Protein AF-0000000072282231 (afdb_homodimer)

Sequence (988 aa):
MSDWSPCLLKGWELRLWFGDVTESGYSNIQLDNTKEPFEIEVLSEKGCVNNERNHIQVRANEKTDFNLEIKLLTTKEKVLIGSVVFITEEFVNYGHLFRPIVFEGKKVGKLEVGYILFNAFKNEIDKPIHIDLKNKIIGHRGFGATNRNIIKNSVVIENTLNAFFTSSRHHTDFVEFDVQLTLDKIPIIHHDFWLQLKTTDFLGHPQVIRVPVNKLTYEQIRKLQPIVLDHNYYENFLKSHKISLHTSTTHPISVDDSTFVDRLKKQDELELAVAQLLQVDPNSSIYEFKEFDEEGMIKSEKSSRKVSEFQSNFPTLAELLQMIPEEIGFDIEIKYWNCPEEGRILGYMERNEYLNRILQDIFTYGKNRKIFFSSFDPDTVVLLNKKQMKYPILFLTEGMFDNRIVDTRRHSLINAINFALRHQIMGIVCNAKAVLKEPQLVEFAHEKGLIVITYGDENDDLEIAKKEYSIGVDSLCTNRVVDVGLQITKTKLNMSDWSPCLLKGWELRLWFGDVTESGYSNIQLDNTKEPFEIEVLSEKGCVNNERNHIQVRANEKTDFNLEIKLLTTKEKVLIGSVVFITEEFVNYGHLFRPIVFEGKKVGKLEVGYILFNAFKNEIDKPIHIDLKNKIIGHRGFGATNRNIIKNSVVIENTLNAFFTSSRHHTDFVEFDVQLTLDKIPIIHHDFWLQLKTTDFLGHPQVIRVPVNKLTYEQIRKLQPIVLDHNYYENFLKSHKISLHTSTTHPISVDDSTFVDRLKKQDELELAVAQLLQVDPNSSIYEFKEFDEEGMIKSEKSSRKVSEFQSNFPTLAELLQMIPEEIGFDIEIKYWNCPEEGRILGYMERNEYLNRILQDIFTYGKNRKIFFSSFDPDTVVLLNKKQMKYPILFLTEGMFDNRIVDTRRHSLINAINFALRHQIMGIVCNAKAVLKEPQLVEFAHEKGLIVITYGDENDDLEIAKKEYSIGVDSLCTNRVVDVGLQITKTKLN

Nearest PDB structures (foldseek):
  5okn-assembly5_E  TM=6.043E-01  e=7.521E-04  Homo sapiens
  5okm-assembly5_E  TM=5.752E-01  e=9.520E-04  Homo sapiens
  5okp-assembly1_A  TM=5.611E-01  e=3.917E-03  Homo sapiens
  5okn-assembly6_F  TM=5.910E-01  e=6.277E-03  Homo sapiens
  1wxj-assembly1_A  TM=5.850E-01  e=4.373E-01  Thermus thermophilus HB8

Structure (mmCIF, N/CA/C/O backbone):
data_AF-0000000072282231-model_v1
#
loop_
_entity.id
_entity.type
_entity.pdbx_description
1 polymer 'Glycerophosphoryl diester phosphodiesterase, putative'
#
loop_
_atom_site.group_PDB
_atom_site.id
_atom_site.type_symbol
_atom_site.label_atom_id
_atom_site.label_alt_id
_atom_site.label_comp_id
_atom_site.label_asym_id
_atom_site.label_entity_id
_atom_site.label_seq_id
_atom_site.pdbx_PDB_ins_code
_atom_site.Cartn_x
_atom_site.Cartn_y
_atom_site.Cartn_z
_atom_site.occupancy
_atom_site.B_iso_or_equiv
_atom_site.auth_seq_id
_atom_site.auth_comp_id
_atom_site.auth_asym_id
_atom_site.auth_atom_id
_atom_site.pdbx_PDB_model_num
ATOM 1 N N . MET A 1 1 ? -18.078 -33.281 -14.57 1 31.2 1 MET A N 1
ATOM 2 C CA . MET A 1 1 ? -17.188 -32.125 -14.484 1 31.2 1 MET A CA 1
ATOM 3 C C . MET A 1 1 ? -17.75 -30.938 -15.242 1 31.2 1 MET A C 1
ATOM 5 O O . MET A 1 1 ? -18.281 -31.094 -16.344 1 31.2 1 MET A O 1
ATOM 9 N N . SER A 1 2 ? -18.203 -29.938 -14.547 1 43.72 2 SER A N 1
ATOM 10 C CA . SER A 1 2 ? -18.922 -28.812 -15.109 1 43.72 2 SER A CA 1
ATOM 11 C C . SER A 1 2 ? -18.266 -28.312 -16.391 1 43.72 2 SER A C 1
ATOM 13 O O . SER A 1 2 ? -17.047 -28.438 -16.562 1 43.72 2 SER A O 1
ATOM 15 N N . ASP A 1 3 ? -18.984 -28.25 -17.453 1 54.19 3 ASP A N 1
ATOM 16 C CA . ASP A 1 3 ? -18.656 -27.719 -18.781 1 54.19 3 ASP A CA 1
ATOM 17 C C . ASP A 1 3 ? -18.031 -26.328 -18.672 1 54.19 3 ASP A C 1
ATOM 19 O O . ASP A 1 3 ? -17.922 -25.609 -19.672 1 54.19 3 ASP A O 1
ATOM 23 N N . TRP A 1 4 ? -17.812 -25.906 -17.469 1 70 4 TRP A N 1
ATOM 24 C CA . TRP A 1 4 ? -17.281 -24.562 -17.312 1 70 4 TRP A CA 1
ATOM 25 C C . TRP A 1 4 ? -15.773 -24.547 -17.578 1 70 4 TRP A C 1
ATOM 27 O O . TRP A 1 4 ? -15.008 -25.25 -16.906 1 70 4 TRP A O 1
ATOM 37 N N . SER A 1 5 ? -15.398 -24.219 -18.766 1 72 5 SER A N 1
ATOM 38 C CA . SER A 1 5 ? -13.992 -24.094 -19.141 1 72 5 SER A CA 1
ATOM 39 C C . SER A 1 5 ? -13.188 -23.391 -18.062 1 72 5 SER A C 1
ATOM 41 O O . SER A 1 5 ? -13.648 -22.406 -17.469 1 72 5 SER A O 1
ATOM 43 N N . PRO A 1 6 ? -12.094 -23.938 -17.734 1 75.75 6 PRO A N 1
ATOM 44 C CA . PRO A 1 6 ? -11.242 -23.266 -16.75 1 75.75 6 PRO A CA 1
ATOM 45 C C . PRO A 1 6 ? -10.781 -21.891 -17.203 1 75.75 6 PRO A C 1
ATOM 47 O O . PRO A 1 6 ? -10.531 -21.016 -16.375 1 75.75 6 PRO A O 1
ATOM 50 N N . CYS A 1 7 ? -10.68 -21.75 -18.469 1 79.88 7 CYS A N 1
ATOM 51 C CA . CYS A 1 7 ? -10.211 -20.469 -19 1 79.88 7 CYS A CA 1
ATOM 52 C C . CYS A 1 7 ? -11.375 -19.531 -19.25 1 79.88 7 CYS A C 1
ATOM 54 O O . CYS A 1 7 ? -12.422 -19.938 -19.75 1 79.88 7 CYS A O 1
ATOM 56 N N . LEU A 1 8 ? -11.195 -18.281 -18.906 1 82.94 8 LEU A N 1
ATOM 57 C CA . LEU A 1 8 ? -12.164 -17.219 -19.188 1 82.94 8 LEU A CA 1
ATOM 58 C C . LEU A 1 8 ? -11.891 -16.578 -20.531 1 82.94 8 LEU A C 1
ATOM 60 O O . LEU A 1 8 ? -10.93 -15.82 -20.688 1 82.94 8 LEU A O 1
ATOM 64 N N . LEU A 1 9 ? -12.609 -16.906 -21.469 1 77.5 9 LEU A N 1
ATOM 65 C CA . LEU A 1 9 ? -12.359 -16.484 -22.844 1 77.5 9 LEU A CA 1
ATOM 66 C C . LEU A 1 9 ? -12.742 -15.016 -23.031 1 77.5 9 LEU A C 1
ATOM 68 O O . LEU A 1 9 ? -12.133 -14.312 -23.844 1 77.5 9 LEU A O 1
ATOM 72 N N . LYS A 1 10 ? -13.773 -14.625 -22.266 1 81.31 10 LYS A N 1
ATOM 73 C CA . LYS A 1 10 ? -14.227 -13.242 -22.359 1 81.31 10 LYS A CA 1
ATOM 74 C C . LYS A 1 10 ? -14.906 -12.789 -21.078 1 81.31 10 LYS A C 1
ATOM 76 O O . LYS A 1 10 ? -15.312 -13.617 -20.25 1 81.31 10 LYS A O 1
ATOM 81 N N . GLY A 1 11 ? -14.906 -11.539 -20.922 1 84.88 11 GLY A N 1
ATOM 82 C CA . GLY A 1 11 ? -15.672 -10.938 -19.828 1 84.88 11 GLY A CA 1
ATOM 83 C C . GLY A 1 11 ? -15.008 -11.094 -18.484 1 84.88 11 GLY A C 1
ATOM 84 O O . GLY A 1 11 ? -13.805 -10.867 -18.344 1 84.88 11 GLY A O 1
ATOM 85 N N . TRP A 1 12 ? -15.945 -11.336 -17.5 1 88 12 TRP A N 1
ATOM 86 C CA . TRP A 1 12 ? -15.516 -11.336 -16.109 1 88 12 TRP A CA 1
ATOM 87 C C . TRP A 1 12 ? -16.047 -12.562 -15.375 1 88 12 TRP A C 1
ATOM 89 O O . TRP A 1 12 ? -17.062 -13.133 -15.766 1 88 12 TRP A O 1
ATOM 99 N N . GLU A 1 13 ? -15.336 -13 -14.477 1 87.88 13 GLU A N 1
ATOM 100 C CA . GLU A 1 13 ? -15.781 -14.07 -13.586 1 87.88 13 GLU A CA 1
ATOM 101 C C . GLU A 1 13 ? -15.625 -13.664 -12.125 1 87.88 13 GLU A C 1
ATOM 103 O O . GLU A 1 13 ? -14.578 -13.156 -11.719 1 87.88 13 GLU A O 1
ATOM 108 N N . LEU A 1 14 ? -16.719 -13.758 -11.414 1 88 14 LEU A N 1
ATOM 109 C CA . LEU A 1 14 ? -16.719 -13.562 -9.969 1 88 14 LEU A CA 1
ATOM 110 C C . LEU A 1 14 ? -16.703 -14.906 -9.25 1 88 14 LEU A C 1
ATOM 112 O O . LEU A 1 14 ? -17.516 -15.789 -9.539 1 88 14 LEU A O 1
ATOM 116 N N . ARG A 1 15 ? -15.805 -15.062 -8.422 1 84.62 15 ARG A N 1
ATOM 117 C CA . ARG A 1 15 ? -15.734 -16.266 -7.598 1 84.62 15 ARG A CA 1
ATOM 118 C C . ARG A 1 15 ? -16 -15.945 -6.133 1 84.62 15 ARG A C 1
ATOM 120 O O . ARG A 1 15 ? -15.43 -14.992 -5.586 1 84.62 15 ARG A O 1
ATOM 127 N N . LEU A 1 16 ? -16.891 -16.719 -5.609 1 83.38 16 LEU A N 1
ATOM 128 C CA . LEU A 1 16 ? -17.203 -16.609 -4.188 1 83.38 16 LEU A CA 1
ATOM 129 C C . LEU A 1 16 ? -16.828 -17.891 -3.457 1 83.38 16 LEU A C 1
ATOM 131 O O . LEU A 1 16 ? -17.016 -19 -3.984 1 83.38 16 LEU A O 1
ATOM 135 N N . TRP A 1 17 ? -16.266 -17.812 -2.373 1 76.94 17 TRP A N 1
ATOM 136 C CA . TRP A 1 17 ? -15.914 -18.969 -1.561 1 76.94 17 TRP A CA 1
ATOM 137 C C . TRP A 1 17 ? -16.672 -18.953 -0.237 1 76.94 17 TRP A C 1
ATOM 139 O O . TRP A 1 17 ? -16.734 -17.922 0.437 1 76.94 17 TRP A O 1
ATOM 149 N N . PHE A 1 18 ? -17.281 -20.156 -0.08 1 72.25 18 PHE A N 1
ATOM 150 C CA . PHE A 1 18 ? -17.969 -20.359 1.188 1 72.25 18 PHE A CA 1
ATOM 151 C C . PHE A 1 18 ? -17.25 -21.406 2.039 1 72.25 18 PHE A C 1
ATOM 153 O O . PHE A 1 18 ? -16.969 -22.516 1.573 1 72.25 18 PHE A O 1
ATOM 160 N N . GLY A 1 19 ? -16.688 -21.109 3.26 1 60.69 19 GLY A N 1
ATOM 161 C CA . GLY A 1 19 ? -16.125 -22.078 4.191 1 60.69 19 GLY A CA 1
ATOM 162 C C . GLY A 1 19 ? -14.617 -22.203 4.082 1 60.69 19 GLY A C 1
ATOM 163 O O . GLY A 1 19 ? -13.977 -22.812 4.941 1 60.69 19 GLY A O 1
ATOM 164 N N . ASP A 1 20 ? -13.969 -22.016 2.947 1 56.72 20 ASP A N 1
ATOM 165 C CA . ASP A 1 20 ? -12.531 -22.234 2.822 1 56.72 20 ASP A CA 1
ATOM 166 C C . ASP A 1 20 ? -11.75 -21.016 3.338 1 56.72 20 ASP A C 1
ATOM 168 O O . ASP A 1 20 ? -12.242 -19.891 3.281 1 56.72 20 ASP A O 1
ATOM 172 N N . VAL A 1 21 ? -10.758 -21.297 4.246 1 55.78 21 VAL A N 1
ATOM 173 C CA . VAL A 1 21 ? -9.867 -20.219 4.676 1 55.78 21 VAL A CA 1
ATOM 174 C C . VAL A 1 21 ? -8.867 -19.906 3.568 1 55.78 21 VAL A C 1
ATOM 176 O O . VAL A 1 21 ? -8.148 -20.781 3.1 1 55.78 21 VAL A O 1
ATOM 179 N N . THR A 1 22 ? -9.078 -19 2.771 1 55.81 22 THR A N 1
ATOM 180 C CA . THR A 1 22 ? -8.133 -18.531 1.772 1 55.81 22 THR A CA 1
ATOM 181 C C . THR A 1 22 ? -7.43 -17.266 2.254 1 55.81 22 THR A C 1
ATOM 183 O O . THR A 1 22 ? -7.781 -16.703 3.299 1 55.81 22 THR A O 1
ATOM 186 N N . GLU A 1 23 ? -6.156 -16.984 1.693 1 50.38 23 GLU A N 1
ATOM 187 C CA . GLU A 1 23 ? -5.57 -15.688 1.984 1 50.38 23 GLU A CA 1
ATOM 188 C C . GLU A 1 23 ? -6.578 -14.562 1.755 1 50.38 23 GLU A C 1
ATOM 190 O O . GLU A 1 23 ? -6.566 -13.555 2.467 1 50.38 23 GLU A O 1
ATOM 195 N N . SER A 1 24 ? -7.266 -14.82 0.656 1 47.75 24 SER A N 1
ATOM 196 C CA . SER A 1 24 ? -8.18 -13.766 0.248 1 47.75 24 SER A CA 1
ATOM 197 C C . SER A 1 24 ? -9.453 -13.781 1.089 1 47.75 24 SER A C 1
ATOM 199 O O . SER A 1 24 ? -10.336 -12.938 0.91 1 47.75 24 SER A O 1
ATOM 201 N N . GLY A 1 25 ? -9.586 -14.758 2.09 1 53.19 25 GLY A N 1
ATOM 202 C CA . GLY A 1 25 ? -10.68 -14.586 3.033 1 53.19 25 GLY A CA 1
ATOM 203 C C . GLY A 1 25 ? -11.375 -15.891 3.377 1 53.19 25 GLY A C 1
ATOM 204 O O . GLY A 1 25 ? -10.992 -16.953 2.889 1 53.19 25 GLY A O 1
ATOM 205 N N . TYR A 1 26 ? -11.883 -16.062 4.547 1 59.16 26 TYR A N 1
ATOM 206 C CA . TYR A 1 26 ? -12.758 -17.109 5.07 1 59.16 26 TYR A CA 1
ATOM 207 C C . TYR A 1 26 ? -14.227 -16.75 4.863 1 59.16 26 TYR A C 1
ATOM 209 O O . TYR A 1 26 ? -14.586 -15.57 4.84 1 59.16 26 TYR A O 1
ATOM 217 N N . SER A 1 27 ? -14.938 -17.766 4.133 1 68.25 27 SER A N 1
ATOM 218 C CA . SER A 1 27 ? -16.375 -17.516 4.129 1 68.25 27 SER A CA 1
ATOM 219 C C . SER A 1 27 ? -17.078 -18.281 5.246 1 68.25 27 SER A C 1
ATOM 221 O O . SER A 1 27 ? -16.656 -19.375 5.613 1 68.25 27 SER A O 1
ATOM 223 N N . ASN A 1 28 ? -17.844 -17.703 5.91 1 78.88 28 ASN A N 1
ATOM 224 C CA . ASN A 1 28 ? -18.625 -18.266 7.012 1 78.88 28 ASN A CA 1
ATOM 225 C C . ASN A 1 28 ? -20.047 -17.734 7.023 1 78.88 28 ASN A C 1
ATOM 227 O O . ASN A 1 28 ? -20.297 -16.578 6.656 1 78.88 28 ASN A O 1
ATOM 231 N N . ILE A 1 29 ? -20.953 -18.766 7.23 1 85.12 29 ILE A N 1
ATOM 232 C CA . ILE A 1 29 ? -22.344 -18.391 7.422 1 85.12 29 ILE A CA 1
ATOM 233 C C . ILE A 1 29 ? -22.766 -18.703 8.852 1 85.12 29 ILE A C 1
ATOM 235 O O . ILE A 1 29 ? -22.641 -19.844 9.305 1 85.12 29 ILE A O 1
ATOM 239 N N . GLN A 1 30 ? -23.156 -17.734 9.508 1 86.56 30 GLN A N 1
ATOM 240 C CA . GLN A 1 30 ? -23.672 -17.875 10.867 1 86.56 30 GLN A CA 1
ATOM 241 C C . GLN A 1 30 ? -25.141 -17.453 10.953 1 86.56 30 GLN A C 1
ATOM 243 O O . GLN A 1 30 ? -25.484 -16.328 10.609 1 86.56 30 GLN A O 1
ATOM 248 N N . LEU A 1 31 ? -25.953 -18.422 11.375 1 89.69 31 LEU A N 1
ATOM 249 C CA . LEU A 1 31 ? -27.359 -18.125 11.555 1 89.69 31 LEU A CA 1
ATOM 250 C C . LEU A 1 31 ? -27.703 -17.984 13.039 1 89.69 31 LEU A C 1
ATOM 252 O O . LEU A 1 31 ? -27.172 -18.719 13.875 1 89.69 31 LEU A O 1
ATOM 256 N N . ASP A 1 32 ? -28.5 -17.078 13.352 1 85.56 32 ASP A N 1
ATOM 257 C CA . ASP A 1 32 ? -28.797 -16.766 14.742 1 85.56 32 ASP A CA 1
ATOM 258 C C . ASP A 1 32 ? -29.688 -17.828 15.375 1 85.56 32 ASP A C 1
ATOM 260 O O . ASP A 1 32 ? -29.516 -18.188 16.531 1 85.56 32 ASP A O 1
ATOM 264 N N . ASN A 1 33 ? -30.781 -18.328 14.766 1 77.31 33 ASN A N 1
ATOM 265 C CA . ASN A 1 33 ? -31.781 -19.156 15.453 1 77.31 33 ASN A CA 1
ATOM 266 C C . ASN A 1 33 ? -32.031 -20.469 14.727 1 77.31 33 ASN A C 1
ATOM 268 O O . ASN A 1 33 ? -33.094 -21.078 14.867 1 77.31 33 ASN A O 1
ATOM 272 N N . THR A 1 34 ? -31.172 -20.844 13.844 1 71.56 34 THR A N 1
ATOM 273 C CA . THR A 1 34 ? -31.516 -22.078 13.156 1 71.56 34 THR A CA 1
ATOM 274 C C . THR A 1 34 ? -30.328 -23.031 13.109 1 71.56 34 THR A C 1
ATOM 276 O O . THR A 1 34 ? -29.203 -22.609 12.828 1 71.56 34 THR A O 1
ATOM 279 N N . LYS A 1 35 ? -30.688 -24.266 13.625 1 74.12 35 LYS A N 1
ATOM 280 C CA . LYS A 1 35 ? -29.688 -25.328 13.539 1 74.12 35 LYS A CA 1
ATOM 281 C C . LYS A 1 35 ? -30 -26.297 12.406 1 74.12 35 LYS A C 1
ATOM 283 O O . LYS A 1 35 ? -29.328 -27.328 12.258 1 74.12 35 LYS A O 1
ATOM 288 N N . GLU A 1 36 ? -31 -25.922 11.648 1 80.81 36 GLU A N 1
ATOM 289 C CA . GLU A 1 36 ? -31.375 -26.797 10.531 1 80.81 36 GLU A CA 1
ATOM 290 C C . GLU A 1 36 ? -30.359 -26.688 9.398 1 80.81 36 GLU A C 1
ATOM 292 O O . GLU A 1 36 ? -29.844 -25.609 9.109 1 80.81 36 GLU A O 1
ATOM 297 N N . PRO A 1 37 ? -30.156 -27.906 8.812 1 87.5 37 PRO A N 1
ATOM 298 C CA . PRO A 1 37 ? -29.281 -27.859 7.637 1 87.5 37 PRO A CA 1
ATOM 299 C C . PRO A 1 37 ? -29.859 -27 6.508 1 87.5 37 PRO A C 1
ATOM 301 O O . PRO A 1 37 ? -31.078 -26.969 6.32 1 87.5 37 PRO A O 1
ATOM 304 N N . PHE A 1 38 ? -28.969 -26.25 5.871 1 88.44 38 PHE A N 1
ATOM 305 C CA . PHE A 1 38 ? -29.438 -25.375 4.809 1 88.44 38 PHE A CA 1
ATOM 306 C C . PHE A 1 38 ? -28.578 -25.531 3.559 1 88.44 38 PHE A C 1
ATOM 308 O O . PHE A 1 38 ? -27.484 -26.094 3.619 1 88.44 38 PHE A O 1
ATOM 315 N N . GLU A 1 39 ? -29.156 -25.172 2.451 1 86.94 39 GLU A N 1
ATOM 316 C CA . GLU A 1 39 ? -28.438 -25.078 1.182 1 86.94 39 GLU A CA 1
ATOM 317 C C . GLU A 1 39 ? -28.422 -23.656 0.659 1 86.94 39 GLU A C 1
ATOM 319 O O . GLU A 1 39 ? -29.25 -22.828 1.056 1 86.94 39 GLU A O 1
ATOM 324 N N . ILE A 1 40 ? -27.406 -23.375 -0.125 1 87.5 40 ILE A N 1
ATOM 325 C CA . ILE A 1 40 ? -27.203 -22.031 -0.66 1 87.5 40 ILE A CA 1
ATOM 326 C C . ILE A 1 40 ? -27.594 -22 -2.135 1 87.5 40 ILE A C 1
ATOM 328 O O . ILE A 1 40 ? -27.188 -22.859 -2.912 1 87.5 40 ILE A O 1
ATOM 332 N N . GLU A 1 41 ? -28.453 -21.156 -2.439 1 87.5 41 GLU A N 1
ATOM 333 C CA . GLU A 1 41 ? -28.812 -20.875 -3.826 1 87.5 41 GLU A CA 1
ATOM 334 C C . GLU A 1 41 ? -28.375 -19.469 -4.242 1 87.5 41 GLU A C 1
ATOM 336 O O . GLU A 1 41 ? -28.703 -18.484 -3.58 1 87.5 41 GLU A O 1
ATOM 341 N N . VAL A 1 42 ? -27.578 -19.406 -5.27 1 88.12 42 VAL A N 1
ATOM 342 C CA . VAL A 1 42 ? -27.109 -18.109 -5.773 1 88.12 42 VAL A CA 1
ATOM 343 C C . VAL A 1 42 ? -27.797 -17.812 -7.102 1 88.12 42 VAL A C 1
ATOM 345 O O . VAL A 1 42 ? -27.797 -18.625 -8.023 1 88.12 42 VAL A O 1
ATOM 348 N N . LEU A 1 43 ? -28.375 -16.656 -7.141 1 88.75 43 LEU A N 1
ATOM 349 C CA . LEU A 1 43 ? -29.062 -16.203 -8.344 1 88.75 43 LEU A CA 1
ATOM 350 C C . LEU A 1 43 ? -28.391 -14.938 -8.898 1 88.75 43 LEU A C 1
ATOM 352 O O . LEU A 1 43 ? -27.953 -14.078 -8.141 1 88.75 43 LEU A O 1
ATOM 356 N N . SER A 1 44 ? -28.25 -14.875 -10.18 1 88.31 44 SER A N 1
ATOM 357 C CA . SER A 1 44 ? -27.734 -13.703 -10.883 1 88.31 44 SER A CA 1
ATOM 358 C C . SER A 1 44 ? -28.656 -13.281 -12.016 1 88.31 44 SER A C 1
ATOM 360 O O . SER A 1 44 ? -29.219 -14.125 -12.719 1 88.31 44 SER A O 1
ATOM 362 N N . GLU A 1 45 ? -28.828 -11.977 -12.094 1 82.62 45 GLU A N 1
ATOM 363 C CA . GLU A 1 45 ? -29.719 -11.461 -13.133 1 82.62 45 GLU A CA 1
ATOM 364 C C . GLU A 1 45 ? -29.078 -11.57 -14.516 1 82.62 45 GLU A C 1
ATOM 366 O O . GLU A 1 45 ? -29.75 -11.906 -15.492 1 82.62 45 GLU A O 1
ATOM 371 N N . LYS A 1 46 ? -27.875 -11.258 -14.602 1 85.5 46 LYS A N 1
ATOM 372 C CA . LYS A 1 46 ? -27.234 -11.141 -15.914 1 85.5 46 LYS A CA 1
ATOM 373 C C . LYS A 1 46 ? -26.078 -12.125 -16.062 1 85.5 46 LYS A C 1
ATOM 375 O O . LYS A 1 46 ? -25.562 -12.336 -17.156 1 85.5 46 LYS A O 1
ATOM 380 N N . GLY A 1 47 ? -25.703 -12.703 -14.969 1 85 47 GLY A N 1
ATOM 381 C CA . GLY A 1 47 ? -24.562 -13.602 -15.031 1 85 47 GLY A CA 1
ATOM 382 C C . GLY A 1 47 ? -24.969 -15.07 -15.039 1 85 47 GLY A C 1
ATOM 383 O O . GLY A 1 47 ? -26.094 -15.414 -14.672 1 85 47 GLY A O 1
ATOM 384 N N . CYS A 1 48 ? -24.047 -15.938 -15.539 1 87.25 48 CYS A N 1
ATOM 385 C CA . CYS A 1 48 ? -24.203 -17.391 -15.484 1 87.25 48 CYS A CA 1
ATOM 386 C C . CYS A 1 48 ? -23.562 -17.953 -14.219 1 87.25 48 CYS A C 1
ATOM 388 O O . CYS A 1 48 ? -22.359 -17.781 -13.992 1 87.25 48 CYS A O 1
ATOM 390 N N . VAL A 1 49 ? -24.391 -18.656 -13.477 1 88.75 49 VAL A N 1
ATOM 391 C CA . VAL A 1 49 ? -23.938 -19.109 -12.164 1 88.75 49 VAL A CA 1
ATOM 392 C C . VAL A 1 49 ? -23.578 -20.594 -12.242 1 88.75 49 VAL A C 1
ATOM 394 O O . VAL A 1 49 ? -24.297 -21.391 -12.852 1 88.75 49 VAL A O 1
ATOM 397 N N . ASN A 1 50 ? -22.391 -20.875 -11.766 1 84.75 50 ASN A N 1
ATOM 398 C CA . ASN A 1 50 ? -21.953 -22.25 -11.555 1 84.75 50 ASN A CA 1
ATOM 399 C C . ASN A 1 50 ? -21.703 -22.547 -10.078 1 84.75 50 ASN A C 1
ATOM 401 O O . ASN A 1 50 ? -20.797 -21.953 -9.477 1 84.75 50 ASN A O 1
ATOM 405 N N . ASN A 1 51 ? -22.547 -23.359 -9.523 1 76.12 51 ASN A N 1
ATOM 406 C CA . ASN A 1 51 ? -22.453 -23.703 -8.109 1 76.12 51 ASN A CA 1
ATOM 407 C C . ASN A 1 51 ? -21.688 -25.016 -7.906 1 76.12 51 ASN A C 1
ATOM 409 O O . ASN A 1 51 ? -22.188 -26.094 -8.25 1 76.12 51 ASN A O 1
ATOM 413 N N . GLU A 1 52 ? -20.531 -24.891 -7.555 1 69.94 52 GLU A N 1
ATOM 414 C CA . GLU A 1 52 ? -19.734 -26.062 -7.203 1 69.94 52 GLU A CA 1
ATOM 415 C C . GLU A 1 52 ? -19.531 -26.156 -5.691 1 69.94 52 GLU A C 1
ATOM 417 O O . GLU A 1 52 ? -18.484 -25.766 -5.176 1 69.94 52 GLU A O 1
ATOM 422 N N . ARG A 1 53 ? -20.516 -26.734 -4.941 1 64.19 53 ARG A N 1
ATOM 423 C CA . ARG A 1 53 ? -20.453 -26.922 -3.498 1 64.19 53 ARG A CA 1
ATOM 424 C C . ARG A 1 53 ? -20.203 -25.609 -2.775 1 64.19 53 ARG A C 1
ATOM 426 O O . ARG A 1 53 ? -21.031 -24.688 -2.83 1 64.19 53 ARG A O 1
ATOM 433 N N . ASN A 1 54 ? -18.844 -25.531 -2.301 1 67.31 54 ASN A N 1
ATOM 434 C CA . ASN A 1 54 ? -18.531 -24.359 -1.49 1 67.31 54 ASN A CA 1
ATOM 435 C C . ASN A 1 54 ? -17.875 -23.266 -2.324 1 67.31 54 ASN A C 1
ATOM 437 O O . ASN A 1 54 ? -17.312 -22.312 -1.776 1 67.31 54 ASN A O 1
ATOM 441 N N . HIS A 1 55 ? -17.984 -23.438 -3.678 1 76 55 HIS A N 1
ATOM 442 C CA . HIS A 1 55 ? -17.438 -22.453 -4.602 1 76 55 HIS A CA 1
ATOM 443 C C . HIS A 1 55 ? -18.484 -22.047 -5.645 1 76 55 HIS A C 1
ATOM 445 O O . HIS A 1 55 ? -19.078 -22.906 -6.293 1 76 55 HIS A O 1
ATOM 451 N N . ILE A 1 56 ? -18.688 -20.828 -5.648 1 83 56 ILE A N 1
ATOM 452 C CA . ILE A 1 56 ? -19.641 -20.328 -6.633 1 83 56 ILE A CA 1
ATOM 453 C C . ILE A 1 56 ? -18.922 -19.453 -7.648 1 83 56 ILE A C 1
ATOM 455 O O . ILE A 1 56 ? -18.094 -18.609 -7.277 1 83 56 ILE A O 1
ATOM 459 N N . GLN A 1 57 ? -19.156 -19.672 -8.859 1 86.38 57 GLN A N 1
ATOM 460 C CA . GLN A 1 57 ? -18.625 -18.859 -9.945 1 86.38 57 GLN A CA 1
ATOM 461 C C . GLN A 1 57 ? -19.75 -18.188 -10.727 1 86.38 57 GLN A C 1
ATOM 463 O O . GLN A 1 57 ? -20.797 -18.781 -10.969 1 86.38 57 GLN A O 1
ATOM 468 N N . VAL A 1 58 ? -19.531 -16.969 -10.969 1 88.5 58 VAL A N 1
ATOM 469 C CA . VAL A 1 58 ? -20.469 -16.203 -11.781 1 88.5 58 VAL A CA 1
ATOM 470 C C . VAL A 1 58 ? -19.734 -15.562 -12.953 1 88.5 58 VAL A C 1
ATOM 472 O O . VAL A 1 58 ? -18.781 -14.805 -12.75 1 88.5 58 VAL A O 1
ATOM 475 N N . ARG A 1 59 ? -20.141 -15.859 -14.148 1 89.62 59 ARG A N 1
ATOM 476 C CA . ARG A 1 59 ? -19.547 -15.242 -15.336 1 89.62 59 ARG A CA 1
ATOM 477 C C . ARG A 1 59 ? -20.5 -14.242 -15.969 1 89.62 59 ARG A C 1
ATOM 479 O O . ARG A 1 59 ? -21.719 -14.477 -16.031 1 89.62 59 ARG A O 1
ATOM 486 N N . ALA A 1 60 ? -19.922 -13.141 -16.281 1 88.19 60 ALA A N 1
ATOM 487 C CA . ALA A 1 60 ? -20.672 -12.086 -16.938 1 88.19 60 ALA A CA 1
ATOM 488 C C . ALA A 1 60 ? -19.828 -11.398 -18.016 1 88.19 60 ALA A C 1
ATOM 490 O O . ALA A 1 60 ? -18.609 -11.438 -17.969 1 88.19 60 ALA A O 1
ATOM 491 N N . ASN A 1 61 ? -20.469 -10.836 -18.953 1 84.94 61 ASN A N 1
ATOM 492 C CA . ASN A 1 61 ? -19.766 -10.148 -20.031 1 84.94 61 ASN A CA 1
ATOM 493 C C . ASN A 1 61 ? -19.188 -8.812 -19.562 1 84.94 61 ASN A C 1
ATOM 495 O O . ASN A 1 61 ? -18.125 -8.398 -20.031 1 84.94 61 ASN A O 1
ATOM 499 N N . GLU A 1 62 ? -19.969 -8.242 -18.688 1 86.69 62 GLU A N 1
ATOM 500 C CA . GLU A 1 62 ? -19.547 -6.934 -18.188 1 86.69 62 GLU A CA 1
ATOM 501 C C . GLU A 1 62 ? -19.281 -6.965 -16.688 1 86.69 62 GLU A C 1
ATOM 503 O O . GLU A 1 62 ? -19.953 -7.691 -15.953 1 86.69 62 GLU A O 1
ATOM 508 N N . LYS A 1 63 ? -18.375 -6.113 -16.312 1 83.75 63 LYS A N 1
ATOM 509 C CA . LYS A 1 63 ? -18 -6.004 -14.906 1 83.75 63 LYS A CA 1
ATOM 510 C C . LYS A 1 63 ? -19.188 -5.523 -14.07 1 83.75 63 LYS A C 1
ATOM 512 O O . LYS A 1 63 ? -19.203 -5.707 -12.852 1 83.75 63 LYS A O 1
ATOM 517 N N . THR A 1 64 ? -20.203 -4.969 -14.695 1 80.06 64 THR A N 1
ATOM 518 C CA . THR A 1 64 ? -21.344 -4.375 -14 1 80.06 64 THR A CA 1
ATOM 519 C C . THR A 1 64 ? -22.484 -5.387 -13.844 1 80.06 64 THR A C 1
ATOM 521 O O . THR A 1 64 ? -23.547 -5.059 -13.328 1 80.06 64 THR A O 1
ATOM 524 N N . ASP A 1 65 ? -22.234 -6.621 -14.18 1 82.56 65 ASP A N 1
ATOM 525 C CA . ASP A 1 65 ? -23.344 -7.574 -14.281 1 82.56 65 ASP A CA 1
ATOM 526 C C . ASP A 1 65 ? -23.328 -8.562 -13.109 1 82.56 65 ASP A C 1
ATOM 528 O O . ASP A 1 65 ? -23.75 -9.711 -13.258 1 82.56 65 ASP A O 1
ATOM 532 N N . PHE A 1 66 ? -22.859 -8.164 -11.961 1 85.56 66 PHE A N 1
ATOM 533 C CA . PHE A 1 66 ? -22.672 -9.117 -10.875 1 85.56 66 PHE A CA 1
ATOM 534 C C . PHE A 1 66 ? -23.625 -8.805 -9.727 1 85.56 66 PHE A C 1
ATOM 536 O O . PHE A 1 66 ? -23.266 -8.945 -8.555 1 85.56 66 PHE A O 1
ATOM 543 N N . ASN A 1 67 ? -24.844 -8.328 -10.062 1 86.94 67 ASN A N 1
ATOM 544 C CA . ASN A 1 67 ? -25.891 -8.344 -9.055 1 86.94 67 ASN A CA 1
ATOM 545 C C . ASN A 1 67 ? -26.297 -9.766 -8.68 1 86.94 67 ASN A C 1
ATOM 547 O O . ASN A 1 67 ? -26.625 -10.57 -9.555 1 86.94 67 ASN A O 1
ATOM 551 N N . LEU A 1 68 ? -26.203 -10.055 -7.375 1 90.38 68 LEU A N 1
ATOM 552 C CA . LEU A 1 68 ? -26.453 -11.422 -6.938 1 90.38 68 LEU A CA 1
ATOM 553 C C . LEU A 1 68 ? -27.453 -11.445 -5.781 1 90.38 68 LEU A C 1
ATOM 555 O O . LEU A 1 68 ? -27.516 -10.5 -4.992 1 90.38 68 LEU A O 1
ATOM 559 N N . GLU A 1 69 ? -28.156 -12.477 -5.754 1 90 69 GLU A N 1
ATOM 560 C CA . GLU A 1 69 ? -28.984 -12.836 -4.598 1 90 69 GLU A CA 1
ATOM 561 C C . GLU A 1 69 ? -28.609 -14.219 -4.066 1 90 69 GLU A C 1
ATOM 563 O O . GLU A 1 69 ? -28.594 -15.195 -4.82 1 90 69 GLU A O 1
ATOM 568 N N . ILE A 1 70 ? -28.266 -14.273 -2.881 1 89.06 70 ILE A N 1
ATOM 569 C CA . ILE A 1 70 ? -27.969 -15.539 -2.215 1 89.06 70 ILE A CA 1
ATOM 570 C C . ILE A 1 70 ? -29.094 -15.914 -1.265 1 89.06 70 ILE A C 1
ATOM 572 O O . ILE A 1 70 ? -29.391 -15.18 -0.318 1 89.06 70 ILE A O 1
ATOM 576 N N . LYS A 1 71 ? -29.594 -17.016 -1.509 1 90.19 71 LYS A N 1
ATOM 577 C CA . LYS A 1 71 ? -30.688 -17.516 -0.673 1 90.19 71 LYS A CA 1
ATOM 578 C C . LYS A 1 71 ? -30.25 -18.719 0.151 1 90.19 71 LYS A C 1
ATOM 580 O O . LYS A 1 71 ? -29.531 -19.594 -0.347 1 90.19 71 LYS A O 1
ATOM 585 N N . LEU A 1 72 ? -30.594 -18.672 1.311 1 90.31 72 LEU A N 1
ATOM 586 C CA . LEU A 1 72 ? -30.422 -19.828 2.182 1 90.31 72 LEU A CA 1
ATOM 587 C C . LEU A 1 72 ? -31.75 -20.547 2.387 1 90.31 72 LEU A C 1
ATOM 589 O O . LEU A 1 72 ? -32.719 -19.969 2.914 1 90.31 72 LEU A O 1
ATOM 593 N N . LEU A 1 73 ? -31.75 -21.812 1.964 1 92.25 73 LEU A N 1
ATOM 594 C CA . LEU A 1 73 ? -32.969 -22.609 2.033 1 92.25 73 LEU A CA 1
ATOM 595 C C . LEU A 1 73 ? -32.75 -23.844 2.912 1 92.25 73 LEU A C 1
ATOM 597 O O . LEU A 1 73 ? -31.688 -24.453 2.887 1 92.25 73 LEU A O 1
ATOM 601 N N . THR A 1 74 ? -33.812 -24.125 3.66 1 91.12 74 THR A N 1
ATOM 602 C CA . THR A 1 74 ? -33.719 -25.391 4.375 1 91.12 74 THR A CA 1
ATOM 603 C C . THR A 1 74 ? -33.562 -26.547 3.398 1 91.12 74 THR A C 1
ATOM 605 O O . THR A 1 74 ? -34.156 -26.547 2.316 1 91.12 74 THR A O 1
ATOM 608 N N . THR A 1 75 ? -32.719 -27.531 3.764 1 88.94 75 THR A N 1
ATOM 609 C CA . THR A 1 75 ? -32.375 -28.625 2.855 1 88.94 75 THR A CA 1
ATOM 610 C C . THR A 1 75 ? -33.625 -29.5 2.584 1 88.94 75 THR A C 1
ATOM 612 O O . THR A 1 75 ? -33.844 -29.938 1.455 1 88.94 75 THR A O 1
ATOM 615 N N . LYS A 1 76 ? -34.469 -29.719 3.549 1 89 76 LYS A N 1
ATOM 616 C CA . LYS A 1 76 ? -35.562 -30.656 3.416 1 89 76 LYS A CA 1
ATOM 617 C C . LYS A 1 76 ? -36.781 -29.984 2.787 1 89 76 LYS A C 1
ATOM 619 O O . LYS A 1 76 ? -37.281 -30.438 1.752 1 89 76 LYS A O 1
ATOM 624 N N . GLU A 1 77 ? -37.281 -28.875 3.312 1 91.12 77 GLU A N 1
ATOM 625 C CA . GLU A 1 77 ? -38.531 -28.234 2.9 1 91.12 77 GLU A CA 1
ATOM 626 C C . GLU A 1 77 ? -38.281 -27.125 1.889 1 91.12 77 GLU A C 1
ATOM 628 O O . GLU A 1 77 ? -39.219 -26.609 1.287 1 91.12 77 GLU A O 1
ATOM 633 N N . LYS A 1 78 ? -37.031 -26.781 1.681 1 92.62 78 LYS A N 1
ATOM 634 C CA . LYS A 1 78 ? -36.656 -25.703 0.76 1 92.62 78 LYS A CA 1
ATOM 635 C C . LYS A 1 78 ? -37.344 -24.406 1.128 1 92.62 78 LYS A C 1
ATOM 637 O O . LYS A 1 78 ? -37.844 -23.688 0.255 1 92.62 78 LYS A O 1
ATOM 642 N N . VAL A 1 79 ? -37.438 -24.219 2.422 1 92.62 79 VAL A N 1
ATOM 643 C CA . VAL A 1 79 ? -38 -22.984 2.934 1 92.62 79 VAL A CA 1
ATOM 644 C C . VAL A 1 79 ? -36.906 -21.938 3.113 1 92.62 79 VAL A C 1
ATOM 646 O O . VAL A 1 79 ? -35.812 -22.25 3.578 1 92.62 79 VAL A O 1
ATOM 649 N N . LEU A 1 80 ? -37.25 -20.734 2.729 1 92.81 80 LEU A N 1
ATOM 650 C CA . LEU A 1 80 ? -36.281 -19.641 2.814 1 92.81 80 LEU A CA 1
ATOM 651 C C . LEU A 1 80 ? -36 -19.281 4.27 1 92.81 80 LEU A C 1
ATOM 653 O O . LEU A 1 80 ? -36.906 -18.984 5.031 1 92.81 80 LEU A O 1
ATOM 657 N N . ILE A 1 81 ? -34.75 -19.344 4.633 1 92.31 81 ILE A N 1
ATOM 658 C CA . ILE A 1 81 ? -34.281 -18.938 5.953 1 92.31 81 ILE A CA 1
ATOM 659 C C . ILE A 1 81 ? -33.969 -17.438 5.938 1 92.31 81 ILE A C 1
ATOM 661 O O . ILE A 1 81 ? -34.312 -16.719 6.867 1 92.31 81 ILE A O 1
ATOM 665 N N . GLY A 1 82 ? -33.281 -17.031 4.914 1 91.75 82 GLY A N 1
ATOM 666 C CA . GLY A 1 82 ? -32.844 -15.656 4.684 1 91.75 82 GLY A CA 1
ATOM 667 C C . GLY A 1 82 ? -32.125 -15.469 3.371 1 91.75 82 GLY A C 1
ATOM 668 O O . GLY A 1 82 ? -31.891 -16.422 2.639 1 91.75 82 GLY A O 1
ATOM 669 N N . SER A 1 83 ? -31.891 -14.242 3.109 1 91.5 83 SER A N 1
ATOM 670 C CA . SER A 1 83 ? -31.234 -13.961 1.842 1 91.5 83 SER A CA 1
ATOM 671 C C . SER A 1 83 ? -30.266 -12.789 1.976 1 91.5 83 SER A C 1
ATOM 673 O O . SER A 1 83 ? -30.312 -12.047 2.957 1 91.5 83 SER A O 1
ATOM 675 N N . VAL A 1 84 ? -29.328 -12.703 1.096 1 91.06 84 VAL A N 1
ATOM 676 C CA . VAL A 1 84 ? -28.359 -11.617 0.938 1 91.06 84 VAL A CA 1
ATOM 677 C C . VAL A 1 84 ? -28.359 -11.148 -0.514 1 91.06 84 VAL A C 1
ATOM 679 O O . VAL A 1 84 ? -28.375 -11.961 -1.439 1 91.06 84 VAL A O 1
ATOM 682 N N . VAL A 1 85 ? -28.406 -9.875 -0.631 1 89.88 85 VAL A N 1
ATOM 683 C CA . VAL A 1 85 ? -28.328 -9.305 -1.972 1 89.88 85 VAL A CA 1
ATOM 684 C C . VAL A 1 85 ? -27.031 -8.5 -2.119 1 89.88 85 VAL A C 1
ATOM 686 O O . VAL A 1 85 ? -26.703 -7.688 -1.255 1 89.88 85 VAL A O 1
ATOM 689 N N . PHE A 1 86 ? -26.328 -8.797 -3.186 1 90.19 86 PHE A N 1
ATOM 690 C CA . PHE A 1 86 ? -25.141 -8.039 -3.545 1 90.19 86 PHE A CA 1
ATOM 691 C C . PHE A 1 86 ? -25.375 -7.234 -4.816 1 90.19 86 PHE A C 1
ATOM 693 O O . PHE A 1 86 ? -26.078 -7.684 -5.723 1 90.19 86 PHE A O 1
ATOM 700 N N . ILE A 1 87 ? -24.797 -6.066 -4.824 1 89.12 87 ILE A N 1
ATOM 701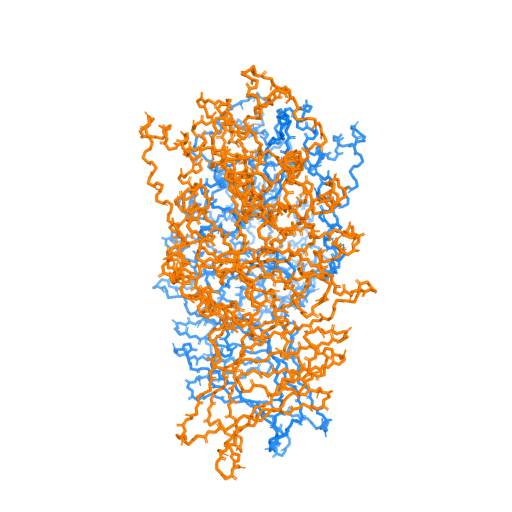 C CA . ILE A 1 87 ? -24.781 -5.297 -6.062 1 89.12 87 ILE A CA 1
ATOM 702 C C . ILE A 1 87 ? -23.359 -5.281 -6.629 1 89.12 87 ILE A C 1
ATOM 704 O O . ILE A 1 87 ? -22.391 -5.449 -5.891 1 89.12 87 ILE A O 1
ATOM 708 N N . THR A 1 88 ? -23.266 -4.988 -7.875 1 87.88 88 THR A N 1
ATOM 709 C CA . THR A 1 88 ? -22.031 -5.148 -8.633 1 87.88 88 THR A CA 1
ATOM 710 C C . THR A 1 88 ? -20.922 -4.266 -8.062 1 87.88 88 THR A C 1
ATOM 712 O O . THR A 1 88 ? -19.75 -4.66 -8.047 1 87.88 88 THR A O 1
ATOM 715 N N . GLU A 1 89 ? -21.234 -3.129 -7.492 1 86.62 89 GLU A N 1
ATOM 716 C CA . GLU A 1 89 ? -20.266 -2.148 -7.039 1 86.62 89 GLU A CA 1
ATOM 717 C C . GLU A 1 89 ? -19.516 -2.646 -5.809 1 86.62 89 GLU A C 1
ATOM 719 O O . GLU A 1 89 ? -18.453 -2.115 -5.461 1 86.62 89 GLU A O 1
ATOM 724 N N . GLU A 1 90 ? -20.047 -3.646 -5.23 1 88.25 90 GLU A N 1
ATOM 725 C CA . GLU A 1 90 ? -19.438 -4.164 -4.012 1 88.25 90 GLU A CA 1
ATOM 726 C C . GLU A 1 90 ? -18.219 -5.027 -4.332 1 88.25 90 GLU A C 1
ATOM 728 O O . GLU A 1 90 ? -17.359 -5.25 -3.469 1 88.25 90 GLU A O 1
ATOM 733 N N . PHE A 1 91 ? -18.203 -5.492 -5.496 1 87.12 91 PHE A N 1
ATOM 734 C CA . PHE A 1 91 ? -17.125 -6.383 -5.895 1 87.12 91 PHE A CA 1
ATOM 735 C C . PHE A 1 91 ? -16.016 -5.609 -6.602 1 87.12 91 PHE A C 1
ATOM 737 O O . PHE A 1 91 ? -16.078 -5.363 -7.805 1 87.12 91 PHE A O 1
ATOM 744 N N . VAL A 1 92 ? -14.969 -5.25 -5.734 1 80.69 92 VAL A N 1
ATOM 745 C CA . VAL A 1 92 ? -13.828 -4.531 -6.297 1 80.69 92 VAL A CA 1
ATOM 746 C C . VAL A 1 92 ? -12.602 -5.438 -6.293 1 80.69 92 VAL A C 1
ATOM 748 O O . VAL A 1 92 ? -12.008 -5.688 -5.242 1 80.69 92 VAL A O 1
ATOM 751 N N . ASN A 1 93 ? -12.141 -5.965 -7.41 1 78.81 93 ASN A N 1
ATOM 752 C CA . ASN A 1 93 ? -10.969 -6.801 -7.629 1 78.81 93 ASN A CA 1
ATOM 753 C C . ASN A 1 93 ? -11.008 -8.062 -6.777 1 78.81 93 ASN A C 1
ATOM 755 O O . ASN A 1 93 ? -11.367 -9.141 -7.27 1 78.81 93 ASN A O 1
ATOM 759 N N . TYR A 1 94 ? -10.703 -7.941 -5.469 1 79.44 94 TYR A N 1
ATOM 760 C CA . TYR A 1 94 ? -10.781 -9.07 -4.543 1 79.44 94 TYR A CA 1
ATOM 761 C C . TYR A 1 94 ? -10.992 -8.586 -3.113 1 79.44 94 TYR A C 1
ATOM 763 O O . TYR A 1 94 ? -10.758 -7.414 -2.809 1 79.44 94 TYR A O 1
ATOM 771 N N . GLY A 1 95 ? -11.547 -9.469 -2.279 1 77.62 95 GLY A N 1
ATOM 772 C CA . GLY A 1 95 ? -11.703 -9.078 -0.886 1 77.62 95 GLY A CA 1
ATOM 773 C C . GLY A 1 95 ? -12.609 -10.016 -0.107 1 77.62 95 GLY A C 1
ATOM 774 O O . GLY A 1 95 ? -12.805 -11.172 -0.496 1 77.62 95 GLY A O 1
ATOM 775 N N . HIS A 1 96 ? -12.93 -9.531 1.106 1 79.94 96 HIS A N 1
ATOM 776 C CA . HIS A 1 96 ? -13.859 -10.195 2.016 1 79.94 96 HIS A CA 1
ATOM 777 C C . HIS A 1 96 ? -15.039 -9.289 2.355 1 79.94 96 HIS A C 1
ATOM 779 O O . HIS A 1 96 ? -14.852 -8.109 2.645 1 79.94 96 HIS A O 1
ATOM 785 N N . LEU A 1 97 ? -16.172 -9.844 2.189 1 85.94 97 LEU A N 1
ATOM 786 C CA . LEU A 1 97 ? -17.375 -9.078 2.504 1 85.94 97 LEU A CA 1
ATOM 787 C C . LEU A 1 97 ? -18.156 -9.711 3.652 1 85.94 97 LEU A C 1
ATOM 789 O O . LEU A 1 97 ? -18.219 -10.945 3.748 1 85.94 97 LEU A O 1
ATOM 793 N N . PHE A 1 98 ? -18.625 -8.922 4.508 1 87.81 98 PHE A N 1
ATOM 794 C CA . PHE A 1 98 ? -19.562 -9.297 5.551 1 87.81 98 PHE A CA 1
ATOM 795 C C . PHE A 1 98 ? -20.953 -8.75 5.242 1 87.81 98 PHE A C 1
ATOM 797 O O . PHE A 1 98 ? -21.094 -7.598 4.824 1 87.81 98 PHE A O 1
ATOM 804 N N . ARG A 1 99 ? -21.938 -9.672 5.422 1 89.94 99 ARG A N 1
ATOM 805 C CA . ARG A 1 99 ? -23.312 -9.258 5.145 1 89.94 99 ARG A CA 1
ATOM 806 C C . ARG A 1 99 ? -24.281 -9.883 6.145 1 89.94 99 ARG A C 1
ATOM 808 O O . ARG A 1 99 ? -24.125 -11.047 6.523 1 89.94 99 ARG A O 1
ATOM 815 N N . PRO A 1 100 ? -25.234 -9.031 6.531 1 90.5 100 PRO A N 1
ATOM 816 C CA . PRO A 1 100 ? -26.328 -9.656 7.27 1 90.5 100 PRO A CA 1
ATOM 817 C C . PRO A 1 100 ? -27.234 -10.5 6.371 1 90.5 100 PRO A C 1
ATOM 819 O O . PRO A 1 100 ? -27.5 -10.117 5.227 1 90.5 100 PRO A O 1
ATOM 822 N N . ILE A 1 101 ? -27.516 -11.625 6.891 1 91.06 101 ILE A N 1
ATOM 823 C CA . ILE A 1 101 ? -28.594 -12.398 6.27 1 91.06 101 ILE A CA 1
ATOM 824 C C . ILE A 1 101 ? -29.938 -11.891 6.762 1 91.06 101 ILE A C 1
ATOM 826 O O . ILE A 1 101 ? -30.172 -11.797 7.969 1 91.06 101 ILE A O 1
ATOM 830 N N . VAL A 1 102 ? -30.766 -11.594 5.77 1 89.19 102 VAL A N 1
ATOM 831 C CA . VAL A 1 102 ? -31.984 -10.898 6.152 1 89.19 102 VAL A CA 1
ATOM 832 C C . VAL A 1 102 ? -33.188 -11.734 5.758 1 89.19 102 VAL A C 1
ATOM 834 O O . VAL A 1 102 ? -33.219 -12.352 4.688 1 89.19 102 VAL A O 1
ATOM 837 N N . PHE A 1 103 ? -34.156 -11.805 6.656 1 87.5 103 PHE A N 1
ATOM 838 C CA . PHE A 1 103 ? -35.469 -12.383 6.414 1 87.5 103 PHE A CA 1
ATOM 839 C C . PHE A 1 103 ? -36.562 -11.438 6.895 1 87.5 103 PHE A C 1
ATOM 841 O O . PHE A 1 103 ? -36.625 -11.094 8.078 1 87.5 103 PHE A O 1
ATOM 848 N N . GLU A 1 104 ? -37.406 -11 6.004 1 78.94 104 GLU A N 1
ATOM 849 C CA . GLU A 1 104 ? -38.5 -10.078 6.305 1 78.94 104 GLU A CA 1
ATOM 850 C C . GLU A 1 104 ? -37.969 -8.836 7.023 1 78.94 104 GLU A C 1
ATOM 852 O O . GLU A 1 104 ? -38.5 -8.453 8.07 1 78.94 104 GLU A O 1
ATOM 857 N N . GLY A 1 105 ? -36.844 -8.312 6.582 1 74.5 105 GLY A N 1
ATOM 858 C CA . GLY A 1 105 ? -36.312 -7.039 7.059 1 74.5 105 GLY A CA 1
ATOM 859 C C . GLY A 1 105 ? -35.5 -7.172 8.328 1 74.5 105 GLY A C 1
ATOM 860 O O . GLY A 1 105 ? -34.938 -6.184 8.82 1 74.5 105 GLY A O 1
ATOM 861 N N . LYS A 1 106 ? -35.375 -8.32 8.766 1 79.88 106 LYS A N 1
ATOM 862 C CA . LYS A 1 106 ? -34.625 -8.523 10.008 1 79.88 106 LYS A CA 1
ATOM 863 C C . LYS A 1 106 ? -33.375 -9.383 9.773 1 79.88 106 LYS A C 1
ATOM 865 O O . LYS A 1 106 ? -33.406 -10.32 8.977 1 79.88 106 LYS A O 1
ATOM 870 N N . LYS A 1 107 ? -32.406 -9.039 10.484 1 87.12 107 LYS A N 1
ATOM 871 C CA . LYS A 1 107 ? -31.203 -9.844 10.43 1 87.12 107 LYS A CA 1
ATOM 872 C C . LYS A 1 107 ? -31.406 -11.203 11.102 1 87.12 107 LYS A C 1
ATOM 874 O O . LYS A 1 107 ? -31.859 -11.273 12.242 1 87.12 107 LYS A O 1
ATOM 879 N N . VAL A 1 108 ? -31.062 -12.258 10.43 1 90.31 108 VAL A N 1
ATOM 880 C CA . VAL A 1 108 ? -31.234 -13.594 10.984 1 90.31 108 VAL A CA 1
ATOM 881 C C . VAL A 1 108 ? -29.891 -14.312 11.023 1 90.31 108 VAL A C 1
ATOM 883 O O . VAL A 1 108 ? -29.797 -15.469 11.438 1 90.31 108 VAL A O 1
ATOM 886 N N . GLY A 1 109 ? -28.938 -13.688 10.531 1 91.06 109 GLY A N 1
ATOM 887 C CA . GLY A 1 109 ? -27.609 -14.258 10.508 1 91.06 109 GLY A CA 1
ATOM 888 C C . GLY A 1 109 ? -26.594 -13.367 9.812 1 91.06 109 GLY A C 1
ATOM 889 O O . GLY A 1 109 ? -26.859 -12.195 9.555 1 91.06 109 GLY A O 1
ATOM 890 N N . LYS A 1 110 ? -25.438 -13.914 9.633 1 90.62 110 LYS A N 1
ATOM 891 C CA . LYS A 1 110 ? -24.359 -13.188 8.977 1 90.62 110 LYS A CA 1
ATOM 892 C C . LYS A 1 110 ? -23.625 -14.07 7.969 1 90.62 110 LYS A C 1
ATOM 894 O O . LYS A 1 110 ? -23.438 -15.258 8.203 1 90.62 110 LYS A O 1
ATOM 899 N N . LEU A 1 111 ? -23.344 -13.422 6.914 1 88.94 111 LEU A N 1
ATOM 900 C CA . LEU A 1 111 ? -22.578 -14.07 5.855 1 88.94 111 LEU A CA 1
ATOM 901 C C . LEU A 1 111 ? -21.203 -13.422 5.715 1 88.94 111 LEU A C 1
ATOM 903 O O . LEU A 1 111 ? -21.094 -12.195 5.609 1 88.94 111 LEU A O 1
ATOM 907 N N . GLU A 1 112 ? -20.188 -14.188 5.867 1 86.88 112 GLU A N 1
ATOM 908 C CA . GLU A 1 112 ? -18.844 -13.812 5.48 1 86.88 112 GLU A CA 1
ATOM 909 C C . GLU A 1 112 ? -18.406 -14.523 4.199 1 86.88 112 GLU A C 1
ATOM 911 O O . GLU A 1 112 ? -18.438 -15.75 4.125 1 86.88 112 GLU A O 1
ATOM 916 N N . VAL A 1 113 ? -18.047 -13.719 3.223 1 84.31 113 VAL A N 1
ATOM 917 C CA . VAL A 1 113 ? -17.719 -14.359 1.953 1 84.31 113 VAL A CA 1
ATOM 918 C C . VAL A 1 113 ? -16.469 -13.719 1.349 1 84.31 113 VAL A C 1
ATOM 920 O O . VAL A 1 113 ? -16.312 -12.5 1.4 1 84.31 113 VAL A O 1
ATOM 923 N N . GLY A 1 114 ? -15.562 -14.547 0.92 1 80.06 114 GLY A N 1
ATOM 924 C CA . GLY A 1 114 ? -14.445 -14.094 0.102 1 80.06 114 GLY A CA 1
ATOM 925 C C . GLY A 1 114 ? -14.766 -14.078 -1.382 1 80.06 114 GLY A C 1
ATOM 926 O O . GLY A 1 114 ? -15.578 -14.883 -1.856 1 80.06 114 GLY A O 1
ATOM 927 N N . TYR A 1 115 ? -14.18 -13.117 -2.105 1 83.56 115 TYR A N 1
ATOM 928 C CA . TYR A 1 115 ? -14.453 -13.07 -3.537 1 83.56 115 TYR A CA 1
ATOM 929 C C . TYR A 1 115 ? -13.227 -12.617 -4.312 1 83.56 115 TYR A C 1
ATOM 931 O O . TYR A 1 115 ? -12.359 -11.93 -3.77 1 83.56 115 TYR A O 1
ATOM 939 N N . ILE A 1 116 ? -13.109 -13.031 -5.516 1 83.31 116 ILE A N 1
ATOM 940 C CA . ILE A 1 116 ? -12.109 -12.562 -6.473 1 83.31 116 ILE A CA 1
ATOM 941 C C . ILE A 1 116 ? -12.773 -12.305 -7.824 1 83.31 116 ILE A C 1
ATOM 943 O O . ILE A 1 116 ? -13.617 -13.086 -8.266 1 83.31 116 ILE A O 1
ATOM 947 N N . LEU A 1 117 ? -12.484 -11.172 -8.367 1 88.06 117 LEU A N 1
ATOM 948 C CA . LEU A 1 117 ? -12.953 -10.82 -9.703 1 88.06 117 LEU A CA 1
ATOM 949 C C . LEU A 1 117 ? -11.859 -11.023 -10.742 1 88.06 117 LEU A C 1
ATOM 951 O O . LEU A 1 117 ? -10.758 -10.484 -10.602 1 88.06 117 LEU A O 1
ATOM 955 N N . PHE A 1 118 ? -12.188 -11.812 -11.734 1 88.38 118 PHE A N 1
ATOM 956 C CA . PHE A 1 118 ? -11.25 -12.109 -12.812 1 88.38 118 PHE A CA 1
ATOM 957 C C . PHE A 1 118 ? -11.695 -11.438 -14.109 1 88.38 118 PHE A C 1
ATOM 959 O O . PHE A 1 118 ? -12.891 -11.344 -14.391 1 88.38 118 PHE A O 1
ATOM 966 N N . ASN A 1 119 ? -10.727 -10.922 -14.797 1 88.88 119 ASN A N 1
ATOM 967 C CA . ASN A 1 119 ? -11 -10.516 -16.172 1 88.88 119 ASN A CA 1
ATOM 968 C C . ASN A 1 119 ? -10.219 -11.352 -17.172 1 88.88 119 ASN A C 1
ATOM 970 O O . ASN A 1 119 ? -9.172 -11.914 -16.844 1 88.88 119 ASN A O 1
ATOM 974 N N . ALA A 1 120 ? -10.734 -11.453 -18.312 1 87.44 120 ALA A N 1
ATOM 975 C CA . ALA A 1 120 ? -10.102 -12.242 -19.375 1 87.44 120 ALA A CA 1
ATOM 976 C C . ALA A 1 120 ? -8.859 -11.531 -19.922 1 87.44 120 ALA A C 1
ATOM 978 O O . ALA A 1 120 ? -8.766 -10.305 -19.859 1 87.44 120 ALA A O 1
ATOM 979 N N . PHE A 1 121 ? -7.91 -12.398 -20.25 1 88.19 121 PHE A N 1
ATOM 980 C CA . PHE A 1 121 ? -6.738 -11.938 -20.984 1 88.19 121 PHE A CA 1
ATOM 981 C C . PHE A 1 121 ? -6.82 -12.367 -22.453 1 88.19 121 PHE A C 1
ATOM 983 O O . PHE A 1 121 ? -6.852 -13.555 -22.75 1 88.19 121 PHE A O 1
ATOM 990 N N . LYS A 1 122 ? -7.199 -11.547 -23.312 1 75.25 122 LYS A N 1
ATOM 991 C CA . LYS A 1 122 ? -7.445 -11.875 -24.719 1 75.25 122 LYS A CA 1
ATOM 992 C C . LYS A 1 122 ? -6.133 -11.992 -25.484 1 75.25 122 LYS A C 1
ATOM 994 O O . LYS A 1 122 ? -5.328 -11.062 -25.5 1 75.25 122 LYS A O 1
ATOM 999 N N . ASN A 1 123 ? -5.898 -13.195 -25.906 1 76.69 123 ASN A N 1
ATOM 1000 C CA . ASN A 1 123 ? -4.781 -13.359 -26.828 1 76.69 123 ASN A CA 1
ATOM 1001 C C . ASN A 1 123 ? -5.105 -14.367 -27.938 1 76.69 123 ASN A C 1
ATOM 1003 O O . ASN A 1 123 ? -5.781 -15.367 -27.688 1 76.69 123 ASN A O 1
ATOM 1007 N N . GLU A 1 124 ? -4.777 -14.102 -29.125 1 68.31 124 GLU A N 1
ATOM 1008 C CA . GLU A 1 124 ? -5.113 -14.883 -30.312 1 68.31 124 GLU A CA 1
ATOM 1009 C C . GLU A 1 124 ? -4.402 -16.234 -30.297 1 68.31 124 GLU A C 1
ATOM 1011 O O . GLU A 1 124 ? -4.883 -17.203 -30.891 1 68.31 124 GLU A O 1
ATOM 1016 N N . ILE A 1 125 ? -3.35 -16.359 -29.703 1 66.12 125 ILE A N 1
ATOM 1017 C CA . ILE A 1 125 ? -2.523 -17.547 -29.766 1 66.12 125 ILE A CA 1
ATOM 1018 C C . ILE A 1 125 ? -2.631 -18.344 -28.469 1 66.12 125 ILE A C 1
ATOM 1020 O O . ILE A 1 125 ? -1.62 -18.781 -27.922 1 66.12 125 ILE A O 1
ATOM 1024 N N . ASP A 1 126 ? -3.77 -18.562 -28.078 1 75.5 126 ASP A N 1
ATOM 1025 C CA . ASP A 1 126 ? -3.926 -19.203 -26.781 1 75.5 126 ASP A CA 1
ATOM 1026 C C . ASP A 1 126 ? -4.305 -20.672 -26.938 1 75.5 126 ASP A C 1
ATOM 1028 O O . ASP A 1 126 ? -5.375 -21.094 -26.484 1 75.5 126 ASP A O 1
ATOM 1032 N N . LYS A 1 127 ? -3.406 -21.469 -27.625 1 83.81 127 LYS A N 1
ATOM 1033 C CA . LYS A 1 127 ? -3.553 -22.922 -27.734 1 83.81 127 LYS A CA 1
ATOM 1034 C C . LYS A 1 127 ? -2.604 -23.641 -26.781 1 83.81 127 LYS A C 1
ATOM 1036 O O . LYS A 1 127 ? -1.425 -23.297 -26.688 1 83.81 127 LYS A O 1
ATOM 1041 N N . PRO A 1 128 ? -3.115 -24.625 -26.203 1 88.25 128 PRO A N 1
ATOM 1042 C CA . PRO A 1 128 ? -2.277 -25.344 -25.234 1 88.25 128 PRO A CA 1
ATOM 1043 C C . PRO A 1 128 ? -1.033 -25.953 -25.875 1 88.25 128 PRO A C 1
ATOM 1045 O O . PRO A 1 128 ? -1.102 -26.484 -26.984 1 88.25 128 PRO A O 1
ATOM 1048 N N . ILE A 1 129 ? 0.073 -25.859 -25.219 1 89.25 129 ILE A N 1
ATOM 1049 C CA . ILE A 1 129 ? 1.306 -26.5 -25.656 1 89.25 129 ILE A CA 1
ATOM 1050 C C . ILE A 1 129 ? 1.58 -27.75 -24.828 1 89.25 129 ILE A C 1
ATOM 1052 O O . ILE A 1 129 ? 1.19 -27.812 -23.656 1 89.25 129 ILE A O 1
ATOM 1056 N N . HIS A 1 130 ? 2.201 -28.656 -25.453 1 89.38 130 HIS A N 1
ATOM 1057 C CA . HIS A 1 130 ? 2.621 -29.844 -24.719 1 89.38 130 HIS A CA 1
ATOM 1058 C C . HIS A 1 130 ? 4.07 -29.734 -24.266 1 89.38 130 HIS A C 1
ATOM 1060 O O . HIS A 1 130 ? 4.961 -29.469 -25.094 1 89.38 130 HIS A O 1
ATOM 1066 N N . ILE A 1 131 ? 4.191 -29.844 -23 1 92.88 131 ILE A N 1
ATOM 1067 C CA . ILE A 1 131 ? 5.543 -29.812 -22.453 1 92.88 131 ILE A CA 1
ATOM 1068 C C . ILE A 1 131 ? 5.793 -31.078 -21.641 1 92.88 131 ILE A C 1
ATOM 1070 O O . ILE A 1 131 ? 4.91 -31.547 -20.906 1 92.88 131 ILE A O 1
ATOM 1074 N N . ASP A 1 132 ? 6.938 -31.688 -21.844 1 92.88 132 ASP A N 1
ATOM 1075 C CA . ASP A 1 132 ? 7.379 -32.812 -21.047 1 92.88 132 ASP A CA 1
ATOM 1076 C C . ASP A 1 132 ? 8.219 -32.375 -19.859 1 92.88 132 ASP A C 1
ATOM 1078 O O . ASP A 1 132 ? 9.297 -31.797 -20.031 1 92.88 132 ASP A O 1
ATOM 1082 N N . LEU A 1 133 ? 7.734 -32.688 -18.641 1 94.31 133 LEU A N 1
ATOM 1083 C CA . LEU A 1 133 ? 8.438 -32.25 -17.438 1 94.31 133 LEU A CA 1
ATOM 1084 C C . LEU A 1 133 ? 9 -33.406 -16.672 1 94.31 133 LEU A C 1
ATOM 1086 O O . LEU A 1 133 ? 9.359 -33.281 -15.492 1 94.31 133 LEU A O 1
ATOM 1090 N N . LYS A 1 134 ? 9.109 -34.531 -17.359 1 92.38 134 LYS A N 1
ATOM 1091 C CA . LYS A 1 134 ? 9.672 -35.719 -16.719 1 92.38 134 LYS A CA 1
ATOM 1092 C C . LYS A 1 134 ? 11.172 -35.812 -16.953 1 92.38 134 LYS A C 1
ATOM 1094 O O . LYS A 1 134 ? 11.633 -35.688 -18.094 1 92.38 134 LYS A O 1
ATOM 1099 N N . ASN A 1 135 ? 11.812 -36.031 -15.891 1 90.12 135 ASN A N 1
ATOM 1100 C CA . ASN A 1 135 ? 13.258 -36.219 -15.914 1 90.12 135 ASN A CA 1
ATOM 1101 C C . ASN A 1 135 ? 13.977 -35.062 -16.562 1 90.12 135 ASN A C 1
ATOM 1103 O O . ASN A 1 135 ? 14.812 -35.219 -17.453 1 90.12 135 ASN A O 1
ATOM 1107 N N . LYS A 1 136 ? 13.586 -33.906 -16.219 1 90.5 136 LYS A N 1
ATOM 1108 C CA . LYS A 1 136 ? 14.195 -32.656 -16.703 1 90.5 136 LYS A CA 1
ATOM 1109 C C . LYS A 1 136 ? 15.102 -32.031 -15.648 1 90.5 136 LYS A C 1
ATOM 1111 O O . LYS A 1 136 ? 14.859 -32.188 -14.453 1 90.5 136 LYS A O 1
ATOM 1116 N N . ILE A 1 137 ? 16.094 -31.453 -16.125 1 85.62 137 ILE A N 1
ATOM 1117 C CA . ILE A 1 137 ? 16.953 -30.641 -15.281 1 85.62 137 ILE A CA 1
ATOM 1118 C C . ILE A 1 137 ? 16.484 -29.203 -15.266 1 85.62 137 ILE A C 1
ATOM 1120 O O . ILE A 1 137 ? 16.438 -28.547 -16.312 1 85.62 137 ILE A O 1
ATOM 1124 N N . ILE A 1 138 ? 16.141 -28.734 -14.109 1 91.88 138 ILE A N 1
ATOM 1125 C CA . ILE A 1 138 ? 15.703 -27.344 -13.977 1 91.88 138 ILE A CA 1
ATOM 1126 C C . ILE A 1 138 ? 16.719 -26.562 -13.148 1 91.88 138 ILE A C 1
ATOM 1128 O O . ILE A 1 138 ? 16.922 -26.844 -11.961 1 91.88 138 ILE A O 1
ATOM 1132 N N . GLY A 1 139 ? 17.312 -25.562 -13.797 1 88.62 139 GLY A N 1
ATOM 1133 C CA . GLY A 1 139 ? 18.281 -24.719 -13.094 1 88.62 139 GLY A CA 1
ATOM 1134 C C . GLY A 1 139 ? 17.625 -23.656 -12.242 1 88.62 139 GLY A C 1
ATOM 1135 O O . GLY A 1 139 ? 16.906 -22.797 -12.758 1 88.62 139 GLY A O 1
ATOM 1136 N N . HIS A 1 140 ? 17.859 -23.688 -10.914 1 86.19 140 HIS A N 1
ATOM 1137 C CA . HIS A 1 140 ? 17.297 -22.75 -9.953 1 86.19 140 HIS A CA 1
ATOM 1138 C C . HIS A 1 140 ? 17.875 -21.344 -10.148 1 86.19 140 HIS A C 1
ATOM 1140 O O . HIS A 1 140 ? 19.109 -21.188 -10.156 1 86.19 140 HIS A O 1
ATOM 1146 N N . ARG A 1 141 ? 17.078 -20.359 -10.336 1 83.06 141 ARG A N 1
ATOM 1147 C CA . ARG A 1 141 ? 17.469 -18.953 -10.484 1 83.06 141 ARG A CA 1
ATOM 1148 C C . ARG A 1 141 ? 18.484 -18.797 -11.609 1 83.06 141 ARG A C 1
ATOM 1150 O O . ARG A 1 141 ? 19.469 -18.062 -11.461 1 83.06 141 ARG A O 1
ATOM 1157 N N . GLY A 1 142 ? 18.312 -19.469 -12.641 1 76.62 142 GLY A N 1
ATOM 1158 C CA . GLY A 1 142 ? 19.219 -19.516 -13.773 1 76.62 142 GLY A CA 1
ATOM 1159 C C . GLY A 1 142 ? 20.156 -20.703 -13.734 1 76.62 142 GLY A C 1
ATOM 1160 O O . GLY A 1 142 ? 19.859 -21.75 -14.312 1 76.62 142 GLY A O 1
ATOM 1161 N N . PHE A 1 143 ? 21.141 -20.547 -12.961 1 71.31 143 PHE A N 1
ATOM 1162 C CA . PHE A 1 143 ? 22.141 -21.609 -12.852 1 71.31 143 PHE A CA 1
ATOM 1163 C C . PHE A 1 143 ? 22.531 -21.844 -11.398 1 71.31 143 PHE A C 1
ATOM 1165 O O . PHE A 1 143 ? 23.672 -22.203 -11.102 1 71.31 143 PHE A O 1
ATOM 1172 N N . GLY A 1 144 ? 21.594 -21.5 -10.562 1 69.94 144 GLY A N 1
ATOM 1173 C CA . GLY A 1 144 ? 21.812 -21.719 -9.141 1 69.94 144 GLY A CA 1
ATOM 1174 C C . GLY A 1 144 ? 21.875 -20.438 -8.344 1 69.94 144 GLY A C 1
ATOM 1175 O O . GLY A 1 144 ? 22.25 -19.391 -8.875 1 69.94 144 GLY A O 1
ATOM 1176 N N . ALA A 1 145 ? 21.5 -20.562 -7.059 1 65.81 145 ALA A N 1
ATOM 1177 C CA . ALA A 1 145 ? 21.578 -19.422 -6.145 1 65.81 145 ALA A CA 1
ATOM 1178 C C . ALA A 1 145 ? 23.031 -19.031 -5.898 1 65.81 145 ALA A C 1
ATOM 1180 O O . ALA A 1 145 ? 23.906 -19.891 -5.742 1 65.81 145 ALA A O 1
ATOM 1181 N N . THR A 1 146 ? 23.234 -17.719 -5.875 1 60.22 146 THR A N 1
ATOM 1182 C CA . THR A 1 146 ? 24.578 -17.172 -5.75 1 60.22 146 THR A CA 1
ATOM 1183 C C . THR A 1 146 ? 25.266 -17.734 -4.512 1 60.22 146 THR A C 1
ATOM 1185 O O . THR A 1 146 ? 26.453 -18.078 -4.559 1 60.22 146 THR A O 1
ATOM 1188 N N . ASN A 1 147 ? 24.516 -17.828 -3.396 1 52.56 147 ASN A N 1
ATOM 1189 C CA . ASN A 1 147 ? 25.109 -18.219 -2.123 1 52.56 147 ASN A CA 1
ATOM 1190 C C . ASN A 1 147 ? 25.312 -19.734 -2.035 1 52.56 147 ASN A C 1
ATOM 1192 O O . ASN A 1 147 ? 25.969 -20.219 -1.113 1 52.56 147 ASN A O 1
ATOM 1196 N N . ARG A 1 148 ? 24.641 -20.391 -2.639 1 49.97 148 ARG A N 1
ATOM 1197 C CA . ARG A 1 148 ? 24.656 -21.844 -2.492 1 49.97 148 ARG A CA 1
ATOM 1198 C C . ARG A 1 148 ? 25.422 -22.5 -3.639 1 49.97 148 ARG A C 1
ATOM 1200 O O . ARG A 1 148 ? 25.719 -23.703 -3.584 1 49.97 148 ARG A O 1
ATOM 1207 N N . ASN A 1 149 ? 25.359 -21.766 -4.664 1 45.69 149 ASN A N 1
ATOM 1208 C CA . ASN A 1 149 ? 26.188 -22.297 -5.73 1 45.69 149 ASN A CA 1
ATOM 1209 C C . ASN A 1 149 ? 27.672 -22.141 -5.41 1 45.69 149 ASN A C 1
ATOM 1211 O O . ASN A 1 149 ? 28.391 -21.453 -6.133 1 45.69 149 ASN A O 1
ATOM 1215 N N . ILE A 1 150 ? 27.828 -22.016 -4.039 1 39 150 ILE A N 1
ATOM 1216 C CA . ILE A 1 150 ? 29.188 -21.844 -3.574 1 39 150 ILE A CA 1
ATOM 1217 C C . ILE A 1 150 ? 30.094 -22.859 -4.281 1 39 150 ILE A C 1
ATOM 1219 O O . ILE A 1 150 ? 31.234 -23.094 -3.844 1 39 150 ILE A O 1
ATOM 1223 N N . ILE A 1 151 ? 29.531 -23.766 -4.871 1 35.22 151 ILE A N 1
ATOM 1224 C CA . ILE A 1 151 ? 30.75 -24.438 -5.301 1 35.22 151 ILE A CA 1
ATOM 1225 C C . ILE A 1 151 ? 31.781 -23.406 -5.766 1 35.22 151 ILE A C 1
ATOM 1227 O O . ILE A 1 151 ? 31.422 -22.391 -6.355 1 35.22 151 ILE A O 1
ATOM 1231 N N . LYS A 1 152 ? 33 -23.672 -5.344 1 37.41 152 LYS A N 1
ATOM 1232 C CA . LYS A 1 152 ? 34.25 -23.234 -5.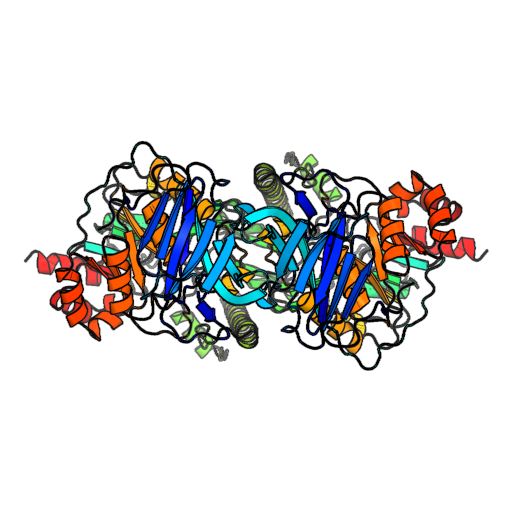938 1 37.41 152 LYS A CA 1
ATOM 1233 C C . LYS A 1 152 ? 34.031 -22.703 -7.352 1 37.41 152 LYS A C 1
ATOM 1235 O O . LYS A 1 152 ? 34.844 -21.938 -7.859 1 37.41 152 LYS A O 1
ATOM 1240 N N . ASN A 1 153 ? 32.875 -23.312 -8.141 1 35.88 153 ASN A N 1
ATOM 1241 C CA . ASN A 1 153 ? 32.844 -23.203 -9.594 1 35.88 153 ASN A CA 1
ATOM 1242 C C . ASN A 1 153 ? 31.688 -22.297 -10.055 1 35.88 153 ASN A C 1
ATOM 1244 O O . ASN A 1 153 ? 31.531 -22.047 -11.25 1 35.88 153 ASN A O 1
ATOM 1248 N N . SER A 1 154 ? 30.453 -22.266 -9.531 1 45.56 154 SER A N 1
ATOM 1249 C CA . SER A 1 154 ? 29.469 -21.547 -10.32 1 45.56 154 SER A CA 1
ATOM 1250 C C . SER A 1 154 ? 29.422 -20.062 -9.945 1 45.56 154 SER A C 1
ATOM 1252 O O . SER A 1 154 ? 29.25 -19.719 -8.781 1 45.56 154 SER A O 1
ATOM 1254 N N . VAL A 1 155 ? 30.297 -19.188 -10.641 1 51.41 155 VAL A N 1
ATOM 1255 C CA . VAL A 1 155 ? 30.766 -17.812 -10.656 1 51.41 155 VAL A CA 1
ATOM 1256 C C . VAL A 1 155 ? 29.641 -16.875 -11.109 1 51.41 155 VAL A C 1
ATOM 1258 O O . VAL A 1 155 ? 29.844 -15.672 -11.258 1 51.41 155 VAL A O 1
ATOM 1261 N N . VAL A 1 156 ? 28.344 -17.516 -11.461 1 63.84 156 VAL A N 1
ATOM 1262 C CA . VAL A 1 156 ? 27.438 -16.531 -12.039 1 63.84 156 VAL A CA 1
ATOM 1263 C C . VAL A 1 156 ? 26.438 -16.062 -10.984 1 63.84 156 VAL A C 1
ATOM 1265 O O . VAL A 1 156 ? 26.047 -16.828 -10.109 1 63.84 156 VAL A O 1
ATOM 1268 N N . ILE A 1 157 ? 26.172 -14.844 -11.023 1 69.31 157 ILE A N 1
ATOM 1269 C CA . ILE A 1 157 ? 25.203 -14.234 -10.125 1 69.31 157 ILE A CA 1
ATOM 1270 C C . ILE A 1 157 ? 23.797 -14.664 -10.531 1 69.31 157 ILE A C 1
ATOM 1272 O O . ILE A 1 157 ? 23.453 -14.664 -11.711 1 69.31 157 ILE A O 1
ATOM 1276 N N . GLU A 1 158 ? 23.141 -15.188 -9.602 1 74.88 158 GLU A N 1
ATOM 1277 C CA . GLU A 1 158 ? 21.781 -15.656 -9.859 1 74.88 158 GLU A CA 1
ATOM 1278 C C . GLU A 1 158 ? 20.938 -14.578 -10.555 1 74.88 158 GLU A C 1
ATOM 1280 O O . GLU A 1 158 ? 21.172 -13.383 -10.344 1 74.88 158 GLU A O 1
ATOM 1285 N N . ASN A 1 159 ? 20.031 -15.055 -11.391 1 77.44 159 ASN A N 1
ATOM 1286 C CA . ASN A 1 159 ? 19 -14.219 -12.016 1 77.44 159 ASN A CA 1
ATOM 1287 C C . ASN A 1 159 ? 19.625 -13.156 -12.922 1 77.44 159 ASN A C 1
ATOM 1289 O O . ASN A 1 159 ? 19.109 -12.039 -13.008 1 77.44 159 ASN A O 1
ATOM 1293 N N . THR A 1 160 ? 20.75 -13.438 -13.414 1 77.38 160 THR A N 1
ATOM 1294 C CA . THR A 1 160 ? 21.391 -12.57 -14.391 1 77.38 160 THR A CA 1
ATOM 1295 C C . THR A 1 160 ? 21.391 -13.219 -15.773 1 77.38 160 THR A C 1
ATOM 1297 O O . THR A 1 160 ? 21.188 -14.43 -15.891 1 77.38 160 THR A O 1
ATOM 1300 N N . LEU A 1 161 ? 21.594 -12.383 -16.766 1 78.94 161 LEU A N 1
ATOM 1301 C CA . LEU A 1 161 ? 21.672 -12.914 -18.125 1 78.94 161 LEU A CA 1
ATOM 1302 C C . LEU A 1 161 ? 22.797 -13.938 -18.25 1 78.94 161 LEU A C 1
ATOM 1304 O O . LEU A 1 161 ? 22.625 -14.977 -18.906 1 78.94 161 LEU A O 1
ATOM 1308 N N . ASN A 1 162 ? 23.828 -13.633 -17.531 1 75.88 162 ASN A N 1
ATOM 1309 C CA . ASN A 1 162 ? 24.953 -14.555 -17.578 1 75.88 162 ASN A CA 1
ATOM 1310 C C . ASN A 1 162 ? 24.594 -15.906 -16.969 1 75.88 162 ASN A C 1
ATOM 1312 O O . ASN A 1 162 ? 25.016 -16.953 -17.484 1 75.88 162 ASN A O 1
ATOM 1316 N N . ALA A 1 163 ? 23.844 -15.883 -15.945 1 78.44 163 ALA A N 1
ATOM 1317 C CA . ALA A 1 163 ? 23.391 -17.125 -15.336 1 78.44 163 ALA A CA 1
ATOM 1318 C C . ALA A 1 163 ? 22.531 -17.938 -16.297 1 78.44 163 ALA A C 1
ATOM 1320 O O . ALA A 1 163 ? 22.672 -19.156 -16.406 1 78.44 163 ALA A O 1
ATOM 1321 N N . PHE A 1 164 ? 21.812 -17.312 -17.047 1 84 164 PHE A N 1
ATOM 1322 C CA . PHE A 1 164 ? 20.906 -17.969 -17.984 1 84 164 PHE A CA 1
ATOM 1323 C C . PHE A 1 164 ? 21.656 -18.516 -19.188 1 84 164 PHE A C 1
ATOM 1325 O O . PHE A 1 164 ? 21.391 -19.625 -19.656 1 84 164 PHE A O 1
ATOM 1332 N N . PHE A 1 165 ? 22.609 -17.734 -19.625 1 81 165 PHE A N 1
ATOM 1333 C CA . PHE A 1 165 ? 23.422 -18.203 -20.734 1 81 165 PHE A CA 1
ATOM 1334 C C . PHE A 1 165 ? 24.25 -19.406 -20.328 1 81 165 PHE A C 1
ATOM 1336 O O . PHE A 1 165 ? 24.438 -20.344 -21.109 1 81 165 PHE A O 1
ATOM 1343 N N . THR A 1 166 ? 24.656 -19.344 -19.125 1 78 166 THR A N 1
ATOM 1344 C CA . THR A 1 166 ? 25.453 -20.469 -18.625 1 78 166 THR A CA 1
ATOM 1345 C C . THR A 1 166 ? 24.609 -21.734 -18.578 1 78 166 THR A C 1
ATOM 1347 O O . THR A 1 166 ? 25.094 -22.812 -18.922 1 78 166 THR A O 1
ATOM 1350 N N . SER A 1 167 ? 23.406 -21.625 -18.203 1 80.44 167 SER A N 1
ATOM 1351 C CA . SER A 1 167 ? 22.5 -22.766 -18.203 1 80.44 167 SER A CA 1
ATOM 1352 C C . SER A 1 167 ? 22.312 -23.328 -19.609 1 80.44 167 SER A C 1
ATOM 1354 O O . SER A 1 167 ? 22.234 -24.547 -19.797 1 80.44 167 SER A O 1
ATOM 1356 N N . SER A 1 168 ? 22.219 -22.453 -20.469 1 79.25 168 SER A N 1
ATOM 1357 C CA . SER A 1 168 ? 22.078 -22.859 -21.859 1 79.25 168 SER A CA 1
ATOM 1358 C C . SER A 1 168 ? 23.297 -23.641 -22.344 1 79.25 168 SER A C 1
ATOM 1360 O O . SER A 1 168 ? 23.156 -24.641 -23.047 1 79.25 168 SER A O 1
ATOM 1362 N N . ARG A 1 169 ? 24.375 -23.203 -21.922 1 78 169 ARG A N 1
ATOM 1363 C CA . ARG A 1 169 ? 25.625 -23.844 -22.344 1 78 169 ARG A CA 1
ATOM 1364 C C . ARG A 1 169 ? 25.734 -25.234 -21.75 1 78 169 ARG A C 1
ATOM 1366 O O . ARG A 1 169 ? 26.359 -26.125 -22.344 1 78 169 ARG A O 1
ATOM 1373 N N . HIS A 1 170 ? 25.156 -25.375 -20.672 1 77.75 170 HIS A N 1
ATOM 1374 C CA . HIS A 1 170 ? 25.234 -26.672 -20 1 77.75 170 HIS A CA 1
ATOM 1375 C C . HIS A 1 170 ? 24 -27.516 -20.312 1 77.75 170 HIS A C 1
ATOM 1377 O O . HIS A 1 170 ? 23.75 -28.516 -19.641 1 77.75 170 HIS A O 1
ATOM 1383 N N . HIS A 1 171 ? 23.188 -27.156 -21.219 1 77.69 171 HIS A N 1
ATOM 1384 C CA . HIS A 1 171 ? 22.078 -27.906 -21.766 1 77.69 171 HIS A CA 1
ATOM 1385 C C . HIS A 1 171 ? 21.031 -28.234 -20.703 1 77.69 171 HIS A C 1
ATOM 1387 O O . HIS A 1 171 ? 20.578 -29.375 -20.594 1 77.69 171 HIS A O 1
ATOM 1393 N N . THR A 1 172 ? 20.906 -27.281 -19.859 1 85.94 172 THR A N 1
ATOM 1394 C CA . THR A 1 172 ? 19.781 -27.391 -18.938 1 85.94 172 THR A CA 1
ATOM 1395 C C . THR A 1 172 ? 18.453 -27.406 -19.703 1 85.94 172 THR A C 1
ATOM 1397 O O . THR A 1 172 ? 18.297 -26.703 -20.719 1 85.94 172 THR A O 1
ATOM 1400 N N . ASP A 1 173 ? 17.578 -28.266 -19.297 1 91 173 ASP A N 1
ATOM 1401 C CA . ASP A 1 173 ? 16.297 -28.344 -19.984 1 91 173 ASP A CA 1
ATOM 1402 C C . ASP A 1 173 ? 15.445 -27.094 -19.734 1 91 173 ASP A C 1
ATOM 1404 O O . ASP A 1 173 ? 14.859 -26.531 -20.656 1 91 173 ASP A O 1
ATOM 1408 N N . PHE A 1 174 ? 15.383 -26.719 -18.469 1 94.56 174 PHE A N 1
ATOM 1409 C CA . PHE A 1 174 ? 14.625 -25.547 -18.031 1 94.56 174 PHE A CA 1
ATOM 1410 C C . PHE A 1 174 ? 15.453 -24.703 -17.078 1 94.56 174 PHE A C 1
ATOM 1412 O O . PHE A 1 174 ? 16.359 -25.203 -16.406 1 94.56 174 PHE A O 1
ATOM 1419 N N . VAL A 1 175 ? 15.141 -23.406 -17.062 1 94.62 175 VAL A N 1
ATOM 1420 C CA . VAL A 1 175 ? 15.664 -22.516 -16.031 1 94.62 175 VAL A CA 1
ATOM 1421 C C . VAL A 1 175 ? 14.5 -21.891 -15.258 1 94.62 175 VAL A C 1
ATOM 1423 O O . VAL A 1 175 ? 13.469 -21.547 -15.836 1 94.62 175 VAL A O 1
ATOM 1426 N N . GLU A 1 176 ? 14.688 -21.906 -13.953 1 95.94 176 GLU A N 1
ATOM 1427 C CA . GLU A 1 176 ? 13.688 -21.297 -13.078 1 95.94 176 GLU A CA 1
ATOM 1428 C C . GLU A 1 176 ? 14.102 -19.875 -12.672 1 95.94 176 GLU A C 1
ATOM 1430 O O . GLU A 1 176 ? 15.273 -19.625 -12.391 1 95.94 176 GLU A O 1
ATOM 1435 N N . PHE A 1 177 ? 13.125 -18.969 -12.656 1 95.19 177 PHE A N 1
ATOM 1436 C CA . PHE A 1 177 ? 13.375 -17.625 -12.141 1 95.19 177 PHE A CA 1
ATOM 1437 C C . PHE A 1 177 ? 12.086 -16.969 -11.672 1 95.19 177 PHE A C 1
ATOM 1439 O O . PHE A 1 177 ? 10.992 -17.406 -12.047 1 95.19 177 PHE A O 1
ATOM 1446 N N . ASP A 1 178 ? 12.281 -15.977 -10.828 1 95 178 ASP A N 1
ATOM 1447 C CA . ASP A 1 178 ? 11.156 -15.219 -10.281 1 95 178 ASP A CA 1
ATOM 1448 C C . ASP A 1 178 ? 10.922 -13.938 -11.07 1 95 178 ASP A C 1
ATOM 1450 O O . ASP A 1 178 ? 11.875 -13.242 -11.438 1 95 178 ASP A O 1
ATOM 1454 N N . VAL A 1 179 ? 9.664 -13.688 -11.344 1 97.31 179 VAL A N 1
ATOM 1455 C CA . VAL A 1 179 ? 9.305 -12.445 -12.031 1 97.31 179 VAL A CA 1
ATOM 1456 C C . VAL A 1 179 ? 8.438 -11.586 -11.109 1 97.31 179 VAL A C 1
ATOM 1458 O O . VAL A 1 179 ? 7.555 -12.094 -10.414 1 97.31 179 VAL A O 1
ATOM 1461 N N . GLN A 1 180 ? 8.727 -10.352 -11.031 1 95.62 180 GLN A N 1
ATOM 1462 C CA . GLN A 1 180 ? 7.934 -9.352 -10.32 1 95.62 180 GLN A CA 1
ATOM 1463 C C . GLN A 1 180 ? 7.969 -8.008 -11.039 1 95.62 180 GLN A C 1
ATOM 1465 O O . GLN A 1 180 ? 8.711 -7.836 -12.008 1 95.62 180 GLN A O 1
ATOM 1470 N N . LEU A 1 181 ? 7.141 -7.043 -10.648 1 95.62 181 LEU A N 1
ATOM 1471 C CA . LEU A 1 181 ? 7.023 -5.773 -11.359 1 95.62 181 LEU A CA 1
ATOM 1472 C C . LEU A 1 181 ? 7.715 -4.656 -10.578 1 95.62 181 LEU A C 1
ATOM 1474 O O . LEU A 1 181 ? 7.633 -4.605 -9.352 1 95.62 181 LEU A O 1
ATOM 1478 N N . THR A 1 182 ? 8.375 -3.783 -11.336 1 94.88 182 THR A N 1
ATOM 1479 C CA . THR A 1 182 ? 8.906 -2.543 -10.789 1 94.88 182 THR A CA 1
ATOM 1480 C C . THR A 1 182 ? 7.789 -1.529 -10.555 1 94.88 182 THR A C 1
ATOM 1482 O O . THR A 1 182 ? 6.625 -1.802 -10.852 1 94.88 182 THR A O 1
ATOM 1485 N N . LEU A 1 183 ? 8.141 -0.356 -10.016 1 91.69 183 LEU A N 1
ATOM 1486 C CA . LEU A 1 183 ? 7.188 0.717 -9.75 1 91.69 183 LEU A CA 1
ATOM 1487 C C . LEU A 1 183 ? 6.484 1.148 -11.031 1 91.69 183 LEU A C 1
ATOM 1489 O O . LEU A 1 183 ? 5.289 1.458 -11.016 1 91.69 183 LEU A O 1
ATOM 1493 N N . ASP A 1 184 ? 7.195 1.18 -12.141 1 92.06 184 ASP A N 1
ATOM 1494 C CA . ASP A 1 184 ? 6.652 1.585 -13.43 1 92.06 184 ASP A CA 1
ATOM 1495 C C . ASP A 1 184 ? 6.113 0.382 -14.195 1 92.06 184 ASP A C 1
ATOM 1497 O O . ASP A 1 184 ? 5.984 0.429 -15.422 1 92.06 184 ASP A O 1
ATOM 1501 N N . LYS A 1 185 ? 5.902 -0.777 -13.562 1 93.06 185 LYS A N 1
ATOM 1502 C CA . LYS A 1 185 ? 5.191 -1.959 -14.039 1 93.06 185 LYS A CA 1
ATOM 1503 C C . LYS A 1 185 ? 5.984 -2.678 -15.125 1 93.06 185 LYS A C 1
ATOM 1505 O O . LYS A 1 185 ? 5.41 -3.178 -16.094 1 93.06 185 LYS A O 1
ATOM 1510 N N . ILE A 1 186 ? 7.266 -2.678 -14.961 1 95.56 186 ILE A N 1
ATOM 1511 C CA . ILE A 1 186 ? 8.117 -3.459 -15.852 1 95.56 186 ILE A CA 1
ATOM 1512 C C . ILE A 1 186 ? 8.461 -4.797 -15.195 1 95.56 186 ILE A C 1
ATOM 1514 O O . ILE A 1 186 ? 9 -4.832 -14.086 1 95.56 186 ILE A O 1
ATOM 1518 N N . PRO A 1 187 ? 8.094 -5.934 -15.867 1 97.56 187 PRO A N 1
ATOM 1519 C CA . PRO A 1 187 ? 8.484 -7.23 -15.305 1 97.56 187 PRO A CA 1
ATOM 1520 C C . PRO A 1 187 ? 10 -7.422 -15.273 1 97.56 187 PRO A C 1
ATOM 1522 O O . PRO A 1 187 ? 10.656 -7.332 -16.312 1 97.56 187 PRO A O 1
ATOM 1525 N N . ILE A 1 188 ? 10.539 -7.715 -14.109 1 95.62 188 ILE A N 1
ATOM 1526 C CA . ILE A 1 188 ? 11.969 -7.934 -13.969 1 95.62 188 ILE A CA 1
ATOM 1527 C C . ILE A 1 188 ? 12.227 -9.273 -13.273 1 95.62 188 ILE A C 1
ATOM 1529 O O . ILE A 1 188 ? 11.32 -9.828 -12.641 1 95.62 188 ILE A O 1
ATOM 1533 N N . ILE A 1 189 ? 13.422 -9.711 -13.414 1 94.12 189 ILE A N 1
ATOM 1534 C CA . ILE A 1 189 ? 13.836 -10.984 -12.82 1 94.12 189 ILE A CA 1
ATOM 1535 C C . ILE A 1 189 ? 14.578 -10.727 -11.516 1 94.12 189 ILE A C 1
ATOM 1537 O O . ILE A 1 189 ? 15.695 -10.203 -11.516 1 94.12 189 ILE A O 1
ATOM 1541 N N . HIS A 1 190 ? 13.898 -11.078 -10.43 1 89.75 190 HIS A N 1
ATOM 1542 C CA . HIS A 1 190 ? 14.516 -10.945 -9.117 1 89.75 190 HIS A CA 1
ATOM 1543 C C . HIS A 1 190 ? 13.758 -11.773 -8.07 1 89.75 190 HIS A C 1
ATOM 1545 O O . HIS A 1 190 ? 12.531 -11.789 -8.055 1 89.75 190 HIS A O 1
ATOM 1551 N N . HIS A 1 191 ? 14.422 -12.336 -7.238 1 86.19 191 HIS A N 1
ATOM 1552 C CA . HIS A 1 191 ? 13.844 -13.32 -6.332 1 86.19 191 HIS A CA 1
ATOM 1553 C C . HIS A 1 191 ? 13.227 -12.641 -5.109 1 86.19 191 HIS A C 1
ATOM 1555 O O . HIS A 1 191 ? 12.172 -13.062 -4.629 1 86.19 191 HIS A O 1
ATOM 1561 N N . ASP A 1 192 ? 13.898 -11.617 -4.57 1 82.88 192 ASP A N 1
ATOM 1562 C CA . ASP A 1 192 ? 13.43 -11.008 -3.334 1 82.88 192 ASP A CA 1
ATOM 1563 C C . ASP A 1 192 ? 12.547 -9.789 -3.621 1 82.88 192 ASP A C 1
ATOM 1565 O O . ASP A 1 192 ? 12.719 -9.125 -4.648 1 82.88 192 ASP A O 1
ATOM 1569 N N . PHE A 1 193 ? 11.703 -9.508 -2.664 1 88.19 193 PHE A N 1
ATOM 1570 C CA . PHE A 1 193 ? 10.875 -8.32 -2.805 1 88.19 193 PHE A CA 1
ATOM 1571 C C . PHE A 1 193 ? 11.68 -7.062 -2.514 1 88.19 193 PHE A C 1
ATOM 1573 O O . PHE A 1 193 ? 11.266 -5.957 -2.877 1 88.19 193 PHE A O 1
ATOM 1580 N N . TRP A 1 194 ? 12.789 -7.273 -1.862 1 86.81 194 TRP A N 1
ATOM 1581 C CA . TRP A 1 194 ? 13.625 -6.148 -1.453 1 86.81 194 TRP A CA 1
ATOM 1582 C C . TRP A 1 194 ? 14.984 -6.211 -2.135 1 86.81 194 TRP A C 1
ATOM 1584 O O . TRP A 1 194 ? 15.531 -7.293 -2.348 1 86.81 194 TRP A O 1
ATOM 1594 N N . LEU A 1 195 ? 15.531 -5.062 -2.391 1 84.44 195 LEU A N 1
ATOM 1595 C CA . LEU A 1 195 ? 16.875 -4.918 -2.941 1 84.44 195 LEU A CA 1
ATOM 1596 C C . LEU A 1 195 ? 17.812 -4.266 -1.929 1 84.44 195 LEU A C 1
ATOM 1598 O O . LEU A 1 195 ? 17.422 -3.309 -1.25 1 84.44 195 LEU A O 1
ATOM 1602 N N . GLN A 1 196 ? 18.906 -4.844 -1.834 1 81.06 196 GLN A N 1
ATOM 1603 C CA . GLN A 1 196 ? 19.938 -4.207 -1.03 1 81.06 196 GLN A CA 1
ATOM 1604 C C . GLN A 1 196 ? 20.781 -3.256 -1.873 1 81.06 196 GLN A C 1
ATOM 1606 O O . GLN A 1 196 ? 21.375 -3.662 -2.877 1 81.06 196 GLN A O 1
ATOM 1611 N N . LEU A 1 197 ? 20.859 -2.041 -1.429 1 80.56 197 LEU A N 1
ATOM 1612 C CA . LEU A 1 197 ? 21.562 -1.003 -2.178 1 80.56 197 LEU A CA 1
ATOM 1613 C C . LEU A 1 197 ? 22.766 -0.486 -1.396 1 80.56 197 LEU A C 1
ATOM 1615 O O . LEU A 1 197 ? 22.672 -0.27 -0.185 1 80.56 197 LEU A O 1
ATOM 1619 N N . LYS A 1 198 ? 23.766 -0.42 -2.146 1 79.12 198 LYS A N 1
ATOM 1620 C CA . LYS A 1 198 ? 24.938 0.25 -1.565 1 79.12 198 LYS A CA 1
ATOM 1621 C C . LYS A 1 198 ? 24.797 1.768 -1.659 1 79.12 198 LYS A C 1
ATOM 1623 O O . LYS A 1 198 ? 24.359 2.295 -2.688 1 79.12 198 LYS A O 1
ATOM 1628 N N . THR A 1 199 ? 25.031 2.451 -0.559 1 79.75 199 THR A N 1
ATOM 1629 C CA . THR A 1 199 ? 25.047 3.91 -0.502 1 79.75 199 THR A CA 1
ATOM 1630 C C . THR A 1 199 ? 26.125 4.395 0.46 1 79.75 199 THR A C 1
ATOM 1632 O O . THR A 1 199 ? 27.062 3.65 0.783 1 79.75 199 THR A O 1
ATOM 1635 N N . THR A 1 200 ? 26.172 5.668 0.64 1 76.31 200 THR A N 1
ATOM 1636 C CA . THR A 1 200 ? 27.141 6.234 1.578 1 76.31 200 THR A CA 1
ATOM 1637 C C . THR A 1 200 ? 26.453 7.145 2.584 1 76.31 200 THR A C 1
ATOM 1639 O O . THR A 1 200 ? 25.375 7.684 2.301 1 76.31 200 THR A O 1
ATOM 1642 N N . ASP A 1 201 ? 27.031 7.109 3.764 1 73.38 201 ASP A N 1
ATOM 1643 C CA . ASP A 1 201 ? 26.531 8.078 4.73 1 73.38 201 ASP A CA 1
ATOM 1644 C C . ASP A 1 201 ? 27.109 9.461 4.477 1 73.38 201 ASP A C 1
ATOM 1646 O O . ASP A 1 201 ? 27.812 9.68 3.486 1 73.38 201 ASP A O 1
ATOM 1650 N N . PHE A 1 202 ? 26.75 10.359 5.363 1 64.31 202 PHE A N 1
ATOM 1651 C CA . PHE A 1 202 ? 27.125 11.75 5.18 1 64.31 202 PHE A CA 1
ATOM 1652 C C . PHE A 1 202 ? 28.641 11.922 5.293 1 64.31 202 PHE A C 1
ATOM 1654 O O . PHE A 1 202 ? 29.203 12.93 4.863 1 64.31 202 PHE A O 1
ATOM 1661 N N . LEU A 1 203 ? 29.328 10.883 5.855 1 65.81 203 LEU A N 1
ATOM 1662 C CA . LEU A 1 203 ? 30.781 10.93 6.008 1 65.81 203 LEU A CA 1
ATOM 1663 C C . LEU A 1 203 ? 31.484 10.203 4.863 1 65.81 203 LEU A C 1
ATOM 1665 O O . LEU A 1 203 ? 32.719 10.164 4.809 1 65.81 203 LEU A O 1
ATOM 1669 N N . GLY A 1 204 ? 30.641 9.656 4.047 1 69.88 204 GLY A N 1
ATOM 1670 C CA . GLY A 1 204 ? 31.203 8.953 2.904 1 69.88 204 GLY A CA 1
ATOM 1671 C C . GLY A 1 204 ? 31.453 7.484 3.176 1 69.88 204 GLY A C 1
ATOM 1672 O O . GLY A 1 204 ? 32 6.773 2.324 1 69.88 204 GLY A O 1
ATOM 1673 N N . HIS A 1 205 ? 31.062 7.105 4.34 1 76.25 205 HIS A N 1
ATOM 1674 C CA . HIS A 1 205 ? 31.234 5.691 4.66 1 76.25 205 HIS A CA 1
ATOM 1675 C C . HIS A 1 205 ? 30.203 4.836 3.945 1 76.25 205 HIS A C 1
ATOM 1677 O O . HIS A 1 205 ? 29.031 5.23 3.818 1 76.25 205 HIS A O 1
ATOM 1683 N N . PRO A 1 206 ? 30.625 3.688 3.553 1 78.38 206 PRO A N 1
ATOM 1684 C CA . PRO A 1 206 ? 29.672 2.814 2.861 1 78.38 206 PRO A CA 1
ATOM 1685 C C . PRO A 1 206 ? 28.516 2.393 3.75 1 78.38 206 PRO A C 1
ATOM 1687 O O . PRO A 1 206 ? 28.703 2.125 4.941 1 78.38 206 PRO A O 1
ATOM 1690 N N . GLN A 1 207 ? 27.391 2.486 3.193 1 81.75 207 GLN A N 1
ATOM 1691 C CA . GLN A 1 207 ? 26.172 2.016 3.83 1 81.75 207 GLN A CA 1
ATOM 1692 C C . GLN A 1 207 ? 25.391 1.074 2.912 1 81.75 207 GLN A C 1
ATOM 1694 O O . GLN A 1 207 ? 25.625 1.05 1.701 1 81.75 207 GLN A O 1
ATOM 1699 N N . VAL A 1 208 ? 24.578 0.232 3.564 1 82.25 208 VAL A N 1
ATOM 1700 C CA . VAL A 1 208 ? 23.672 -0.635 2.82 1 82.25 208 VAL A CA 1
ATOM 1701 C C . VAL A 1 208 ? 22.25 -0.429 3.314 1 82.25 208 VAL A C 1
ATOM 1703 O O . VAL A 1 208 ? 22 -0.375 4.523 1 82.25 208 VAL A O 1
ATOM 1706 N N . ILE A 1 209 ? 21.375 -0.213 2.365 1 85.19 209 ILE A N 1
ATOM 1707 C CA . ILE A 1 209 ? 19.969 -0.082 2.73 1 85.19 209 ILE A CA 1
ATOM 1708 C C . ILE A 1 209 ? 19.125 -1.033 1.885 1 85.19 209 ILE A C 1
ATOM 1710 O O . ILE A 1 209 ? 19.484 -1.36 0.754 1 85.19 209 ILE A O 1
ATOM 1714 N N . ARG A 1 210 ? 18.047 -1.437 2.406 1 87.31 210 ARG A N 1
ATOM 1715 C CA . ARG A 1 210 ? 17.094 -2.25 1.661 1 87.31 210 ARG A CA 1
ATOM 1716 C C . ARG A 1 210 ? 15.898 -1.416 1.216 1 87.31 210 ARG A C 1
ATOM 1718 O O . ARG A 1 210 ? 15.406 -0.574 1.97 1 87.31 210 ARG A O 1
ATOM 1725 N N . VAL A 1 211 ? 15.508 -1.631 -0.014 1 89.38 211 VAL A N 1
ATOM 1726 C CA . VAL A 1 211 ? 14.367 -0.936 -0.598 1 89.38 21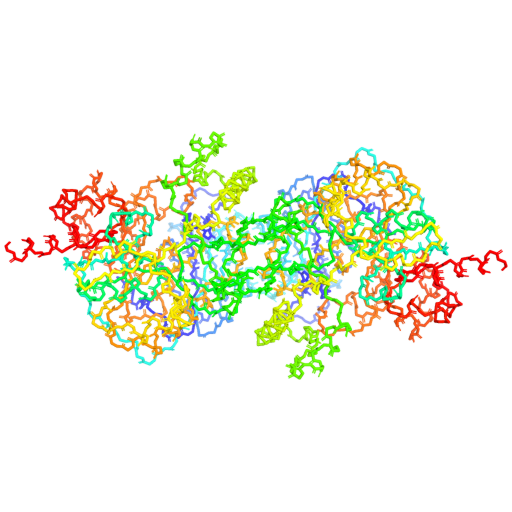1 VAL A CA 1
ATOM 1727 C C . VAL A 1 211 ? 13.508 -1.924 -1.383 1 89.38 211 VAL A C 1
ATOM 1729 O O . VAL A 1 211 ? 14.031 -2.799 -2.076 1 89.38 211 VAL A O 1
ATOM 1732 N N . PRO A 1 212 ? 12.18 -1.791 -1.253 1 90.94 212 PRO A N 1
ATOM 1733 C CA . PRO A 1 212 ? 11.359 -2.709 -2.043 1 90.94 212 PRO A CA 1
ATOM 1734 C C . PRO A 1 212 ? 11.516 -2.5 -3.547 1 90.94 212 PRO A C 1
ATOM 1736 O O . PRO A 1 212 ? 11.586 -1.36 -4.012 1 90.94 212 PRO A O 1
ATOM 1739 N N . VAL A 1 213 ? 11.516 -3.58 -4.27 1 91.62 213 VAL A N 1
ATOM 1740 C CA . VAL A 1 213 ? 11.68 -3.566 -5.719 1 91.62 213 VAL A CA 1
ATOM 1741 C C . VAL A 1 213 ? 10.555 -2.76 -6.359 1 91.62 213 VAL A C 1
ATOM 1743 O O . VAL A 1 213 ? 10.789 -1.963 -7.27 1 91.62 213 VAL A O 1
ATOM 1746 N N . ASN A 1 214 ? 9.328 -2.883 -5.84 1 92.62 214 ASN A N 1
ATOM 1747 C CA . ASN A 1 214 ? 8.172 -2.264 -6.48 1 92.62 214 ASN A CA 1
ATOM 1748 C C . ASN A 1 214 ? 8.055 -0.785 -6.121 1 92.62 214 ASN A C 1
ATOM 1750 O O . ASN A 1 214 ? 7.027 -0.159 -6.375 1 92.62 214 ASN A O 1
ATOM 1754 N N . LYS A 1 215 ? 9.078 -0.268 -5.477 1 92.5 215 LYS A N 1
ATOM 1755 C CA . LYS A 1 215 ? 9.109 1.165 -5.199 1 92.5 215 LYS A CA 1
ATOM 1756 C C . LYS A 1 215 ? 10.211 1.854 -6 1 92.5 215 LYS A C 1
ATOM 1758 O O . LYS A 1 215 ? 10.438 3.057 -5.848 1 92.5 215 LYS A O 1
ATOM 1763 N N . LEU A 1 216 ? 10.859 1.122 -6.848 1 92.56 216 LEU A N 1
ATOM 1764 C CA . LEU A 1 216 ? 11.883 1.641 -7.746 1 92.56 216 LEU A CA 1
ATOM 1765 C C . LEU A 1 216 ? 11.484 1.438 -9.203 1 92.56 216 LEU A C 1
ATOM 1767 O O . LEU A 1 216 ? 10.906 0.403 -9.555 1 92.56 216 LEU A O 1
ATOM 1771 N N . THR A 1 217 ? 11.758 2.422 -9.992 1 93.19 217 THR A N 1
ATOM 1772 C CA . THR A 1 217 ? 11.578 2.236 -11.43 1 93.19 217 THR A CA 1
ATOM 1773 C C . THR A 1 217 ? 12.688 1.354 -12 1 93.19 217 THR A C 1
ATOM 1775 O O . THR A 1 217 ? 13.719 1.146 -11.352 1 93.19 217 THR A O 1
ATOM 1778 N N . TYR A 1 218 ? 12.391 0.824 -13.195 1 93.94 218 TYR A N 1
ATOM 1779 C CA . TYR A 1 218 ? 13.422 0 -13.82 1 93.94 218 TYR A CA 1
ATOM 1780 C C . TYR A 1 218 ? 14.68 0.815 -14.086 1 93.94 218 TYR A C 1
ATOM 1782 O O . TYR A 1 218 ? 15.797 0.306 -13.961 1 93.94 218 TYR A O 1
ATOM 1790 N N . GLU A 1 219 ? 14.523 2.07 -14.477 1 90.69 219 GLU A N 1
ATOM 1791 C CA . GLU A 1 219 ? 15.672 2.934 -14.727 1 90.69 219 GLU A CA 1
ATOM 1792 C C . GLU A 1 219 ? 16.547 3.062 -13.484 1 90.69 219 GLU A C 1
ATOM 1794 O O . GLU A 1 219 ? 17.766 3.129 -13.586 1 90.69 219 GLU A O 1
ATOM 1799 N N . GLN A 1 220 ? 15.93 3.121 -12.367 1 89.12 220 GLN A N 1
ATOM 1800 C CA . GLN A 1 220 ? 16.672 3.16 -11.117 1 89.12 220 GLN A CA 1
ATOM 1801 C C . GLN A 1 220 ? 17.391 1.834 -10.859 1 89.12 220 GLN A C 1
ATOM 1803 O O . GLN A 1 220 ? 18.578 1.81 -10.555 1 89.12 220 GLN A O 1
ATOM 1808 N N . ILE A 1 221 ? 16.719 0.754 -11.031 1 89.62 221 ILE A N 1
ATOM 1809 C CA . ILE A 1 221 ? 17.188 -0.577 -10.648 1 89.62 221 ILE A CA 1
ATOM 1810 C C . ILE A 1 221 ? 18.344 -0.997 -11.547 1 89.62 221 ILE A C 1
ATOM 1812 O O . ILE A 1 221 ? 19.328 -1.566 -11.078 1 89.62 221 ILE A O 1
ATOM 1816 N N . ARG A 1 222 ? 18.188 -0.728 -12.789 1 85.75 222 ARG A N 1
ATOM 1817 C CA . ARG A 1 222 ? 19.156 -1.245 -13.75 1 85.75 222 ARG A CA 1
ATOM 1818 C C . ARG A 1 222 ? 20.547 -0.638 -13.516 1 85.75 222 ARG A C 1
ATOM 1820 O O . ARG A 1 222 ? 21.547 -1.177 -13.984 1 85.75 222 ARG A O 1
ATOM 1827 N N . LYS A 1 223 ? 20.547 0.498 -12.812 1 79.19 223 LYS A N 1
ATOM 1828 C CA . LYS A 1 223 ? 21.812 1.201 -12.562 1 79.19 223 LYS A CA 1
ATOM 1829 C C . LYS A 1 223 ? 22.453 0.718 -11.266 1 79.19 223 LYS A C 1
ATOM 1831 O O . LYS A 1 223 ? 23.609 1.046 -10.992 1 79.19 223 LYS A O 1
ATOM 1836 N N . LEU A 1 224 ? 21.734 -0.004 -10.531 1 75.56 224 LEU A N 1
ATOM 1837 C CA . LEU A 1 224 ? 22.188 -0.373 -9.195 1 75.56 224 LEU A CA 1
ATOM 1838 C C . LEU A 1 224 ? 23.109 -1.592 -9.25 1 75.56 224 LEU A C 1
ATOM 1840 O O . LEU A 1 224 ? 23.062 -2.355 -10.219 1 75.56 224 LEU A O 1
ATOM 1844 N N . GLN A 1 225 ? 23.969 -1.579 -8.281 1 63.47 225 GLN A N 1
ATOM 1845 C CA . GLN A 1 225 ? 24.812 -2.754 -8.086 1 63.47 225 GLN A CA 1
ATOM 1846 C C . GLN A 1 225 ? 24.234 -3.668 -7.008 1 63.47 225 GLN A C 1
ATOM 1848 O O . GLN A 1 225 ? 24.141 -3.275 -5.84 1 63.47 225 GLN A O 1
ATOM 1853 N N . PRO A 1 226 ? 23.75 -4.785 -7.473 1 61.09 226 PRO A N 1
ATOM 1854 C CA . PRO A 1 226 ? 23.25 -5.668 -6.414 1 61.09 226 PRO A CA 1
ATOM 1855 C C . PRO A 1 226 ? 24.359 -6.164 -5.488 1 61.09 226 PRO A C 1
ATOM 1857 O O . PRO A 1 226 ? 25.484 -6.391 -5.934 1 61.09 226 PRO A O 1
ATOM 1860 N N . ILE A 1 227 ? 24.109 -6.031 -4.137 1 60.78 227 ILE A N 1
ATOM 1861 C CA . ILE A 1 227 ? 25.016 -6.602 -3.152 1 60.78 227 ILE A CA 1
ATOM 1862 C C . ILE A 1 227 ? 24.688 -8.078 -2.938 1 60.78 227 ILE A C 1
ATOM 1864 O O . ILE A 1 227 ? 23.547 -8.422 -2.584 1 60.78 227 ILE A O 1
ATOM 1868 N N . VAL A 1 228 ? 25.469 -8.914 -3.523 1 54.47 228 VAL A N 1
ATOM 1869 C CA . VAL A 1 228 ? 25.234 -10.336 -3.244 1 54.47 228 VAL A CA 1
ATOM 1870 C C . VAL A 1 228 ? 26.141 -10.773 -2.088 1 54.47 228 VAL A C 1
ATOM 1872 O O . VAL A 1 228 ? 27.359 -10.656 -2.162 1 54.47 228 VAL A O 1
ATOM 1875 N N . LEU A 1 229 ? 25.547 -10.789 -0.917 1 50.56 229 LEU A N 1
ATOM 1876 C CA . LEU A 1 229 ? 26.328 -11.172 0.255 1 50.56 229 LEU A CA 1
ATOM 1877 C C . LEU A 1 229 ? 26.469 -12.688 0.341 1 50.56 229 LEU A C 1
ATOM 1879 O O . LEU A 1 229 ? 25.484 -13.414 0.183 1 50.56 229 LEU A O 1
ATOM 1883 N N . ASP A 1 230 ? 27.625 -13.148 0.033 1 47.75 230 ASP A N 1
ATOM 1884 C CA . ASP A 1 230 ? 27.859 -14.539 0.416 1 47.75 230 ASP A CA 1
ATOM 1885 C C . ASP A 1 230 ? 27.594 -14.75 1.903 1 47.75 230 ASP A C 1
ATOM 1887 O O . ASP A 1 230 ? 28.328 -14.25 2.752 1 47.75 230 ASP A O 1
ATOM 1891 N N . HIS A 1 231 ? 26.391 -15.219 2.154 1 46.84 231 HIS A N 1
ATOM 1892 C CA . HIS A 1 231 ? 25.984 -15.383 3.545 1 46.84 231 HIS A CA 1
ATOM 1893 C C . HIS A 1 231 ? 27.078 -16.062 4.363 1 46.84 231 HIS A C 1
ATOM 1895 O O . HIS A 1 231 ? 27.312 -15.703 5.52 1 46.84 231 HIS A O 1
ATOM 1901 N N . ASN A 1 232 ? 27.672 -17.141 3.748 1 46.5 232 ASN A N 1
ATOM 1902 C CA . ASN A 1 232 ? 28.703 -17.859 4.488 1 46.5 232 ASN A CA 1
ATOM 1903 C C . ASN A 1 232 ? 29.906 -16.953 4.781 1 46.5 232 ASN A C 1
ATOM 1905 O O . ASN A 1 232 ? 30.453 -16.984 5.883 1 46.5 232 ASN A O 1
ATOM 1909 N N . TYR A 1 233 ? 30.297 -16.266 3.797 1 48.28 233 TYR A N 1
ATOM 1910 C CA . TYR A 1 233 ? 31.422 -15.359 3.992 1 48.28 233 TYR A CA 1
ATOM 1911 C C . TYR A 1 233 ? 31.094 -14.32 5.059 1 48.28 233 TYR A C 1
ATOM 1913 O O . TYR A 1 233 ? 31.922 -14.047 5.934 1 48.28 233 TYR A O 1
ATOM 1921 N N . TYR A 1 234 ? 29.859 -14.008 5.031 1 53 234 TYR A N 1
ATOM 1922 C CA . TYR A 1 234 ? 29.406 -12.969 5.957 1 53 234 TYR A CA 1
ATOM 1923 C C . TYR A 1 234 ? 29.391 -13.492 7.391 1 53 234 TYR A C 1
ATOM 1925 O O . TYR A 1 234 ? 29.828 -12.805 8.312 1 53 234 TYR A O 1
ATOM 1933 N N . GLU A 1 235 ? 28.828 -14.578 7.414 1 51.97 235 GLU A N 1
ATOM 1934 C CA . GLU A 1 235 ? 28.781 -15.18 8.75 1 51.97 235 GLU A CA 1
ATOM 1935 C C . GLU A 1 235 ? 30.188 -15.375 9.312 1 51.97 235 GLU A C 1
ATOM 1937 O O . GLU A 1 235 ? 30.438 -15.102 10.492 1 51.97 235 GLU A O 1
ATOM 1942 N N . ASN A 1 236 ? 31.094 -15.836 8.414 1 54.69 236 ASN A N 1
ATOM 1943 C CA . ASN A 1 236 ? 32.469 -16.078 8.852 1 54.69 236 ASN A CA 1
ATOM 1944 C C . ASN A 1 236 ? 33.188 -14.766 9.172 1 54.69 236 ASN A C 1
ATOM 1946 O O . ASN A 1 236 ? 33.938 -14.695 10.141 1 54.69 236 ASN A O 1
ATOM 1950 N N . PHE A 1 237 ? 32.938 -13.812 8.383 1 53.34 237 PHE A N 1
ATOM 1951 C CA . PHE A 1 237 ? 33.531 -12.5 8.633 1 53.34 237 PHE A CA 1
ATOM 1952 C C . PHE A 1 237 ? 33.031 -11.922 9.945 1 53.34 237 PHE A C 1
ATOM 1954 O O . PHE A 1 237 ? 33.812 -11.414 10.75 1 53.34 237 PHE A O 1
ATOM 1961 N N . LEU A 1 238 ? 31.703 -12.078 10.07 1 57.06 238 LEU A N 1
ATOM 1962 C CA . LEU A 1 238 ? 31.109 -11.562 11.305 1 57.06 238 LEU A CA 1
ATOM 1963 C C . LEU A 1 238 ? 31.688 -12.281 12.516 1 57.06 238 LEU A C 1
ATOM 1965 O O . LEU A 1 238 ? 31.984 -11.648 13.531 1 57.06 238 LEU A O 1
ATOM 1969 N N . LYS A 1 239 ? 31.766 -13.5 12.32 1 59.22 239 LYS A N 1
ATOM 1970 C CA . LYS A 1 239 ? 32.375 -14.289 13.391 1 59.22 239 LYS A CA 1
ATOM 1971 C C . LYS A 1 239 ? 33.812 -13.852 13.648 1 59.22 239 LYS A C 1
ATOM 1973 O O . LYS A 1 239 ? 34.219 -13.719 14.805 1 59.22 239 LYS A O 1
ATOM 1978 N N . SER A 1 240 ? 34.469 -13.656 12.664 1 56.25 240 SER A N 1
ATOM 1979 C CA . SER A 1 240 ? 35.875 -13.328 12.789 1 56.25 240 SER A CA 1
ATOM 1980 C C . SER A 1 240 ? 36.094 -11.922 13.352 1 56.25 240 SER A C 1
ATOM 1982 O O . SER A 1 240 ? 37.062 -11.648 14.023 1 56.25 240 SER A O 1
ATOM 1984 N N . HIS A 1 241 ? 35.188 -11.047 12.984 1 51.19 241 HIS A N 1
ATOM 1985 C CA . HIS A 1 241 ? 35.344 -9.664 13.422 1 51.19 241 HIS A CA 1
ATOM 1986 C C . HIS A 1 241 ? 34.469 -9.367 14.633 1 51.19 241 HIS A C 1
ATOM 1988 O O . HIS A 1 241 ? 34.312 -8.211 15.031 1 51.19 241 HIS A O 1
ATOM 1994 N N . LYS A 1 242 ? 34.031 -10.469 15.32 1 50.47 242 LYS A N 1
ATOM 1995 C CA . LYS A 1 242 ? 33.281 -10.43 16.562 1 50.47 242 LYS A CA 1
ATOM 1996 C C . LYS A 1 242 ? 32.094 -9.461 16.453 1 50.47 242 LYS A C 1
ATOM 1998 O O . LYS A 1 242 ? 31.828 -8.688 17.359 1 50.47 242 LYS A O 1
ATOM 2003 N N . ILE A 1 243 ? 31.719 -9.258 15.242 1 49.88 243 ILE A N 1
ATOM 2004 C CA . ILE A 1 243 ? 30.469 -8.531 15.07 1 49.88 243 ILE A CA 1
ATOM 2005 C C . ILE A 1 243 ? 29.281 -9.445 15.391 1 49.88 243 ILE A C 1
ATOM 2007 O O . ILE A 1 243 ? 29.125 -10.492 14.758 1 49.88 243 ILE A O 1
ATOM 2011 N N . SER A 1 244 ? 28.781 -9.516 16.578 1 42.81 244 SER A N 1
ATOM 2012 C CA . SER A 1 244 ? 27.656 -10.336 17.016 1 42.81 244 SER A CA 1
ATOM 2013 C C . SER A 1 244 ? 26.406 -10.047 16.203 1 42.81 244 SER A C 1
ATOM 2015 O O . SER A 1 244 ? 25.875 -8.93 16.234 1 42.81 244 SER A O 1
ATOM 2017 N N . LEU A 1 245 ? 26.422 -10.492 15.086 1 43.03 245 LEU A N 1
ATOM 2018 C CA . LEU A 1 245 ? 25.141 -10.406 14.414 1 43.03 245 LEU A CA 1
ATOM 2019 C C . LEU A 1 245 ? 24.172 -11.461 14.945 1 43.03 245 LEU A C 1
ATOM 2021 O O . LEU A 1 245 ? 24.484 -12.656 14.938 1 43.03 245 LEU A O 1
ATOM 2025 N N . HIS A 1 246 ? 23.406 -11.203 15.875 1 35.84 246 HIS A N 1
ATOM 2026 C CA . HIS A 1 246 ? 22.297 -12.117 16.078 1 35.84 246 HIS A CA 1
ATOM 2027 C C . HIS A 1 246 ? 21.516 -12.352 14.789 1 35.84 246 HIS A C 1
ATOM 2029 O O . HIS A 1 246 ? 20.594 -11.602 14.477 1 35.84 246 HIS A O 1
ATOM 2035 N N . THR A 1 247 ? 22.188 -12.727 13.844 1 37 247 THR A N 1
ATOM 2036 C CA . THR A 1 247 ? 21.531 -12.961 12.562 1 37 247 THR A CA 1
ATOM 2037 C C . THR A 1 247 ? 20.484 -14.078 12.68 1 37 247 THR A C 1
ATOM 2039 O O . THR A 1 247 ? 20.828 -15.258 12.547 1 37 247 THR A O 1
ATOM 2042 N N . SER A 1 248 ? 19.797 -14.211 13.711 1 32.44 248 SER A N 1
ATOM 2043 C CA . SER A 1 248 ? 18.766 -15.219 13.523 1 32.44 248 SER A CA 1
ATOM 2044 C C . SER A 1 248 ? 17.891 -14.898 12.312 1 32.44 248 SER A C 1
ATOM 2046 O O . SER A 1 248 ? 17.359 -13.789 12.195 1 32.44 248 SER A O 1
ATOM 2048 N N . THR A 1 249 ? 18.328 -15.367 11.211 1 33.69 249 THR A N 1
ATOM 2049 C CA . THR A 1 249 ? 17.344 -15.375 10.133 1 33.69 249 THR A CA 1
ATOM 2050 C C . THR A 1 249 ? 15.938 -15.609 10.672 1 33.69 249 THR A C 1
ATOM 2052 O O . THR A 1 249 ? 15.586 -16.734 11.031 1 33.69 249 THR A O 1
ATOM 2055 N N . THR A 1 250 ? 15.531 -14.789 11.477 1 32.25 250 THR A N 1
ATOM 2056 C CA . THR A 1 250 ? 14.156 -15 11.914 1 32.25 250 THR A CA 1
ATOM 2057 C C . THR A 1 250 ? 13.219 -15.07 10.719 1 32.25 250 THR A C 1
ATOM 2059 O O . THR A 1 250 ? 13.156 -14.133 9.914 1 32.25 250 THR A O 1
ATOM 2062 N N . HIS A 1 251 ? 13.156 -16.141 10.203 1 34.16 251 HIS A N 1
ATOM 2063 C CA . HIS A 1 251 ? 11.992 -16.344 9.359 1 34.16 251 HIS A CA 1
ATOM 2064 C C . HIS A 1 251 ? 10.75 -15.68 9.953 1 34.16 251 HIS A C 1
ATOM 2066 O O . HIS A 1 251 ? 10.531 -15.742 11.164 1 34.16 251 HIS A O 1
ATOM 2072 N N . PRO A 1 252 ? 10.383 -14.68 9.344 1 35.56 252 PRO A N 1
ATOM 2073 C CA . PRO A 1 252 ? 9.203 -14.008 9.898 1 35.56 252 PRO A CA 1
ATOM 2074 C C . PRO A 1 252 ? 8.219 -14.984 10.539 1 35.56 252 PRO A C 1
ATOM 2076 O O . PRO A 1 252 ? 7.758 -15.914 9.883 1 35.56 252 PRO A O 1
ATOM 2079 N N . ILE A 1 253 ? 8.43 -15.32 11.758 1 33.88 253 ILE A N 1
ATOM 2080 C CA . ILE A 1 253 ? 7.391 -16.094 12.422 1 33.88 253 ILE A CA 1
ATOM 2081 C C . ILE A 1 253 ? 6.043 -15.391 12.273 1 33.88 253 ILE A C 1
ATOM 2083 O O . ILE A 1 253 ? 5.098 -15.961 11.711 1 33.88 253 ILE A O 1
ATOM 2087 N N . SER A 1 254 ? 5.484 -15.023 13.625 1 35.47 254 SER A N 1
ATOM 2088 C CA . SER A 1 254 ? 4.086 -14.703 13.891 1 35.47 254 SER A CA 1
ATOM 2089 C C . SER A 1 254 ? 3.74 -13.305 13.398 1 35.47 254 SER A C 1
ATOM 2091 O O . SER A 1 254 ? 4.598 -12.414 13.375 1 35.47 254 SER A O 1
ATOM 2093 N N . VAL A 1 255 ? 2.725 -13.133 12.578 1 42.78 255 VAL A N 1
ATOM 2094 C CA . VAL A 1 255 ? 2.064 -12 11.938 1 42.78 255 VAL A CA 1
ATOM 2095 C C . VAL A 1 255 ? 1.768 -10.922 12.977 1 42.78 255 VAL A C 1
ATOM 2097 O O . VAL A 1 255 ? 0.861 -10.109 12.797 1 42.78 255 VAL A O 1
ATOM 2100 N N . ASP A 1 256 ? 2.299 -10.961 14.156 1 45.22 256 ASP A N 1
ATOM 2101 C CA . ASP A 1 256 ? 1.986 -9.875 15.078 1 45.22 256 ASP A CA 1
ATOM 2102 C C . ASP A 1 256 ? 2.895 -8.672 14.828 1 45.22 256 ASP A C 1
ATOM 2104 O O . ASP A 1 256 ? 4.039 -8.828 14.398 1 45.22 256 ASP A O 1
ATOM 2108 N N . ASP A 1 257 ? 2.34 -7.492 14.758 1 52.88 257 ASP A N 1
ATOM 2109 C CA . ASP A 1 257 ? 2.992 -6.195 14.609 1 52.88 257 ASP A CA 1
ATOM 2110 C C . ASP A 1 257 ? 4.328 -6.16 15.352 1 52.88 257 ASP A C 1
ATOM 2112 O O . ASP A 1 257 ? 5.309 -5.613 14.844 1 52.88 257 ASP A O 1
ATOM 2116 N N . SER A 1 258 ? 4.398 -6.668 16.547 1 52.62 258 SER A N 1
ATOM 2117 C CA . SER A 1 258 ? 5.633 -6.703 17.328 1 52.62 258 SER A CA 1
ATOM 2118 C C . SER A 1 258 ? 6.707 -7.527 16.625 1 52.62 258 SER A C 1
ATOM 2120 O O . SER A 1 258 ? 7.883 -7.152 16.609 1 52.62 258 SER A O 1
ATOM 2122 N N . THR A 1 259 ? 6.121 -8.391 15.867 1 66.31 259 THR A N 1
ATOM 2123 C CA . THR A 1 259 ? 7.047 -9.289 15.195 1 66.31 259 THR A CA 1
ATOM 2124 C C . THR A 1 259 ? 7.645 -8.625 13.961 1 66.31 259 THR A C 1
ATOM 2126 O O . THR A 1 259 ? 8.828 -8.805 13.656 1 66.31 259 THR A O 1
ATOM 2129 N N . PHE A 1 260 ? 6.902 -7.637 13.609 1 73.06 260 PHE A N 1
ATOM 2130 C CA . PHE A 1 260 ? 7.379 -6.961 12.406 1 73.06 260 PHE A CA 1
ATOM 2131 C C . PHE A 1 260 ? 8.508 -5.988 12.742 1 73.06 260 PHE A C 1
ATOM 2133 O O . PHE A 1 260 ? 9.547 -5.984 12.078 1 73.06 260 PHE A O 1
ATOM 2140 N N . VAL A 1 261 ? 8.297 -5.254 13.797 1 74.44 261 VAL A N 1
ATOM 2141 C CA . VAL A 1 261 ? 9.297 -4.27 14.211 1 74.44 261 VAL A CA 1
ATOM 2142 C C . VAL A 1 261 ? 10.586 -4.977 14.602 1 74.44 261 VAL A C 1
ATOM 2144 O O . VAL A 1 261 ? 11.68 -4.5 14.289 1 74.44 261 VAL A O 1
ATOM 2147 N N . ASP A 1 262 ? 10.398 -6.07 15.164 1 75.75 262 ASP A N 1
ATOM 2148 C CA . ASP A 1 262 ? 11.57 -6.848 15.555 1 75.75 262 ASP A CA 1
ATOM 2149 C C . ASP A 1 262 ? 12.336 -7.352 14.336 1 75.75 262 ASP A C 1
ATOM 2151 O O . ASP A 1 262 ? 13.57 -7.348 14.312 1 75.75 262 ASP A O 1
ATOM 2155 N N . ARG A 1 263 ? 11.641 -7.715 13.367 1 76.56 263 ARG A N 1
ATOM 2156 C CA . ARG A 1 263 ? 12.266 -8.172 12.125 1 76.56 263 ARG A CA 1
ATOM 2157 C C . ARG A 1 263 ? 13.016 -7.031 11.445 1 76.56 263 ARG A C 1
ATOM 2159 O O . ARG A 1 263 ? 14.117 -7.234 10.93 1 76.56 263 ARG A O 1
ATOM 2166 N N . LEU A 1 264 ? 12.469 -5.922 11.555 1 82.06 264 LEU A N 1
ATOM 2167 C CA . LEU A 1 264 ? 13.109 -4.762 10.953 1 82.06 264 LEU A CA 1
ATOM 2168 C C . LEU A 1 264 ? 14.414 -4.426 11.672 1 82.06 264 LEU A C 1
ATOM 2170 O O . LEU A 1 264 ? 15.414 -4.082 11.031 1 82.06 264 LEU A O 1
ATOM 2174 N N . LYS A 1 265 ? 14.375 -4.578 12.953 1 81.38 265 LYS A N 1
ATOM 2175 C CA . LYS A 1 265 ? 15.57 -4.289 13.742 1 81.38 265 LYS A CA 1
ATOM 2176 C C . LYS A 1 265 ? 16.703 -5.254 13.398 1 81.38 265 LYS A C 1
ATOM 2178 O O . LYS A 1 265 ? 17.859 -4.848 13.289 1 81.38 265 LYS A O 1
ATOM 2183 N N . LYS A 1 266 ? 16.297 -6.453 13.25 1 77 266 LYS A N 1
ATOM 2184 C CA . LYS A 1 266 ? 17.297 -7.457 12.883 1 77 266 LYS A CA 1
ATOM 2185 C C . LYS A 1 266 ? 17.891 -7.172 11.5 1 77 266 LYS A C 1
ATOM 2187 O O . LYS A 1 266 ? 19.094 -7.336 11.289 1 77 266 LYS A O 1
ATOM 2192 N N . GLN A 1 267 ? 17.109 -6.797 10.68 1 80 267 GLN A N 1
ATOM 2193 C CA . GLN A 1 267 ? 17.562 -6.453 9.336 1 80 267 GLN A CA 1
ATOM 2194 C C . GLN A 1 267 ? 18.484 -5.234 9.359 1 80 267 GLN A C 1
ATOM 2196 O O . GLN A 1 267 ? 19.469 -5.176 8.617 1 80 267 GLN A O 1
ATOM 2201 N N . ASP A 1 268 ? 18.156 -4.324 10.172 1 82.44 268 ASP A N 1
ATOM 2202 C CA . ASP A 1 268 ? 19 -3.145 10.328 1 82.44 268 ASP A CA 1
ATOM 2203 C C . ASP A 1 268 ? 20.391 -3.529 10.828 1 82.44 268 ASP A C 1
ATOM 2205 O O . ASP A 1 268 ? 21.391 -2.975 10.383 1 82.44 268 ASP A O 1
ATOM 2209 N N . GLU A 1 269 ? 20.359 -4.438 11.719 1 77.5 269 GLU A N 1
ATOM 2210 C CA . GLU A 1 269 ? 21.641 -4.922 12.25 1 77.5 269 GLU A CA 1
ATOM 2211 C C . GLU A 1 269 ? 22.469 -5.586 11.164 1 77.5 269 GLU A C 1
ATOM 2213 O O . GLU A 1 269 ? 23.688 -5.398 11.109 1 77.5 269 GLU A O 1
ATOM 2218 N N . LEU A 1 270 ? 21.828 -6.285 10.383 1 76.56 270 LEU A N 1
ATOM 2219 C CA . LEU A 1 270 ? 22.516 -6.93 9.266 1 76.56 270 LEU A CA 1
ATOM 2220 C C . LEU A 1 270 ? 23.078 -5.891 8.305 1 76.56 270 LEU A C 1
ATOM 2222 O O . LEU A 1 270 ? 24.219 -6.027 7.828 1 76.56 270 LEU A O 1
ATOM 2226 N N . GLU A 1 271 ? 22.312 -4.934 8.031 1 78.69 271 GLU A N 1
ATOM 2227 C CA . GLU A 1 271 ? 22.766 -3.861 7.152 1 78.69 271 GLU A CA 1
ATOM 2228 C C . GLU A 1 271 ? 24 -3.16 7.719 1 78.69 271 GLU A C 1
ATOM 2230 O O . GLU A 1 271 ? 24.938 -2.842 6.98 1 78.69 271 GLU A O 1
ATOM 2235 N N . LEU A 1 272 ? 23.938 -2.951 8.961 1 79.38 272 LEU A N 1
ATOM 2236 C CA . LEU A 1 272 ? 25.062 -2.312 9.625 1 79.38 272 LEU A CA 1
ATOM 2237 C C . LEU A 1 272 ? 26.312 -3.184 9.523 1 79.38 272 LEU A C 1
ATOM 2239 O O . LEU A 1 272 ? 27.406 -2.676 9.289 1 79.38 272 LEU A O 1
ATOM 2243 N N . ALA A 1 273 ? 26.125 -4.426 9.688 1 75.56 273 ALA A N 1
ATOM 2244 C CA . ALA A 1 273 ? 27.234 -5.359 9.609 1 75.56 273 ALA A CA 1
ATOM 2245 C C . ALA A 1 273 ? 27.859 -5.367 8.211 1 75.56 273 ALA A C 1
ATOM 2247 O O . ALA A 1 273 ? 29.078 -5.371 8.062 1 75.56 273 ALA A O 1
ATOM 2248 N N . VAL A 1 274 ? 27.031 -5.336 7.293 1 76.94 274 VAL A N 1
ATOM 2249 C CA . VAL A 1 274 ? 27.5 -5.34 5.91 1 76.94 274 VAL A CA 1
ATOM 2250 C C . VAL A 1 274 ? 28.219 -4.027 5.609 1 76.94 274 VAL A C 1
ATOM 2252 O O . VAL A 1 274 ? 29.25 -4.02 4.93 1 76.94 274 VAL A O 1
ATOM 2255 N N . ALA A 1 275 ? 27.656 -2.973 6.074 1 79.5 275 ALA A N 1
ATOM 2256 C CA . ALA A 1 275 ? 28.297 -1.67 5.883 1 79.5 275 ALA A CA 1
ATOM 2257 C C . ALA A 1 275 ? 29.688 -1.643 6.488 1 79.5 275 ALA A C 1
ATOM 2259 O O . ALA A 1 275 ? 30.625 -1.102 5.891 1 79.5 275 ALA A O 1
ATOM 2260 N N . GLN A 1 276 ? 29.844 -2.193 7.613 1 76.69 276 GLN A N 1
ATOM 2261 C CA . GLN A 1 276 ? 31.125 -2.248 8.289 1 76.69 276 GLN A CA 1
ATOM 2262 C C . GLN A 1 276 ? 32.125 -3.104 7.508 1 76.69 276 GLN A C 1
ATOM 2264 O O . GLN A 1 276 ? 33.312 -2.766 7.418 1 76.69 276 GLN A O 1
ATOM 2269 N N . LEU A 1 277 ? 31.641 -4.102 6.984 1 73.19 277 LEU A N 1
ATOM 2270 C CA . LEU A 1 277 ? 32.469 -4.957 6.152 1 73.19 277 LEU A CA 1
ATOM 2271 C C . LEU A 1 277 ? 32.969 -4.203 4.926 1 73.19 277 LEU A C 1
ATOM 2273 O O . LEU A 1 277 ? 34.156 -4.316 4.559 1 73.19 277 LEU A O 1
ATOM 2277 N N . LEU A 1 278 ? 32.094 -3.471 4.406 1 75.62 278 LEU A N 1
ATOM 2278 C CA . LEU A 1 278 ? 32.438 -2.729 3.199 1 75.62 278 LEU A CA 1
ATOM 2279 C C . LEU A 1 278 ? 33.438 -1.636 3.51 1 75.62 278 LEU A C 1
ATOM 2281 O O . LEU A 1 278 ? 34.219 -1.229 2.633 1 75.62 278 LEU A O 1
ATOM 2285 N N . GLN A 1 279 ? 33.406 -1.208 4.695 1 76.19 279 GLN A N 1
ATOM 2286 C CA . GLN A 1 279 ? 34.375 -0.196 5.105 1 76.19 279 GLN A CA 1
ATOM 2287 C C . GLN A 1 279 ? 35.781 -0.778 5.176 1 76.19 279 GLN A C 1
ATOM 2289 O O . GLN A 1 279 ? 36.781 -0.102 4.84 1 76.19 279 GLN A O 1
ATOM 2294 N N . VAL A 1 280 ? 35.875 -1.946 5.598 1 72 280 VAL A N 1
ATOM 2295 C CA . VAL A 1 280 ? 37.188 -2.602 5.773 1 72 280 VAL A CA 1
ATOM 2296 C C . VAL A 1 280 ? 37.656 -3.166 4.438 1 72 280 VAL A C 1
ATOM 2298 O O . VAL A 1 280 ? 38.844 -3.137 4.141 1 72 280 VAL A O 1
ATOM 2301 N N . ASP A 1 281 ? 36.781 -3.627 3.688 1 66.38 281 ASP A N 1
ATOM 2302 C CA . ASP A 1 281 ? 37.062 -4.203 2.381 1 66.38 281 ASP A CA 1
ATOM 2303 C C . ASP A 1 281 ? 36.094 -3.713 1.322 1 66.38 281 ASP A C 1
ATOM 2305 O O . ASP A 1 281 ? 35.094 -4.371 1.053 1 66.38 281 ASP A O 1
ATOM 2309 N N . PRO A 1 282 ? 36.531 -2.537 0.827 1 62.53 282 PRO A N 1
ATOM 2310 C CA . PRO A 1 282 ? 35.594 -1.92 -0.131 1 62.53 282 PRO A CA 1
ATOM 2311 C C . PRO A 1 282 ? 35.281 -2.824 -1.323 1 62.53 282 PRO A C 1
ATOM 2313 O O . PRO A 1 282 ? 34.281 -2.648 -1.99 1 62.53 282 PRO A O 1
ATOM 2316 N N . ASN A 1 283 ? 36.469 -3.586 -1.586 1 53.31 283 ASN A N 1
ATOM 2317 C CA . ASN A 1 283 ? 36.312 -4.473 -2.736 1 53.31 283 ASN A CA 1
ATOM 2318 C C . ASN A 1 283 ? 35.594 -5.77 -2.359 1 53.31 283 ASN A C 1
ATOM 2320 O O . ASN A 1 283 ? 35.438 -6.656 -3.195 1 53.31 283 ASN A O 1
ATOM 2324 N N . SER A 1 284 ? 35.719 -5.805 -1.105 1 50.44 284 SER A N 1
ATOM 2325 C CA . SER A 1 284 ? 34.938 -6.977 -0.717 1 50.44 284 SER A CA 1
ATOM 2326 C C . SER A 1 284 ? 33.594 -7.039 -1.476 1 50.44 284 SER A C 1
ATOM 2328 O O . SER A 1 284 ? 32.719 -6.242 -1.226 1 50.44 284 SER A O 1
ATOM 2330 N N . SER A 1 285 ? 34.188 -6.82 -2.756 1 48.47 285 SER A N 1
ATOM 2331 C CA . SER A 1 285 ? 33.031 -6.875 -3.645 1 48.47 285 SER A CA 1
ATOM 2332 C C . SER A 1 285 ? 32.125 -8.023 -3.273 1 48.47 285 SER A C 1
ATOM 2334 O O . SER A 1 285 ? 32.562 -9.109 -2.92 1 48.47 285 SER A O 1
ATOM 2336 N N . ILE A 1 286 ? 31.203 -7.844 -2.717 1 45.62 286 ILE A N 1
ATOM 2337 C CA . ILE A 1 286 ? 30.266 -8.945 -2.586 1 45.62 286 ILE A CA 1
ATOM 2338 C C . ILE A 1 286 ? 30.328 -9.828 -3.832 1 45.62 286 ILE A C 1
ATOM 2340 O O . ILE A 1 286 ? 30.281 -11.055 -3.734 1 45.62 286 ILE A O 1
ATOM 2344 N N . TYR A 1 287 ? 30.047 -9.336 -5.137 1 44.16 287 TYR A N 1
ATOM 2345 C CA . TYR A 1 287 ? 29.891 -10.219 -6.289 1 44.16 287 TYR A CA 1
ATOM 2346 C C . TYR A 1 287 ? 31.188 -10.312 -7.086 1 44.16 287 TYR A C 1
ATOM 2348 O O . TYR A 1 287 ? 31.531 -9.398 -7.84 1 44.16 287 TYR A O 1
ATOM 2356 N N . GLU A 1 288 ? 32.344 -10.602 -6.523 1 39.62 288 GLU A N 1
ATOM 2357 C CA . GLU A 1 288 ? 33.375 -10.703 -7.566 1 39.62 288 GLU A CA 1
ATOM 2358 C C . GLU A 1 288 ? 33 -11.773 -8.594 1 39.62 288 GLU A C 1
ATOM 2360 O O . GLU A 1 288 ? 32.812 -12.938 -8.242 1 39.62 288 GLU A O 1
ATOM 2365 N N . PHE A 1 289 ? 32.719 -11.336 -9.82 1 38.38 289 PHE A N 1
ATOM 2366 C CA . PHE A 1 289 ? 32.562 -12.164 -11.016 1 38.38 289 PHE A CA 1
ATOM 2367 C C . PHE A 1 289 ? 33.812 -12.992 -11.258 1 38.38 289 PHE A C 1
ATOM 2369 O O . PHE A 1 289 ? 34.938 -12.453 -11.305 1 38.38 289 PHE A O 1
ATOM 2376 N N . LYS A 1 290 ? 33.875 -14.102 -10.82 1 39.72 290 LYS A N 1
ATOM 2377 C CA . LYS A 1 290 ? 35 -14.898 -11.273 1 39.72 290 LYS A CA 1
ATOM 2378 C C . LYS A 1 290 ? 34.719 -15.523 -12.641 1 39.72 290 LYS A C 1
ATOM 2380 O O . LYS A 1 290 ? 33.625 -16.078 -12.867 1 39.72 290 LYS A O 1
ATOM 2385 N N . GLU A 1 291 ? 35.375 -14.977 -13.664 1 42.88 291 GLU A N 1
ATOM 2386 C CA . GLU A 1 291 ? 35.281 -15.492 -15.031 1 42.88 291 GLU A CA 1
ATOM 2387 C C . GLU A 1 291 ? 35.844 -16.906 -15.125 1 42.88 291 GLU A C 1
ATOM 2389 O O . GLU A 1 291 ? 36.781 -17.266 -14.406 1 42.88 291 GLU A O 1
ATOM 2394 N N . PHE A 1 292 ? 35.094 -17.766 -15.898 1 38.25 292 PHE A N 1
ATOM 2395 C CA . PHE A 1 292 ? 35.531 -19.125 -16.156 1 38.25 292 PHE A CA 1
ATOM 2396 C C . PHE A 1 292 ? 36.375 -19.203 -17.438 1 38.25 292 PHE A C 1
ATOM 2398 O O . PHE A 1 292 ? 36.125 -18.438 -18.375 1 38.25 292 PHE A O 1
ATOM 2405 N N . ASP A 1 293 ? 37.469 -19.906 -17.359 1 42.47 293 ASP A N 1
ATOM 2406 C CA . ASP A 1 293 ? 38.188 -20.219 -18.594 1 42.47 293 ASP A CA 1
ATOM 2407 C C . ASP A 1 293 ? 37.469 -21.312 -19.375 1 42.47 293 ASP A C 1
ATOM 2409 O O . ASP A 1 293 ? 36.438 -21.797 -18.969 1 42.47 293 ASP A O 1
ATOM 2413 N N . GLU A 1 294 ? 37.938 -21.562 -20.641 1 44.94 294 GLU A N 1
ATOM 2414 C CA . GLU A 1 294 ? 37.344 -22.484 -21.609 1 44.94 294 GLU A CA 1
ATOM 2415 C C . GLU A 1 294 ? 37.125 -23.859 -21 1 44.94 294 GLU A C 1
ATOM 2417 O O . GLU A 1 294 ? 36.281 -24.625 -21.484 1 44.94 294 GLU A O 1
ATOM 2422 N N . GLU A 1 295 ? 37.875 -24.156 -19.938 1 43 295 GLU A N 1
ATOM 2423 C CA . GLU A 1 295 ? 37.812 -25.5 -19.359 1 43 295 GLU A CA 1
ATOM 2424 C C . GLU A 1 295 ? 36.906 -25.547 -18.141 1 43 295 GLU A C 1
ATOM 2426 O O . GLU A 1 295 ? 36.812 -26.562 -17.453 1 43 295 GLU A O 1
ATOM 2431 N N . GLY A 1 296 ? 36.188 -24.531 -17.922 1 38.53 296 GLY A N 1
ATOM 2432 C CA . GLY A 1 296 ? 35.188 -24.469 -16.859 1 38.53 296 GLY A CA 1
ATOM 2433 C C . GLY A 1 296 ? 35.781 -24.141 -15.508 1 38.53 296 GLY A C 1
ATOM 2434 O O . GLY A 1 296 ? 35.094 -24.25 -14.484 1 38.53 296 GLY A O 1
ATOM 2435 N N . MET A 1 297 ? 37.125 -23.953 -15.383 1 42.94 297 MET A N 1
ATOM 2436 C CA . MET A 1 297 ? 37.812 -23.641 -14.133 1 42.94 297 MET A CA 1
ATOM 2437 C C . MET A 1 297 ? 37.781 -22.141 -13.859 1 42.94 297 MET A C 1
ATOM 2439 O O . MET A 1 297 ? 37.719 -21.328 -14.789 1 42.94 297 MET A O 1
ATOM 2443 N N . ILE A 1 298 ? 37.656 -21.734 -12.547 1 41.97 298 ILE A N 1
ATOM 2444 C CA . ILE A 1 298 ? 37.688 -20.344 -12.133 1 41.97 298 ILE A CA 1
ATOM 2445 C C . ILE A 1 298 ? 39 -19.688 -12.609 1 41.97 298 ILE A C 1
ATOM 2447 O O . ILE A 1 298 ? 40.094 -20.188 -12.32 1 41.97 298 ILE A O 1
ATOM 2451 N N . LYS A 1 299 ? 38.969 -18.844 -13.633 1 44.25 299 LYS A N 1
ATOM 2452 C CA . LYS A 1 299 ? 40.156 -18.047 -13.891 1 44.25 299 LYS A CA 1
ATOM 2453 C C . LYS A 1 299 ? 40.562 -17.219 -12.672 1 44.25 299 LYS A C 1
ATOM 2455 O O . LYS A 1 299 ? 39.719 -16.531 -12.086 1 44.25 299 LYS A O 1
ATOM 2460 N N . SER A 1 300 ? 41.469 -17.781 -11.844 1 39.97 300 SER A N 1
ATOM 2461 C CA . SER A 1 300 ? 42 -17.109 -10.664 1 39.97 300 SER A CA 1
ATOM 2462 C C . SER A 1 300 ? 42.156 -15.617 -10.891 1 39.97 300 SER A C 1
ATOM 2464 O O . SER A 1 300 ? 42.469 -14.867 -9.961 1 39.97 300 SER A O 1
ATOM 2466 N N . GLU A 1 301 ? 42.594 -15.156 -12.078 1 37.75 301 GLU A N 1
ATOM 2467 C CA . GLU A 1 301 ? 43.031 -13.766 -12.148 1 37.75 301 GLU A CA 1
ATOM 2468 C C . GLU A 1 301 ? 41.844 -12.82 -11.945 1 37.75 301 GLU A C 1
ATOM 2470 O O . GLU A 1 301 ? 40.75 -13.086 -12.43 1 37.75 301 GLU A O 1
ATOM 2475 N N . LYS A 1 302 ? 42.062 -11.922 -11.039 1 38.34 302 LYS A N 1
ATOM 2476 C CA . LYS A 1 302 ? 41.25 -10.711 -10.891 1 38.34 302 LYS A CA 1
ATOM 2477 C C . LYS A 1 302 ? 40.75 -10.211 -12.242 1 38.34 302 LYS A C 1
ATOM 2479 O O . LYS A 1 302 ? 41.5 -9.547 -12.969 1 38.34 302 LYS A O 1
ATOM 2484 N N . SER A 1 303 ? 40.281 -11.023 -13.039 1 33.69 303 SER A N 1
ATOM 2485 C CA . SER A 1 303 ? 39.812 -10.336 -14.234 1 33.69 303 SER A CA 1
ATOM 2486 C C . SER A 1 303 ? 38.781 -9.289 -13.891 1 33.69 303 SER A C 1
ATOM 2488 O O . SER A 1 303 ? 37.719 -9.609 -13.344 1 33.69 303 SER A O 1
ATOM 2490 N N . SER A 1 304 ? 39.094 -8.25 -13.555 1 34.59 304 SER A N 1
ATOM 2491 C CA . SER A 1 304 ? 38.25 -7.062 -13.508 1 34.59 304 SER A CA 1
ATOM 2492 C C . SER A 1 304 ? 37.406 -6.934 -14.781 1 34.59 304 SER A C 1
ATOM 2494 O O . SER A 1 304 ? 37.719 -6.102 -15.641 1 34.59 304 SER A O 1
ATOM 2496 N N . ARG A 1 305 ? 37.125 -7.984 -15.469 1 31.83 305 ARG A N 1
ATOM 2497 C CA . ARG A 1 305 ? 36.344 -7.555 -16.609 1 31.83 305 ARG A CA 1
ATOM 2498 C C . ARG A 1 305 ? 35.125 -6.727 -16.156 1 31.83 305 ARG A C 1
ATOM 2500 O O . ARG A 1 305 ? 34.375 -7.152 -15.289 1 31.83 305 ARG A O 1
ATOM 2507 N N . LYS A 1 306 ? 35.219 -5.555 -16.406 1 35.5 306 LYS A N 1
ATOM 2508 C CA . LYS A 1 306 ? 34.125 -4.598 -16.422 1 35.5 306 LYS A CA 1
ATOM 2509 C C . LYS A 1 306 ? 32.844 -5.246 -16.953 1 35.5 306 LYS A C 1
ATOM 2511 O O . LYS A 1 306 ? 32.844 -5.82 -18.047 1 35.5 306 LYS A O 1
ATOM 2516 N N . VAL A 1 307 ? 32.062 -5.926 -16.141 1 38.12 307 VAL A N 1
ATOM 2517 C CA . VAL A 1 307 ? 30.703 -6.25 -16.578 1 38.12 307 VAL A CA 1
ATOM 2518 C C . VAL A 1 307 ? 30.375 -5.469 -17.844 1 38.12 307 VAL A C 1
ATOM 2520 O O . VAL A 1 307 ? 30.547 -4.25 -17.891 1 38.12 307 VAL A O 1
ATOM 2523 N N . SER A 1 308 ? 30.562 -5.996 -18.984 1 38.09 308 SER A N 1
ATOM 2524 C CA . SER A 1 308 ? 30.172 -5.266 -20.188 1 38.09 308 SER A CA 1
ATOM 2525 C C . SER A 1 308 ? 28.984 -4.348 -19.906 1 38.09 308 SER A C 1
ATOM 2527 O O . SER A 1 308 ? 28.156 -4.637 -19.047 1 38.09 308 SER A O 1
ATOM 2529 N N . GLU A 1 309 ? 29.109 -3.068 -20.172 1 42.69 309 GLU A N 1
ATOM 2530 C CA . GLU A 1 309 ? 28.141 -1.982 -20.125 1 42.69 309 GLU A CA 1
ATOM 2531 C C . GLU A 1 309 ? 26.719 -2.51 -20.297 1 42.69 309 GLU A C 1
ATOM 2533 O O . GLU A 1 309 ? 25.766 -1.898 -19.812 1 42.69 309 GLU A O 1
ATOM 2538 N N . PHE A 1 310 ? 26.562 -3.672 -21.078 1 41.53 310 PHE A N 1
ATOM 2539 C CA . PHE A 1 310 ? 25.234 -4.031 -21.547 1 41.53 310 PHE A CA 1
ATOM 2540 C C . PHE A 1 310 ? 24.578 -5.027 -20.594 1 41.53 310 PHE A C 1
ATOM 2542 O O . PHE A 1 310 ? 23.406 -5.363 -20.766 1 41.53 310 PHE A O 1
ATOM 2549 N N . GLN A 1 311 ? 25.266 -5.652 -19.672 1 50.78 311 GLN A N 1
ATOM 2550 C CA . GLN A 1 311 ? 24.547 -6.758 -19.047 1 50.78 311 GLN A CA 1
ATOM 2551 C C . GLN A 1 311 ? 23.938 -6.336 -17.703 1 50.78 311 GLN A C 1
ATOM 2553 O O . GLN A 1 311 ? 24.656 -6.02 -16.766 1 50.78 311 GLN A O 1
ATOM 2558 N N . SER A 1 312 ? 22.672 -6.043 -17.797 1 57.81 312 SER A N 1
ATOM 2559 C CA . SER A 1 312 ? 21.891 -5.621 -16.641 1 57.81 312 SER A CA 1
ATOM 2560 C C . SER A 1 312 ? 21.922 -6.684 -15.547 1 57.81 312 SER A C 1
ATOM 2562 O O . SER A 1 312 ? 21.781 -7.875 -15.828 1 57.81 312 SER A O 1
ATOM 2564 N N . ASN A 1 313 ? 22.312 -6.344 -14.367 1 72.19 313 ASN A N 1
ATOM 2565 C CA . ASN A 1 313 ? 22.234 -7.164 -13.164 1 72.19 313 ASN A CA 1
ATOM 2566 C C . ASN A 1 313 ? 20.781 -7.48 -12.789 1 72.19 313 ASN A C 1
ATOM 2568 O O . ASN A 1 313 ? 20.531 -8.383 -11.992 1 72.19 313 ASN A O 1
ATOM 2572 N N . PHE A 1 314 ? 19.906 -6.832 -13.555 1 84.62 314 PHE A N 1
ATOM 2573 C CA . PHE A 1 314 ? 18.484 -7.039 -13.32 1 84.62 314 PHE A CA 1
ATOM 2574 C C . PHE A 1 314 ? 17.719 -7.125 -14.641 1 84.62 314 PHE A C 1
ATOM 2576 O O . PHE A 1 314 ? 16.984 -6.207 -15 1 84.62 314 PHE A O 1
ATOM 2583 N N . PRO A 1 315 ? 17.906 -8.211 -15.312 1 90.69 315 PRO A N 1
ATOM 2584 C CA . PRO A 1 315 ? 17.25 -8.297 -16.625 1 90.69 315 PRO A CA 1
ATOM 2585 C C . PRO A 1 315 ? 15.719 -8.234 -16.516 1 90.69 315 PRO A C 1
ATOM 2587 O O . PRO A 1 315 ? 15.148 -8.648 -15.516 1 90.69 315 PRO A O 1
ATOM 2590 N N . THR A 1 316 ? 15.117 -7.664 -17.578 1 95.31 316 THR A N 1
ATOM 2591 C CA . THR A 1 316 ? 13.664 -7.719 -17.703 1 95.31 316 THR A CA 1
ATOM 2592 C C . THR A 1 316 ? 13.227 -9.07 -18.25 1 95.31 316 THR A C 1
ATOM 2594 O O . THR A 1 316 ? 14.023 -9.797 -18.844 1 95.31 316 THR A O 1
ATOM 2597 N N . LEU A 1 317 ? 11.977 -9.383 -18.078 1 97.5 317 LEU A N 1
ATOM 2598 C CA . LEU A 1 317 ? 11.414 -10.586 -18.672 1 97.5 317 LEU A CA 1
ATOM 2599 C C . LEU A 1 317 ? 11.492 -10.531 -20.188 1 97.5 317 LEU A C 1
ATOM 2601 O O . LEU A 1 317 ? 11.836 -11.523 -20.844 1 97.5 317 LEU A O 1
ATOM 2605 N N . ALA A 1 318 ? 11.234 -9.391 -20.75 1 96.69 318 ALA A N 1
ATOM 2606 C CA . ALA A 1 318 ? 11.312 -9.203 -22.188 1 96.69 318 ALA A CA 1
ATOM 2607 C C . ALA A 1 318 ? 12.711 -9.516 -22.719 1 96.69 318 ALA A C 1
ATOM 2609 O O . ALA A 1 318 ? 12.867 -10.195 -23.719 1 96.69 318 ALA A O 1
ATOM 2610 N N . GLU A 1 319 ? 13.688 -9.039 -22 1 93.69 319 GLU A N 1
ATOM 2611 C CA . GLU A 1 319 ? 15.07 -9.297 -22.391 1 93.69 319 GLU A CA 1
ATOM 2612 C C . GLU A 1 319 ? 15.391 -10.789 -22.359 1 93.69 319 GLU A C 1
ATOM 2614 O O . GLU A 1 319 ? 16.016 -11.312 -23.281 1 93.69 319 GLU A O 1
ATOM 2619 N N . LEU A 1 320 ? 14.984 -11.461 -21.344 1 93.69 320 LEU A N 1
ATOM 2620 C CA . LEU A 1 320 ? 15.242 -12.898 -21.234 1 93.69 320 LEU A CA 1
ATOM 2621 C C . LEU A 1 320 ? 14.578 -13.656 -22.375 1 93.69 320 LEU A C 1
ATOM 2623 O O . LEU A 1 320 ? 15.195 -14.531 -22.984 1 93.69 320 LEU A O 1
ATOM 2627 N N . LEU A 1 321 ? 13.383 -13.305 -22.656 1 96.12 321 LEU A N 1
ATOM 2628 C CA . LEU A 1 321 ? 12.609 -14 -23.672 1 96.12 321 LEU A CA 1
ATOM 2629 C C . LEU A 1 321 ? 13.234 -13.797 -25.047 1 96.12 321 LEU A C 1
ATOM 2631 O O . LEU A 1 321 ? 13.148 -14.68 -25.906 1 96.12 321 LEU A O 1
ATOM 2635 N N . GLN A 1 322 ? 13.922 -12.734 -25.188 1 94.44 322 GLN A N 1
ATOM 2636 C CA . GLN A 1 322 ? 14.469 -12.398 -26.5 1 94.44 322 GLN A CA 1
ATOM 2637 C C . GLN A 1 322 ? 15.914 -12.883 -26.625 1 94.44 322 GLN A C 1
ATOM 2639 O O . GLN A 1 322 ? 16.344 -13.289 -27.703 1 94.44 322 GLN A O 1
ATOM 2644 N N . MET A 1 323 ? 16.625 -12.883 -25.562 1 91.25 323 MET A N 1
ATOM 2645 C CA . MET A 1 323 ? 18.062 -13.055 -25.656 1 91.25 323 MET A CA 1
ATOM 2646 C C . MET A 1 323 ? 18.453 -14.508 -25.391 1 91.25 323 MET A C 1
ATOM 2648 O O . MET A 1 323 ? 19.469 -14.984 -25.922 1 91.25 323 MET A O 1
ATOM 2652 N N . ILE A 1 324 ? 17.734 -15.203 -24.594 1 91.19 324 ILE A N 1
ATOM 2653 C CA . ILE A 1 324 ? 18.078 -16.578 -24.25 1 91.19 324 ILE A CA 1
ATOM 2654 C C . ILE A 1 324 ? 17.609 -17.516 -25.359 1 91.19 324 ILE A C 1
ATOM 2656 O O . ILE A 1 324 ? 16.5 -17.375 -25.875 1 91.19 324 ILE A O 1
ATOM 2660 N N . PRO A 1 325 ? 18.422 -18.453 -25.688 1 90.62 325 PRO A N 1
ATOM 2661 C CA . PRO A 1 325 ? 18.016 -19.391 -26.75 1 90.62 325 PRO A CA 1
ATOM 2662 C C . PRO A 1 325 ? 16.688 -20.078 -26.438 1 90.62 325 PRO A C 1
ATOM 2664 O O . PRO A 1 325 ? 16.438 -20.484 -25.297 1 90.62 325 PRO A O 1
ATOM 2667 N N . GLU A 1 326 ? 15.914 -20.312 -27.438 1 91.56 326 GLU A N 1
ATOM 2668 C CA . GLU A 1 326 ? 14.539 -20.797 -27.297 1 91.56 326 GLU A CA 1
ATOM 2669 C C . GLU A 1 326 ? 14.516 -22.266 -26.859 1 91.56 326 GLU A C 1
ATOM 2671 O O . GLU A 1 326 ? 13.492 -22.766 -26.391 1 91.56 326 GLU A O 1
ATOM 2676 N N . GLU A 1 327 ? 15.594 -22.922 -27.062 1 89.44 327 GLU A N 1
ATOM 2677 C CA . GLU A 1 327 ? 15.664 -24.328 -26.734 1 89.44 327 GLU A CA 1
ATOM 2678 C C . GLU A 1 327 ? 15.594 -24.547 -25.219 1 89.44 327 GLU A C 1
ATOM 2680 O O . GLU A 1 327 ? 15.258 -25.641 -24.75 1 89.44 327 GLU A O 1
ATOM 2685 N N . ILE A 1 328 ? 15.945 -23.516 -24.547 1 92 328 ILE A N 1
ATOM 2686 C CA . ILE A 1 328 ? 15.875 -23.609 -23.078 1 92 328 ILE A CA 1
ATOM 2687 C C . ILE A 1 328 ? 14.469 -23.219 -22.609 1 92 328 ILE A C 1
ATOM 2689 O O . ILE A 1 328 ? 13.992 -22.125 -22.891 1 92 328 ILE A O 1
ATOM 2693 N N . GLY A 1 329 ? 13.859 -24.156 -21.891 1 95.44 329 GLY A N 1
ATOM 2694 C CA . GLY A 1 329 ? 12.547 -23.859 -21.344 1 95.44 329 GLY A CA 1
ATOM 2695 C C . GLY A 1 329 ? 12.594 -22.984 -20.109 1 95.44 329 GLY A C 1
ATOM 2696 O O . GLY A 1 329 ? 13.648 -22.844 -19.469 1 95.44 329 GLY A O 1
ATOM 2697 N N . PHE A 1 330 ? 11.461 -22.328 -19.812 1 97.5 330 PHE A N 1
ATOM 2698 C CA . PHE A 1 330 ? 11.383 -21.438 -18.656 1 97.5 330 PHE A CA 1
ATOM 2699 C C . PHE A 1 330 ? 10.359 -21.938 -17.641 1 97.5 330 PHE A C 1
ATOM 2701 O O . PHE A 1 330 ? 9.242 -22.297 -18.016 1 97.5 330 PHE A O 1
ATOM 2708 N N . ASP A 1 331 ? 10.789 -22.109 -16.406 1 97.75 331 ASP A N 1
ATOM 2709 C CA . ASP A 1 331 ? 9.875 -22.078 -15.258 1 97.75 331 ASP A CA 1
ATOM 2710 C C . ASP A 1 331 ? 9.742 -20.656 -14.703 1 97.75 331 ASP A C 1
ATOM 2712 O O . ASP A 1 331 ? 10.617 -20.188 -13.969 1 97.75 331 ASP A O 1
ATOM 2716 N N . ILE A 1 332 ? 8.648 -20 -15.031 1 98.25 332 ILE A N 1
ATOM 2717 C CA . ILE A 1 332 ? 8.438 -18.625 -14.617 1 98.25 332 ILE A CA 1
ATOM 2718 C C . ILE A 1 332 ? 7.621 -18.594 -13.32 1 98.25 332 ILE A C 1
ATOM 2720 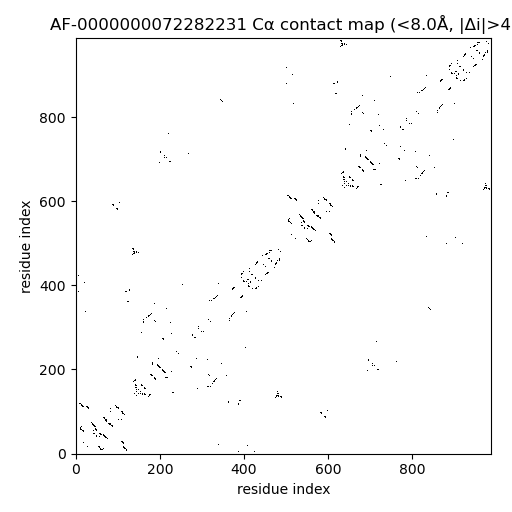O O . ILE A 1 332 ? 6.406 -18.797 -13.344 1 98.25 332 ILE A O 1
ATOM 2724 N N . GLU A 1 333 ? 8.266 -18.328 -12.289 1 97.81 333 GLU A N 1
ATOM 2725 C CA . GLU A 1 333 ? 7.586 -18.172 -11.008 1 97.81 333 GLU A CA 1
ATOM 2726 C C . GLU A 1 333 ? 7.047 -16.75 -10.844 1 97.81 333 GLU A C 1
ATOM 2728 O O . GLU A 1 333 ? 7.816 -15.789 -10.828 1 97.81 333 GLU A O 1
ATOM 2733 N N . ILE A 1 334 ? 5.762 -16.703 -10.734 1 97.38 334 ILE A N 1
ATOM 2734 C CA . ILE A 1 334 ? 5.145 -15.406 -10.484 1 97.38 334 ILE A CA 1
ATOM 2735 C C . ILE A 1 334 ? 5.203 -15.086 -8.992 1 97.38 334 ILE A C 1
ATOM 2737 O O . ILE A 1 334 ? 4.535 -15.734 -8.188 1 97.38 334 ILE A O 1
ATOM 2741 N N . LYS A 1 335 ? 5.977 -14.023 -8.68 1 93.38 335 LYS A N 1
ATOM 2742 C CA . LYS A 1 335 ? 6.078 -13.586 -7.293 1 93.38 335 LYS A CA 1
ATOM 2743 C C . LYS A 1 335 ? 4.953 -12.617 -6.938 1 93.38 335 LYS A C 1
ATOM 2745 O O . LYS A 1 335 ? 4.75 -11.617 -7.629 1 93.38 335 LYS A O 1
ATOM 2750 N N . TYR A 1 336 ? 4.254 -12.969 -5.926 1 89.75 336 TYR A N 1
ATOM 2751 C CA . TYR A 1 336 ? 3.207 -12.117 -5.367 1 89.75 336 TYR A CA 1
ATOM 2752 C C . TYR A 1 336 ? 3.201 -12.195 -3.846 1 89.75 336 TYR A C 1
ATOM 2754 O O . TYR A 1 336 ? 3.68 -13.172 -3.262 1 89.75 336 TYR A O 1
ATOM 2762 N N . TRP A 1 337 ? 2.807 -11.125 -3.229 1 77 337 TRP A N 1
ATOM 2763 C CA . TRP A 1 337 ? 2.893 -11.117 -1.772 1 77 337 TRP A CA 1
ATOM 2764 C C . TRP A 1 337 ? 2.148 -12.312 -1.178 1 77 337 TRP A C 1
ATOM 2766 O O . TRP A 1 337 ? 1.116 -12.734 -1.704 1 77 337 TRP A O 1
ATOM 2776 N N . ASN A 1 338 ? 2.697 -12.852 -0.095 1 67.56 338 ASN A N 1
ATOM 2777 C CA . ASN A 1 338 ? 2.213 -14.117 0.446 1 67.56 338 ASN A CA 1
ATOM 2778 C C . ASN A 1 338 ? 1.442 -13.914 1.747 1 67.56 338 ASN A C 1
ATOM 2780 O O . ASN A 1 338 ? 0.849 -14.852 2.275 1 67.56 338 ASN A O 1
ATOM 2784 N N . CYS A 1 339 ? 1.595 -12.703 2.326 1 66.5 339 CYS A N 1
ATOM 2785 C CA . CYS A 1 339 ? 0.869 -12.445 3.564 1 66.5 339 CYS A CA 1
ATOM 2786 C C . CYS A 1 339 ? 0.323 -11.023 3.596 1 66.5 339 CYS A C 1
ATOM 2788 O O . CYS A 1 339 ? 0.848 -10.141 2.92 1 66.5 339 CYS A O 1
ATOM 2790 N N . PRO A 1 340 ? -0.753 -10.844 4.359 1 65.94 340 PRO A N 1
ATOM 2791 C CA . PRO A 1 340 ? -1.398 -9.531 4.418 1 65.94 340 PRO A CA 1
ATOM 2792 C C . PRO A 1 340 ? -0.442 -8.422 4.852 1 65.94 340 PRO A C 1
ATOM 2794 O O . PRO A 1 340 ? -0.512 -7.305 4.332 1 65.94 340 PRO A O 1
ATOM 2797 N N . GLU A 1 341 ? 0.432 -8.727 5.699 1 67.94 341 GLU A N 1
ATOM 2798 C CA . GLU A 1 341 ? 1.361 -7.719 6.203 1 67.94 341 GLU A CA 1
ATOM 2799 C C . GLU A 1 341 ? 2.299 -7.23 5.102 1 67.94 341 GLU A C 1
ATOM 2801 O O . GLU A 1 341 ? 2.518 -6.027 4.957 1 67.94 341 GLU A O 1
ATOM 2806 N N . GLU A 1 342 ? 2.768 -8.227 4.344 1 74 342 GLU A N 1
ATOM 2807 C CA . GLU A 1 342 ? 3.65 -7.879 3.232 1 74 342 GLU A CA 1
ATOM 2808 C C . GLU A 1 342 ? 2.912 -7.066 2.172 1 74 342 GLU A C 1
ATOM 2810 O O . GLU A 1 342 ? 3.471 -6.129 1.6 1 74 342 GLU A O 1
ATOM 2815 N N . GLY A 1 343 ? 1.737 -7.469 2.027 1 75 343 GLY A N 1
ATOM 2816 C CA . GLY A 1 343 ? 0.927 -6.723 1.08 1 75 343 GLY A CA 1
ATOM 2817 C C . GLY A 1 343 ? 0.698 -5.281 1.497 1 75 343 GLY A C 1
ATOM 2818 O O . GLY A 1 343 ? 0.771 -4.371 0.67 1 75 343 GLY A O 1
ATOM 2819 N N . ARG A 1 344 ? 0.518 -5.094 2.709 1 72.62 344 ARG A N 1
ATOM 2820 C CA . ARG A 1 344 ? 0.289 -3.758 3.248 1 72.62 344 ARG A CA 1
ATOM 2821 C C . ARG A 1 344 ? 1.54 -2.895 3.123 1 72.62 344 ARG A C 1
ATOM 2823 O O . ARG A 1 344 ? 1.455 -1.718 2.762 1 72.62 344 ARG A O 1
ATOM 2830 N N . ILE A 1 345 ? 2.6 -3.498 3.344 1 75.31 345 ILE A N 1
ATOM 2831 C CA . ILE A 1 345 ? 3.859 -2.762 3.338 1 75.31 345 ILE A CA 1
ATOM 2832 C C . ILE A 1 345 ? 4.258 -2.428 1.902 1 75.31 345 ILE A C 1
ATOM 2834 O O . ILE A 1 345 ? 4.637 -1.293 1.604 1 75.31 345 ILE A O 1
ATOM 2838 N N . LEU A 1 346 ? 4.145 -3.402 1.037 1 80.19 346 LEU A N 1
ATOM 2839 C CA . LEU A 1 346 ? 4.602 -3.236 -0.338 1 80.19 346 LEU A CA 1
ATOM 2840 C C . LEU A 1 346 ? 3.562 -2.49 -1.169 1 80.19 346 LEU A C 1
ATOM 2842 O O . LEU A 1 346 ? 3.889 -1.919 -2.213 1 80.19 346 LEU A O 1
ATOM 2846 N N . GLY A 1 347 ? 2.447 -2.4 -0.604 1 75.94 347 GLY A N 1
ATOM 2847 C CA . GLY A 1 347 ? 1.359 -1.867 -1.408 1 75.94 347 GLY A CA 1
ATOM 2848 C C . GLY A 1 347 ? 0.701 -2.91 -2.291 1 75.94 347 GLY A C 1
ATOM 2849 O O . GLY A 1 347 ? 1.361 -3.84 -2.762 1 75.94 347 GLY A O 1
ATOM 2850 N N . TYR A 1 348 ? -0.611 -2.805 -2.504 1 64.62 348 TYR A N 1
ATOM 2851 C CA . TYR A 1 348 ? -1.422 -3.826 -3.158 1 64.62 348 TYR A CA 1
ATOM 2852 C C . TYR A 1 348 ? -1.547 -3.549 -4.652 1 64.62 348 TYR A C 1
ATOM 2854 O O . TYR A 1 348 ? -2.182 -2.574 -5.059 1 64.62 348 TYR A O 1
ATOM 2862 N N . MET A 1 349 ? -0.628 -4.195 -5.422 1 76.94 349 MET A N 1
ATOM 2863 C CA . MET A 1 349 ? -1.031 -4.18 -6.824 1 76.94 349 MET A CA 1
ATOM 2864 C C . MET A 1 349 ? -2.084 -5.25 -7.102 1 76.94 349 MET A C 1
ATOM 2866 O O . MET A 1 349 ? -1.969 -6.379 -6.621 1 76.94 349 MET A O 1
ATOM 2870 N N . GLU A 1 350 ? -3.057 -4.809 -7.801 1 81.19 350 GLU A N 1
ATOM 2871 C CA . GLU A 1 350 ? -4.16 -5.711 -8.109 1 81.19 350 GLU A CA 1
ATOM 2872 C C . GLU A 1 350 ? -3.697 -6.863 -9 1 81.19 350 GLU A C 1
ATOM 2874 O O . GLU A 1 350 ? -3.008 -6.641 -10 1 81.19 350 GLU A O 1
ATOM 2879 N N . ARG A 1 351 ? -4.09 -8.094 -8.711 1 87.69 351 ARG A N 1
ATOM 2880 C CA . ARG A 1 351 ? -3.578 -9.328 -9.305 1 87.69 351 ARG A CA 1
ATOM 2881 C C . ARG A 1 351 ? -3.844 -9.359 -10.805 1 87.69 351 ARG A C 1
ATOM 2883 O O . ARG A 1 351 ? -3.002 -9.82 -11.578 1 87.69 351 ARG A O 1
ATOM 2890 N N . ASN A 1 352 ? -5.027 -8.906 -11.227 1 89.19 352 ASN A N 1
ATOM 2891 C CA . ASN A 1 352 ? -5.344 -8.953 -12.648 1 89.19 352 ASN A CA 1
ATOM 2892 C C . ASN A 1 352 ? -4.371 -8.109 -13.469 1 89.19 352 ASN A C 1
ATOM 2894 O O . ASN A 1 352 ? -3.809 -8.586 -14.453 1 89.19 352 ASN A O 1
ATOM 2898 N N . GLU A 1 353 ? -4.246 -6.957 -12.992 1 88.19 353 GLU A N 1
ATOM 2899 C CA . GLU A 1 353 ? -3.338 -6.059 -13.703 1 88.19 353 GLU A CA 1
ATOM 2900 C C . GLU A 1 353 ? -1.901 -6.57 -13.648 1 88.19 353 GLU A C 1
ATOM 2902 O O . GLU A 1 353 ? -1.171 -6.488 -14.641 1 88.19 353 GLU A O 1
ATOM 2907 N N . TYR A 1 354 ? -1.569 -7.016 -12.523 1 92.56 354 TYR A N 1
ATOM 2908 C CA . TYR A 1 354 ? -0.239 -7.57 -12.297 1 92.56 354 TYR A CA 1
ATOM 2909 C C . TYR A 1 354 ? 0.068 -8.68 -13.297 1 92.56 354 TYR A C 1
ATOM 2911 O O . TYR A 1 354 ? 1.1 -8.648 -13.977 1 92.56 354 TYR A O 1
ATOM 2919 N N . LEU A 1 355 ? -0.84 -9.586 -13.477 1 94.69 355 LEU A N 1
ATOM 2920 C CA . LEU A 1 355 ? -0.65 -10.734 -14.359 1 94.69 355 LEU A CA 1
ATOM 2921 C C . LEU A 1 355 ? -0.768 -10.32 -15.82 1 94.69 355 LEU A C 1
ATOM 2923 O O . LEU A 1 355 ? -0.047 -10.844 -16.672 1 94.69 355 LEU A O 1
ATOM 2927 N N . ASN A 1 356 ? -1.67 -9.406 -16.094 1 93.25 356 ASN A N 1
ATOM 2928 C CA . ASN A 1 356 ? -1.792 -8.922 -17.469 1 93.25 356 ASN A CA 1
ATOM 2929 C C . ASN A 1 356 ? -0.469 -8.367 -17.984 1 93.25 356 ASN A C 1
ATOM 2931 O O . ASN A 1 356 ? -0.081 -8.641 -19.125 1 93.25 356 ASN A O 1
ATOM 2935 N N . ARG A 1 357 ? 0.175 -7.664 -17.141 1 94.5 357 ARG A N 1
ATOM 2936 C CA . ARG A 1 357 ? 1.432 -7.047 -17.547 1 94.5 357 ARG A CA 1
ATOM 2937 C C . ARG A 1 357 ? 2.494 -8.102 -17.828 1 94.5 357 ARG A C 1
ATOM 2939 O O . ARG A 1 357 ? 3.262 -7.98 -18.781 1 94.5 357 ARG A O 1
ATOM 2946 N N . ILE A 1 358 ? 2.594 -9.094 -17.062 1 97.19 358 ILE A N 1
ATOM 2947 C CA . ILE A 1 358 ? 3.57 -10.164 -17.234 1 97.19 358 ILE A CA 1
ATOM 2948 C C . ILE A 1 358 ? 3.229 -10.992 -18.469 1 97.19 358 ILE A C 1
ATOM 2950 O O . ILE A 1 358 ? 4.098 -11.273 -19.297 1 97.19 358 ILE A O 1
ATOM 2954 N N . LEU A 1 359 ? 1.959 -11.344 -18.594 1 96.31 359 LEU A N 1
ATOM 2955 C CA . LEU A 1 359 ? 1.511 -12.172 -19.703 1 96.31 359 LEU A CA 1
ATOM 2956 C C . LEU A 1 359 ? 1.71 -11.445 -21.031 1 96.31 359 LEU A C 1
ATOM 2958 O O . LEU A 1 359 ? 1.992 -12.078 -22.062 1 96.31 359 LEU A O 1
ATOM 2962 N N . GLN A 1 360 ? 1.599 -10.148 -20.969 1 95.5 360 GLN A N 1
ATOM 2963 C CA . GLN A 1 360 ? 1.826 -9.375 -22.188 1 95.5 360 GLN A CA 1
ATOM 2964 C C . GLN A 1 360 ? 3.227 -9.617 -22.75 1 95.5 360 GLN A C 1
ATOM 2966 O O . GLN A 1 360 ? 3.391 -9.859 -23.938 1 95.5 360 GLN A O 1
ATOM 2971 N N . ASP A 1 361 ? 4.234 -9.57 -21.906 1 97.19 361 ASP A N 1
ATOM 2972 C CA . ASP A 1 361 ? 5.598 -9.844 -22.344 1 97.19 361 ASP A CA 1
ATOM 2973 C C . ASP A 1 361 ? 5.734 -11.273 -22.859 1 97.19 361 ASP A C 1
ATOM 2975 O O . ASP A 1 361 ? 6.375 -11.508 -23.891 1 97.19 361 ASP A O 1
ATOM 2979 N N . ILE A 1 362 ? 5.137 -12.18 -22.234 1 96.88 362 ILE A N 1
ATOM 2980 C CA . ILE A 1 362 ? 5.297 -13.594 -22.547 1 96.88 362 ILE A CA 1
ATOM 2981 C C . ILE A 1 362 ? 4.648 -13.891 -23.906 1 96.88 362 ILE A C 1
ATOM 2983 O O . ILE A 1 362 ? 5.242 -14.562 -24.75 1 96.88 362 ILE A O 1
ATOM 2987 N N . PHE A 1 363 ? 3.488 -13.383 -24.156 1 94.62 363 PHE A N 1
ATOM 2988 C CA . PHE A 1 363 ? 2.793 -13.68 -25.406 1 94.62 363 PHE A CA 1
ATOM 2989 C C . PHE A 1 363 ? 3.371 -12.867 -26.562 1 94.62 363 PHE A C 1
ATOM 2991 O O . PHE A 1 363 ? 3.25 -13.25 -27.719 1 94.62 363 PHE A O 1
ATOM 2998 N N . THR A 1 364 ? 4.02 -11.758 -26.219 1 94.38 364 THR A N 1
ATOM 2999 C CA . THR A 1 364 ? 4.656 -10.953 -27.25 1 94.38 364 THR A CA 1
ATOM 3000 C C . THR A 1 364 ? 5.988 -11.562 -27.672 1 94.38 364 THR A C 1
ATOM 3002 O O . THR A 1 364 ? 6.309 -11.609 -28.859 1 94.38 364 THR A O 1
ATOM 3005 N N . TYR A 1 365 ? 6.723 -12.078 -26.641 1 95.56 365 TYR A N 1
ATOM 3006 C CA . TYR A 1 365 ? 8.117 -12.414 -26.938 1 95.56 365 TYR A CA 1
ATOM 3007 C C . TYR A 1 365 ? 8.367 -13.906 -26.734 1 95.56 365 TYR A C 1
ATOM 3009 O O . TYR A 1 365 ? 9.422 -14.414 -27.109 1 95.56 365 TYR A O 1
ATOM 3017 N N . GLY A 1 366 ? 7.477 -14.672 -26.141 1 92.62 366 GLY A N 1
ATOM 3018 C CA . GLY A 1 366 ? 7.695 -16.062 -25.781 1 92.62 366 GLY A CA 1
ATOM 3019 C C . GLY A 1 366 ? 7.762 -16.984 -26.984 1 92.62 366 GLY A C 1
ATOM 3020 O O . GLY A 1 366 ? 8.406 -18.031 -26.938 1 92.62 366 GLY A O 1
ATOM 3021 N N . LYS A 1 367 ? 7.035 -16.656 -28.047 1 88.88 367 LYS A N 1
ATOM 3022 C CA . LYS A 1 367 ? 7.027 -17.453 -29.266 1 88.88 367 LYS A CA 1
ATOM 3023 C C . LYS A 1 367 ? 6.676 -18.906 -28.969 1 88.88 367 LYS A C 1
ATOM 3025 O O . LYS A 1 367 ? 5.652 -19.188 -28.344 1 88.88 367 LYS 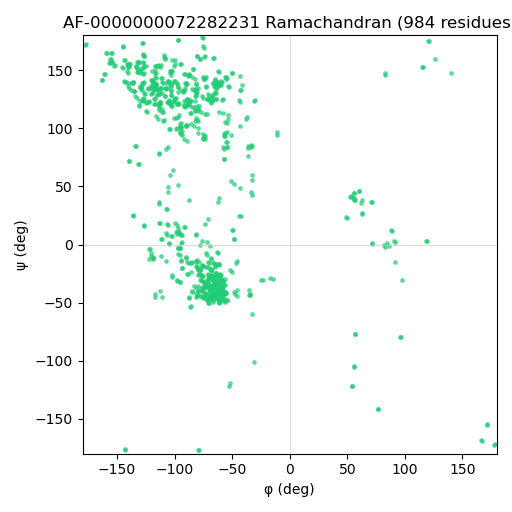A O 1
ATOM 3030 N N . ASN A 1 368 ? 7.617 -19.859 -29.344 1 88.81 368 ASN A N 1
ATOM 3031 C CA . ASN A 1 368 ? 7.344 -21.281 -29.156 1 88.81 368 ASN A CA 1
ATOM 3032 C C . ASN A 1 368 ? 8.148 -21.859 -28 1 88.81 368 ASN A C 1
ATOM 3034 O O . ASN A 1 368 ? 8.25 -23.078 -27.844 1 88.81 368 ASN A O 1
ATOM 3038 N N . ARG A 1 369 ? 8.609 -21.031 -27.203 1 94.38 369 ARG A N 1
ATOM 3039 C CA . ARG A 1 369 ? 9.398 -21.484 -26.078 1 94.38 369 ARG A CA 1
ATOM 3040 C C . ARG A 1 369 ? 8.555 -22.344 -25.125 1 94.38 369 ARG A C 1
ATOM 3042 O O . ARG A 1 369 ? 7.391 -22.031 -24.875 1 94.38 369 ARG A O 1
ATOM 3049 N N . LYS A 1 370 ? 9.219 -23.375 -24.656 1 95.81 370 LYS A N 1
ATOM 3050 C CA . LYS A 1 370 ? 8.578 -24.172 -23.625 1 95.81 370 LYS A CA 1
ATOM 3051 C C . LYS A 1 370 ? 8.57 -23.438 -22.281 1 95.81 370 LYS A C 1
ATOM 3053 O O . LYS A 1 370 ? 9.617 -23.234 -21.672 1 95.81 370 LYS A O 1
ATOM 3058 N N . ILE A 1 371 ? 7.355 -23.078 -21.891 1 97.56 371 ILE A N 1
ATOM 3059 C CA . ILE A 1 371 ? 7.195 -22.312 -20.656 1 97.56 371 ILE A CA 1
ATOM 3060 C C . ILE A 1 371 ? 6.16 -23 -19.75 1 97.56 371 ILE A C 1
ATOM 3062 O O . ILE A 1 371 ? 5.16 -23.531 -20.25 1 97.56 371 ILE A O 1
ATOM 3066 N N . PHE A 1 372 ? 6.414 -23.047 -18.531 1 97.88 372 PHE A N 1
ATOM 3067 C CA . PHE A 1 372 ? 5.344 -23.281 -17.562 1 97.88 372 PHE A CA 1
ATOM 3068 C C . PHE A 1 372 ? 5.426 -22.297 -16.422 1 97.88 372 PHE A C 1
ATOM 3070 O O . PHE A 1 372 ? 6.496 -21.734 -16.141 1 97.88 372 PHE A O 1
ATOM 3077 N N . PHE A 1 373 ? 4.258 -22.078 -15.742 1 98.19 373 PHE A N 1
ATOM 3078 C CA . PHE A 1 373 ? 4.172 -21.109 -14.648 1 98.19 373 PHE A CA 1
ATOM 3079 C C . PHE A 1 373 ? 4.164 -21.828 -13.305 1 98.19 373 PHE A C 1
ATOM 3081 O O . PHE A 1 373 ? 3.652 -22.953 -13.188 1 98.19 373 PHE A O 1
ATOM 3088 N N . SER A 1 374 ? 4.691 -21.172 -12.359 1 98.06 374 SER A N 1
ATOM 3089 C CA . SER A 1 374 ? 4.543 -21.594 -10.969 1 98.06 374 SER A CA 1
ATOM 3090 C C . SER A 1 374 ? 4.34 -20.391 -10.047 1 98.06 374 SER A C 1
ATOM 3092 O O . SER A 1 374 ? 4.691 -19.266 -10.398 1 98.06 374 SER A O 1
ATOM 3094 N N . SER A 1 375 ? 3.676 -20.625 -8.922 1 97.25 375 SER A N 1
ATOM 3095 C CA . SER A 1 375 ? 3.49 -19.578 -7.922 1 97.25 375 SER A CA 1
ATOM 3096 C C . SER A 1 375 ? 3.117 -20.172 -6.566 1 97.25 375 SER A C 1
ATOM 3098 O O . SER A 1 375 ? 2.383 -21.156 -6.496 1 97.25 375 SER A O 1
ATOM 3100 N N . PHE A 1 376 ? 3.551 -19.531 -5.52 1 94.44 376 PHE A N 1
ATOM 3101 C CA . PHE A 1 376 ? 3.16 -19.906 -4.168 1 94.44 376 PHE A CA 1
ATOM 3102 C C . PHE A 1 376 ? 1.774 -19.359 -3.834 1 94.44 376 PHE A C 1
ATOM 3104 O O . PHE A 1 376 ? 1.144 -19.812 -2.875 1 94.44 376 PHE A O 1
ATOM 3111 N N . ASP A 1 377 ? 1.347 -18.359 -4.535 1 90.31 377 ASP A N 1
ATOM 3112 C CA . ASP A 1 377 ? 0.043 -17.75 -4.281 1 90.31 377 ASP A CA 1
ATOM 3113 C C . ASP A 1 377 ? -1.06 -18.484 -5.043 1 90.31 377 ASP A C 1
ATOM 3115 O O . ASP A 1 377 ? -1.184 -18.328 -6.262 1 90.31 377 ASP A O 1
ATOM 3119 N N . PRO A 1 378 ? -1.924 -19.125 -4.34 1 90.31 378 PRO A N 1
ATOM 3120 C CA . PRO A 1 378 ? -2.953 -19.922 -5.012 1 90.31 378 PRO A CA 1
ATOM 3121 C C . PRO A 1 378 ? -3.873 -19.078 -5.891 1 90.31 378 PRO A C 1
ATOM 3123 O O . PRO A 1 378 ? -4.328 -19.531 -6.938 1 90.31 378 PRO A O 1
ATOM 3126 N N . ASP A 1 379 ? -4.152 -17.922 -5.488 1 86.75 379 ASP A N 1
ATOM 3127 C CA . ASP A 1 379 ? -5.055 -17.078 -6.27 1 86.75 379 ASP A CA 1
ATOM 3128 C C . ASP A 1 379 ? -4.41 -16.656 -7.586 1 86.75 379 ASP A C 1
ATOM 3130 O O . ASP A 1 379 ? -5.094 -16.5 -8.602 1 86.75 379 ASP A O 1
ATOM 3134 N N . THR A 1 380 ? -3.117 -16.438 -7.52 1 92.25 380 THR A N 1
ATOM 3135 C CA . THR A 1 380 ? -2.379 -16.156 -8.75 1 92.25 380 THR A CA 1
ATOM 3136 C C . THR A 1 380 ? -2.432 -17.359 -9.688 1 92.25 380 THR A C 1
ATOM 3138 O O . THR A 1 380 ? -2.611 -17.203 -10.898 1 92.25 380 THR A O 1
ATOM 3141 N N . VAL A 1 381 ? -2.336 -18.5 -9.172 1 94.38 381 VAL A N 1
ATOM 3142 C CA . VAL A 1 381 ? -2.391 -19.734 -9.953 1 94.38 381 VAL A CA 1
ATOM 3143 C C . VAL A 1 381 ? -3.748 -19.844 -10.641 1 94.38 381 VAL A C 1
ATOM 3145 O O . VAL A 1 381 ? -3.82 -20.109 -11.844 1 94.38 381 VAL A O 1
ATOM 3148 N N . VAL A 1 382 ? -4.746 -19.609 -9.898 1 89 382 VAL A N 1
ATOM 3149 C CA . VAL A 1 382 ? -6.098 -19.719 -10.438 1 89 382 VAL A CA 1
ATOM 3150 C C . VAL A 1 382 ? -6.312 -18.656 -11.516 1 89 382 VAL A C 1
ATOM 3152 O O . VAL A 1 382 ? -6.898 -18.938 -12.562 1 89 382 VAL A O 1
ATOM 3155 N N . LEU A 1 383 ? -5.82 -17.531 -11.219 1 90.75 383 LEU A N 1
ATOM 3156 C CA . LEU A 1 383 ? -5.984 -16.438 -12.172 1 90.75 383 LEU A CA 1
ATOM 3157 C C . LEU A 1 383 ? -5.223 -16.734 -13.461 1 90.75 383 LEU A C 1
ATOM 3159 O O . LEU A 1 383 ? -5.711 -16.438 -14.555 1 90.75 383 LEU A O 1
ATOM 3163 N N . LEU A 1 384 ? -4.059 -17.25 -13.344 1 94.12 384 LEU A N 1
ATOM 3164 C CA . LEU A 1 384 ? -3.285 -17.641 -14.523 1 94.12 384 LEU A CA 1
ATOM 3165 C C . LEU A 1 384 ? -4.051 -18.641 -15.367 1 94.12 384 LEU A C 1
ATOM 3167 O O . LEU A 1 384 ? -4.059 -18.547 -16.594 1 94.12 384 LEU A O 1
ATOM 3171 N N . ASN A 1 385 ? -4.602 -19.516 -14.656 1 91.06 385 ASN A N 1
ATOM 3172 C CA . ASN A 1 385 ? -5.375 -20.562 -15.328 1 91.06 385 ASN A CA 1
ATOM 3173 C C . ASN A 1 385 ? -6.57 -19.984 -16.078 1 91.06 385 ASN A C 1
ATOM 3175 O O . ASN A 1 385 ? -6.961 -20.484 -17.125 1 91.06 385 ASN A O 1
ATOM 3179 N N . LYS A 1 386 ? -7.145 -18.953 -15.57 1 88.94 386 LYS A N 1
ATOM 3180 C CA . LYS A 1 386 ? -8.289 -18.297 -16.188 1 88.94 386 LYS A CA 1
ATOM 3181 C C . LYS A 1 386 ? -7.859 -17.438 -17.375 1 88.94 386 LYS A C 1
ATOM 3183 O O . LYS A 1 386 ? -8.625 -17.266 -18.328 1 88.94 386 LYS A O 1
ATOM 3188 N N . LYS A 1 387 ? -6.695 -17 -17.359 1 92.19 387 LYS A N 1
ATOM 3189 C CA . LYS A 1 387 ? -6.289 -15.953 -18.312 1 92.19 387 LYS A CA 1
ATOM 3190 C C . LYS A 1 387 ? -5.668 -16.562 -19.562 1 92.19 387 LYS A C 1
ATOM 3192 O O . LYS A 1 387 ? -5.602 -15.906 -20.609 1 92.19 387 LYS A O 1
ATOM 3197 N N . GLN A 1 388 ? -5.195 -17.828 -19.469 1 91.94 388 GLN A N 1
ATOM 3198 C CA . GLN A 1 388 ? -4.527 -18.406 -20.625 1 91.94 388 GLN A CA 1
ATOM 3199 C C . GLN A 1 388 ? -4.57 -19.938 -20.578 1 91.94 388 GLN A C 1
ATOM 3201 O O . GLN A 1 388 ? -4.676 -20.516 -19.5 1 91.94 388 GLN A O 1
ATOM 3206 N N . MET A 1 389 ? -4.457 -20.531 -21.719 1 89.56 389 MET A N 1
ATOM 3207 C CA . MET A 1 389 ? -4.492 -21.984 -21.812 1 89.56 389 MET A CA 1
ATOM 3208 C C . MET A 1 389 ? -3.199 -22.516 -22.422 1 89.56 389 MET A C 1
ATOM 3210 O O . MET A 1 389 ? -2.945 -23.719 -22.375 1 89.56 389 MET A O 1
ATOM 3214 N N . LYS A 1 390 ? -2.453 -21.703 -22.844 1 92.5 390 LYS A N 1
ATOM 3215 C CA . LYS A 1 390 ? -1.29 -22.109 -23.625 1 92.5 390 LYS A CA 1
ATOM 3216 C C . LYS A 1 390 ? -0.247 -22.797 -22.75 1 92.5 390 LYS A C 1
ATOM 3218 O O . LYS A 1 390 ? 0.232 -23.875 -23.062 1 92.5 390 LYS A O 1
ATOM 3223 N N . TYR A 1 391 ? 0.084 -22.188 -21.703 1 95.75 391 TYR A N 1
ATOM 3224 C CA . TYR A 1 391 ? 1.188 -22.656 -20.875 1 95.75 391 TYR A CA 1
ATOM 3225 C C . TYR A 1 391 ? 0.672 -23.359 -19.625 1 95.75 391 TYR A C 1
ATOM 3227 O O . TYR A 1 391 ? -0.215 -22.844 -18.938 1 95.75 391 TYR A O 1
ATOM 3235 N N . PRO A 1 392 ? 1.195 -24.5 -19.328 1 96.75 392 PRO A N 1
ATOM 3236 C CA . PRO A 1 392 ? 0.785 -25.203 -18.109 1 96.75 392 PRO A CA 1
ATOM 3237 C C . PRO A 1 392 ? 1.188 -24.469 -16.828 1 96.75 392 PRO A C 1
ATOM 3239 O O . PRO A 1 392 ? 2.072 -23.609 -16.859 1 96.75 392 PRO A O 1
ATOM 3242 N N . ILE A 1 393 ? 0.5 -24.844 -15.758 1 97.69 393 ILE A N 1
ATOM 3243 C CA . ILE A 1 393 ? 0.719 -24.203 -14.469 1 97.69 393 ILE A CA 1
ATOM 3244 C C . ILE A 1 393 ? 0.951 -25.25 -13.398 1 97.69 393 ILE A C 1
ATOM 3246 O O . ILE A 1 393 ? 0.275 -26.281 -13.375 1 97.69 393 ILE A O 1
ATOM 3250 N N . LEU A 1 394 ? 1.929 -25.016 -12.578 1 98.56 394 LEU A N 1
ATOM 3251 C CA . LEU A 1 394 ? 2.154 -25.828 -11.391 1 98.56 394 LEU A CA 1
ATOM 3252 C C . LEU A 1 394 ? 2.053 -25 -10.125 1 98.56 394 LEU A C 1
ATOM 3254 O O . LEU A 1 394 ? 2.508 -23.844 -10.086 1 98.56 394 LEU A O 1
ATOM 3258 N N . PHE A 1 395 ? 1.453 -25.562 -9.078 1 98.12 395 PHE A N 1
ATOM 3259 C CA . PHE A 1 395 ? 1.276 -24.891 -7.801 1 98.12 395 PHE A CA 1
ATOM 3260 C C . PHE A 1 395 ? 2.496 -25.094 -6.906 1 98.12 395 PHE A C 1
ATOM 3262 O O . PHE A 1 395 ? 2.846 -26.234 -6.574 1 98.12 395 PHE A O 1
ATOM 3269 N N . LEU A 1 396 ? 3.145 -24.016 -6.516 1 97.75 396 LEU A N 1
ATOM 3270 C CA . LEU A 1 396 ? 4.285 -24.047 -5.605 1 97.75 396 LEU A CA 1
ATOM 3271 C C . LEU A 1 396 ? 3.818 -24.125 -4.156 1 97.75 396 LEU A C 1
ATOM 3273 O O . LEU A 1 396 ? 2.928 -23.375 -3.75 1 97.75 396 LEU A O 1
ATOM 3277 N N . THR A 1 397 ? 4.418 -25.031 -3.373 1 96.31 397 THR A N 1
ATOM 3278 C CA . THR A 1 397 ? 4.027 -25.203 -1.978 1 96.31 397 THR A CA 1
ATOM 3279 C C . THR A 1 397 ? 5.203 -25.719 -1.149 1 96.31 397 THR A C 1
ATOM 3281 O O . THR A 1 397 ? 6.121 -26.328 -1.687 1 96.31 397 THR A O 1
ATOM 3284 N N . GLU A 1 398 ? 5.129 -25.406 0.103 1 94.19 398 GLU A N 1
ATOM 3285 C CA . GLU A 1 398 ? 6.062 -26.047 1.025 1 94.19 398 GLU A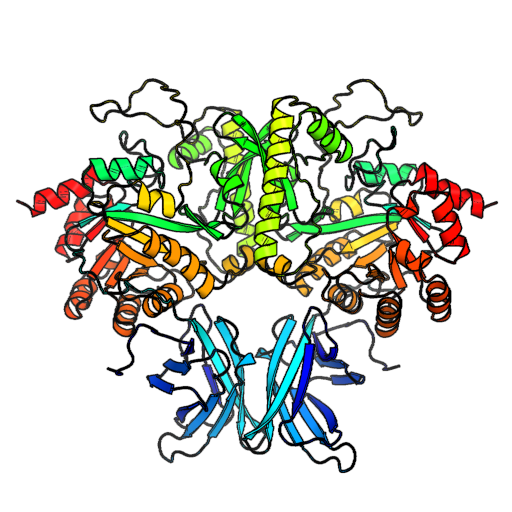 CA 1
ATOM 3286 C C . GLU A 1 398 ? 5.719 -27.516 1.214 1 94.19 398 GLU A C 1
ATOM 3288 O O . GLU A 1 398 ? 6.602 -28.344 1.465 1 94.19 398 GLU A O 1
ATOM 3293 N N . GLY A 1 399 ? 4.441 -27.781 1.065 1 94.5 399 GLY A N 1
ATOM 3294 C CA . GLY A 1 399 ? 3.967 -29.141 1.246 1 94.5 399 GLY A CA 1
ATOM 3295 C C . GLY A 1 399 ? 3.982 -29.594 2.695 1 94.5 399 GLY A C 1
ATOM 3296 O O . GLY A 1 399 ? 3.697 -30.75 2.992 1 94.5 399 GLY A O 1
ATOM 3297 N N . MET A 1 400 ? 4.398 -28.688 3.521 1 92.94 400 MET A N 1
ATOM 3298 C CA . MET A 1 400 ? 4.414 -28.891 4.969 1 92.94 400 MET A CA 1
ATOM 3299 C C . MET A 1 400 ? 3.957 -27.641 5.703 1 92.94 400 MET A C 1
ATOM 3301 O O . MET A 1 400 ? 4.129 -26.531 5.203 1 92.94 400 MET A O 1
ATOM 3305 N N . PHE A 1 401 ? 3.477 -27.891 6.887 1 86.81 401 PHE A N 1
ATOM 3306 C CA . PHE A 1 401 ? 2.92 -26.781 7.656 1 86.81 401 PHE A CA 1
ATOM 3307 C C . PHE A 1 401 ? 4.012 -25.797 8.055 1 86.81 401 PHE A C 1
ATOM 3309 O O . PHE A 1 401 ? 5.09 -26.203 8.492 1 86.81 401 PHE A O 1
ATOM 3316 N N . ASP A 1 402 ? 3.77 -24.656 7.734 1 79.88 402 ASP A N 1
ATOM 3317 C CA . ASP A 1 402 ? 4.578 -23.5 8.141 1 79.88 402 ASP A CA 1
ATOM 3318 C C . ASP A 1 402 ? 3.711 -22.422 8.781 1 79.88 402 ASP A C 1
ATOM 3320 O O . ASP A 1 402 ? 2.787 -21.906 8.148 1 79.88 402 ASP A O 1
ATOM 3324 N N . ASN A 1 403 ? 3.961 -22 9.945 1 73.81 403 ASN A N 1
ATOM 3325 C CA . ASN A 1 403 ? 3.135 -21.078 10.711 1 73.81 403 ASN A CA 1
ATOM 3326 C C . ASN A 1 403 ? 3.129 -19.688 10.102 1 73.81 403 ASN A C 1
ATOM 3328 O O . ASN A 1 403 ? 2.25 -18.875 10.398 1 73.81 403 ASN A O 1
ATOM 3332 N N . ARG A 1 404 ? 3.955 -19.438 9.227 1 71.69 404 ARG A N 1
ATOM 3333 C CA . ARG A 1 404 ? 4.039 -18.125 8.602 1 71.69 404 ARG A CA 1
ATOM 3334 C C . ARG A 1 404 ? 3.055 -18 7.441 1 71.69 404 ARG A C 1
ATOM 3336 O O . ARG A 1 404 ? 2.82 -16.906 6.93 1 71.69 404 ARG A O 1
ATOM 3343 N N . ILE A 1 405 ? 2.619 -19.156 7.086 1 76.44 405 ILE A N 1
ATOM 3344 C CA . ILE A 1 405 ? 1.731 -19.203 5.93 1 76.44 405 ILE A CA 1
ATOM 3345 C C . ILE A 1 405 ? 0.285 -19.344 6.395 1 76.44 405 ILE A C 1
ATOM 3347 O O . ILE A 1 405 ? -0.052 -20.297 7.109 1 76.44 405 ILE A O 1
ATOM 3351 N N . VAL A 1 406 ? -0.508 -18.453 6.012 1 72.62 406 VAL A N 1
ATOM 3352 C CA . VAL A 1 406 ? -1.895 -18.422 6.469 1 72.62 406 VAL A CA 1
ATOM 3353 C C . VAL A 1 406 ? -2.76 -19.266 5.527 1 72.62 406 VAL A C 1
ATOM 3355 O O . VAL A 1 406 ? -3.756 -19.859 5.953 1 72.62 406 VAL A O 1
ATOM 3358 N N . ASP A 1 407 ? -2.367 -19.422 4.344 1 81.19 407 ASP A N 1
ATOM 3359 C CA . ASP A 1 407 ? -3.184 -20.094 3.344 1 81.19 407 ASP A CA 1
ATOM 3360 C C . ASP A 1 407 ? -3.094 -21.609 3.494 1 81.19 407 ASP A C 1
ATOM 3362 O O . ASP A 1 407 ? -2.043 -22.203 3.238 1 81.19 407 ASP A O 1
ATOM 3366 N N . THR A 1 408 ? -4.172 -22.219 3.797 1 82.62 408 THR A N 1
ATOM 3367 C CA . THR A 1 408 ? -4.195 -23.641 4.113 1 82.62 408 THR A CA 1
ATOM 3368 C C . THR A 1 408 ? -3.902 -24.484 2.867 1 82.62 408 THR A C 1
ATOM 3370 O O . THR A 1 408 ? -3.488 -25.641 2.973 1 82.62 408 THR A O 1
ATOM 3373 N N . ARG A 1 409 ? -4.055 -24.031 1.715 1 87.06 409 ARG A N 1
ATOM 3374 C CA . ARG A 1 409 ? -3.775 -24.75 0.476 1 87.06 409 ARG A CA 1
ATOM 3375 C C . ARG A 1 409 ? -2.299 -25.125 0.375 1 87.06 409 ARG A C 1
ATOM 3377 O O . ARG A 1 409 ? -1.931 -26.047 -0.356 1 87.06 409 ARG A O 1
ATOM 3384 N N . ARG A 1 410 ? -1.453 -24.422 1.221 1 90.06 410 ARG A N 1
ATOM 3385 C CA . ARG A 1 410 ? -0.009 -24.625 1.174 1 90.06 410 ARG A CA 1
ATOM 3386 C C . ARG A 1 410 ? 0.47 -25.422 2.385 1 90.06 410 ARG A C 1
ATOM 3388 O O . ARG A 1 410 ? 1.674 -25.609 2.57 1 90.06 410 ARG A O 1
ATOM 3395 N N . HIS A 1 411 ? -0.418 -25.938 3.166 1 89.31 411 HIS A N 1
ATOM 3396 C CA . HIS A 1 411 ? -0.06 -26.469 4.48 1 89.31 411 HIS A CA 1
ATOM 3397 C C . HIS A 1 411 ? 0.364 -27.938 4.391 1 89.31 411 HIS A C 1
ATOM 3399 O O . HIS A 1 411 ? 0.944 -28.469 5.336 1 89.31 411 HIS A O 1
ATOM 3405 N N . SER A 1 412 ? 0.017 -28.562 3.246 1 93.88 412 SER A N 1
ATOM 3406 C CA . SER A 1 412 ? 0.36 -29.969 3.096 1 93.88 412 SER A CA 1
ATOM 3407 C C . SER A 1 412 ? 0.386 -30.375 1.628 1 93.88 412 SER A C 1
ATOM 3409 O O . SER A 1 412 ? -0.151 -29.672 0.771 1 93.88 412 SER A O 1
ATOM 3411 N N . LEU A 1 413 ? 0.997 -31.531 1.432 1 96.56 413 LEU A N 1
ATOM 3412 C CA . LEU A 1 413 ? 1.02 -32.062 0.073 1 96.56 413 LEU A CA 1
ATOM 3413 C C . LEU A 1 413 ? -0.386 -32.438 -0.39 1 96.56 413 LEU A C 1
ATOM 3415 O O . LEU A 1 413 ? -0.745 -32.188 -1.546 1 96.56 413 LEU A O 1
ATOM 3419 N N . ILE A 1 414 ? -1.096 -32.938 0.532 1 96.06 414 ILE A N 1
ATOM 3420 C CA . ILE A 1 414 ? -2.443 -33.375 0.166 1 96.06 414 ILE A CA 1
ATOM 3421 C C . ILE A 1 414 ? -3.285 -32.156 -0.21 1 96.06 414 ILE A C 1
ATOM 3423 O O . ILE A 1 414 ? -4.066 -32.219 -1.163 1 96.06 414 ILE A O 1
ATOM 3427 N N . ASN A 1 415 ? -3.176 -31.094 0.589 1 93.88 415 ASN A N 1
ATOM 3428 C CA . ASN A 1 415 ? -3.891 -29.859 0.243 1 93.88 415 ASN A CA 1
ATOM 3429 C C . ASN A 1 415 ? -3.48 -29.344 -1.132 1 93.88 415 ASN A C 1
ATOM 3431 O O . ASN A 1 415 ? -4.324 -28.906 -1.911 1 93.88 415 ASN A O 1
ATOM 3435 N N . ALA A 1 416 ? -2.205 -29.438 -1.422 1 96.75 416 ALA A N 1
ATOM 3436 C CA . ALA A 1 416 ? -1.69 -28.969 -2.703 1 96.75 416 ALA A CA 1
ATOM 3437 C C . ALA A 1 416 ? -2.201 -29.828 -3.854 1 96.75 416 ALA A C 1
ATOM 3439 O O . ALA A 1 416 ? -2.605 -29.312 -4.895 1 96.75 416 ALA A O 1
ATOM 3440 N N . ILE A 1 417 ? -2.207 -31.109 -3.67 1 97.25 417 ILE A N 1
ATOM 3441 C CA . ILE A 1 417 ? -2.684 -32.062 -4.68 1 97.25 417 ILE A CA 1
ATOM 3442 C C . ILE A 1 417 ? -4.168 -31.812 -4.949 1 97.25 417 ILE A C 1
ATOM 3444 O O . ILE A 1 417 ? -4.582 -31.703 -6.105 1 97.25 417 ILE A O 1
ATOM 3448 N N . ASN A 1 418 ? -4.906 -31.672 -3.914 1 93.06 418 ASN A N 1
ATOM 3449 C CA . ASN A 1 418 ? -6.336 -31.422 -4.062 1 93.06 418 ASN A CA 1
ATOM 3450 C C . ASN A 1 418 ? -6.59 -30.094 -4.777 1 93.06 418 ASN A C 1
ATOM 3452 O O . ASN A 1 418 ? -7.516 -29.984 -5.586 1 93.06 418 ASN A O 1
ATOM 3456 N N . PHE A 1 419 ? -5.836 -29.141 -4.461 1 92.44 419 PHE A N 1
ATOM 3457 C CA . PHE A 1 419 ? -5.949 -27.844 -5.121 1 92.44 419 PHE A CA 1
ATOM 3458 C C . PHE A 1 419 ? -5.688 -27.984 -6.617 1 92.44 419 PHE A C 1
ATOM 3460 O O . PHE A 1 419 ? -6.449 -27.469 -7.434 1 92.44 419 PHE A O 1
ATOM 3467 N N . ALA A 1 420 ? -4.598 -28.641 -6.945 1 96.19 420 ALA A N 1
ATOM 3468 C CA . ALA A 1 420 ? -4.234 -28.844 -8.344 1 96.19 420 ALA A CA 1
ATOM 3469 C C . ALA A 1 420 ? -5.336 -29.578 -9.094 1 96.19 420 ALA A C 1
ATOM 3471 O O . ALA A 1 420 ? -5.672 -29.219 -10.227 1 96.19 420 ALA A O 1
ATOM 3472 N N . LEU A 1 421 ? -5.891 -30.578 -8.5 1 93.25 421 LEU A N 1
ATOM 3473 C CA . LEU A 1 421 ? -6.961 -31.359 -9.109 1 93.25 421 LEU A CA 1
ATOM 3474 C C . LEU A 1 421 ? -8.203 -30.5 -9.328 1 93.25 421 LEU A C 1
ATOM 3476 O O . LEU A 1 421 ? -8.797 -30.516 -10.414 1 93.25 421 LEU A O 1
ATOM 3480 N N . ARG A 1 422 ? -8.516 -29.75 -8.367 1 84.94 422 ARG A N 1
ATOM 3481 C CA . ARG A 1 422 ? -9.719 -28.922 -8.414 1 84.94 422 ARG A CA 1
ATOM 3482 C C . ARG A 1 422 ? -9.648 -27.906 -9.555 1 84.94 422 ARG A C 1
ATOM 3484 O O . ARG A 1 422 ? -10.656 -27.609 -10.195 1 84.94 422 ARG A O 1
ATOM 3491 N N . HIS A 1 423 ? -8.508 -27.438 -9.82 1 88.38 423 HIS A N 1
ATOM 3492 C CA . HIS A 1 423 ? -8.383 -26.375 -10.805 1 88.38 423 HIS A CA 1
ATOM 3493 C C . HIS A 1 423 ? -7.812 -26.906 -12.117 1 88.38 423 HIS A C 1
ATOM 3495 O O . HIS A 1 423 ? -7.523 -26.125 -13.031 1 88.38 423 HIS A O 1
ATOM 3501 N N . GLN A 1 424 ? -7.559 -28.172 -12.156 1 90.75 424 GLN A N 1
ATOM 3502 C CA . GLN A 1 424 ? -7.137 -28.859 -13.375 1 90.75 424 GLN A CA 1
ATOM 3503 C C . GLN A 1 424 ? -5.836 -28.266 -13.906 1 90.75 424 GLN A C 1
ATOM 3505 O O . GLN A 1 424 ? -5.738 -27.953 -15.094 1 90.75 424 GLN A O 1
ATOM 3510 N N . ILE A 1 425 ? -4.934 -28.078 -13.008 1 95.25 425 ILE A N 1
ATOM 3511 C CA . ILE A 1 425 ? -3.617 -27.641 -13.445 1 95.25 425 ILE A CA 1
ATOM 3512 C C . ILE A 1 425 ? -2.678 -28.844 -13.562 1 95.25 425 ILE A C 1
ATOM 3514 O O . ILE A 1 425 ? -3.064 -29.969 -13.258 1 95.25 425 ILE A O 1
ATOM 3518 N N . MET A 1 426 ? -1.508 -28.594 -14.016 1 97.12 426 MET A N 1
ATOM 3519 C CA . MET A 1 426 ? -0.636 -29.688 -14.445 1 97.12 426 MET A CA 1
ATOM 3520 C C . MET A 1 426 ? -0.09 -30.453 -13.25 1 97.12 426 MET A C 1
ATOM 3522 O O . MET A 1 426 ? 0.159 -31.656 -13.336 1 97.12 426 MET A O 1
ATOM 3526 N N . GLY A 1 427 ? 0.189 -29.734 -12.188 1 98.25 427 GLY A N 1
ATOM 3527 C CA . GLY A 1 427 ? 0.756 -30.422 -11.031 1 98.25 427 GLY A CA 1
ATOM 3528 C C . GLY A 1 427 ? 1.229 -29.453 -9.953 1 98.25 427 GLY A C 1
ATOM 3529 O O . GLY A 1 427 ? 0.633 -28.406 -9.75 1 98.25 427 GLY A O 1
ATOM 3530 N N . ILE A 1 428 ? 2.236 -29.984 -9.125 1 98.62 428 ILE A N 1
ATOM 3531 C CA . ILE A 1 428 ? 2.719 -29.203 -8 1 98.62 428 ILE A CA 1
ATOM 3532 C C . ILE A 1 428 ? 4.246 -29.156 -8.008 1 98.62 428 ILE A C 1
ATOM 3534 O O . ILE A 1 428 ? 4.891 -30.062 -8.562 1 98.62 428 ILE A O 1
ATOM 3538 N N . VAL A 1 429 ? 4.793 -28.078 -7.547 1 98.56 429 VAL A N 1
ATOM 3539 C CA . VAL A 1 429 ? 6.203 -27.953 -7.184 1 98.56 429 VAL A CA 1
ATOM 3540 C C . VAL A 1 429 ? 6.336 -27.828 -5.668 1 98.56 429 VAL A C 1
ATOM 3542 O O . VAL A 1 429 ? 5.883 -26.844 -5.082 1 98.56 429 VAL A O 1
ATOM 3545 N N . CYS A 1 430 ? 6.934 -28.812 -4.988 1 97.94 430 CYS A N 1
ATOM 3546 C CA . CYS A 1 430 ? 6.938 -28.797 -3.531 1 97.94 430 CYS A CA 1
ATOM 3547 C C . CYS A 1 430 ? 8.352 -28.938 -2.986 1 97.94 430 CYS A C 1
ATOM 3549 O O . CYS A 1 430 ? 9.281 -29.25 -3.732 1 97.94 430 CYS A O 1
ATOM 3551 N N . ASN A 1 431 ? 8.484 -28.562 -1.728 1 96.94 431 ASN A N 1
ATOM 3552 C CA . ASN A 1 431 ? 9.766 -28.797 -1.067 1 96.94 431 ASN A CA 1
ATOM 3553 C C . ASN A 1 431 ? 10.125 -30.281 -1.031 1 96.94 431 ASN A C 1
ATOM 3555 O O . ASN A 1 431 ? 9.281 -31.125 -0.726 1 96.94 431 ASN A O 1
ATOM 3559 N N . ALA A 1 432 ? 11.352 -30.547 -1.307 1 96.88 432 ALA A N 1
ATOM 3560 C CA . ALA A 1 432 ? 11.82 -31.922 -1.332 1 96.88 432 ALA A CA 1
ATOM 3561 C C . ALA A 1 432 ? 11.578 -32.594 0.009 1 96.88 432 ALA A C 1
ATOM 3563 O O . ALA A 1 432 ? 11.273 -33.812 0.055 1 96.88 432 ALA A O 1
ATOM 3564 N N . LYS A 1 433 ? 11.617 -31.891 1.043 1 96.62 433 LYS A N 1
ATOM 3565 C CA . LYS A 1 433 ? 11.414 -32.438 2.381 1 96.62 433 LYS A CA 1
ATOM 3566 C C . LYS A 1 433 ? 10.016 -33.031 2.527 1 96.62 433 LYS A C 1
ATOM 3568 O O . LYS A 1 433 ? 9.82 -34 3.242 1 96.62 433 LYS A O 1
ATOM 3573 N N . ALA A 1 434 ? 9.117 -32.438 1.892 1 97.19 434 ALA A N 1
ATOM 3574 C CA . ALA A 1 434 ? 7.734 -32.906 1.99 1 97.19 434 ALA A CA 1
ATOM 3575 C C . ALA A 1 434 ? 7.562 -34.281 1.333 1 97.19 434 ALA A C 1
ATOM 3577 O O . ALA A 1 434 ? 6.891 -35.156 1.878 1 97.19 434 ALA A O 1
ATOM 3578 N N . VAL A 1 435 ? 8.195 -34.438 0.227 1 97.12 435 VAL A N 1
ATOM 3579 C CA . VAL A 1 435 ? 8.102 -35.688 -0.513 1 97.12 435 VAL A CA 1
ATOM 3580 C C . VAL A 1 435 ? 8.836 -36.812 0.243 1 97.12 435 VAL A C 1
ATOM 3582 O O . VAL A 1 435 ? 8.391 -37.938 0.264 1 97.12 435 VAL A O 1
ATOM 3585 N N . LEU A 1 436 ? 9.953 -36.438 0.821 1 97 436 LEU A N 1
ATOM 3586 C CA . LEU A 1 436 ? 10.734 -37.406 1.581 1 97 436 LEU A CA 1
ATOM 3587 C C . LEU A 1 436 ? 9.977 -37.844 2.824 1 97 436 LEU A C 1
ATOM 3589 O O . LEU A 1 436 ? 10.102 -39 3.252 1 97 436 LEU A O 1
ATOM 3593 N N . LYS A 1 437 ? 9.195 -36.969 3.328 1 96.62 437 LYS A N 1
ATOM 3594 C CA . LYS A 1 437 ? 8.406 -37.281 4.52 1 96.62 437 LYS A CA 1
ATOM 3595 C C . LYS A 1 437 ? 7.172 -38.094 4.164 1 96.62 437 LYS A C 1
ATOM 3597 O O . LYS A 1 437 ? 6.758 -38.969 4.934 1 96.62 437 LYS A O 1
ATOM 3602 N N . GLU A 1 438 ? 6.578 -37.812 3.002 1 97.06 438 GLU A N 1
ATOM 3603 C CA . GLU A 1 438 ? 5.359 -38.5 2.59 1 97.06 438 GLU A CA 1
ATOM 3604 C C . GLU A 1 438 ? 5.465 -39 1.152 1 97.06 438 GLU A C 1
ATOM 3606 O O . GLU A 1 438 ? 4.672 -38.594 0.293 1 97.06 438 GLU A O 1
ATOM 3611 N N . PRO A 1 439 ? 6.285 -39.969 0.899 1 97.19 439 PRO A N 1
ATOM 3612 C CA . PRO A 1 439 ? 6.543 -40.438 -0.467 1 97.19 439 PRO A CA 1
ATOM 3613 C C . PRO A 1 439 ? 5.305 -41.031 -1.132 1 97.19 439 PRO A C 1
ATOM 3615 O O . PRO A 1 439 ? 5.172 -40.969 -2.357 1 97.19 439 PRO A O 1
ATOM 3618 N N . GLN A 1 440 ? 4.371 -41.562 -0.394 1 97.44 440 GLN A N 1
ATOM 3619 C CA . GLN A 1 440 ? 3.174 -42.188 -0.941 1 97.44 440 GLN A CA 1
ATOM 3620 C C . GLN A 1 440 ? 2.305 -41.188 -1.68 1 97.44 440 GLN A C 1
ATOM 3622 O O . GLN A 1 440 ? 1.528 -41.531 -2.564 1 97.44 440 GLN A O 1
ATOM 3627 N N . LEU A 1 441 ? 2.438 -39.938 -1.317 1 97.94 441 LEU A N 1
ATOM 3628 C CA . LEU A 1 441 ? 1.594 -38.906 -1.917 1 97.94 441 LEU A CA 1
ATOM 3629 C C . LEU A 1 441 ? 2.066 -38.562 -3.328 1 97.94 441 LEU A C 1
ATOM 3631 O O . LEU A 1 441 ? 1.315 -38 -4.117 1 97.94 441 LEU A O 1
ATOM 3635 N N . VAL A 1 442 ? 3.297 -38.906 -3.658 1 98.06 442 VAL A N 1
ATOM 3636 C CA . VAL A 1 442 ? 3.77 -38.75 -5.027 1 98.06 442 VAL A CA 1
ATOM 3637 C C . VAL A 1 442 ? 3.035 -39.719 -5.945 1 98.06 442 VAL A C 1
ATOM 3639 O O . VAL A 1 442 ? 2.566 -39.344 -7.02 1 98.06 442 VAL A O 1
ATOM 3642 N N . GLU A 1 443 ? 2.971 -40.938 -5.496 1 97.06 443 GLU A N 1
ATOM 3643 C CA . GLU A 1 443 ? 2.229 -41.938 -6.246 1 97.06 443 GLU A CA 1
ATOM 3644 C C . GLU A 1 443 ? 0.762 -41.531 -6.398 1 97.06 443 GLU A C 1
ATOM 3646 O O . GLU A 1 443 ? 0.179 -41.688 -7.473 1 97.06 443 GLU A O 1
ATOM 3651 N N . PHE A 1 444 ? 0.238 -41.094 -5.328 1 97.81 444 PHE A N 1
ATOM 3652 C CA . PHE A 1 444 ? -1.15 -40.656 -5.352 1 97.81 444 PHE A CA 1
ATOM 3653 C C . PHE A 1 444 ? -1.35 -39.562 -6.398 1 97.81 444 PHE A C 1
ATOM 3655 O O . PHE A 1 444 ? -2.309 -39.594 -7.168 1 97.81 444 PHE A O 1
ATOM 3662 N N . ALA A 1 445 ? -0.509 -38.562 -6.406 1 98.25 445 ALA A N 1
ATOM 3663 C CA . ALA A 1 445 ? -0.573 -37.469 -7.387 1 98.25 445 ALA A CA 1
ATOM 3664 C C . ALA A 1 445 ? -0.504 -38.031 -8.812 1 98.25 445 ALA A C 1
ATOM 3666 O O . ALA A 1 445 ? -1.264 -37.594 -9.688 1 98.25 445 ALA A O 1
ATOM 3667 N N . HIS A 1 446 ? 0.339 -39 -9.023 1 97.94 446 HIS A N 1
ATOM 3668 C CA . HIS A 1 446 ? 0.506 -39.594 -10.344 1 97.94 446 HIS A CA 1
ATOM 3669 C C . HIS A 1 446 ? -0.75 -40.375 -10.766 1 97.94 446 HIS A C 1
ATOM 3671 O O . HIS A 1 446 ? -1.141 -40.312 -11.938 1 97.94 446 HIS A O 1
ATOM 3677 N N . GLU A 1 447 ? -1.296 -41 -9.844 1 97.81 447 GLU A N 1
ATOM 3678 C CA . GLU A 1 447 ? -2.539 -41.688 -10.125 1 97.81 447 GLU A CA 1
ATOM 3679 C C . GLU A 1 447 ? -3.623 -40.75 -10.625 1 97.81 447 GLU A C 1
ATOM 3681 O O . GLU A 1 447 ? -4.504 -41.156 -11.391 1 97.81 447 GLU A O 1
ATOM 3686 N N . LYS A 1 448 ? -3.508 -39.594 -10.164 1 97.38 448 LYS A N 1
ATOM 3687 C CA . LYS A 1 448 ? -4.5 -38.594 -10.547 1 97.38 448 LYS A CA 1
ATOM 3688 C C . LYS A 1 448 ? -4.043 -37.781 -11.758 1 97.38 448 LYS A C 1
ATOM 3690 O O . LYS A 1 448 ? -4.684 -36.812 -12.148 1 97.38 448 LYS A O 1
ATOM 3695 N N . GLY A 1 449 ? -2.877 -38.125 -12.297 1 96.88 449 GLY A N 1
ATOM 3696 C CA . GLY A 1 449 ? -2.398 -37.531 -13.523 1 96.88 449 GLY A CA 1
ATOM 3697 C C . GLY A 1 449 ? -1.599 -36.25 -13.297 1 96.88 449 GLY A C 1
ATOM 3698 O O . GLY A 1 449 ? -1.37 -35.469 -14.234 1 96.88 449 GLY A O 1
ATOM 3699 N N . LEU A 1 450 ? -1.24 -36 -12.078 1 98.19 450 LEU A N 1
ATOM 3700 C CA . LEU A 1 450 ? -0.506 -34.781 -11.766 1 98.19 450 LEU A CA 1
ATOM 3701 C C . LEU A 1 450 ? 0.999 -35 -11.82 1 98.19 450 LEU A C 1
ATOM 3703 O O . LEU A 1 450 ? 1.469 -36.094 -11.492 1 98.19 450 LEU A O 1
ATOM 3707 N N . ILE A 1 451 ? 1.725 -33.969 -12.227 1 97.62 451 ILE A N 1
ATOM 3708 C CA . ILE A 1 451 ? 3.184 -33.969 -12.18 1 97.62 451 ILE A CA 1
ATOM 3709 C C . ILE A 1 451 ? 3.66 -33.469 -10.828 1 97.62 451 ILE A C 1
ATOM 3711 O O . ILE A 1 451 ? 3.047 -32.562 -10.25 1 97.62 451 ILE A O 1
ATOM 3715 N N . VAL A 1 452 ? 4.781 -34 -10.305 1 98.5 452 VAL A N 1
ATOM 3716 C CA . VAL A 1 452 ? 5.371 -33.562 -9.047 1 98.5 452 VAL A CA 1
ATOM 3717 C C . VAL A 1 452 ? 6.828 -33.156 -9.273 1 98.5 452 VAL A C 1
ATOM 3719 O O . VAL A 1 452 ? 7.656 -34 -9.641 1 98.5 452 VAL A O 1
ATOM 3722 N N . ILE A 1 453 ? 7.129 -31.938 -9.094 1 98.12 453 ILE A N 1
ATOM 3723 C CA . ILE A 1 453 ? 8.484 -31.391 -9.133 1 98.12 453 ILE A CA 1
ATOM 3724 C C . ILE A 1 453 ? 8.898 -30.938 -7.738 1 98.12 453 ILE A C 1
ATOM 3726 O O . ILE A 1 453 ? 8.039 -30.625 -6.902 1 98.12 453 ILE A O 1
ATOM 3730 N N . THR A 1 454 ? 10.164 -30.906 -7.453 1 97.62 454 THR A N 1
ATOM 3731 C CA . THR A 1 454 ? 10.586 -30.5 -6.121 1 97.62 454 THR A CA 1
ATOM 3732 C C . THR A 1 454 ? 11.609 -29.359 -6.207 1 97.62 454 THR A C 1
ATOM 3734 O O . THR A 1 454 ? 12.273 -29.203 -7.23 1 97.62 454 THR A O 1
ATOM 3737 N N . TYR A 1 455 ? 11.648 -28.594 -5.176 1 95.88 455 TYR A N 1
ATOM 3738 C CA . TYR A 1 455 ? 12.695 -27.609 -4.914 1 95.88 455 TYR A CA 1
ATOM 3739 C C . TYR A 1 455 ? 13.273 -27.781 -3.516 1 95.88 455 TYR A C 1
ATOM 3741 O O . TYR A 1 455 ? 12.797 -28.609 -2.74 1 95.88 455 TYR A O 1
ATOM 3749 N N . GLY A 1 456 ? 14.328 -27.031 -3.23 1 92.5 456 GLY A N 1
ATOM 3750 C CA . GLY A 1 456 ? 14.898 -27.047 -1.893 1 92.5 456 GLY A CA 1
ATOM 3751 C C . GLY A 1 456 ? 16.344 -27.484 -1.869 1 92.5 456 GLY A C 1
ATOM 3752 O O . GLY A 1 456 ? 16.859 -28 -2.867 1 92.5 456 GLY A O 1
ATOM 3753 N N . ASP A 1 457 ? 16.891 -27.406 -0.7 1 88.12 457 ASP A N 1
ATOM 3754 C CA . ASP A 1 457 ? 18.312 -27.703 -0.521 1 88.12 457 ASP A CA 1
ATOM 3755 C C . ASP A 1 457 ? 18.609 -29.172 -0.74 1 88.12 457 ASP A C 1
ATOM 3757 O O . ASP A 1 457 ? 19.688 -29.547 -1.192 1 88.12 457 ASP A O 1
ATOM 3761 N N . GLU A 1 458 ? 17.703 -29.984 -0.492 1 91.19 458 GLU A N 1
ATOM 3762 C CA . GLU A 1 458 ? 17.875 -31.422 -0.66 1 91.19 458 GLU A CA 1
ATOM 3763 C C . GLU A 1 458 ? 18.188 -31.781 -2.109 1 91.19 458 GLU A C 1
ATOM 3765 O O . GLU A 1 458 ? 18.859 -32.781 -2.375 1 91.19 458 GLU A O 1
ATOM 3770 N N . ASN A 1 459 ? 17.766 -30.953 -3.008 1 92.56 459 ASN A N 1
ATOM 3771 C CA . ASN A 1 459 ? 17.969 -31.203 -4.43 1 92.56 459 ASN A CA 1
ATOM 3772 C C . ASN A 1 459 ? 19.438 -31 -4.832 1 92.56 459 ASN A C 1
ATOM 3774 O O . ASN A 1 459 ? 19.828 -31.359 -5.938 1 92.56 459 ASN A O 1
ATOM 3778 N N . ASP A 1 460 ? 20.188 -30.5 -3.895 1 87.81 460 ASP A N 1
ATOM 3779 C CA . ASP A 1 460 ? 21.594 -30.219 -4.188 1 87.81 460 ASP A CA 1
ATOM 3780 C C . ASP A 1 460 ? 22.484 -31.391 -3.758 1 87.81 460 ASP A C 1
ATOM 3782 O O . ASP A 1 460 ? 23.703 -31.359 -3.971 1 87.81 460 ASP A O 1
ATOM 3786 N N . ASP A 1 461 ? 21.875 -32.344 -3.18 1 90 461 ASP A N 1
ATOM 3787 C CA . ASP A 1 461 ? 22.547 -33.594 -2.787 1 90 461 ASP A CA 1
ATOM 3788 C C . ASP A 1 461 ? 22.203 -34.719 -3.74 1 90 461 ASP A C 1
ATOM 3790 O O . ASP A 1 461 ? 21.031 -35.125 -3.838 1 90 461 ASP A O 1
ATOM 3794 N N . LEU A 1 462 ? 23.281 -35.281 -4.379 1 89.56 462 LEU A N 1
ATOM 3795 C CA . LEU A 1 462 ? 23.078 -36.281 -5.43 1 89.56 462 LEU A CA 1
ATOM 3796 C C . LEU A 1 462 ? 22.344 -37.5 -4.891 1 89.56 462 LEU A C 1
ATOM 3798 O O . LEU A 1 462 ? 21.469 -38.062 -5.559 1 89.56 462 LEU A O 1
ATOM 3802 N N . GLU A 1 463 ? 22.688 -37.906 -3.75 1 92.75 463 GLU A N 1
ATOM 3803 C CA . GLU A 1 463 ? 22.078 -39.094 -3.178 1 92.75 463 GLU A CA 1
ATOM 3804 C C . GLU A 1 463 ? 20.594 -38.844 -2.873 1 92.75 463 GLU A C 1
ATOM 3806 O O . GLU A 1 463 ? 19.766 -39.75 -3.086 1 92.75 463 GLU A O 1
ATOM 3811 N N . ILE A 1 464 ? 20.297 -37.75 -2.371 1 94.38 464 ILE A N 1
ATOM 3812 C CA . ILE A 1 464 ? 18.906 -37.406 -2.061 1 94.38 464 ILE A CA 1
ATOM 3813 C C . ILE A 1 464 ? 18.109 -37.25 -3.354 1 94.38 464 ILE A C 1
ATOM 3815 O O . ILE A 1 464 ? 16.953 -37.656 -3.434 1 94.38 464 ILE A O 1
ATOM 3819 N N . ALA A 1 465 ? 18.75 -36.656 -4.297 1 93 465 ALA A N 1
ATOM 3820 C CA . ALA A 1 465 ? 18.109 -36.531 -5.602 1 93 465 ALA A CA 1
ATOM 3821 C C . ALA A 1 465 ? 17.719 -37.875 -6.18 1 93 465 ALA A C 1
ATOM 3823 O O . ALA A 1 465 ? 16.609 -38.062 -6.676 1 93 465 ALA A O 1
ATOM 3824 N N . LYS A 1 466 ? 18.641 -38.812 -6.105 1 92.56 466 LYS A N 1
ATOM 3825 C CA . LYS A 1 466 ? 18.375 -40.156 -6.59 1 92.56 466 LYS A CA 1
ATOM 3826 C C . LYS A 1 466 ? 17.203 -40.812 -5.84 1 92.56 466 LYS A C 1
ATOM 3828 O O . LYS A 1 466 ? 16.359 -41.469 -6.441 1 92.56 466 LYS A O 1
ATOM 3833 N N . LYS A 1 467 ? 17.266 -40.531 -4.609 1 94.94 467 LYS A N 1
ATOM 3834 C CA . LYS A 1 467 ? 16.172 -41.062 -3.787 1 94.94 467 LYS A CA 1
ATOM 3835 C C . LYS A 1 467 ? 14.828 -40.469 -4.219 1 94.94 467 LYS A C 1
ATOM 3837 O O . LYS A 1 467 ? 13.828 -41.188 -4.277 1 94.94 467 LYS A O 1
ATOM 3842 N N . GLU A 1 468 ? 14.719 -39.219 -4.473 1 95.62 468 GLU A N 1
ATOM 3843 C CA . GLU A 1 468 ? 13.492 -38.594 -4.926 1 95.62 468 GLU A CA 1
ATOM 3844 C C . GLU A 1 468 ? 12.992 -39.219 -6.227 1 95.62 468 GLU A C 1
ATOM 3846 O O . GLU A 1 468 ? 11.797 -39.469 -6.383 1 95.62 468 GLU A O 1
ATOM 3851 N N . TYR A 1 469 ? 13.883 -39.469 -7.117 1 93 469 TYR A N 1
ATOM 3852 C CA . TYR A 1 469 ? 13.492 -40.094 -8.383 1 93 469 TYR A CA 1
ATOM 3853 C C . TYR A 1 469 ? 12.969 -41.5 -8.172 1 93 469 TYR A C 1
ATOM 3855 O O . TYR A 1 469 ? 12.039 -41.938 -8.859 1 93 469 TYR A O 1
ATOM 3863 N N . SER A 1 470 ? 13.602 -42.156 -7.238 1 94.19 470 SER A N 1
ATOM 3864 C CA . SER A 1 470 ? 13.125 -43.5 -6.918 1 94.19 470 SER A CA 1
ATOM 3865 C C . SER A 1 470 ? 11.711 -43.438 -6.355 1 94.19 470 SER A C 1
ATOM 3867 O O . SER A 1 470 ? 10.93 -44.375 -6.559 1 94.19 470 SER A O 1
ATOM 3869 N N . ILE A 1 471 ? 11.383 -42.406 -5.66 1 95.75 471 ILE A N 1
ATOM 3870 C CA . ILE A 1 471 ? 10.047 -42.188 -5.098 1 95.75 471 ILE A CA 1
ATOM 3871 C C . ILE A 1 471 ? 9.062 -41.875 -6.219 1 95.75 471 ILE A C 1
ATOM 3873 O O . ILE A 1 471 ? 7.863 -42.125 -6.09 1 95.75 471 ILE A O 1
ATOM 3877 N N . GLY A 1 472 ? 9.578 -41.344 -7.293 1 95.94 472 GLY A N 1
ATOM 3878 C CA . GLY A 1 472 ? 8.719 -41.062 -8.43 1 95.94 472 GLY A CA 1
ATOM 3879 C C . GLY A 1 472 ? 8.664 -39.594 -8.789 1 95.94 472 GLY A C 1
ATOM 3880 O O . GLY A 1 472 ? 7.891 -39.188 -9.656 1 95.94 472 GLY A O 1
ATOM 3881 N N . VAL A 1 473 ? 9.414 -38.75 -8.117 1 96.94 473 VAL A N 1
ATOM 3882 C CA . VAL A 1 473 ? 9.461 -37.312 -8.453 1 96.94 473 VAL A CA 1
ATOM 3883 C C . VAL A 1 473 ? 9.805 -37.156 -9.93 1 96.94 473 VAL A C 1
ATOM 3885 O O . VAL A 1 473 ? 10.695 -37.844 -10.453 1 96.94 473 VAL A O 1
ATOM 3888 N N . ASP A 1 474 ? 9.117 -36.281 -10.586 1 96.62 474 ASP A N 1
ATOM 3889 C CA . ASP A 1 474 ? 9.242 -36.188 -12.039 1 96.62 474 ASP A CA 1
ATOM 3890 C C . ASP A 1 474 ? 10.484 -35.375 -12.43 1 96.62 474 ASP A C 1
ATOM 3892 O O . ASP A 1 474 ? 11.156 -35.719 -13.406 1 96.62 474 ASP A O 1
ATOM 3896 N N . SER A 1 475 ? 10.75 -34.312 -11.766 1 94.88 475 SER A N 1
ATOM 3897 C CA . SER A 1 475 ? 11.922 -33.5 -12 1 94.88 475 SER A CA 1
ATOM 3898 C C . SER A 1 475 ? 12.305 -32.719 -10.75 1 94.88 475 SER A C 1
ATOM 3900 O O . SER A 1 475 ? 11.516 -32.625 -9.805 1 94.88 475 SER A O 1
ATOM 3902 N N . LEU A 1 476 ? 13.523 -32.188 -10.758 1 93.44 476 LEU A N 1
ATOM 3903 C CA . LEU A 1 476 ? 14.039 -31.453 -9.602 1 93.44 476 LEU A CA 1
ATOM 3904 C C . LEU A 1 476 ? 14.609 -30.109 -10.031 1 93.44 476 LEU A C 1
ATOM 3906 O O . LEU A 1 476 ? 15.273 -30 -11.062 1 93.44 476 LEU A O 1
ATOM 3910 N N . CYS A 1 477 ? 14.297 -29.062 -9.305 1 93.88 477 CYS A N 1
ATOM 3911 C CA . CYS A 1 477 ? 14.961 -27.766 -9.43 1 93.88 477 CYS A CA 1
ATOM 3912 C C . CYS A 1 477 ? 16.172 -27.688 -8.508 1 93.88 477 CYS A C 1
ATOM 3914 O O . CYS A 1 477 ? 16.047 -27.797 -7.289 1 93.88 477 CYS A O 1
ATOM 3916 N N . THR A 1 478 ? 17.312 -27.484 -9.062 1 89.62 478 THR A N 1
ATOM 3917 C CA . THR A 1 478 ? 18.531 -27.609 -8.266 1 89.62 478 THR A CA 1
ATOM 3918 C C . THR A 1 478 ? 19.453 -26.422 -8.477 1 89.62 478 THR A C 1
ATOM 3920 O O . THR A 1 478 ? 19.406 -25.766 -9.523 1 89.62 478 THR A O 1
ATOM 3923 N N . ASN A 1 479 ? 20.219 -26.141 -7.449 1 85.38 479 ASN A N 1
ATOM 3924 C CA . ASN A 1 479 ? 21.281 -25.156 -7.559 1 85.38 479 ASN A CA 1
ATOM 3925 C C . ASN A 1 479 ? 22.547 -25.75 -8.195 1 85.38 479 ASN A C 1
ATOM 3927 O O . ASN A 1 479 ? 23.438 -25.016 -8.617 1 85.38 479 ASN A O 1
ATOM 3931 N N . ARG A 1 480 ? 22.594 -27.047 -8.258 1 83.5 480 ARG A N 1
ATOM 3932 C CA . ARG A 1 480 ? 23.781 -27.766 -8.719 1 83.5 480 ARG A CA 1
ATOM 3933 C C . ARG A 1 480 ? 23.5 -28.484 -10.031 1 83.5 480 ARG A C 1
ATOM 3935 O O . ARG A 1 480 ? 23.5 -29.719 -10.078 1 83.5 480 ARG A O 1
ATOM 3942 N N . VAL A 1 481 ? 23.516 -27.75 -11.047 1 82.25 481 VAL A N 1
ATOM 3943 C CA . VAL A 1 481 ? 23.078 -28.25 -12.352 1 82.25 481 VAL A CA 1
ATOM 3944 C C . VAL A 1 481 ? 24.094 -29.281 -12.867 1 82.25 481 VAL A C 1
ATOM 3946 O O . VAL A 1 481 ? 23.703 -30.359 -13.336 1 82.25 481 VAL A O 1
ATOM 3949 N N . VAL A 1 482 ? 25.297 -28.984 -12.742 1 74.94 482 VAL A N 1
ATOM 3950 C CA . VAL A 1 482 ? 26.328 -29.844 -13.305 1 74.94 482 VAL A CA 1
ATOM 3951 C C . VAL A 1 482 ? 26.516 -31.078 -12.414 1 74.94 482 VAL A C 1
ATOM 3953 O O . VAL A 1 482 ? 26.453 -32.219 -12.898 1 74.94 482 VAL A O 1
ATOM 3956 N N . ASP A 1 483 ? 26.562 -30.859 -11.141 1 77.56 483 ASP A N 1
ATOM 3957 C CA . ASP A 1 483 ? 26.922 -31.922 -10.195 1 77.56 483 ASP A CA 1
ATOM 3958 C C . ASP A 1 483 ? 25.75 -32.875 -9.961 1 77.56 483 ASP A C 1
ATOM 3960 O O . ASP A 1 483 ? 25.953 -34.062 -9.688 1 77.56 483 ASP A O 1
ATOM 3964 N N . VAL A 1 484 ? 24.625 -32.312 -10.078 1 81.31 484 VAL A N 1
ATOM 3965 C CA . VAL A 1 484 ? 23.469 -33.125 -9.742 1 81.31 484 VAL A CA 1
ATOM 3966 C C . VAL A 1 484 ? 22.578 -33.312 -10.969 1 81.31 484 VAL A C 1
ATOM 3968 O O . VAL A 1 484 ? 22.297 -34.438 -11.375 1 81.31 484 VAL A O 1
ATOM 3971 N N . GLY A 1 485 ? 22.375 -32.312 -11.688 1 75.06 485 GLY A N 1
ATOM 3972 C CA . GLY A 1 485 ? 21.438 -32.344 -12.805 1 75.06 485 GLY A CA 1
ATOM 3973 C C . GLY A 1 485 ? 21.891 -33.25 -13.922 1 75.06 485 GLY A C 1
ATOM 3974 O O . GLY A 1 485 ? 21.172 -34.188 -14.312 1 75.06 485 GLY A O 1
ATOM 3975 N N . LEU A 1 486 ? 23.094 -33.062 -14.305 1 73.44 486 LEU A N 1
ATOM 3976 C CA . LEU A 1 486 ? 23.609 -33.812 -15.445 1 73.44 486 LEU A CA 1
ATOM 3977 C C . LEU A 1 486 ? 23.906 -35.25 -15.062 1 73.44 486 LEU A C 1
ATOM 3979 O O . LEU A 1 486 ? 23.797 -36.156 -15.891 1 73.44 486 LEU A O 1
ATOM 3983 N N . GLN A 1 487 ? 24.172 -35.375 -13.836 1 77.62 487 GLN A N 1
ATOM 3984 C CA . GLN A 1 487 ? 24.5 -36.75 -13.391 1 77.62 487 GLN A CA 1
ATOM 3985 C C . GLN A 1 487 ? 23.25 -37.625 -13.336 1 77.62 487 GLN A C 1
ATOM 3987 O O . GLN A 1 487 ? 23.297 -38.812 -13.656 1 77.62 487 GLN A O 1
ATOM 3992 N N . ILE A 1 488 ? 22.281 -37 -12.977 1 74.12 488 ILE A N 1
ATOM 3993 C CA . ILE A 1 488 ? 21.047 -37.781 -12.828 1 74.12 488 ILE A CA 1
ATOM 3994 C C . ILE A 1 488 ? 20.484 -38.125 -14.211 1 74.12 488 ILE A C 1
ATOM 3996 O O . ILE A 1 488 ? 19.984 -39.219 -14.43 1 74.12 488 ILE A O 1
ATOM 4000 N N . THR A 1 489 ? 20.516 -37.156 -15.062 1 64.5 489 THR A N 1
ATOM 4001 C CA . THR A 1 489 ? 19.969 -37.406 -16.391 1 64.5 489 THR A CA 1
ATOM 4002 C C . THR A 1 489 ? 20.828 -38.406 -17.172 1 64.5 489 THR A C 1
ATOM 4004 O O . THR A 1 489 ? 20.312 -39.188 -17.953 1 64.5 489 THR A O 1
ATOM 4007 N N . LYS A 1 490 ? 22.141 -38.344 -17.016 1 57.59 490 LYS A N 1
ATOM 4008 C CA . LYS A 1 490 ? 23.031 -39.312 -17.641 1 57.59 490 LYS A CA 1
ATOM 4009 C C . LYS A 1 490 ? 22.781 -40.719 -17.094 1 57.59 490 LYS A C 1
ATOM 4011 O O . LYS A 1 490 ? 22.859 -41.688 -17.844 1 57.59 490 LYS A O 1
ATOM 4016 N N . THR A 1 491 ? 22.625 -40.688 -15.836 1 51.34 491 THR A N 1
ATOM 4017 C CA . THR A 1 491 ? 22.406 -42 -15.258 1 51.34 491 THR A CA 1
ATOM 4018 C C . THR A 1 491 ? 21.078 -42.594 -15.711 1 51.34 491 THR A C 1
ATOM 4020 O O . THR A 1 491 ? 20.953 -43.781 -15.891 1 51.34 491 THR A O 1
ATOM 4023 N N . LYS A 1 492 ? 20.125 -41.844 -15.898 1 51.94 492 LYS A N 1
ATOM 4024 C CA . LYS A 1 492 ? 18.844 -42.375 -16.344 1 51.94 492 LYS A CA 1
ATOM 4025 C C . LYS A 1 492 ? 18.891 -42.781 -17.812 1 51.94 492 LYS A C 1
ATOM 4027 O O . LYS A 1 492 ? 18.078 -43.594 -18.281 1 51.94 492 LYS A O 1
ATOM 4032 N N . LEU A 1 493 ? 19.719 -42.062 -18.594 1 42.31 493 LEU A N 1
ATOM 4033 C CA . LEU A 1 493 ? 19.922 -42.5 -19.969 1 42.31 493 LEU A CA 1
ATOM 4034 C C . LEU A 1 493 ? 20.672 -43.844 -20.016 1 42.31 493 LEU A C 1
ATOM 4036 O O . LEU A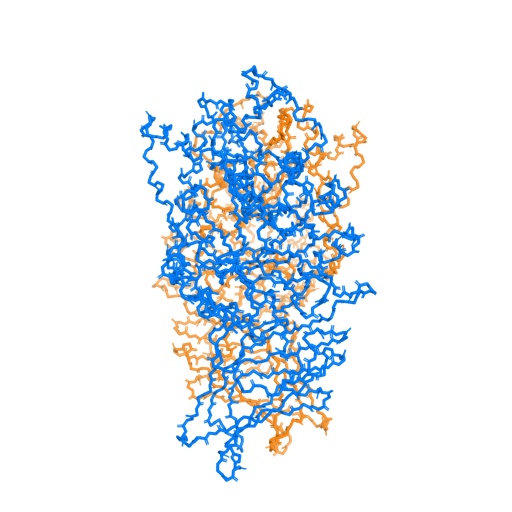 1 493 ? 20.625 -44.562 -21.016 1 42.31 493 LEU A O 1
ATOM 4040 N N . ASN A 1 494 ? 21.484 -44.219 -19.078 1 37 494 ASN A N 1
ATOM 4041 C CA . ASN A 1 494 ? 22.062 -45.562 -19.078 1 37 494 ASN A CA 1
ATOM 4042 C C . ASN A 1 494 ? 21.203 -46.531 -18.312 1 37 494 ASN A C 1
ATOM 4044 O O . ASN A 1 494 ? 20.719 -46.219 -17.219 1 37 494 ASN A O 1
ATOM 4048 N N . MET B 1 1 ? -26.797 22.984 18.438 1 31.81 1 MET B N 1
ATOM 4049 C CA . MET B 1 1 ? -25.516 22.328 18.234 1 31.81 1 MET B CA 1
ATOM 4050 C C . MET B 1 1 ? -25.422 21.047 19.062 1 31.81 1 MET B C 1
ATOM 4052 O O . MET B 1 1 ? -25.828 21.031 20.219 1 31.81 1 MET B O 1
ATOM 4056 N N . SER B 1 2 ? -25.484 19.922 18.438 1 44.66 2 SER B N 1
ATOM 4057 C CA . SER B 1 2 ? -25.547 18.625 19.094 1 44.66 2 SER B CA 1
ATOM 4058 C C . SER B 1 2 ? -24.578 18.547 20.266 1 44.66 2 SER B C 1
ATOM 4060 O O . SER B 1 2 ? -23.531 19.203 20.25 1 44.66 2 SER B O 1
ATOM 4062 N N . ASP B 1 3 ? -25.047 18.266 21.422 1 54.69 3 ASP B N 1
ATOM 4063 C CA . ASP B 1 3 ? -24.328 18 22.672 1 54.69 3 ASP B CA 1
ATOM 4064 C C . ASP B 1 3 ? -23.203 17 22.453 1 54.69 3 ASP B C 1
ATOM 4066 O O . ASP B 1 3 ? -22.625 16.484 23.422 1 54.69 3 ASP B O 1
ATOM 4070 N N . TRP B 1 4 ? -23 16.641 21.234 1 70 4 TRP B N 1
ATOM 4071 C CA . TRP B 1 4 ? -21.953 15.641 20.984 1 70 4 TRP B CA 1
ATOM 4072 C C . TRP B 1 4 ? -20.578 16.281 21 1 70 4 TRP B C 1
ATOM 4074 O O . TRP B 1 4 ? -20.297 17.203 20.234 1 70 4 TRP B O 1
ATOM 4084 N N . SER B 1 5 ? -19.922 16.125 22.094 1 72.12 5 SER B N 1
ATOM 4085 C CA . SER B 1 5 ? -18.531 16.594 22.219 1 72.12 5 SER B CA 1
ATOM 4086 C C . SER B 1 5 ? -17.734 16.234 20.969 1 72.12 5 SER B C 1
ATOM 4088 O O . SER B 1 5 ? -17.859 15.133 20.438 1 72.12 5 SER B O 1
ATOM 4090 N N . PRO B 1 6 ? -17.031 17.141 20.484 1 75.75 6 PRO B N 1
ATOM 4091 C CA . PRO B 1 6 ? -16.172 16.844 19.328 1 75.75 6 PRO B CA 1
ATOM 4092 C C . PRO B 1 6 ? -15.133 15.773 19.625 1 75.75 6 PRO B C 1
ATOM 4094 O O . PRO B 1 6 ? -14.727 15.031 18.719 1 75.75 6 PRO B O 1
ATOM 4097 N N . CYS B 1 7 ? -14.75 15.742 20.844 1 80.56 7 CYS B N 1
ATOM 4098 C CA . CYS B 1 7 ? -13.719 14.773 21.203 1 80.56 7 CYS B CA 1
ATOM 4099 C C . CYS B 1 7 ? -14.344 13.453 21.641 1 80.56 7 CYS B C 1
ATOM 4101 O O . CYS B 1 7 ? -15.352 13.438 22.344 1 80.56 7 CYS B O 1
ATOM 4103 N N . LEU B 1 8 ? -13.758 12.367 21.219 1 83.31 8 LEU B N 1
ATOM 4104 C CA . LEU B 1 8 ? -14.148 11.023 21.625 1 83.31 8 LEU B CA 1
ATOM 4105 C C . LEU B 1 8 ? -13.398 10.602 22.875 1 83.31 8 LEU B C 1
ATOM 4107 O O . LEU B 1 8 ? -12.203 10.297 22.828 1 83.31 8 LEU B O 1
ATOM 4111 N N . LEU B 1 9 ? -14 10.633 23.938 1 77.81 9 LEU B N 1
ATOM 4112 C CA . LEU B 1 9 ? -13.352 10.398 25.219 1 77.81 9 LEU B CA 1
ATOM 4113 C C . LEU B 1 9 ? -13.078 8.906 25.422 1 77.81 9 LEU B C 1
ATOM 4115 O O . LEU B 1 9 ? -12.109 8.539 26.094 1 77.81 9 LEU B O 1
ATOM 4119 N N . LYS B 1 10 ? -14.008 8.109 24.828 1 81.62 10 LYS B N 1
ATOM 4120 C CA . LYS B 1 10 ? -13.852 6.668 24.969 1 81.62 10 LYS B CA 1
ATOM 4121 C C . LYS B 1 10 ? -14.523 5.934 23.812 1 81.62 10 LYS B C 1
ATOM 4123 O O . LYS B 1 10 ? -15.367 6.5 23.109 1 81.62 10 LYS B O 1
ATOM 4128 N N . GLY B 1 11 ? -14.055 4.773 23.609 1 85.06 11 GLY B N 1
ATOM 4129 C CA . GLY B 1 11 ? -14.703 3.883 22.656 1 85.06 11 GLY B CA 1
ATOM 4130 C C . GLY B 1 11 ? -14.414 4.234 21.203 1 85.06 11 GLY B C 1
ATOM 4131 O O . GLY B 1 11 ? -13.266 4.496 20.844 1 85.06 11 GLY B O 1
ATOM 4132 N N . TRP B 1 12 ? -15.539 4.051 20.438 1 88.44 12 TRP B N 1
ATOM 4133 C CA . TRP B 1 12 ? -15.406 4.164 18.984 1 88.44 12 TRP B CA 1
ATOM 4134 C C . TRP B 1 12 ? -16.5 5.051 18.406 1 88.44 12 TRP B C 1
ATOM 4136 O O . TRP B 1 12 ? -17.578 5.184 19 1 88.44 12 TRP B O 1
ATOM 4146 N N . GLU B 1 13 ? -16.203 5.703 17.406 1 88.25 13 GLU B N 1
ATOM 4147 C CA . GLU B 1 13 ? -17.203 6.469 16.641 1 88.25 13 GLU B CA 1
ATOM 4148 C C . GLU B 1 13 ? -17.156 6.102 15.164 1 88.25 13 GLU B C 1
ATOM 4150 O O . GLU B 1 13 ? -16.094 6.02 14.57 1 88.25 13 GLU B O 1
ATOM 4155 N N . LEU B 1 14 ? -18.297 5.742 14.68 1 88.31 14 LEU B N 1
ATOM 4156 C CA . LEU B 1 14 ? -18.484 5.516 13.25 1 88.31 14 LEU B CA 1
ATOM 4157 C C . LEU B 1 14 ? -19.141 6.723 12.586 1 88.31 14 LEU B C 1
ATOM 4159 O O . LEU B 1 14 ? -20.172 7.207 13.055 1 88.31 14 LEU B O 1
ATOM 4163 N N . ARG B 1 15 ? -18.547 7.219 11.617 1 85.25 15 ARG B N 1
ATOM 4164 C CA . ARG B 1 15 ? -19.109 8.312 10.844 1 85.25 15 ARG B CA 1
ATOM 4165 C C . ARG B 1 15 ? -19.5 7.848 9.438 1 85.25 15 ARG B C 1
ATOM 4167 O O . ARG B 1 15 ? -18.719 7.18 8.766 1 85.25 15 ARG B O 1
ATOM 4174 N N . LEU B 1 16 ? -20.688 8.188 9.102 1 84.31 16 LEU B N 1
ATOM 4175 C CA . LEU B 1 16 ? -21.203 7.906 7.766 1 84.31 16 LEU B CA 1
ATOM 4176 C C . LEU B 1 16 ? -21.5 9.203 7.016 1 84.31 16 LEU B C 1
ATOM 4178 O O . LEU B 1 16 ? -22 10.156 7.609 1 84.31 16 LEU B O 1
ATOM 4182 N N . TRP B 1 17 ? -21.188 9.289 5.844 1 78.38 17 TRP B N 1
ATOM 4183 C CA . TRP B 1 17 ? -21.516 10.438 5.004 1 78.38 17 TRP B CA 1
ATOM 4184 C C . TRP B 1 17 ? -22.406 10.023 3.842 1 78.38 17 TRP B C 1
ATOM 4186 O O . TRP B 1 17 ? -22.172 9 3.197 1 78.38 17 TRP B O 1
ATOM 4196 N N . PHE B 1 18 ? -23.453 10.867 3.773 1 74.19 18 PHE B N 1
ATOM 4197 C CA . PHE B 1 18 ? -24.391 10.672 2.674 1 74.19 18 PHE B CA 1
ATOM 4198 C C . PHE B 1 18 ? -24.344 11.844 1.7 1 74.19 18 PHE B C 1
ATOM 4200 O O . PHE B 1 18 ? -24.484 13 2.104 1 74.19 18 PHE B O 1
ATOM 4207 N N . GLY B 1 19 ? -24 11.703 0.376 1 61.69 19 GLY B N 1
ATOM 4208 C CA . GLY B 1 19 ? -24.078 12.734 -0.644 1 61.69 19 GLY B CA 1
ATOM 4209 C C . GLY B 1 19 ? -22.797 13.531 -0.795 1 61.69 19 GLY B C 1
ATOM 4210 O O . GLY B 1 19 ? -22.734 14.461 -1.605 1 61.69 19 GLY B O 1
ATOM 4211 N N . ASP B 1 20 ? -21.859 13.508 0.093 1 57.94 20 ASP B N 1
ATOM 4212 C CA . ASP B 1 20 ? -20.656 14.336 -0.007 1 57.94 20 ASP B CA 1
ATOM 4213 C C . ASP B 1 20 ? -19.531 13.586 -0.726 1 57.94 20 ASP B C 1
ATOM 4215 O O . ASP B 1 20 ? -19.484 12.359 -0.716 1 57.94 20 ASP B O 1
ATOM 4219 N N . VAL B 1 21 ? -18.906 14.266 -1.701 1 55.94 21 VAL B N 1
ATOM 4220 C CA . VAL B 1 21 ? -17.703 13.719 -2.32 1 55.94 21 VAL B CA 1
ATOM 4221 C C . VAL B 1 21 ? -16.516 13.836 -1.359 1 55.94 21 VAL B C 1
ATOM 4223 O O . VAL B 1 21 ? -16.203 14.938 -0.894 1 55.94 21 VAL B O 1
ATOM 4226 N N . THR B 1 22 ? -16.234 12.922 -0.641 1 55.88 22 THR B N 1
ATOM 4227 C CA . THR B 1 22 ? -15.047 12.906 0.209 1 55.88 22 THR B CA 1
ATOM 4228 C C . THR B 1 22 ? -13.938 12.078 -0.43 1 55.88 22 THR B C 1
ATOM 4230 O O . THR B 1 22 ? -14.148 11.422 -1.45 1 55.88 22 THR B O 1
ATOM 4233 N N . GLU B 1 23 ? -12.617 12.391 -0.102 1 50.06 23 GLU B N 1
ATOM 4234 C CA . GLU B 1 23 ? -11.539 11.516 -0.559 1 50.06 23 GLU B CA 1
ATOM 4235 C C . GLU B 1 23 ? -11.875 10.047 -0.318 1 50.06 23 GLU B C 1
ATOM 4237 O O . GLU B 1 23 ? -11.492 9.18 -1.105 1 50.06 23 GLU B O 1
ATOM 4242 N N . SER B 1 24 ? -12.484 9.977 0.842 1 48.84 24 SER B N 1
ATOM 4243 C CA . SER B 1 24 ? -12.797 8.594 1.196 1 48.84 24 SER B CA 1
ATOM 4244 C C . SER B 1 24 ? -13.992 8.07 0.403 1 48.84 24 SER B C 1
ATOM 4246 O O . SER B 1 24 ? -14.43 6.938 0.596 1 48.84 24 SER B O 1
ATOM 4248 N N . GLY B 1 25 ? -14.523 8.906 -0.508 1 53.38 25 GLY B N 1
ATOM 4249 C CA . GLY B 1 25 ? -15.508 8.414 -1.461 1 53.38 25 GLY B CA 1
ATOM 4250 C C . GLY B 1 25 ? -16.797 9.227 -1.467 1 53.38 25 GLY B C 1
ATOM 4251 O O . GLY B 1 25 ? -16.891 10.234 -0.771 1 53.38 25 GLY B O 1
ATOM 4252 N N . TYR B 1 26 ? -17.578 9.148 -2.539 1 58.78 26 TYR B N 1
ATOM 4253 C CA . TYR B 1 26 ? -18.891 9.719 -2.787 1 58.78 26 TYR B CA 1
ATOM 4254 C C . TYR B 1 26 ? -19.984 8.852 -2.17 1 58.78 26 TYR B C 1
ATOM 4256 O O . TYR B 1 26 ? -19.844 7.633 -2.068 1 58.78 26 TYR B O 1
ATOM 4264 N N . SER B 1 27 ? -20.812 9.531 -1.274 1 70 27 SER B N 1
ATOM 4265 C CA . SER B 1 27 ? -21.984 8.789 -0.864 1 70 27 SER B CA 1
ATOM 4266 C C . SER B 1 27 ? -23.203 9.18 -1.696 1 70 27 SER B C 1
ATOM 4268 O O . SER B 1 27 ? -23.328 10.328 -2.133 1 70 27 SER B O 1
ATOM 4270 N N . ASN B 1 28 ? -23.859 8.273 -2.156 1 79.62 28 ASN B N 1
ATOM 4271 C CA . ASN B 1 28 ? -25.031 8.477 -3.008 1 79.62 28 ASN B CA 1
ATOM 4272 C C . ASN B 1 28 ? -26.109 7.434 -2.738 1 79.62 28 ASN B C 1
ATOM 4274 O O . ASN B 1 28 ? -25.797 6.305 -2.352 1 79.62 28 ASN B O 1
ATOM 4278 N N . ILE B 1 29 ? -27.359 7.992 -2.77 1 85.12 29 ILE B N 1
ATOM 4279 C CA . ILE B 1 29 ? -28.516 7.098 -2.709 1 85.12 29 ILE B CA 1
ATOM 4280 C C . ILE B 1 29 ? -29.297 7.164 -4.023 1 85.12 29 ILE B C 1
ATOM 4282 O O . ILE B 1 29 ? -29.688 8.242 -4.461 1 85.12 29 ILE B O 1
ATOM 4286 N N . GLN B 1 30 ? -29.406 6.078 -4.633 1 86.62 30 GLN B N 1
ATOM 4287 C CA . GLN B 1 30 ? -30.172 5.961 -5.867 1 86.62 30 GLN B CA 1
ATOM 4288 C C . GLN B 1 30 ? -31.344 5.004 -5.695 1 86.62 30 GLN B C 1
ATOM 4290 O O . GLN B 1 30 ? -31.156 3.842 -5.328 1 86.62 30 GLN B O 1
ATOM 4295 N N . LEU B 1 31 ? -32.531 5.551 -5.934 1 89.75 31 LEU B N 1
ATOM 4296 C CA . LEU B 1 31 ? -33.719 4.723 -5.867 1 89.75 31 LEU B CA 1
ATOM 4297 C C . LEU B 1 31 ? -34.25 4.406 -7.266 1 89.75 31 LEU B C 1
ATOM 4299 O O . LEU B 1 31 ? -34.219 5.258 -8.156 1 89.75 31 LEU B O 1
ATOM 4303 N N . ASP B 1 32 ? -34.656 3.232 -7.465 1 85.56 32 ASP B N 1
ATOM 4304 C CA . ASP B 1 32 ? -35.062 2.775 -8.797 1 85.56 32 ASP B CA 1
ATOM 4305 C C . ASP B 1 32 ? -36.406 3.385 -9.211 1 85.56 32 ASP B C 1
ATOM 4307 O O . ASP B 1 32 ? -36.594 3.746 -10.375 1 85.56 32 ASP B O 1
ATOM 4311 N N . ASN B 1 33 ? -37.469 3.451 -8.398 1 77.5 33 ASN B N 1
ATOM 4312 C CA . ASN B 1 33 ? -38.812 3.795 -8.859 1 77.5 33 ASN B CA 1
ATOM 4313 C C . ASN B 1 33 ? -39.406 4.941 -8.055 1 77.5 33 ASN B C 1
ATOM 4315 O O . ASN B 1 33 ? -40.625 5.074 -7.969 1 77.5 33 ASN B O 1
ATOM 4319 N N . THR B 1 34 ? -38.625 5.66 -7.344 1 71.56 34 THR B N 1
ATOM 4320 C CA . THR B 1 34 ? -39.312 6.691 -6.559 1 71.56 34 THR B CA 1
ATOM 4321 C C . THR B 1 34 ? -38.562 8.023 -6.688 1 71.56 34 THR B C 1
ATOM 4323 O O . THR B 1 34 ? -37.344 8.078 -6.641 1 71.56 34 THR B O 1
ATOM 4326 N N . LYS B 1 35 ? -39.438 9.016 -7.07 1 74.31 35 LYS B N 1
ATOM 4327 C CA . LYS B 1 35 ? -38.938 10.383 -7.129 1 74.31 35 LYS B CA 1
ATOM 4328 C C . LYS B 1 35 ? -39.406 11.195 -5.922 1 74.31 35 LYS B C 1
ATOM 4330 O O . LYS B 1 35 ? -39.156 12.406 -5.855 1 74.31 35 LYS B O 1
ATOM 4335 N N . GLU B 1 36 ? -40.031 10.477 -5.012 1 80.94 36 GLU B N 1
ATOM 4336 C CA . GLU B 1 36 ? -40.5 11.18 -3.824 1 80.94 36 GLU B CA 1
ATOM 4337 C C . GLU B 1 36 ? -39.344 11.523 -2.889 1 80.94 36 GLU B C 1
ATOM 4339 O O . GLU B 1 36 ? -38.406 10.742 -2.736 1 80.94 36 GLU B O 1
ATOM 4344 N N . PRO B 1 37 ? -39.531 12.734 -2.316 1 87.56 37 PRO B N 1
ATOM 4345 C CA . PRO B 1 37 ? -38.531 13.078 -1.321 1 87.56 37 PRO B CA 1
ATOM 4346 C C . PRO B 1 37 ? -38.5 12.109 -0.14 1 87.56 37 PRO B C 1
ATOM 4348 O O . PRO B 1 37 ? -39.562 11.609 0.269 1 87.56 37 PRO B O 1
ATOM 4351 N N . PHE B 1 38 ? -37.312 11.781 0.297 1 88.19 38 PHE B N 1
ATOM 4352 C CA . PHE B 1 38 ? -37.188 10.836 1.398 1 88.19 38 PHE B CA 1
ATOM 4353 C C . PHE B 1 38 ? -36.25 11.359 2.473 1 88.19 38 PHE B C 1
ATOM 4355 O O . PHE B 1 38 ? -35.5 12.312 2.236 1 88.19 38 PHE B O 1
ATOM 4362 N N . GLU B 1 39 ? -36.438 10.844 3.65 1 86.88 39 GLU B N 1
ATOM 4363 C CA . GLU B 1 39 ? -35.531 11.086 4.762 1 86.88 39 GLU B CA 1
ATOM 4364 C C . GLU B 1 39 ? -34.844 9.797 5.219 1 86.88 39 GLU B C 1
ATOM 4366 O O . GLU B 1 39 ? -35.344 8.703 4.945 1 86.88 39 GLU B O 1
ATOM 4371 N N . ILE B 1 40 ? -33.688 9.961 5.797 1 87.81 40 ILE B N 1
ATOM 4372 C CA . ILE B 1 40 ? -32.875 8.82 6.238 1 87.81 40 ILE B CA 1
ATOM 4373 C C . ILE B 1 40 ? -32.969 8.695 7.758 1 87.81 40 ILE B C 1
ATOM 4375 O O . ILE B 1 40 ? -32.781 9.68 8.477 1 87.81 40 ILE B O 1
ATOM 4379 N N . GLU B 1 41 ? -33.344 7.602 8.18 1 87.56 41 GLU B N 1
ATOM 4380 C CA . GLU B 1 41 ? -33.312 7.262 9.594 1 87.56 41 GLU B CA 1
ATOM 4381 C C . GLU B 1 41 ? -32.281 6.156 9.875 1 87.56 41 GLU B C 1
ATOM 4383 O O . GLU B 1 41 ? -32.344 5.086 9.266 1 87.56 41 GLU B O 1
ATOM 4388 N N . VAL B 1 42 ? -31.359 6.441 10.742 1 88.56 42 VAL B N 1
ATOM 4389 C CA . VAL B 1 42 ? -30.359 5.445 11.109 1 88.56 42 VAL B CA 1
ATOM 4390 C C . VAL B 1 42 ? -30.625 4.949 12.531 1 88.56 42 VAL B C 1
ATOM 4392 O O . VAL B 1 42 ? -30.766 5.746 13.453 1 88.56 42 VAL B O 1
ATOM 4395 N N . LEU B 1 43 ? -30.688 3.676 12.633 1 88.88 43 LEU B N 1
ATOM 4396 C CA . LEU B 1 43 ? -30.906 3.025 13.922 1 88.88 43 LEU B CA 1
ATOM 4397 C C . LEU B 1 43 ? -29.719 2.146 14.289 1 88.88 43 LEU B C 1
ATOM 4399 O O . LEU B 1 43 ? -29.141 1.489 13.43 1 88.88 43 LEU B O 1
ATOM 4403 N N . SER B 1 44 ? -29.328 2.168 15.523 1 88.62 44 SER B N 1
ATOM 4404 C CA . SER B 1 44 ? -28.266 1.32 16.062 1 88.62 44 SER B CA 1
ATOM 4405 C C . SER B 1 44 ? -28.734 0.551 17.281 1 88.62 44 SER B C 1
ATOM 4407 O O . SER B 1 44 ? -29.469 1.087 18.109 1 88.62 44 SER B O 1
ATOM 4409 N N . GLU B 1 45 ? -28.297 -0.681 17.312 1 83.06 45 GLU B N 1
ATOM 4410 C CA . GLU B 1 45 ? -28.703 -1.523 18.438 1 83.06 45 GLU B CA 1
ATOM 4411 C C . GLU B 1 45 ? -27.969 -1.124 19.719 1 83.06 45 GLU B C 1
ATOM 4413 O O . GLU B 1 45 ? -28.562 -1.102 20.797 1 83.06 45 GLU B O 1
ATOM 4418 N N . LYS B 1 46 ? -26.75 -0.858 19.625 1 85.56 46 LYS B N 1
ATOM 4419 C CA . LYS B 1 46 ? -25.938 -0.661 20.812 1 85.56 46 LYS B CA 1
ATOM 4420 C C . LYS B 1 46 ? -25.281 0.715 20.812 1 85.56 46 LYS B C 1
ATOM 4422 O O . LYS B 1 46 ? -24.75 1.165 21.828 1 85.56 46 LYS B O 1
ATOM 4427 N N . GLY B 1 47 ? -25.344 1.342 19.688 1 85.25 47 GLY B N 1
ATOM 4428 C CA . GLY B 1 47 ? -24.656 2.627 19.594 1 85.25 47 GLY B CA 1
ATOM 4429 C C . GLY B 1 47 ? -25.609 3.807 19.75 1 85.25 47 GLY B C 1
ATOM 4430 O O . GLY B 1 47 ? -26.812 3.662 19.609 1 85.25 47 GLY B O 1
ATOM 4431 N N . CYS B 1 48 ? -25.031 4.988 20.125 1 87.38 48 CYS B N 1
ATOM 4432 C CA . CYS B 1 48 ? -25.75 6.258 20.141 1 87.38 48 CYS B CA 1
ATOM 4433 C C . CYS B 1 48 ? -25.641 6.984 18.812 1 87.38 48 CYS B C 1
ATOM 4435 O O . CYS B 1 48 ? -24.531 7.289 18.359 1 87.38 48 CYS B O 1
ATOM 4437 N N . VAL B 1 49 ? -26.797 7.262 18.266 1 88.94 49 VAL B N 1
ATOM 4438 C CA . VAL B 1 49 ? -26.797 7.816 16.906 1 88.94 49 VAL B CA 1
ATOM 4439 C C . VAL B 1 49 ? -27.062 9.32 16.969 1 88.94 49 VAL B C 1
ATOM 4441 O O . VAL B 1 49 ? -27.938 9.773 17.719 1 88.94 49 VAL B O 1
ATOM 4444 N N . ASN B 1 50 ? -26.203 10.039 16.312 1 84.44 50 ASN B N 1
ATOM 4445 C CA . ASN B 1 50 ? -26.406 11.469 16.078 1 84.44 50 ASN B CA 1
ATOM 4446 C C . ASN B 1 50 ? -26.594 11.766 14.586 1 84.44 50 ASN B C 1
ATOM 4448 O O . ASN B 1 50 ? -25.656 11.609 13.797 1 84.44 50 ASN B O 1
ATOM 4452 N N . ASN B 1 51 ? -27.797 12.094 14.227 1 76.25 51 ASN B N 1
ATOM 4453 C CA . ASN B 1 51 ? -28.125 12.352 12.828 1 76.25 51 ASN B CA 1
ATOM 4454 C C . ASN B 1 51 ? -28.031 13.844 12.5 1 76.25 51 ASN B C 1
ATOM 4456 O O . ASN B 1 51 ? -28.844 14.641 12.961 1 76.25 51 ASN B O 1
ATOM 4460 N N . GLU B 1 52 ? -27 14.195 11.914 1 69.62 52 GLU B N 1
ATOM 4461 C CA . GLU B 1 52 ? -26.859 15.562 11.43 1 69.62 52 GLU B CA 1
ATOM 4462 C C . GLU B 1 52 ? -26.969 15.633 9.906 1 69.62 52 GLU B C 1
ATOM 4464 O O . GLU B 1 52 ? -25.969 15.727 9.203 1 69.62 52 GLU B O 1
ATOM 4469 N N . ARG B 1 53 ? -28.219 15.664 9.344 1 64.31 53 ARG B N 1
ATOM 4470 C CA . ARG B 1 53 ? -28.5 15.781 7.922 1 64.31 53 ARG B CA 1
ATOM 4471 C C . ARG B 1 53 ? -27.797 14.672 7.133 1 64.31 53 ARG B C 1
ATOM 4473 O O . ARG B 1 53 ? -28.125 13.492 7.281 1 64.31 53 ARG B O 1
ATOM 4480 N N . ASN B 1 54 ? -26.656 15.156 6.434 1 68.12 54 ASN B N 1
ATOM 4481 C CA . ASN B 1 54 ? -25.984 14.211 5.547 1 68.12 54 ASN B CA 1
ATOM 4482 C C . ASN B 1 54 ? -24.781 13.562 6.223 1 68.12 54 ASN B C 1
ATOM 4484 O O . ASN B 1 54 ? -23.969 12.906 5.562 1 68.12 54 ASN B O 1
ATOM 4488 N N . HIS B 1 55 ? -24.703 13.773 7.562 1 76.25 55 HIS B N 1
ATOM 4489 C CA . HIS B 1 55 ? -23.656 13.156 8.359 1 76.25 55 HIS B CA 1
ATOM 4490 C C . HIS B 1 55 ? -24.219 12.43 9.57 1 76.25 55 HIS B C 1
ATOM 4492 O O . HIS B 1 55 ? -25.047 12.992 10.305 1 76.25 55 HIS B O 1
ATOM 4498 N N . ILE B 1 56 ? -23.891 11.242 9.625 1 83.44 56 ILE B N 1
ATOM 4499 C CA . ILE B 1 56 ? -24.375 10.461 10.758 1 83.44 56 ILE B CA 1
ATOM 4500 C C . ILE B 1 56 ? -23.188 9.977 11.594 1 83.44 56 ILE B C 1
ATOM 4502 O O . ILE B 1 56 ? -22.172 9.547 11.047 1 83.44 56 ILE B O 1
ATOM 4506 N N . GLN B 1 57 ? -23.297 10.125 12.828 1 86.62 57 GLN B N 1
ATOM 4507 C CA . GLN B 1 57 ? -22.297 9.633 13.773 1 86.62 57 GLN B CA 1
ATOM 4508 C C . GLN B 1 57 ? -22.906 8.594 14.711 1 86.62 57 GLN B C 1
ATOM 4510 O O . GLN B 1 57 ? -24.031 8.734 15.164 1 86.62 57 GLN B O 1
ATOM 4515 N N . VAL B 1 58 ? -22.188 7.57 14.852 1 88.88 58 VAL B N 1
ATOM 4516 C CA . VAL B 1 58 ? -22.578 6.523 15.789 1 88.88 58 VAL B CA 1
ATOM 4517 C C . VAL B 1 58 ? -21.453 6.27 16.781 1 88.88 58 VAL B C 1
ATOM 4519 O O . VAL B 1 58 ? -20.328 5.949 16.391 1 88.88 58 VAL B O 1
ATOM 4522 N N . ARG B 1 59 ? -21.719 6.41 18.047 1 89.69 59 ARG B N 1
ATOM 4523 C CA . ARG B 1 59 ? -20.734 6.133 19.078 1 89.69 59 ARG B CA 1
ATOM 4524 C C . ARG B 1 59 ? -21.078 4.852 19.844 1 89.69 59 ARG B C 1
ATOM 4526 O O . ARG B 1 59 ? -22.25 4.586 20.125 1 89.69 59 ARG B O 1
ATOM 4533 N N . ALA B 1 60 ? -20.062 4.094 20 1 88.19 60 ALA B N 1
ATOM 4534 C CA . ALA B 1 60 ? -20.203 2.846 20.75 1 88.19 60 ALA B CA 1
ATOM 4535 C C . ALA B 1 60 ? -18.984 2.584 21.609 1 88.19 60 ALA B C 1
ATOM 4537 O O . ALA B 1 60 ? -17.891 3.113 21.359 1 88.19 60 ALA B O 1
ATOM 4538 N N . ASN B 1 61 ? -19.156 1.849 22.641 1 84.94 61 ASN B N 1
ATOM 4539 C CA . ASN B 1 61 ? -18.062 1.535 23.547 1 84.94 61 ASN B CA 1
ATOM 4540 C C . ASN B 1 61 ? -17.094 0.525 22.922 1 84.94 61 ASN B C 1
ATOM 4542 O O . ASN B 1 61 ? -15.891 0.581 23.172 1 84.94 61 ASN B O 1
ATOM 4546 N N . GLU B 1 62 ? -17.719 -0.334 22.156 1 86.5 62 GLU B N 1
ATOM 4547 C CA . GLU B 1 62 ? -16.906 -1.38 21.547 1 86.5 62 GLU B CA 1
ATOM 4548 C C . GLU B 1 62 ? -16.969 -1.304 20.031 1 86.5 62 GLU B C 1
ATOM 4550 O O . GLU B 1 62 ? -17.984 -0.926 19.453 1 86.5 62 GLU B O 1
ATOM 4555 N N . LYS B 1 63 ? -15.867 -1.726 19.469 1 83.75 63 LYS B N 1
ATOM 4556 C CA . LYS B 1 63 ? -15.75 -1.728 18.016 1 83.75 63 LYS B CA 1
ATOM 4557 C C . LYS B 1 63 ? -16.781 -2.664 17.375 1 83.75 63 LYS B C 1
ATOM 4559 O O . LYS B 1 63 ? -17.094 -2.543 16.203 1 83.75 63 LYS B O 1
ATOM 4564 N N . THR B 1 64 ? -17.375 -3.561 18.156 1 80.06 64 THR B N 1
ATOM 4565 C CA . THR B 1 64 ? -18.281 -4.578 17.656 1 80.06 64 THR B CA 1
ATOM 4566 C C . THR B 1 64 ? -19.734 -4.105 17.75 1 80.06 64 THR B C 1
ATOM 4568 O O . THR B 1 64 ? -20.656 -4.852 17.422 1 80.06 64 THR B O 1
ATOM 4571 N N . ASP B 1 65 ? -19.969 -2.863 18.078 1 82.31 65 ASP B N 1
ATOM 4572 C CA . ASP B 1 65 ? -21.312 -2.42 18.406 1 82.31 65 ASP B CA 1
ATOM 4573 C C . ASP B 1 65 ? -21.906 -1.567 17.297 1 82.31 65 ASP B C 1
ATOM 4575 O O . ASP B 1 65 ? -22.719 -0.678 17.547 1 82.31 65 ASP B O 1
ATOM 4579 N N . PHE B 1 66 ? -21.531 -1.807 16.078 1 85.69 66 PHE B N 1
ATOM 4580 C CA . PHE B 1 66 ? -21.953 -0.912 15.008 1 85.69 66 PHE B CA 1
ATOM 4581 C C . PHE B 1 66 ? -22.891 -1.628 14.039 1 85.69 66 PHE B C 1
ATOM 4583 O O . PHE B 1 66 ? -22.812 -1.426 12.828 1 85.69 66 PHE B O 1
ATOM 4590 N N . ASN B 1 67 ? -23.75 -2.502 14.586 1 86.75 67 ASN B N 1
ATOM 4591 C CA . ASN B 1 67 ? -24.891 -2.947 13.781 1 86.75 67 ASN B CA 1
ATOM 4592 C C . ASN B 1 67 ? -25.875 -1.816 13.539 1 86.75 67 ASN B C 1
ATOM 4594 O O . ASN B 1 67 ? -26.359 -1.192 14.492 1 86.75 67 ASN B O 1
ATOM 4598 N N . LEU B 1 68 ? -26.141 -1.555 12.258 1 90.44 68 LEU B N 1
ATOM 4599 C CA . LEU B 1 68 ? -26.984 -0.412 11.922 1 90.44 68 LEU B CA 1
ATOM 4600 C C . LEU B 1 68 ? -28.094 -0.82 10.969 1 90.44 68 LEU B C 1
ATOM 4602 O O . LEU B 1 68 ? -27.938 -1.753 10.172 1 90.44 68 LEU B O 1
ATOM 4606 N N . GLU B 1 69 ? -29.141 -0.152 11.094 1 90.19 69 GLU B N 1
ATOM 4607 C CA . GLU B 1 69 ? -30.219 -0.18 10.117 1 90.19 69 GLU B CA 1
ATOM 4608 C C . GLU B 1 69 ? -30.516 1.217 9.578 1 90.19 69 GLU B C 1
ATOM 4610 O O . GLU B 1 69 ? -30.734 2.152 10.352 1 90.19 69 GLU B O 1
ATOM 4615 N N . ILE B 1 70 ? -30.453 1.354 8.352 1 89.25 70 ILE B N 1
ATOM 4616 C CA . ILE B 1 70 ? -30.781 2.609 7.691 1 89.25 70 ILE B CA 1
ATOM 4617 C C . ILE B 1 70 ? -32.125 2.477 6.973 1 89.25 70 ILE B C 1
ATOM 4619 O O . ILE B 1 70 ? -32.281 1.645 6.074 1 89.25 70 ILE B O 1
ATOM 4623 N N . LYS B 1 71 ? -32.969 3.326 7.336 1 90.19 71 LYS B N 1
ATOM 4624 C CA . LYS B 1 71 ? -34.312 3.328 6.723 1 90.19 71 LYS B CA 1
ATOM 4625 C C . LYS B 1 71 ? -34.5 4.578 5.875 1 90.19 71 LYS B C 1
ATOM 4627 O O . LYS B 1 71 ? -34.094 5.676 6.266 1 90.19 71 LYS B O 1
ATOM 4632 N N . LEU B 1 72 ? -35 4.348 4.793 1 90.25 72 LEU B N 1
ATOM 4633 C CA . LEU B 1 72 ? -35.469 5.445 3.949 1 90.25 72 LEU B CA 1
ATOM 4634 C C . LEU B 1 72 ? -36.969 5.586 4.008 1 90.25 72 LEU B C 1
ATOM 4636 O O . LEU B 1 72 ? -37.719 4.664 3.637 1 90.25 72 LEU B O 1
ATOM 4640 N N . LEU B 1 73 ? -37.375 6.766 4.473 1 92.06 73 LEU B N 1
ATOM 4641 C CA . LEU B 1 73 ? -38.812 7.027 4.652 1 92.06 73 LEU B CA 1
ATOM 4642 C C . LEU B 1 73 ? -39.25 8.203 3.795 1 92.06 73 LEU B C 1
ATOM 4644 O O . LEU B 1 73 ? -38.531 9.188 3.648 1 92.06 73 LEU B O 1
ATOM 4648 N N . THR B 1 74 ? -40.438 8.039 3.264 1 91 74 THR B N 1
ATOM 4649 C CA . THR B 1 74 ? -41 9.211 2.594 1 91 74 THR B CA 1
ATOM 4650 C C . THR B 1 74 ? -41.125 10.375 3.57 1 91 74 THR B C 1
ATOM 4652 O O . THR B 1 74 ? -41.469 10.18 4.738 1 91 74 THR B O 1
ATOM 4655 N N . THR B 1 75 ? -40.812 11.594 3.092 1 88.75 75 THR B N 1
ATOM 4656 C CA . THR B 1 75 ? -40.781 12.766 3.963 1 88.75 75 THR B CA 1
ATOM 4657 C C . THR B 1 75 ? -42.156 13.094 4.48 1 88.75 75 THR B C 1
ATOM 4659 O O . THR B 1 75 ? -42.344 13.469 5.648 1 88.75 75 THR B O 1
ATOM 4662 N N . LYS B 1 76 ? -43.188 12.945 3.697 1 88.94 76 LYS B N 1
ATOM 4663 C CA . LYS B 1 76 ? -44.531 13.383 4.059 1 88.94 76 LYS B CA 1
ATOM 4664 C C . LYS B 1 76 ? -45.281 12.312 4.875 1 88.94 76 LYS B C 1
ATOM 4666 O O . LYS B 1 76 ? -45.688 12.57 6 1 88.94 76 LYS B O 1
ATOM 4671 N N . GLU B 1 77 ? -45.375 11.07 4.398 1 91.12 77 GLU B N 1
ATOM 4672 C CA . GLU B 1 77 ? -46.188 10.023 5.012 1 91.12 77 GLU B CA 1
ATOM 4673 C C . GLU B 1 77 ? -45.344 9.133 5.918 1 91.12 77 GLU B C 1
ATOM 4675 O O . GLU B 1 77 ? -45.875 8.312 6.664 1 91.12 77 GLU B O 1
ATOM 4680 N N . LYS B 1 78 ? -44.031 9.312 5.879 1 92.56 78 LYS B N 1
ATOM 4681 C CA . LYS B 1 78 ? -43.125 8.5 6.676 1 92.56 78 LYS B CA 1
ATOM 4682 C C . LYS B 1 78 ? -43.312 7.016 6.391 1 92.56 78 LYS B C 1
ATOM 4684 O O . LYS B 1 78 ? -43.312 6.199 7.312 1 92.56 78 LYS B O 1
ATOM 4689 N N . VAL B 1 79 ? -43.531 6.754 5.137 1 92.62 79 VAL B N 1
ATOM 4690 C CA . VAL B 1 79 ? -43.656 5.371 4.691 1 92.62 79 VAL B CA 1
ATOM 4691 C C . VAL B 1 79 ? -42.281 4.832 4.281 1 92.62 79 VAL B C 1
ATOM 4693 O O . VAL B 1 79 ? -41.5 5.535 3.639 1 92.62 79 VAL B O 1
ATOM 4696 N N . LEU B 1 80 ? -42.062 3.602 4.668 1 92.81 80 LEU B N 1
ATOM 4697 C CA . LEU B 1 80 ? -40.812 2.959 4.375 1 92.81 80 LEU B CA 1
ATOM 4698 C C . LEU B 1 80 ? -40.656 2.689 2.881 1 92.81 80 LEU B C 1
ATOM 4700 O O . LEU B 1 80 ? -41.5 2.018 2.283 1 92.81 80 LEU B O 1
ATOM 4704 N N . ILE B 1 81 ? -39.625 3.221 2.305 1 92.31 81 ILE B N 1
ATOM 4705 C CA . ILE B 1 81 ? -39.281 2.969 0.909 1 92.31 81 ILE B CA 1
ATOM 4706 C C . ILE B 1 81 ? -38.406 1.729 0.812 1 92.31 81 ILE B C 1
ATOM 4708 O O . ILE B 1 81 ? -38.594 0.887 -0.068 1 92.31 81 ILE B O 1
ATOM 4712 N N . GLY B 1 82 ? -37.438 1.646 1.684 1 91.81 82 GLY B N 1
ATOM 4713 C CA . GLY B 1 82 ? -36.469 0.551 1.785 1 91.81 82 GLY B CA 1
ATOM 4714 C C . GLY B 1 82 ? -35.5 0.712 2.938 1 91.81 82 GLY B C 1
ATOM 4715 O O . GLY B 1 82 ? -35.531 1.719 3.648 1 91.81 82 GLY B O 1
ATOM 4716 N N . SER B 1 83 ? -34.781 -0.318 3.111 1 91.56 83 SER B N 1
ATOM 4717 C CA . SER B 1 83 ? -33.844 -0.273 4.227 1 91.56 83 SER B CA 1
ATOM 4718 C C . SER B 1 83 ? -32.531 -0.976 3.881 1 91.56 83 SER B C 1
ATOM 4720 O O . SER B 1 83 ? -32.469 -1.711 2.895 1 91.56 83 SER B O 1
ATOM 4722 N N . VAL B 1 84 ? -31.5 -0.659 4.582 1 91.19 84 VAL B N 1
ATOM 4723 C CA . VAL B 1 84 ? -30.172 -1.277 4.523 1 91.19 84 VAL B CA 1
ATOM 4724 C C . VAL B 1 84 ? -29.719 -1.657 5.93 1 91.19 84 VAL B C 1
ATOM 4726 O O . VAL B 1 84 ? -29.891 -0.884 6.875 1 91.19 84 VAL B O 1
ATOM 4729 N N . VAL B 1 85 ? -29.234 -2.838 6.004 1 89.94 85 VAL B N 1
ATOM 4730 C CA . VAL B 1 85 ? -28.703 -3.285 7.289 1 89.94 85 VAL B CA 1
ATOM 4731 C C . VAL B 1 85 ? -27.203 -3.508 7.172 1 89.94 85 VAL B C 1
ATOM 4733 O O . VAL B 1 85 ? -26.734 -4.152 6.23 1 89.94 85 VAL B O 1
ATOM 4736 N N . PHE B 1 86 ? -26.484 -2.928 8.102 1 90.31 86 PHE B N 1
ATOM 4737 C CA . PHE B 1 86 ? -25.047 -3.139 8.219 1 90.31 86 PHE B CA 1
ATOM 4738 C C . PHE B 1 86 ? -24.719 -3.924 9.477 1 90.31 86 PHE B C 1
ATOM 4740 O O . PHE B 1 86 ? -25.375 -3.766 10.508 1 90.31 86 PHE B O 1
ATOM 4747 N N . ILE B 1 87 ? -23.75 -4.754 9.352 1 89.19 87 ILE B N 1
ATOM 4748 C CA . ILE B 1 87 ? -23.188 -5.402 10.531 1 89.19 87 ILE B CA 1
ATOM 4749 C C . ILE B 1 87 ? -21.797 -4.828 10.828 1 89.19 87 ILE B C 1
ATOM 4751 O O . ILE B 1 87 ? -21.125 -4.32 9.93 1 89.19 87 ILE B O 1
ATOM 4755 N N . THR B 1 88 ? -21.375 -5.004 12.031 1 88 88 THR B N 1
ATOM 4756 C CA . THR B 1 88 ? -20.188 -4.332 12.555 1 88 88 THR B CA 1
ATOM 4757 C C . THR B 1 88 ? -18.953 -4.73 11.758 1 88 88 THR B C 1
ATOM 4759 O O . THR B 1 88 ? -18.062 -3.908 11.547 1 88 88 THR B O 1
ATOM 4762 N N . GLU B 1 89 ? -18.891 -5.922 11.219 1 86.75 89 GLU B N 1
ATOM 4763 C CA . GLU B 1 89 ? -17.703 -6.453 10.555 1 86.75 89 GLU B CA 1
ATOM 4764 C C . GLU B 1 89 ? -17.438 -5.742 9.234 1 86.75 89 GLU B C 1
ATOM 4766 O O . GLU B 1 89 ? -16.344 -5.828 8.68 1 86.75 89 GLU B O 1
ATOM 4771 N N . GLU B 1 90 ? -18.438 -5.07 8.789 1 88.44 90 GLU B N 1
ATOM 4772 C CA . GLU B 1 90 ? -18.297 -4.398 7.5 1 88.44 90 GLU B CA 1
ATOM 4773 C C . GLU B 1 90 ? -17.5 -3.111 7.629 1 88.44 90 GLU B C 1
ATOM 4775 O O . GLU B 1 90 ? -16.969 -2.6 6.637 1 88.44 90 GLU B O 1
ATOM 4780 N N . PHE B 1 91 ? -17.469 -2.631 8.781 1 87.25 91 PHE B N 1
ATOM 4781 C CA . PHE B 1 91 ? -16.766 -1.37 9.016 1 87.25 91 PHE B CA 1
ATOM 4782 C C . PHE B 1 91 ? -15.344 -1.617 9.484 1 87.25 91 PHE B C 1
ATOM 4784 O O . PHE B 1 91 ? -15.102 -1.807 10.68 1 87.25 91 PHE B O 1
ATOM 4791 N N . VAL B 1 92 ? -14.422 -1.58 8.414 1 81 92 VAL B N 1
ATOM 4792 C CA . VAL B 1 92 ? -13.008 -1.762 8.742 1 81 92 VAL B CA 1
ATOM 4793 C C . VAL B 1 92 ? -12.266 -0.438 8.57 1 81 92 VAL B C 1
ATOM 4795 O O . VAL B 1 92 ? -12.078 0.04 7.449 1 81 92 VAL B O 1
ATOM 4798 N N . ASN B 1 93 ? -11.844 0.263 9.594 1 78.94 93 ASN B N 1
ATOM 4799 C CA . ASN B 1 93 ? -11.078 1.503 9.648 1 78.94 93 ASN B CA 1
ATOM 4800 C C . ASN B 1 93 ? -11.773 2.623 8.875 1 78.94 93 ASN B C 1
ATOM 4802 O O . ASN B 1 93 ? -12.422 3.486 9.477 1 78.94 93 ASN B O 1
ATOM 4806 N N . TYR B 1 94 ? -11.68 2.584 7.496 1 80 94 TYR B N 1
ATOM 4807 C CA . TYR B 1 94 ? -12.359 3.561 6.652 1 80 94 TYR B CA 1
ATOM 4808 C C . TYR B 1 94 ? -12.609 2.994 5.258 1 80 94 TYR B C 1
ATOM 4810 O O . TYR B 1 94 ? -12 2 4.863 1 80 94 TYR B O 1
ATOM 4818 N N . GLY B 1 95 ? -13.617 3.555 4.57 1 77.75 95 GLY B N 1
ATOM 4819 C CA . GLY B 1 95 ? -13.852 3.104 3.207 1 77.75 95 GLY B CA 1
ATOM 4820 C C . GLY B 1 95 ? -15.195 3.549 2.656 1 77.75 95 GLY B C 1
ATOM 4821 O O . GLY B 1 95 ? -15.766 4.539 3.121 1 77.75 95 GLY B O 1
ATOM 4822 N N . HIS B 1 96 ? -15.508 2.93 1.506 1 79.94 96 HIS B N 1
ATOM 4823 C CA . HIS B 1 96 ? -16.781 3.111 0.825 1 79.94 96 HIS B CA 1
ATOM 4824 C C . HIS B 1 96 ? -17.531 1.787 0.691 1 79.94 96 HIS B C 1
ATOM 4826 O O . HIS B 1 96 ? -16.938 0.76 0.37 1 79.94 96 HIS B O 1
ATOM 4832 N N . LEU B 1 97 ? -18.734 1.854 1.069 1 86.38 97 LEU B N 1
ATOM 4833 C CA . LEU B 1 97 ? -19.562 0.656 0.947 1 86.38 97 LEU B CA 1
ATOM 4834 C C . LEU B 1 97 ? -20.719 0.888 -0.018 1 86.38 97 LEU B C 1
ATOM 4836 O O . LEU B 1 97 ? -21.297 1.976 -0.048 1 86.38 97 LEU B O 1
ATOM 4840 N N . PHE B 1 98 ? -20.969 -0.045 -0.825 1 87.88 98 PHE B N 1
ATOM 4841 C CA . PHE B 1 98 ? -22.156 -0.115 -1.665 1 87.88 98 PHE B CA 1
ATOM 4842 C C . PHE B 1 98 ? -23.141 -1.155 -1.134 1 87.88 98 PHE B C 1
ATOM 4844 O O . PHE B 1 98 ? -22.734 -2.248 -0.731 1 87.88 98 PHE B O 1
ATOM 4851 N N . ARG B 1 99 ? -24.422 -0.707 -1.12 1 89.94 99 ARG B N 1
ATOM 4852 C CA . ARG B 1 99 ? -25.453 -1.614 -0.623 1 89.94 99 ARG B CA 1
ATOM 4853 C C . ARG B 1 99 ? -26.75 -1.459 -1.413 1 89.94 99 ARG B C 1
ATOM 4855 O O . ARG B 1 99 ? -27.125 -0.343 -1.766 1 89.94 99 ARG B O 1
ATOM 4862 N N . PRO B 1 100 ? -27.344 -2.631 -1.654 1 90.44 100 PRO B N 1
ATOM 4863 C CA . PRO B 1 100 ? -28.703 -2.502 -2.158 1 90.44 100 PRO B CA 1
ATOM 4864 C C . PRO B 1 100 ? -29.688 -2.051 -1.081 1 90.44 100 PRO B C 1
ATOM 4866 O O . PRO B 1 100 ? -29.578 -2.459 0.077 1 90.44 100 PRO B O 1
ATOM 4869 N N . ILE B 1 101 ? -30.484 -1.148 -1.502 1 91.12 101 ILE B N 1
ATOM 4870 C CA . ILE B 1 101 ? -31.641 -0.833 -0.669 1 91.12 101 ILE B CA 1
ATOM 4871 C C . ILE B 1 101 ? -32.75 -1.846 -0.928 1 91.12 101 ILE B C 1
ATOM 4873 O O . ILE B 1 101 ? -33.125 -2.07 -2.076 1 91.12 101 ILE B O 1
ATOM 4877 N N . VAL B 1 102 ? -33.219 -2.406 0.18 1 89.12 102 VAL B N 1
ATOM 4878 C CA . VAL B 1 102 ? -34.125 -3.537 0 1 89.12 102 VAL B CA 1
ATOM 4879 C C . VAL B 1 102 ? -35.469 -3.225 0.639 1 89.12 102 VAL B C 1
ATOM 4881 O O . VAL B 1 102 ? -35.531 -2.627 1.716 1 89.12 102 VAL B O 1
ATOM 4884 N N . PHE B 1 103 ? -36.531 -3.557 -0.069 1 87.56 103 PHE B N 1
ATOM 4885 C CA . PHE B 1 103 ? -37.875 -3.533 0.428 1 87.56 103 PHE B CA 1
ATOM 4886 C C . PHE B 1 103 ? -38.594 -4.844 0.117 1 87.56 103 PHE B C 1
ATOM 4888 O O . PHE B 1 103 ? -38.719 -5.223 -1.049 1 87.56 103 PHE B O 1
ATOM 4895 N N . GLU B 1 104 ? -39.031 -5.535 1.121 1 78.75 104 GLU B N 1
ATOM 4896 C CA . GLU B 1 104 ? -39.719 -6.816 0.989 1 78.75 104 GLU B CA 1
ATOM 4897 C C . GLU B 1 104 ? -38.906 -7.793 0.142 1 78.75 104 GLU B C 1
ATOM 4899 O O . GLU B 1 104 ? -39.406 -8.383 -0.806 1 78.75 104 GLU B O 1
ATOM 4904 N N . GLY B 1 105 ? -37.562 -7.812 0.344 1 74.38 105 GLY B N 1
ATOM 4905 C CA . GLY B 1 105 ? -36.688 -8.797 -0.268 1 74.38 105 GLY B CA 1
ATOM 4906 C C . GLY B 1 105 ? -36.219 -8.398 -1.656 1 74.38 105 GLY B C 1
ATOM 4907 O O . GLY B 1 105 ? -35.438 -9.109 -2.279 1 74.38 105 GLY B O 1
ATOM 4908 N N . LYS B 1 106 ? -36.656 -7.328 -2.066 1 79.81 106 LYS B N 1
ATOM 4909 C CA . LYS B 1 106 ? -36.281 -6.895 -3.414 1 79.81 106 LYS B CA 1
ATOM 4910 C C . LYS B 1 106 ? -35.469 -5.617 -3.377 1 79.81 106 LYS B C 1
ATOM 4912 O O . LYS B 1 106 ? -35.688 -4.734 -2.555 1 79.81 106 LYS B O 1
ATOM 4917 N N . LYS B 1 107 ? -34.562 -5.57 -4.25 1 87.06 107 LYS B N 1
ATOM 4918 C CA . LYS B 1 107 ? -33.781 -4.355 -4.383 1 87.06 107 LYS B CA 1
ATOM 4919 C C . LYS B 1 107 ? -34.594 -3.211 -4.953 1 87.06 107 LYS B C 1
ATOM 4921 O O . LYS B 1 107 ? -35.25 -3.365 -5.992 1 87.06 107 LYS B O 1
ATOM 4926 N N . VAL B 1 108 ? -34.594 -2.084 -4.312 1 90.44 108 VAL B N 1
ATOM 4927 C CA . VAL B 1 108 ? -35.375 -0.937 -4.781 1 90.44 108 VAL B CA 1
ATOM 4928 C C . VAL B 1 108 ? -34.438 0.245 -5.035 1 90.44 108 VAL B C 1
ATOM 4930 O O . VAL B 1 108 ? -34.875 1.327 -5.418 1 90.44 108 VAL B O 1
ATOM 4933 N N . GLY B 1 109 ? -33.25 0.05 -4.738 1 91.06 109 GLY B N 1
ATOM 4934 C CA . GLY B 1 109 ? -32.25 1.096 -4.941 1 91.06 109 GLY B CA 1
ATOM 4935 C C . GLY B 1 109 ? -30.859 0.704 -4.477 1 91.06 109 GLY B C 1
ATOM 4936 O O . GLY B 1 109 ? -30.594 -0.472 -4.211 1 91.06 109 GLY B O 1
ATOM 4937 N N . LYS B 1 110 ? -30 1.666 -4.492 1 90.75 110 LYS B N 1
ATOM 4938 C CA . LYS B 1 110 ? -28.609 1.441 -4.066 1 90.75 110 LYS B CA 1
ATOM 4939 C C . LYS B 1 110 ? -28.125 2.578 -3.178 1 90.75 110 LYS B C 1
ATOM 4941 O O . LYS B 1 110 ? -28.469 3.74 -3.396 1 90.75 110 LYS B O 1
ATOM 4946 N N . LEU B 1 111 ? -27.422 2.141 -2.213 1 89.19 111 LEU B N 1
ATOM 4947 C CA . LEU B 1 111 ? -26.781 3.076 -1.288 1 89.19 111 LEU B CA 1
ATOM 4948 C C . LEU B 1 111 ? -25.266 3.021 -1.412 1 89.19 111 LEU B C 1
ATOM 4950 O O . LEU B 1 111 ? -24.672 1.941 -1.372 1 89.19 111 LEU B O 1
ATOM 4954 N N . GLU B 1 112 ? -24.688 4.125 -1.705 1 87 112 GLU B N 1
ATOM 4955 C CA . GLU B 1 112 ? -23.25 4.324 -1.562 1 87 112 GLU B CA 1
ATOM 4956 C C . GLU B 1 112 ? -22.938 5.188 -0.344 1 87 112 GLU B C 1
ATOM 4958 O O . GLU B 1 112 ? -23.406 6.312 -0.232 1 87 112 GLU B O 1
ATOM 4963 N N . VAL B 1 113 ? -22.141 4.621 0.53 1 85.12 113 VAL B N 1
ATOM 4964 C CA . VAL B 1 113 ? -21.891 5.375 1.755 1 85.12 113 VAL B CA 1
ATOM 4965 C C . VAL B 1 113 ? -20.406 5.328 2.092 1 85.12 113 VAL B C 1
ATOM 4967 O O . VAL B 1 113 ? -19.766 4.281 1.959 1 85.12 113 VAL B O 1
ATOM 4970 N N . GLY B 1 114 ? -19.859 6.461 2.385 1 80.75 114 GLY B N 1
ATOM 4971 C CA . GLY B 1 114 ? -18.516 6.535 2.961 1 80.75 114 GLY B CA 1
ATOM 4972 C C . GLY B 1 114 ? -18.516 6.445 4.477 1 80.75 114 GLY B C 1
ATOM 4973 O O . GLY B 1 114 ? -19.469 6.879 5.129 1 80.75 114 GLY B O 1
ATOM 4974 N N . TYR B 1 115 ? -17.469 5.828 5.023 1 84.12 115 TYR B N 1
ATOM 4975 C CA . TYR B 1 115 ? -17.438 5.727 6.477 1 84.12 115 TYR B CA 1
ATOM 4976 C C . TYR B 1 115 ? -16 5.828 6.996 1 84.12 115 TYR B C 1
ATOM 4978 O O . TYR B 1 115 ? -15.055 5.523 6.273 1 84.12 115 TYR B O 1
ATOM 4986 N N . ILE B 1 116 ? -15.844 6.293 8.18 1 83.56 116 ILE B N 1
ATOM 4987 C CA . ILE B 1 116 ? -14.594 6.289 8.922 1 83.56 116 ILE B CA 1
ATOM 4988 C C . ILE B 1 116 ? -14.844 5.844 10.359 1 83.56 116 ILE B C 1
ATOM 4990 O O . ILE B 1 116 ? -15.828 6.246 10.977 1 83.56 116 ILE B O 1
ATOM 4994 N N . LEU B 1 117 ? -14.031 4.941 10.797 1 88.31 117 LEU B N 1
ATOM 4995 C CA . LEU B 1 117 ? -14.078 4.48 12.18 1 88.31 117 LEU B CA 1
ATOM 4996 C C . LEU B 1 117 ? -12.977 5.137 13.008 1 88.31 117 LEU B C 1
ATOM 4998 O O . LEU B 1 117 ? -11.805 5.086 12.641 1 88.31 117 LEU B O 1
ATOM 5002 N N . PHE B 1 118 ? -13.398 5.75 14.094 1 88.69 118 PHE B N 1
ATOM 5003 C CA . PHE B 1 118 ? -12.477 6.434 14.992 1 88.69 118 PHE B CA 1
ATOM 5004 C C . PHE B 1 118 ? -12.367 5.688 16.328 1 88.69 118 PHE B C 1
ATOM 5006 O O . PHE B 1 118 ? -13.352 5.133 16.812 1 88.69 118 PHE B O 1
ATOM 5013 N N . ASN B 1 119 ? -11.172 5.637 16.797 1 89 119 ASN B N 1
ATOM 5014 C CA . ASN B 1 119 ? -11 5.203 18.188 1 89 119 ASN B CA 1
ATOM 5015 C C . ASN B 1 119 ? -10.461 6.328 19.062 1 89 119 ASN B C 1
ATOM 5017 O O . ASN B 1 119 ? -9.805 7.246 18.562 1 89 119 ASN B O 1
ATOM 5021 N N . ALA B 1 120 ? -10.727 6.262 20.281 1 87.56 120 ALA B N 1
ATOM 5022 C CA . ALA B 1 120 ? -10.289 7.277 21.234 1 87.56 120 ALA B CA 1
ATOM 5023 C C . ALA B 1 120 ? -8.789 7.156 21.516 1 87.56 120 ALA B C 1
ATOM 5025 O O . ALA B 1 120 ? -8.227 6.062 21.422 1 87.56 120 ALA B O 1
ATOM 5026 N N . PHE B 1 121 ? -8.219 8.359 21.672 1 88.44 121 PHE B N 1
ATOM 5027 C CA . PHE B 1 121 ? -6.852 8.453 22.156 1 88.44 121 PHE B CA 1
ATOM 5028 C C . PHE B 1 121 ? -6.824 8.891 23.625 1 88.44 121 PHE B C 1
ATOM 5030 O O . PHE B 1 121 ? -7.285 9.984 23.953 1 88.44 121 PHE B O 1
ATOM 5037 N N . LYS B 1 122 ? -6.668 8.031 24.531 1 76 122 LYS B N 1
ATOM 5038 C CA . LYS B 1 122 ? -6.766 8.312 25.953 1 76 122 LYS B CA 1
ATOM 5039 C C . LYS B 1 122 ? -5.477 8.945 26.484 1 76 122 LYS B C 1
ATOM 5041 O O . LYS B 1 122 ? -4.395 8.383 26.312 1 76 122 LYS B O 1
ATOM 5046 N N . ASN B 1 123 ? -5.641 10.164 26.891 1 77.12 123 ASN B N 1
ATOM 5047 C CA . ASN B 1 123 ? -4.52 10.773 27.609 1 77.12 123 ASN B CA 1
ATOM 5048 C C . ASN B 1 123 ? -4.992 11.609 28.781 1 77.12 123 ASN B C 1
ATOM 5050 O O . ASN B 1 123 ? -6.023 12.281 28.703 1 77.12 123 ASN B O 1
ATOM 5054 N N . GLU B 1 124 ? -4.355 11.562 29.875 1 69.94 124 GLU B N 1
ATOM 5055 C CA . GLU B 1 124 ? -4.742 12.195 31.141 1 69.94 124 GLU B CA 1
ATOM 5056 C C . GLU B 1 124 ? -4.637 13.719 31.047 1 69.94 124 GLU B C 1
ATOM 5058 O O . GLU B 1 124 ? -5.34 14.438 31.75 1 69.94 124 GLU B O 1
ATOM 5063 N N . ILE B 1 125 ? -3.863 14.219 30.266 1 67.06 125 ILE B N 1
ATOM 5064 C CA . ILE B 1 125 ? -3.578 15.648 30.219 1 67.06 125 ILE B CA 1
ATOM 5065 C C . ILE B 1 125 ? -4.254 16.281 29 1 67.06 125 ILE B C 1
ATOM 5067 O O . ILE B 1 125 ? -3.691 17.172 28.375 1 67.06 125 ILE B O 1
ATOM 5071 N N . ASP B 1 126 ? -5.398 15.93 28.828 1 75.06 126 ASP B N 1
ATOM 5072 C CA . ASP B 1 126 ? -6.059 16.406 27.609 1 75.06 126 ASP B CA 1
ATOM 5073 C C . ASP B 1 126 ? -6.98 17.578 27.922 1 75.06 126 ASP B C 1
ATOM 5075 O O . ASP B 1 126 ? -8.195 17.484 27.75 1 75.06 126 ASP B O 1
ATOM 5079 N N . LYS B 1 127 ? -6.379 18.734 28.391 1 83.75 127 LYS B N 1
ATOM 5080 C CA . LYS B 1 127 ? -7.082 19.984 28.609 1 83.75 127 LYS B CA 1
ATOM 5081 C C . LYS B 1 127 ? -6.707 21.016 27.531 1 83.75 127 LYS B C 1
ATOM 5083 O O . LYS B 1 127 ? -5.531 21.188 27.219 1 83.75 127 LYS B O 1
ATOM 5088 N N . PRO B 1 128 ? -7.68 21.688 27.125 1 88.19 128 PRO B N 1
ATOM 5089 C CA . PRO B 1 128 ? -7.402 22.641 26.047 1 88.19 128 PRO B CA 1
ATOM 5090 C C . PRO B 1 128 ? -6.418 23.734 26.469 1 88.19 128 PRO B C 1
ATOM 5092 O O . PRO B 1 128 ? -6.473 24.219 27.594 1 88.19 128 PRO B O 1
ATOM 5095 N N . ILE B 1 129 ? -5.516 24.078 25.609 1 89.19 129 ILE B N 1
ATOM 5096 C CA . ILE B 1 129 ? -4.582 25.172 25.844 1 89.19 129 ILE B CA 1
ATOM 5097 C C . ILE B 1 129 ? -4.992 26.391 25.031 1 89.19 129 ILE B C 1
ATOM 5099 O O . ILE B 1 129 ? -5.586 26.25 23.953 1 89.19 129 ILE B O 1
ATOM 5103 N N . HIS B 1 130 ? -4.684 27.5 25.562 1 89.31 130 HIS B N 1
ATOM 5104 C CA . HIS B 1 130 ? -4.922 28.734 24.828 1 89.31 130 HIS B CA 1
ATOM 5105 C C . HIS B 1 130 ? -3.662 29.188 24.094 1 89.31 130 HIS B C 1
ATOM 5107 O O . HIS B 1 130 ? -2.607 29.344 24.719 1 89.31 130 HIS B O 1
ATOM 5113 N N . ILE B 1 131 ? -3.84 29.281 22.828 1 92.88 131 ILE B N 1
ATOM 5114 C CA . ILE B 1 131 ? -2.723 29.781 22.031 1 92.88 131 ILE B CA 1
ATOM 5115 C C . ILE B 1 131 ? -3.162 31 21.234 1 92.88 131 ILE B C 1
ATOM 5117 O O . ILE B 1 131 ? -4.273 31.047 20.703 1 92.88 131 ILE B O 1
ATOM 5121 N N . ASP B 1 132 ? -2.344 32.031 21.266 1 92.94 132 ASP B N 1
ATOM 5122 C CA . ASP B 1 132 ? -2.555 33.219 20.453 1 92.94 132 ASP B CA 1
ATOM 5123 C C . ASP B 1 132 ? -1.842 33.094 19.109 1 92.94 132 ASP B C 1
ATOM 5125 O O . ASP B 1 132 ? -0.613 33 19.047 1 92.94 132 ASP B O 1
ATOM 5129 N N . LEU B 1 133 ? -2.627 33.125 18.016 1 94.38 133 LEU B N 1
ATOM 5130 C CA . LEU B 1 133 ? -2.043 32.969 16.688 1 94.38 133 LEU B CA 1
ATOM 5131 C C . LEU B 1 133 ? -2.152 34.25 15.875 1 94.38 133 LEU B C 1
ATOM 5133 O O . LEU B 1 133 ? -1.993 34.219 14.648 1 94.38 133 LEU B O 1
ATOM 5137 N N . LYS B 1 134 ? -2.379 35.344 16.562 1 92.56 134 LYS B N 1
ATOM 5138 C CA . LYS B 1 134 ? -2.475 36.625 15.883 1 92.56 134 LYS B CA 1
ATOM 5139 C C . LYS B 1 134 ? -1.122 37.312 15.852 1 92.56 134 LYS B C 1
ATOM 5141 O O . LYS B 1 134 ? -0.444 37.438 16.875 1 92.56 134 LYS B O 1
ATOM 5146 N N . ASN B 1 135 ? -0.826 37.75 14.695 1 90.44 135 ASN B N 1
ATOM 5147 C CA . ASN B 1 135 ? 0.395 38.5 14.461 1 90.44 135 ASN B CA 1
ATOM 5148 C C . ASN B 1 135 ? 1.634 37.719 14.906 1 90.44 135 ASN B C 1
ATOM 5150 O O . ASN B 1 135 ? 2.473 38.25 15.633 1 90.44 135 ASN B O 1
ATOM 5154 N N . LYS B 1 136 ? 1.68 36.5 14.586 1 90.75 136 LYS B N 1
ATOM 5155 C CA . LYS B 1 136 ? 2.814 35.656 14.906 1 90.75 136 LYS B CA 1
ATOM 5156 C C . LYS B 1 136 ? 3.682 35.406 13.672 1 90.75 136 LYS B C 1
ATOM 5158 O O . LYS B 1 136 ? 3.182 35.406 12.547 1 90.75 136 LYS B O 1
ATOM 5163 N N . ILE B 1 137 ? 4.891 35.281 13.938 1 85.94 137 ILE B N 1
ATOM 5164 C CA . ILE B 1 137 ? 5.836 34.844 12.906 1 85.94 137 ILE B CA 1
ATOM 5165 C C . ILE B 1 137 ? 5.988 33.344 12.922 1 85.94 137 ILE B C 1
ATOM 5167 O O . ILE B 1 137 ? 6.406 32.75 13.93 1 85.94 137 ILE B O 1
ATOM 5171 N N . ILE B 1 138 ? 5.656 32.719 11.82 1 92.12 138 ILE B N 1
ATOM 5172 C CA . ILE B 1 138 ? 5.793 31.281 11.711 1 92.12 138 ILE B CA 1
ATOM 5173 C C . ILE B 1 138 ? 6.867 30.938 10.68 1 92.12 138 ILE B C 1
ATOM 5175 O O . ILE B 1 138 ? 6.707 31.234 9.492 1 92.12 138 ILE B O 1
ATOM 5179 N N . GLY B 1 139 ? 7.922 30.312 11.164 1 88.81 139 GLY B N 1
ATOM 5180 C CA . GLY B 1 139 ? 8.984 29.891 10.26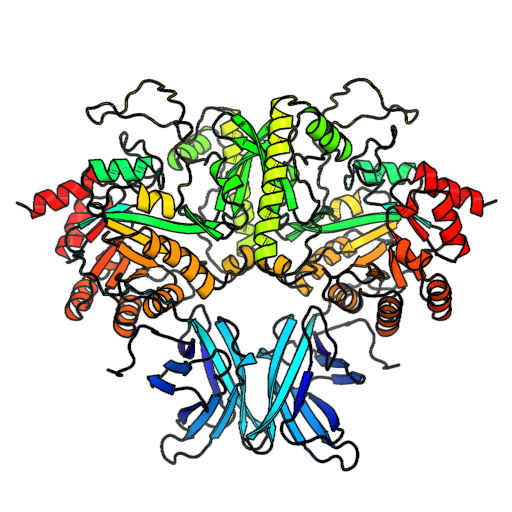6 1 88.81 139 GLY B CA 1
ATOM 5181 C C . GLY B 1 139 ? 8.664 28.625 9.508 1 88.81 139 GLY B C 1
ATOM 5182 O O . GLY B 1 139 ? 8.484 27.562 10.109 1 88.81 139 GLY B O 1
ATOM 5183 N N . HIS B 1 140 ? 8.625 28.703 8.148 1 86.5 140 HIS B N 1
ATOM 5184 C CA . HIS B 1 140 ? 8.312 27.562 7.277 1 86.5 140 HIS B CA 1
ATOM 5185 C C . HIS B 1 140 ? 9.438 26.531 7.297 1 86.5 140 HIS B C 1
ATOM 5187 O O . HIS B 1 140 ? 10.602 26.875 7.062 1 86.5 140 HIS B O 1
ATOM 5193 N N . ARG B 1 141 ? 9.141 25.297 7.598 1 83.38 141 ARG B N 1
ATOM 5194 C CA . ARG B 1 141 ? 10.086 24.188 7.609 1 83.38 141 ARG B CA 1
ATOM 5195 C C . ARG B 1 141 ? 11.273 24.484 8.516 1 83.38 141 ARG B C 1
ATOM 5197 O O . ARG B 1 141 ? 12.422 24.219 8.156 1 83.38 141 ARG B O 1
ATOM 5204 N N . GLY B 1 142 ? 11.047 25.062 9.594 1 77.31 142 GLY B N 1
ATOM 5205 C CA . GLY B 1 142 ? 12.055 25.531 10.531 1 77.31 142 GLY B CA 1
ATOM 5206 C C . GLY B 1 142 ? 12.398 27 10.359 1 77.31 142 GLY B C 1
ATOM 5207 O O . GLY B 1 142 ? 11.828 27.859 11.023 1 77.31 142 GLY B O 1
ATOM 5208 N N . PHE B 1 143 ? 13.203 27.219 9.398 1 71.62 143 PHE B N 1
ATOM 5209 C CA . PHE B 1 143 ? 13.648 28.578 9.148 1 71.62 143 PHE B CA 1
ATOM 5210 C C . PHE B 1 143 ? 13.617 28.891 7.656 1 71.62 143 PHE B C 1
ATOM 5212 O O . PHE B 1 143 ? 14.43 29.672 7.164 1 71.62 143 PHE B O 1
ATOM 5219 N N . GLY B 1 144 ? 12.781 28.156 6.996 1 70.12 144 GLY B N 1
ATOM 5220 C CA . GLY B 1 144 ? 12.617 28.391 5.574 1 70.12 144 GLY B CA 1
ATOM 5221 C C . GLY B 1 144 ? 13.047 27.219 4.719 1 70.12 144 GLY B C 1
ATOM 5222 O O . GLY B 1 144 ? 13.898 26.422 5.129 1 70.12 144 GLY B O 1
ATOM 5223 N N . ALA B 1 145 ? 12.422 27.141 3.535 1 65.75 145 ALA B N 1
ATOM 5224 C CA . ALA B 1 145 ? 12.789 26.109 2.576 1 65.75 145 ALA B CA 1
ATOM 5225 C C . ALA B 1 145 ? 14.203 26.312 2.047 1 65.75 145 ALA B C 1
ATOM 5227 O O . ALA B 1 145 ? 14.602 27.453 1.772 1 65.75 145 ALA B O 1
ATOM 5228 N N . THR B 1 146 ? 14.891 25.188 1.934 1 60.5 146 THR B N 1
ATOM 5229 C CA . THR B 1 146 ? 16.297 25.234 1.538 1 60.5 146 THR B CA 1
ATOM 5230 C C . THR B 1 146 ? 16.469 25.984 0.221 1 60.5 146 THR B C 1
ATOM 5232 O O . THR B 1 146 ? 17.406 26.781 0.067 1 60.5 146 THR B O 1
ATOM 5235 N N . ASN B 1 147 ? 15.562 25.719 -0.721 1 53.16 147 ASN B N 1
ATOM 5236 C CA . ASN B 1 147 ? 15.711 26.266 -2.064 1 53.16 147 ASN B CA 1
ATOM 5237 C C . ASN B 1 147 ? 15.266 27.734 -2.127 1 53.16 147 ASN B C 1
ATOM 5239 O O . ASN B 1 147 ? 15.477 28.406 -3.135 1 53.16 147 ASN B O 1
ATOM 5243 N N . ARG B 1 148 ? 14.523 28.094 -1.376 1 50.41 148 ARG B N 1
ATOM 5244 C CA . ARG B 1 148 ? 13.938 29.438 -1.455 1 50.41 148 ARG B CA 1
ATOM 5245 C C . ARG B 1 148 ? 14.586 30.375 -0.45 1 50.41 148 ARG B C 1
ATOM 5247 O O . ARG B 1 148 ? 14.383 31.594 -0.514 1 50.41 148 ARG B O 1
ATOM 5254 N N . ASN B 1 149 ? 15.039 29.688 0.528 1 45.94 149 ASN B N 1
ATOM 5255 C CA . ASN B 1 149 ? 15.773 30.547 1.449 1 45.94 149 ASN B CA 1
ATOM 5256 C C . ASN B 1 149 ? 17.125 30.969 0.868 1 45.94 149 ASN B C 1
ATOM 5258 O O . ASN B 1 149 ? 18.156 30.859 1.536 1 45.94 149 ASN B O 1
ATOM 5262 N N . ILE B 1 150 ? 17.125 30.766 -0.51 1 39.34 150 ILE B N 1
ATOM 5263 C CA . ILE B 1 150 ? 18.375 31.109 -1.188 1 39.34 150 ILE B CA 1
ATOM 5264 C C . ILE B 1 150 ? 18.875 32.469 -0.716 1 39.34 150 ILE B C 1
ATOM 5266 O O . ILE B 1 150 ? 19.75 33.062 -1.34 1 39.34 150 ILE B O 1
ATOM 5270 N N . ILE B 1 151 ? 18.047 33.156 -0.131 1 35.34 151 ILE B N 1
ATOM 5271 C CA . ILE B 1 151 ? 18.906 34.312 0.041 1 35.34 151 ILE B CA 1
ATOM 5272 C C . ILE B 1 151 ? 20.297 33.875 0.463 1 35.34 151 ILE B C 1
ATOM 5274 O O . ILE B 1 151 ? 20.469 32.875 1.139 1 35.34 151 ILE B O 1
ATOM 5278 N N . LYS B 1 152 ? 21.234 34.656 -0.051 1 37.62 152 LYS B N 1
ATOM 5279 C CA . LYS B 1 152 ? 22.609 34.875 0.364 1 37.62 152 LYS B CA 1
ATOM 5280 C C . LYS B 1 152 ? 22.844 34.406 1.795 1 37.62 152 LYS B C 1
ATOM 5282 O O . LYS B 1 152 ? 23.969 34.125 2.189 1 37.62 152 LYS B O 1
ATOM 5287 N N . ASN B 1 153 ? 21.641 34.469 2.715 1 36.16 153 ASN B N 1
ATOM 5288 C CA . ASN B 1 153 ? 21.875 34.406 4.156 1 36.16 153 ASN B CA 1
ATOM 5289 C C . ASN B 1 153 ? 21.375 33.094 4.758 1 36.16 153 ASN B C 1
ATOM 5291 O O . ASN B 1 153 ? 21.594 32.844 5.945 1 36.16 153 ASN B O 1
ATOM 5295 N N . SER B 1 154 ? 20.172 32.5 4.504 1 45.5 154 SER B N 1
ATOM 5296 C CA . SER B 1 154 ? 19.75 31.453 5.43 1 45.5 154 SER B CA 1
ATOM 5297 C C . SER B 1 154 ? 20.203 30.078 4.953 1 45.5 154 SER B C 1
ATOM 5299 O O . SER B 1 154 ? 19.906 29.672 3.828 1 45.5 154 SER B O 1
ATOM 5301 N N . VAL B 1 155 ? 21.484 29.594 5.391 1 51.34 155 VAL B N 1
ATOM 5302 C CA . VAL B 1 155 ? 22.438 28.5 5.195 1 51.34 155 VAL B CA 1
ATOM 5303 C C . VAL B 1 155 ? 21.891 27.234 5.828 1 51.34 155 VAL B C 1
ATOM 5305 O O . VAL B 1 155 ? 22.578 26.203 5.867 1 51.34 155 VAL B O 1
ATOM 5308 N N . VAL B 1 156 ? 20.547 27.281 6.461 1 64.25 156 VAL B N 1
ATOM 5309 C CA . VAL B 1 156 ? 20.25 26.047 7.156 1 64.25 156 VAL B CA 1
ATOM 5310 C C . VAL B 1 156 ? 19.344 25.172 6.289 1 64.25 156 VAL B C 1
ATOM 5312 O O . VAL B 1 156 ? 18.516 25.688 5.539 1 64.25 156 VAL B O 1
ATOM 5315 N N . ILE B 1 157 ? 19.609 23.953 6.328 1 69.94 157 ILE B N 1
ATOM 5316 C CA . ILE B 1 157 ? 18.812 22.969 5.605 1 69.94 157 ILE B CA 1
ATOM 5317 C C . ILE B 1 157 ? 17.453 22.812 6.285 1 69.94 157 ILE B C 1
ATOM 5319 O O . ILE B 1 157 ? 17.375 22.719 7.512 1 69.94 157 ILE B O 1
ATOM 5323 N N . GLU B 1 158 ? 16.484 22.984 5.516 1 75.19 158 GLU B N 1
ATOM 5324 C CA . GLU B 1 158 ? 15.133 22.875 6.043 1 75.19 158 GLU B CA 1
ATOM 5325 C C . GLU B 1 158 ? 14.953 21.594 6.836 1 75.19 158 GLU B C 1
ATOM 5327 O O . GLU B 1 158 ? 15.594 20.578 6.543 1 75.19 158 GLU B O 1
ATOM 5332 N N . ASN B 1 159 ? 14.094 21.688 7.852 1 78 159 ASN B N 1
ATOM 5333 C CA . ASN B 1 159 ? 13.625 20.531 8.625 1 78 159 ASN B CA 1
ATOM 5334 C C . ASN B 1 159 ? 14.781 19.844 9.352 1 78 159 ASN B C 1
ATOM 5336 O O . ASN B 1 159 ? 14.781 18.625 9.492 1 78 159 ASN B O 1
ATOM 5340 N N . THR B 1 160 ? 15.781 20.578 9.633 1 77.69 160 THR B N 1
ATOM 5341 C CA . THR B 1 160 ? 16.875 20.062 10.445 1 77.69 160 THR B CA 1
ATOM 5342 C C . THR B 1 160 ? 16.875 20.719 11.828 1 77.69 160 THR B C 1
ATOM 5344 O O . THR B 1 160 ? 16.234 21.75 12.031 1 77.69 160 THR B O 1
ATOM 5347 N N . LEU B 1 161 ? 17.594 20.078 12.734 1 79.56 161 LEU B N 1
ATOM 5348 C CA . LEU B 1 161 ? 17.703 20.656 14.07 1 79.56 161 LEU B CA 1
ATOM 5349 C C . LEU B 1 161 ? 18.328 22.047 14.016 1 79.56 161 LEU B C 1
ATOM 5351 O O . LEU B 1 161 ? 17.891 22.953 14.734 1 79.56 161 LEU B O 1
ATOM 5355 N N . ASN B 1 162 ? 19.25 22.141 13.109 1 76.31 162 ASN B N 1
ATOM 5356 C CA . ASN B 1 162 ? 19.891 23.438 12.969 1 76.31 162 ASN B CA 1
ATOM 5357 C C . ASN B 1 162 ? 18.906 24.516 12.508 1 76.31 162 ASN B C 1
ATOM 5359 O O . ASN B 1 162 ? 18.969 25.656 12.961 1 76.31 162 ASN B O 1
ATOM 5363 N N . ALA B 1 163 ? 18.062 24.156 11.633 1 78.81 163 ALA B N 1
ATOM 5364 C CA . ALA B 1 163 ? 17.047 25.094 11.172 1 78.81 163 ALA B CA 1
ATOM 5365 C C . ALA B 1 163 ? 16.125 25.516 12.32 1 78.81 163 ALA B C 1
ATOM 5367 O O . ALA B 1 163 ? 15.781 26.688 12.438 1 78.81 163 ALA B O 1
ATOM 5368 N N . PHE B 1 164 ? 15.859 24.672 13.164 1 84.31 164 PHE B N 1
ATOM 5369 C CA . PHE B 1 164 ? 14.953 24.953 14.281 1 84.31 164 PHE B CA 1
ATOM 5370 C C . PHE B 1 164 ? 15.648 25.797 15.344 1 84.31 164 PHE B C 1
ATOM 5372 O O . PHE B 1 164 ? 15.047 26.719 15.891 1 84.31 164 PHE B O 1
ATOM 5379 N N . PHE B 1 165 ? 16.875 25.484 15.57 1 81.31 165 PHE B N 1
ATOM 5380 C CA . PHE B 1 165 ? 17.641 26.281 16.516 1 81.31 165 PHE B CA 1
ATOM 5381 C C . PHE B 1 165 ? 17.812 27.719 16.016 1 81.31 165 PHE B C 1
ATOM 5383 O O . PHE B 1 165 ? 17.75 28.672 16.797 1 81.31 165 PHE B O 1
ATOM 5390 N N . THR B 1 166 ? 17.984 27.766 14.75 1 78.5 166 THR B N 1
ATOM 5391 C CA . THR B 1 166 ? 18.141 29.094 14.156 1 78.5 166 THR B CA 1
ATOM 5392 C C . THR B 1 166 ? 16.875 29.906 14.32 1 78.5 166 THR B C 1
ATOM 5394 O O . THR B 1 166 ? 16.938 31.109 14.602 1 78.5 166 THR B O 1
ATOM 5397 N N . SER B 1 167 ? 15.781 29.312 14.18 1 80.56 167 SER B N 1
ATOM 5398 C CA . SER B 1 167 ? 14.5 29.984 14.391 1 80.56 167 SER B CA 1
ATOM 5399 C C . SER B 1 167 ? 14.367 30.469 15.836 1 80.56 167 SER B C 1
ATOM 5401 O O . SER B 1 167 ? 13.844 31.562 16.078 1 80.56 167 SER B O 1
ATOM 5403 N N . SER B 1 168 ? 14.812 29.672 16.656 1 79.75 168 SER B N 1
ATOM 5404 C CA . SER B 1 168 ? 14.773 30.031 18.078 1 79.75 168 SER B CA 1
ATOM 5405 C C . SER B 1 168 ? 15.648 31.266 18.344 1 79.75 168 SER B C 1
ATOM 5407 O O . SER B 1 168 ? 15.25 32.156 19.094 1 79.75 168 SER B O 1
ATOM 5409 N N . ARG B 1 169 ? 16.719 31.281 17.719 1 78.12 169 ARG B N 1
ATOM 5410 C CA . ARG B 1 169 ? 17.656 32.375 17.922 1 78.12 169 ARG B CA 1
ATOM 5411 C C . ARG B 1 169 ? 17.078 33.688 17.375 1 78.12 169 ARG B C 1
ATOM 5413 O O . ARG B 1 169 ? 17.391 34.75 17.891 1 78.12 169 ARG B O 1
ATOM 5420 N N . HIS B 1 170 ? 16.312 33.531 16.422 1 77.75 170 HIS B N 1
ATOM 5421 C CA . HIS B 1 170 ? 15.742 34.719 15.812 1 77.75 170 HIS B CA 1
ATOM 5422 C C . HIS B 1 170 ? 14.359 35.031 16.391 1 77.75 170 HIS B C 1
ATOM 5424 O O . HIS B 1 170 ? 13.609 35.812 15.82 1 77.75 170 HIS B O 1
ATOM 5430 N N . HIS B 1 171 ? 13.938 34.406 17.391 1 77.94 171 HIS B N 1
ATOM 5431 C CA . HIS B 1 171 ? 12.742 34.656 18.188 1 77.94 171 HIS B CA 1
ATOM 5432 C C . HIS B 1 171 ? 11.484 34.5 17.344 1 77.94 171 HIS B C 1
ATOM 5434 O O . HIS B 1 171 ? 10.602 35.375 17.375 1 77.94 171 HIS B O 1
ATOM 5440 N N . THR B 1 172 ? 11.578 33.531 16.516 1 85.94 172 THR B N 1
ATOM 5441 C CA . THR B 1 172 ? 10.352 33.156 15.828 1 85.94 172 THR B CA 1
ATOM 5442 C C . THR B 1 172 ? 9.305 32.656 16.828 1 85.94 172 THR B C 1
ATOM 5444 O O . THR B 1 172 ? 9.641 32 17.812 1 85.94 172 THR B O 1
ATOM 5447 N N . ASP B 1 173 ? 8.094 33.062 16.625 1 91.12 173 ASP B N 1
ATOM 5448 C CA . ASP B 1 173 ? 7.047 32.656 17.547 1 91.12 173 ASP B CA 1
ATOM 5449 C C . ASP B 1 173 ? 6.738 31.172 17.391 1 91.12 173 ASP B C 1
ATOM 5451 O O . ASP B 1 173 ? 6.605 30.453 18.391 1 91.12 173 ASP B O 1
ATOM 5455 N N . PHE B 1 174 ? 6.598 30.766 16.156 1 94.69 174 PHE B N 1
ATOM 5456 C CA . PHE B 1 174 ? 6.312 29.375 15.828 1 94.69 174 PHE B CA 1
ATOM 5457 C C . PHE B 1 174 ? 7.215 28.891 14.695 1 94.69 174 PHE B C 1
ATOM 5459 O O . PHE B 1 174 ? 7.703 29.688 13.898 1 94.69 174 PHE B O 1
ATOM 5466 N N . VAL B 1 175 ? 7.441 27.578 14.68 1 94.75 175 VAL B N 1
ATOM 5467 C CA . VAL B 1 175 ? 8.078 26.922 13.539 1 94.75 175 VAL B CA 1
ATOM 5468 C C . VAL B 1 175 ? 7.141 25.859 12.961 1 94.75 175 VAL B C 1
ATOM 5470 O O . VAL B 1 175 ? 6.457 25.156 13.711 1 94.75 175 VAL B O 1
ATOM 5473 N N . GLU B 1 176 ? 7.055 25.891 11.648 1 96 176 GLU B N 1
ATOM 5474 C CA . GLU B 1 176 ? 6.246 24.906 10.945 1 96 176 GLU B CA 1
ATOM 5475 C C . GLU B 1 176 ? 7.109 23.766 10.414 1 96 176 GLU B C 1
ATOM 5477 O O . GLU B 1 176 ? 8.211 24 9.914 1 96 176 GLU B O 1
ATOM 5482 N N . PHE B 1 177 ? 6.59 22.531 10.555 1 95.25 177 PHE B N 1
ATOM 5483 C CA . PHE B 1 177 ? 7.262 21.391 9.945 1 95.25 177 PHE B CA 1
ATOM 5484 C C . PHE B 1 177 ? 6.273 20.266 9.695 1 95.25 177 PHE B C 1
ATOM 5486 O O . PHE B 1 177 ? 5.191 20.234 10.289 1 95.25 177 PHE B O 1
ATOM 5493 N N . ASP B 1 178 ? 6.703 19.391 8.781 1 95.12 178 ASP B N 1
ATOM 5494 C CA . ASP B 1 178 ? 5.895 18.219 8.422 1 95.12 178 ASP B CA 1
ATOM 5495 C C . ASP B 1 178 ? 6.348 16.984 9.188 1 95.12 178 ASP B C 1
ATOM 5497 O O . ASP B 1 178 ? 7.551 16.75 9.336 1 95.12 178 ASP B O 1
ATOM 5501 N N . VAL B 1 179 ? 5.363 16.25 9.688 1 97.38 179 VAL B N 1
ATOM 5502 C CA . VAL B 1 179 ? 5.664 15.008 10.375 1 97.38 179 VAL B CA 1
ATOM 5503 C C . VAL B 1 179 ? 5.066 13.836 9.602 1 97.38 179 VAL B C 1
ATOM 5505 O O . VAL B 1 179 ? 3.936 13.914 9.117 1 97.38 179 VAL B O 1
ATOM 5508 N N . GLN B 1 180 ? 5.816 12.82 9.422 1 95.69 180 GLN B N 1
ATOM 5509 C CA . GLN B 1 180 ? 5.367 11.555 8.836 1 95.69 180 GLN B CA 1
ATOM 5510 C C . GLN B 1 180 ? 6.082 10.367 9.477 1 95.69 180 GLN B C 1
ATOM 5512 O O . GLN B 1 180 ? 7.004 10.547 10.273 1 95.69 180 GLN B O 1
ATOM 5517 N N . LEU B 1 181 ? 5.652 9.141 9.195 1 95.62 181 LEU B N 1
ATOM 5518 C CA . LEU B 1 181 ? 6.191 7.953 9.859 1 95.62 181 LEU B CA 1
ATOM 5519 C C . LEU B 1 181 ? 7.113 7.18 8.922 1 95.62 181 LEU B C 1
ATOM 5521 O O . LEU B 1 181 ? 6.832 7.059 7.73 1 95.62 181 LEU B O 1
ATOM 5525 N N . THR B 1 182 ? 8.195 6.672 9.516 1 94.81 182 THR B N 1
ATOM 5526 C CA . THR B 1 182 ? 9.07 5.73 8.828 1 94.81 182 THR B CA 1
ATOM 5527 C C . THR B 1 182 ? 8.438 4.344 8.766 1 94.81 182 THR B C 1
ATOM 5529 O O . THR B 1 182 ? 7.336 4.133 9.289 1 94.81 182 THR B O 1
ATOM 5532 N N . LEU B 1 183 ? 9.125 3.393 8.125 1 91.62 183 LEU B N 1
ATOM 5533 C CA . LEU B 1 183 ? 8.656 2.018 7.996 1 91.62 183 LEU B CA 1
ATOM 5534 C C . LEU B 1 183 ? 8.438 1.389 9.367 1 91.62 183 LEU B C 1
ATOM 5536 O O . LEU B 1 183 ? 7.488 0.62 9.562 1 91.62 183 LEU B O 1
ATOM 5540 N N . ASP B 1 184 ? 9.289 1.699 10.32 1 91.88 184 ASP B N 1
ATOM 5541 C CA . ASP B 1 184 ? 9.203 1.159 11.672 1 91.88 184 ASP B CA 1
ATOM 5542 C C . ASP B 1 184 ? 8.375 2.072 12.578 1 91.88 184 ASP B C 1
ATOM 5544 O O . ASP B 1 184 ? 8.516 2.031 13.805 1 91.88 184 ASP B O 1
ATOM 5548 N N . LYS B 1 185 ? 7.598 3.014 12.039 1 93.12 185 LYS B N 1
ATOM 5549 C CA . LYS B 1 185 ? 6.57 3.826 12.688 1 93.12 185 LYS B CA 1
ATOM 5550 C C . LYS B 1 185 ? 7.195 4.848 13.633 1 93.12 185 LYS B C 1
ATOM 5552 O O . LYS B 1 185 ? 6.656 5.117 14.711 1 93.12 185 LYS B O 1
ATOM 5557 N N . ILE B 1 186 ? 8.312 5.359 13.234 1 95.56 186 ILE B N 1
ATOM 5558 C CA . ILE B 1 186 ? 8.93 6.453 13.977 1 95.56 186 ILE B CA 1
ATOM 5559 C C . ILE B 1 186 ? 8.578 7.785 13.32 1 95.56 186 ILE B C 1
ATOM 5561 O O . ILE B 1 186 ? 8.844 7.992 12.141 1 95.56 186 ILE B O 1
ATOM 5565 N N . PRO B 1 187 ? 7.918 8.703 14.102 1 97.62 187 PRO B N 1
ATOM 5566 C CA . PRO B 1 187 ? 7.645 10.023 13.531 1 97.62 187 PRO B CA 1
ATOM 5567 C C . PRO B 1 187 ? 8.914 10.812 13.219 1 97.62 187 PRO B C 1
ATOM 5569 O O . PRO B 1 187 ? 9.742 11.039 14.109 1 97.62 187 PRO B O 1
ATOM 5572 N N . ILE B 1 188 ? 9.07 11.258 11.992 1 95.62 188 ILE B N 1
ATOM 5573 C CA . ILE B 1 188 ? 10.242 12.031 11.594 1 95.62 188 ILE B CA 1
ATOM 5574 C C . ILE B 1 188 ? 9.797 13.328 10.93 1 95.62 188 ILE B C 1
ATOM 5576 O O . ILE B 1 188 ? 8.648 13.453 10.508 1 95.62 188 ILE B O 1
ATOM 5580 N N . ILE B 1 189 ? 10.727 14.219 10.844 1 94.19 189 ILE B N 1
ATOM 5581 C CA . ILE B 1 189 ? 10.469 15.523 10.25 1 94.19 189 ILE B CA 1
ATOM 5582 C C . ILE B 1 189 ? 10.992 15.547 8.812 1 94.19 189 ILE B C 1
ATOM 5584 O O . ILE B 1 189 ? 12.203 15.523 8.586 1 94.19 189 ILE B O 1
ATOM 5588 N N . HIS B 1 190 ? 10.039 15.547 7.887 1 89.81 190 HIS B N 1
ATOM 5589 C CA . HIS B 1 190 ? 10.391 15.633 6.477 1 89.81 190 HIS B CA 1
ATOM 5590 C C . HIS B 1 190 ? 9.188 16.031 5.629 1 89.81 190 HIS B C 1
ATOM 5592 O O . HIS B 1 190 ? 8.078 15.547 5.844 1 89.81 190 HIS B O 1
ATOM 5598 N N . HIS B 1 191 ? 9.398 16.797 4.707 1 86.38 191 HIS B N 1
ATOM 5599 C CA . HIS B 1 191 ? 8.312 17.422 3.967 1 86.38 191 HIS B CA 1
ATOM 5600 C C . HIS B 1 191 ? 7.801 16.516 2.855 1 86.38 191 HIS B C 1
ATOM 5602 O O . HIS B 1 191 ? 6.598 16.453 2.594 1 86.38 191 HIS B O 1
ATOM 5608 N N . ASP B 1 192 ? 8.711 15.82 2.156 1 82.94 192 ASP B N 1
ATOM 5609 C CA . ASP B 1 192 ? 8.297 15.016 1.006 1 82.94 192 ASP B CA 1
ATOM 5610 C C . ASP B 1 192 ? 8.062 13.562 1.405 1 82.94 192 ASP B C 1
ATOM 5612 O O . ASP B 1 192 ? 8.664 13.07 2.357 1 82.94 192 ASP B O 1
ATOM 5616 N N . PHE B 1 193 ? 7.234 12.938 0.616 1 88.19 193 PHE B N 1
ATOM 5617 C CA . PHE B 1 193 ? 6.996 11.516 0.864 1 88.19 193 PHE B CA 1
ATOM 5618 C C . PHE B 1 193 ? 8.172 10.68 0.386 1 88.19 193 PHE B C 1
ATOM 5620 O O . PHE B 1 193 ? 8.32 9.523 0.786 1 88.19 193 PHE B O 1
ATOM 5627 N N . TRP B 1 194 ? 8.953 11.289 -0.461 1 86.88 194 TRP B N 1
ATOM 5628 C CA . TRP B 1 194 ? 10.086 10.586 -1.062 1 86.88 194 TRP B CA 1
ATOM 5629 C C . TRP B 1 194 ? 11.406 11.219 -0.65 1 86.88 194 TRP B C 1
ATOM 5631 O O . TRP B 1 194 ? 11.5 12.438 -0.502 1 86.88 194 TRP B O 1
ATOM 5641 N N . LEU B 1 195 ? 12.406 10.398 -0.544 1 84.5 195 LEU B N 1
ATOM 5642 C CA . LEU B 1 195 ? 13.773 10.836 -0.268 1 84.5 195 LEU B CA 1
ATOM 5643 C C . LEU B 1 195 ? 14.68 10.578 -1.468 1 84.5 195 LEU B C 1
ATOM 5645 O O . LEU B 1 195 ? 14.594 9.523 -2.102 1 84.5 195 LEU B O 1
ATOM 5649 N N . GLN B 1 196 ? 15.414 11.547 -1.744 1 81.19 196 GLN B N 1
ATOM 5650 C CA . GLN B 1 196 ? 16.453 11.352 -2.754 1 81.19 196 GLN B CA 1
ATOM 5651 C C . GLN B 1 196 ? 17.75 10.852 -2.125 1 81.19 196 GLN B C 1
ATOM 5653 O O . GLN B 1 196 ? 18.297 11.5 -1.235 1 81.19 196 GLN B O 1
ATOM 5658 N N . LEU B 1 197 ? 18.219 9.758 -2.637 1 80.56 197 LEU B N 1
ATOM 5659 C CA . LEU B 1 197 ? 19.406 9.117 -2.076 1 80.56 197 LEU B CA 1
ATOM 5660 C C . LEU B 1 197 ? 20.547 9.102 -3.09 1 80.56 197 LEU B C 1
ATOM 5662 O O . LEU B 1 197 ? 20.328 8.828 -4.273 1 80.56 197 LEU B O 1
ATOM 5666 N N . LYS B 1 198 ? 21.625 9.477 -2.539 1 79.19 198 LYS B N 1
ATOM 5667 C CA . LYS B 1 198 ? 22.812 9.312 -3.355 1 79.19 198 LYS B CA 1
ATOM 5668 C C . LYS B 1 198 ? 23.328 7.879 -3.301 1 79.19 198 LYS B C 1
ATOM 5670 O O . LYS B 1 198 ? 23.344 7.262 -2.232 1 79.19 198 LYS B O 1
ATOM 5675 N N . THR B 1 199 ? 23.609 7.289 -4.457 1 79.88 199 THR B N 1
ATOM 5676 C CA . THR B 1 199 ? 24.203 5.969 -4.574 1 79.88 199 THR B CA 1
ATOM 5677 C C . THR B 1 199 ? 25.188 5.926 -5.742 1 79.88 199 THR B C 1
ATOM 5679 O O . THR B 1 199 ? 25.656 6.969 -6.203 1 79.88 199 THR B O 1
ATOM 5682 N N . THR B 1 200 ? 25.719 4.777 -5.973 1 76.5 200 THR B N 1
ATOM 5683 C CA . THR B 1 200 ? 26.641 4.609 -7.098 1 76.5 200 THR B CA 1
ATOM 5684 C C . THR B 1 200 ? 26.188 3.453 -7.988 1 76.5 200 THR B C 1
ATOM 5686 O O . THR B 1 200 ? 25.5 2.543 -7.535 1 76.5 200 THR B O 1
ATOM 5689 N N . ASP B 1 201 ? 26.5 3.684 -9.258 1 73.62 201 ASP B N 1
ATOM 5690 C CA . ASP B 1 201 ? 26.25 2.551 -10.148 1 73.62 201 ASP B CA 1
ATOM 5691 C C . ASP B 1 201 ? 27.375 1.528 -10.055 1 73.62 201 ASP B C 1
ATOM 5693 O O . ASP B 1 201 ? 28.281 1.666 -9.227 1 73.62 201 ASP B O 1
ATOM 5697 N N . PHE B 1 202 ? 27.25 0.52 -10.875 1 64 202 PHE B N 1
ATOM 5698 C CA . PHE B 1 202 ? 28.203 -0.591 -10.812 1 64 202 PHE B CA 1
ATOM 5699 C C . PHE B 1 202 ? 29.594 -0.136 -11.211 1 64 202 PHE B C 1
ATOM 5701 O O . PHE B 1 202 ? 30.578 -0.818 -10.93 1 64 202 PHE B O 1
ATOM 5708 N N . LEU B 1 203 ? 29.688 1.061 -11.867 1 66 203 LEU B N 1
ATOM 5709 C CA . LEU B 1 203 ? 30.984 1.591 -12.297 1 66 203 LEU B CA 1
ATOM 5710 C C . LEU B 1 203 ? 31.516 2.586 -11.273 1 66 203 LEU B C 1
ATOM 5712 O O . LEU B 1 203 ? 32.625 3.119 -11.445 1 66 203 LEU B O 1
ATOM 5716 N N . GLY B 1 204 ? 30.688 2.783 -10.297 1 69.88 204 GLY B N 1
ATOM 5717 C CA . GLY B 1 204 ? 31.125 3.699 -9.25 1 69.88 204 GLY B CA 1
ATOM 5718 C C . GLY B 1 204 ? 30.703 5.137 -9.508 1 69.88 204 GLY B C 1
ATOM 5719 O O . GLY B 1 204 ? 31.062 6.035 -8.75 1 69.88 204 GLY B O 1
ATOM 5720 N N . HIS B 1 205 ? 30 5.289 -10.57 1 76.56 205 HIS B N 1
ATOM 5721 C CA . HIS B 1 205 ? 29.516 6.637 -10.859 1 76.56 205 HIS B CA 1
ATOM 5722 C C . HIS B 1 205 ? 28.375 7.031 -9.938 1 76.56 205 HIS B C 1
ATOM 5724 O O . HIS B 1 205 ? 27.531 6.203 -9.609 1 76.56 205 HIS B O 1
ATOM 5730 N N . PRO B 1 206 ? 28.375 8.273 -9.578 1 78.69 206 PRO B N 1
ATOM 5731 C CA . PRO B 1 206 ? 27.297 8.711 -8.688 1 78.69 206 PRO B CA 1
ATOM 5732 C C . PRO B 1 206 ? 25.906 8.594 -9.328 1 78.69 206 PRO B C 1
ATOM 5734 O O . PRO B 1 206 ? 25.75 8.867 -10.523 1 78.69 206 PRO B O 1
ATOM 5737 N N . GLN B 1 207 ? 25.047 8.078 -8.578 1 81.88 207 GLN B N 1
ATOM 5738 C CA . GLN B 1 207 ? 23.641 7.988 -8.961 1 81.88 207 GLN B CA 1
ATOM 5739 C C . GLN B 1 207 ? 22.75 8.57 -7.875 1 81.88 207 GLN B C 1
ATOM 5741 O O . GLN B 1 207 ? 23.172 8.742 -6.73 1 81.88 207 GLN B O 1
ATOM 5746 N N . VAL B 1 208 ? 21.547 8.977 -8.32 1 82.38 208 VAL B N 1
ATOM 5747 C CA . VAL B 1 208 ? 20.531 9.43 -7.387 1 82.38 208 VAL B CA 1
ATOM 5748 C C . VAL B 1 208 ? 19.234 8.648 -7.609 1 82.38 208 VAL B C 1
ATOM 5750 O O . VAL B 1 208 ? 18.812 8.445 -8.75 1 82.38 208 VAL B O 1
ATOM 5753 N N . ILE B 1 209 ? 18.703 8.141 -6.52 1 85.25 209 ILE B N 1
ATOM 5754 C CA . ILE B 1 209 ? 17.438 7.438 -6.621 1 85.25 209 ILE B CA 1
ATOM 5755 C C . ILE B 1 209 ? 16.453 7.996 -5.594 1 85.25 209 ILE B C 1
ATOM 5757 O O . ILE B 1 209 ? 16.859 8.5 -4.543 1 85.25 209 ILE B O 1
ATOM 5761 N N . ARG B 1 210 ? 15.242 7.906 -5.891 1 87.19 210 ARG B N 1
ATOM 5762 C CA . ARG B 1 210 ? 14.195 8.297 -4.945 1 87.19 210 ARG B CA 1
ATOM 5763 C C . ARG B 1 210 ? 13.547 7.066 -4.312 1 87.19 210 ARG B C 1
ATOM 5765 O O . ARG B 1 210 ? 13.312 6.062 -4.992 1 87.19 210 ARG B O 1
ATOM 5772 N N . VAL B 1 211 ? 13.336 7.156 -3.023 1 89.44 211 VAL B N 1
ATOM 5773 C CA . VAL B 1 211 ? 12.703 6.082 -2.264 1 89.44 211 VAL B CA 1
ATOM 5774 C C . VAL B 1 211 ? 11.68 6.668 -1.294 1 89.44 211 VAL B C 1
ATOM 5776 O O . VAL B 1 211 ? 11.93 7.707 -0.679 1 89.44 211 VAL B O 1
ATOM 5779 N N . PRO B 1 212 ? 10.523 6.012 -1.174 1 91 212 PRO B N 1
ATOM 5780 C CA . PRO B 1 212 ? 9.562 6.547 -0.207 1 91 212 PRO B CA 1
ATOM 5781 C C . PRO B 1 212 ? 10.07 6.477 1.231 1 91 212 PRO B C 1
ATOM 5783 O O . PRO B 1 212 ? 10.68 5.48 1.628 1 91 212 PRO B O 1
ATOM 5786 N N . VAL B 1 213 ? 9.758 7.492 1.988 1 91.62 213 VAL B N 1
ATOM 5787 C CA . VAL B 1 213 ? 10.188 7.602 3.379 1 91.62 213 VAL B CA 1
ATOM 5788 C C . VAL B 1 213 ? 9.625 6.434 4.184 1 91.62 213 VAL B C 1
ATOM 5790 O O . VAL B 1 213 ? 10.336 5.836 5 1 91.62 213 VAL B O 1
ATOM 5793 N N . ASN B 1 214 ? 8.391 6.023 3.914 1 92.56 214 ASN B N 1
ATOM 5794 C CA . ASN B 1 214 ? 7.723 5.016 4.734 1 92.56 214 ASN B CA 1
ATOM 5795 C C . ASN B 1 214 ? 8.156 3.605 4.344 1 92.56 214 ASN B C 1
ATOM 5797 O O . ASN B 1 214 ? 7.535 2.625 4.766 1 92.56 214 ASN B O 1
ATOM 5801 N N . LYS B 1 215 ? 9.148 3.521 3.492 1 92.31 215 LYS B N 1
ATOM 5802 C CA . LYS B 1 215 ? 9.711 2.217 3.154 1 92.31 215 LYS B CA 1
ATOM 5803 C C . LYS B 1 215 ? 11.125 2.062 3.707 1 92.31 215 LYS B C 1
ATOM 5805 O O . LYS B 1 215 ? 11.789 1.058 3.451 1 92.31 215 LYS B O 1
ATOM 5810 N N . LEU B 1 216 ? 11.562 3.029 4.449 1 92.5 216 LEU B N 1
ATOM 5811 C CA . LEU B 1 216 ? 12.859 3.004 5.117 1 92.5 216 LEU B CA 1
ATOM 5812 C C . LEU B 1 216 ? 12.695 3.08 6.633 1 92.5 216 LEU B C 1
ATOM 5814 O O . LEU B 1 216 ? 11.828 3.805 7.129 1 92.5 216 LEU B O 1
ATOM 5818 N N . THR B 1 217 ? 13.484 2.324 7.316 1 93.12 217 THR B N 1
ATOM 5819 C CA . THR B 1 217 ? 13.523 2.475 8.766 1 93.12 217 THR B CA 1
ATOM 5820 C C . THR B 1 217 ? 14.258 3.75 9.156 1 93.12 217 THR B C 1
ATOM 5822 O O . THR B 1 217 ? 14.977 4.332 8.344 1 93.12 217 THR B O 1
ATOM 5825 N N . TYR B 1 218 ? 14.008 4.152 10.406 1 93.88 218 TYR B N 1
ATOM 5826 C CA . TYR B 1 218 ? 14.711 5.344 10.859 1 93.88 218 TYR B CA 1
ATOM 5827 C C . TYR B 1 218 ? 16.219 5.117 10.859 1 93.88 218 TYR B C 1
ATOM 5829 O O . TYR B 1 218 ? 16.984 6.027 10.555 1 93.88 218 TYR B O 1
ATOM 5837 N N . GLU B 1 219 ? 16.641 3.924 11.219 1 90.5 219 GLU B N 1
ATOM 5838 C CA . GLU B 1 219 ? 18.078 3.607 11.219 1 90.5 219 GLU B CA 1
ATOM 5839 C C . GLU B 1 219 ? 18.672 3.795 9.828 1 90.5 219 GLU B C 1
ATOM 5841 O O . GLU B 1 219 ? 19.828 4.227 9.695 1 90.5 219 GLU B O 1
ATOM 5846 N N . GLN B 1 220 ? 17.938 3.459 8.844 1 88.94 220 GLN B N 1
ATOM 5847 C CA . GLN B 1 220 ? 18.391 3.676 7.477 1 88.94 220 GLN B CA 1
ATOM 5848 C C . GLN B 1 220 ? 18.438 5.164 7.145 1 88.94 220 GLN B C 1
ATOM 5850 O O . GLN B 1 220 ? 19.438 5.66 6.625 1 88.94 220 GLN B O 1
ATOM 5855 N N . ILE B 1 221 ? 17.453 5.902 7.48 1 89.44 221 ILE B N 1
ATOM 5856 C CA . ILE B 1 221 ? 17.25 7.289 7.074 1 89.44 221 ILE B CA 1
ATOM 5857 C C . ILE B 1 221 ? 18.281 8.18 7.762 1 89.44 221 ILE B C 1
ATOM 5859 O O . ILE B 1 221 ? 18.844 9.086 7.137 1 89.44 221 ILE B O 1
ATOM 5863 N N . ARG B 1 222 ? 18.484 7.902 8.992 1 85.44 222 ARG B N 1
ATOM 5864 C CA . ARG B 1 222 ? 19.328 8.805 9.773 1 85.44 222 ARG B CA 1
ATOM 5865 C C . ARG B 1 222 ? 20.766 8.805 9.266 1 85.44 222 ARG B C 1
ATOM 5867 O O . ARG B 1 222 ? 21.531 9.719 9.562 1 85.44 222 ARG B O 1
ATOM 5874 N N . LYS B 1 223 ? 21.094 7.742 8.508 1 78.88 223 LYS B N 1
ATOM 5875 C CA . LYS B 1 223 ? 22.453 7.605 7.992 1 78.88 223 LYS B CA 1
ATOM 5876 C C . LYS B 1 223 ? 22.594 8.266 6.625 1 78.88 223 LYS B C 1
ATOM 5878 O O . LYS B 1 223 ? 23.703 8.43 6.117 1 78.88 223 LYS B O 1
ATOM 5883 N N . LEU B 1 224 ? 21.516 8.609 6.066 1 75.5 224 LEU B N 1
ATOM 5884 C CA . LEU B 1 224 ? 21.531 9.086 4.688 1 75.5 224 LEU B CA 1
ATOM 5885 C C . LEU B 1 224 ? 21.859 10.57 4.629 1 75.5 224 LEU B C 1
ATOM 5887 O O . LEU B 1 224 ? 21.703 11.289 5.621 1 75.5 224 LEU B O 1
ATOM 5891 N N . GLN B 1 225 ? 22.453 10.867 3.512 1 63.41 225 GLN B N 1
ATOM 5892 C CA . GLN B 1 225 ? 22.703 12.281 3.221 1 63.41 225 GLN B CA 1
ATOM 5893 C C . GLN B 1 225 ? 21.594 12.852 2.336 1 63.41 225 GLN B C 1
ATOM 5895 O O . GLN B 1 225 ? 21.391 12.391 1.214 1 63.41 225 GLN B O 1
ATOM 5900 N N . PRO B 1 226 ? 20.828 13.734 2.953 1 61.16 226 PRO B N 1
ATOM 5901 C CA . PRO B 1 226 ? 19.828 14.328 2.064 1 61.16 226 PRO B CA 1
ATOM 5902 C C . PRO B 1 226 ? 20.453 15.148 0.937 1 61.16 226 PRO B C 1
ATOM 5904 O O . PRO B 1 226 ? 21.484 15.789 1.132 1 61.16 226 PRO B O 1
ATOM 5907 N N . ILE B 1 227 ? 19.969 14.859 -0.329 1 60.91 227 ILE B N 1
ATOM 5908 C CA . ILE B 1 227 ? 20.391 15.68 -1.463 1 60.91 227 ILE B CA 1
ATOM 5909 C C . ILE B 1 227 ? 19.484 16.906 -1.568 1 60.91 227 ILE B C 1
ATOM 5911 O O . ILE B 1 227 ? 18.266 16.781 -1.668 1 60.91 227 ILE B O 1
ATOM 5915 N N . VAL B 1 228 ? 20 18.016 -1.146 1 55.47 228 VAL B N 1
ATOM 5916 C CA . VAL B 1 228 ? 19.219 19.234 -1.343 1 55.47 228 VAL B CA 1
ATOM 5917 C C . VAL B 1 228 ? 19.656 19.922 -2.633 1 55.47 228 VAL B C 1
ATOM 5919 O O . VAL B 1 228 ? 20.844 20.234 -2.809 1 55.47 228 VAL B O 1
ATOM 5922 N N . LEU B 1 229 ? 18.844 19.703 -3.643 1 51.69 229 LEU B N 1
ATOM 5923 C CA . LEU B 1 229 ? 19.188 20.297 -4.93 1 51.69 229 LEU B CA 1
ATOM 5924 C C . LEU B 1 229 ? 18.75 21.766 -4.973 1 51.69 229 LEU B C 1
ATOM 5926 O O . LEU B 1 229 ? 17.641 22.094 -4.578 1 51.69 229 LEU B O 1
ATOM 5930 N N . ASP B 1 230 ? 19.719 22.609 -4.934 1 48.59 230 ASP B N 1
ATOM 5931 C CA . ASP B 1 230 ? 19.359 23.969 -5.301 1 48.59 230 ASP B CA 1
ATOM 5932 C C . ASP B 1 230 ? 18.734 24.016 -6.691 1 48.59 230 ASP B C 1
ATOM 5934 O O . ASP B 1 230 ? 19.406 23.797 -7.695 1 48.59 230 ASP B O 1
ATOM 5938 N N . HIS B 1 231 ? 17.422 24 -6.672 1 47.34 231 HIS B N 1
ATOM 5939 C CA . HIS B 1 231 ? 16.703 23.938 -7.938 1 47.34 231 HIS B CA 1
ATOM 5940 C C . HIS B 1 231 ? 17.25 24.953 -8.93 1 47.34 231 HIS B C 1
ATOM 5942 O O . HIS B 1 231 ? 17.359 24.656 -10.125 1 47.34 231 HIS B O 1
ATOM 5948 N N . ASN B 1 232 ? 17.531 26.203 -8.398 1 47.34 232 ASN B N 1
ATOM 5949 C CA . ASN B 1 232 ? 18.047 27.219 -9.305 1 47.34 232 ASN B CA 1
ATOM 5950 C C . ASN B 1 232 ? 19.406 26.812 -9.883 1 47.34 232 ASN B C 1
ATOM 5952 O O . ASN B 1 232 ? 19.656 27.016 -11.07 1 47.34 232 ASN B O 1
ATOM 5956 N N . TYR B 1 233 ? 20.219 26.359 -9.023 1 49.28 233 TYR B N 1
ATOM 5957 C CA . TYR B 1 233 ? 21.516 25.906 -9.484 1 49.28 233 TYR B CA 1
ATOM 5958 C C . TYR B 1 233 ? 21.391 24.781 -10.5 1 49.28 233 TYR B C 1
ATOM 5960 O O . TYR B 1 233 ? 22.062 24.797 -11.539 1 49.28 233 TYR B O 1
ATOM 5968 N N . TYR B 1 234 ? 20.391 24.047 -10.211 1 53.69 234 TYR B N 1
ATOM 5969 C CA . TYR B 1 234 ? 20.172 22.875 -11.07 1 53.69 234 TYR B CA 1
ATOM 5970 C C . TYR B 1 234 ? 19.672 23.297 -12.445 1 53.69 234 TYR B C 1
ATOM 5972 O O . TYR B 1 234 ? 20.141 22.797 -13.469 1 53.69 234 TYR B O 1
ATOM 5980 N N . GLU B 1 235 ? 18.75 24.109 -12.312 1 53.44 235 GLU B N 1
ATOM 5981 C CA . GLU B 1 235 ? 18.219 24.594 -13.586 1 53.44 235 GLU B CA 1
ATOM 5982 C C . GLU B 1 235 ? 19.297 25.281 -14.414 1 53.44 235 GLU B C 1
ATOM 5984 O O . GLU B 1 235 ? 19.375 25.078 -15.625 1 53.44 235 GLU B O 1
ATOM 5989 N N . ASN B 1 236 ? 20.125 26.094 -13.727 1 56.19 236 ASN B N 1
ATOM 5990 C CA . ASN B 1 236 ? 21.188 26.797 -14.43 1 56.19 236 ASN B CA 1
ATOM 5991 C C . ASN B 1 236 ? 22.266 25.844 -14.945 1 56.19 236 ASN B C 1
ATOM 5993 O O . ASN B 1 236 ? 22.766 26.031 -16.062 1 56.19 236 ASN B O 1
ATOM 5997 N N . PHE B 1 237 ? 22.531 24.891 -14.18 1 54.88 237 PHE B N 1
ATOM 5998 C CA . PHE B 1 237 ? 23.5 23.891 -14.602 1 54.88 237 PHE B CA 1
ATOM 5999 C C . PHE B 1 237 ? 22.984 23.125 -15.82 1 54.88 237 PHE B C 1
ATOM 6001 O O . PHE B 1 237 ? 23.719 22.922 -16.797 1 54.88 237 PHE B O 1
ATOM 6008 N N . LEU B 1 238 ? 21.719 22.75 -15.664 1 57.97 238 LEU B N 1
ATOM 6009 C CA . LEU B 1 238 ? 21.125 22.031 -16.781 1 57.97 238 LEU B CA 1
ATOM 6010 C C . LEU B 1 238 ? 21.141 22.859 -18.047 1 57.97 238 LEU B C 1
ATOM 6012 O O . LEU B 1 238 ? 21.438 22.344 -19.125 1 57.97 238 LEU B O 1
ATOM 6016 N N . LYS B 1 239 ? 20.781 24.031 -17.828 1 60.12 239 LYS B N 1
ATOM 6017 C CA . LYS B 1 239 ? 20.812 24.938 -18.953 1 60.12 239 LYS B CA 1
ATOM 6018 C C . LYS B 1 239 ? 22.219 25.062 -19.531 1 60.12 239 LYS B C 1
ATOM 6020 O O . LYS B 1 239 ? 22.406 25.047 -20.75 1 60.12 239 LYS B O 1
ATOM 6025 N N . SER B 1 240 ? 23.109 25.188 -18.703 1 57.38 240 SER B N 1
ATOM 6026 C CA . SER B 1 240 ? 24.484 25.422 -19.141 1 57.38 240 SER B CA 1
ATOM 6027 C C . SER B 1 240 ? 25.078 24.172 -19.797 1 57.38 240 SER B C 1
ATOM 6029 O O . SER B 1 240 ? 25.938 24.281 -20.672 1 57.38 240 SER B O 1
ATOM 6031 N N . HIS B 1 241 ? 24.688 23.062 -19.297 1 52.81 241 HIS B N 1
ATOM 6032 C CA . HIS B 1 241 ? 25.266 21.828 -19.812 1 52.81 241 HIS B CA 1
ATOM 6033 C C . HIS B 1 241 ? 24.344 21.188 -20.844 1 52.81 241 HIS B C 1
ATOM 6035 O O . HIS B 1 241 ? 24.562 20.047 -21.25 1 52.81 241 HIS B O 1
ATOM 6041 N N . LYS B 1 242 ? 23.359 22.016 -21.359 1 52 242 LYS B N 1
ATOM 6042 C CA . LYS B 1 242 ? 22.422 21.641 -22.406 1 52 242 LYS B CA 1
ATOM 6043 C C . LYS B 1 242 ? 21.781 20.297 -22.109 1 52 242 LYS B C 1
ATOM 6045 O O . LYS B 1 242 ? 21.656 19.453 -23 1 52 242 LYS B O 1
ATOM 6050 N N . ILE B 1 243 ? 21.781 19.984 -20.875 1 50.56 243 ILE B N 1
ATOM 6051 C CA . ILE B 1 243 ? 20.969 18.844 -20.5 1 50.56 243 ILE B CA 1
ATOM 6052 C C . ILE B 1 243 ? 19.5 19.219 -20.531 1 50.56 243 ILE B C 1
ATOM 6054 O O . ILE B 1 243 ? 19.062 20.125 -19.828 1 50.56 243 ILE B O 1
ATOM 6058 N N . SER B 1 244 ? 18.781 19.062 -21.625 1 43.66 244 SER B N 1
ATOM 6059 C CA . SER B 1 244 ? 17.359 19.359 -21.781 1 43.66 244 SER B CA 1
ATOM 6060 C C . SER B 1 244 ? 16.516 18.578 -20.766 1 43.66 244 SER B C 1
ATOM 6062 O O . SER B 1 244 ? 16.469 17.344 -20.812 1 43.66 244 SER B O 1
ATOM 6064 N N . LEU B 1 245 ? 16.609 19 -19.656 1 44.25 245 LEU B N 1
ATOM 6065 C CA . LEU B 1 245 ? 15.609 18.375 -18.781 1 44.25 245 LEU B CA 1
ATOM 6066 C C . LEU B 1 245 ? 14.219 18.953 -19.062 1 44.25 245 LEU B C 1
ATOM 6068 O O . LEU B 1 245 ? 14.023 20.156 -19.016 1 44.25 245 LEU B O 1
ATOM 6072 N N . HIS B 1 246 ? 13.445 18.406 -19.859 1 36.41 246 HIS B N 1
ATOM 6073 C CA . HIS B 1 246 ? 12.039 18.781 -19.797 1 36.41 246 HIS B CA 1
ATOM 6074 C C . HIS B 1 246 ? 11.516 18.75 -18.375 1 36.41 246 HIS B C 1
ATOM 6076 O O . HIS B 1 246 ? 11.055 17.703 -17.891 1 36.41 246 HIS B O 1
ATOM 6082 N N . THR B 1 247 ? 12.156 19.359 -17.562 1 36.84 247 THR B N 1
ATOM 6083 C CA . THR B 1 247 ? 11.727 19.359 -16.172 1 36.84 247 THR B CA 1
ATOM 6084 C C . THR B 1 247 ? 10.344 19.984 -16.031 1 36.84 247 THR B C 1
ATOM 6086 O O . THR B 1 247 ? 10.219 21.203 -15.93 1 36.84 247 THR B O 1
ATOM 6089 N N . SER B 1 248 ? 9.445 19.75 -16.875 1 32.12 248 SER B N 1
ATOM 6090 C CA . SER B 1 248 ? 8.156 20.266 -16.438 1 32.12 248 SER B CA 1
ATOM 6091 C C . SER B 1 248 ? 7.789 19.734 -15.055 1 32.12 248 SER B C 1
ATOM 6093 O O . SER B 1 248 ? 7.809 18.531 -14.82 1 32.12 248 SER B O 1
ATOM 6095 N N . THR B 1 249 ? 8.219 20.422 -14.078 1 33.47 249 THR B N 1
ATOM 6096 C CA . THR B 1 249 ? 7.574 20.141 -12.805 1 33.47 249 THR B CA 1
ATOM 6097 C C . THR B 1 249 ? 6.113 19.75 -13.016 1 33.47 249 THR B C 1
ATOM 6099 O O . THR B 1 249 ? 5.258 20.609 -13.234 1 33.47 249 THR B O 1
ATOM 6102 N N . THR B 1 250 ? 5.914 18.812 -13.781 1 31.98 250 THR B N 1
ATOM 6103 C CA . THR B 1 250 ? 4.516 18.422 -13.922 1 31.98 250 THR B CA 1
ATOM 6104 C C . THR B 1 250 ? 3.896 18.125 -12.562 1 31.98 250 THR B C 1
ATOM 6106 O O . THR B 1 250 ? 4.391 17.281 -11.812 1 31.98 250 THR B O 1
ATOM 6109 N N . HIS B 1 251 ? 3.506 19.094 -12.008 1 33.91 251 HIS B N 1
ATOM 6110 C CA . HIS B 1 251 ? 2.539 18.844 -10.945 1 33.91 251 HIS B CA 1
ATOM 6111 C C . HIS B 1 251 ? 1.591 17.703 -11.328 1 33.91 251 HIS B C 1
ATOM 6113 O O . HIS B 1 251 ? 1.155 17.625 -12.484 1 33.91 251 HIS B O 1
ATOM 6119 N N . PRO B 1 252 ? 1.766 16.672 -10.68 1 35.09 252 PRO B N 1
ATOM 6120 C CA . PRO B 1 252 ? 0.888 15.555 -11.039 1 35.09 252 PRO B CA 1
ATOM 6121 C C . PRO B 1 252 ? -0.502 16.016 -11.477 1 35.09 252 PRO B C 1
ATOM 6123 O O . PRO B 1 252 ? -1.182 16.734 -10.734 1 35.09 252 PRO B O 1
ATOM 6126 N N . ILE B 1 253 ? -0.65 16.328 -12.695 1 33.12 253 ILE B N 1
ATOM 6127 C CA . ILE B 1 253 ? -2.012 16.594 -13.156 1 33.12 253 ILE B CA 1
ATOM 6128 C C . ILE B 1 253 ? -2.91 15.414 -12.781 1 33.12 253 ILE B C 1
ATOM 6130 O O . ILE B 1 253 ? -3.891 15.578 -12.047 1 33.12 253 ILE B O 1
ATOM 6134 N N . SER B 1 254 ? -3.543 14.812 -14.008 1 35.06 254 SER B N 1
ATOM 6135 C CA . SER B 1 254 ? -4.73 13.961 -14.016 1 35.06 254 SER B CA 1
ATOM 6136 C C . SER B 1 254 ? -4.406 12.555 -13.539 1 35.06 254 SER B C 1
ATOM 6138 O O . SER B 1 254 ? -3.283 12.07 -13.703 1 35.06 254 SER B O 1
ATOM 6140 N N . VAL B 1 255 ? -5.117 12.016 -12.578 1 42.59 255 VAL B N 1
ATOM 6141 C CA . VAL B 1 255 ? -5.168 10.75 -11.859 1 42.59 255 VAL B CA 1
ATOM 6142 C C . VAL B 1 255 ? -5.188 9.594 -12.859 1 42.59 255 VAL B C 1
ATOM 6144 O O . VAL B 1 255 ? -5.605 8.484 -12.523 1 42.59 255 VAL B O 1
ATOM 6147 N N . ASP B 1 256 ? -4.918 9.781 -14.109 1 44.56 256 ASP B N 1
ATOM 6148 C CA . ASP B 1 256 ? -4.938 8.617 -14.984 1 44.56 256 ASP B CA 1
ATOM 6149 C C . ASP B 1 256 ? -3.598 7.887 -14.953 1 44.56 256 ASP B C 1
ATOM 6151 O O . ASP B 1 256 ? -2.553 8.508 -14.734 1 44.56 256 ASP B O 1
ATOM 6155 N N . ASP B 1 257 ? -3.6 6.578 -14.828 1 51.94 257 ASP B N 1
ATOM 6156 C CA . ASP B 1 257 ? -2.467 5.656 -14.859 1 51.94 257 ASP B CA 1
ATOM 6157 C C . ASP B 1 257 ? -1.396 6.133 -15.836 1 51.94 257 ASP B C 1
ATOM 6159 O O . ASP B 1 257 ? -0.201 6.035 -15.555 1 51.94 257 ASP B O 1
ATOM 6163 N N . SER B 1 258 ? -1.757 6.582 -16.984 1 51.78 258 SER B N 1
ATOM 6164 C CA . SER B 1 258 ? -0.807 7.082 -17.969 1 51.78 258 SER B CA 1
ATOM 6165 C C . SER B 1 258 ? -0.047 8.297 -17.453 1 51.78 258 SER B C 1
ATOM 6167 O O . SER B 1 258 ? 1.156 8.43 -17.688 1 51.78 258 SER B O 1
ATOM 6169 N N . THR B 1 259 ? -0.767 8.875 -16.578 1 65.94 259 THR B N 1
ATOM 6170 C CA . THR B 1 259 ? -0.176 10.102 -16.047 1 65.94 259 THR B CA 1
ATOM 6171 C C . THR B 1 259 ? 0.86 9.781 -14.969 1 65.94 259 THR B C 1
ATOM 6173 O O . THR B 1 259 ? 1.894 10.445 -14.875 1 65.94 259 THR B O 1
ATOM 6176 N N . PHE B 1 260 ? 0.644 8.586 -14.539 1 72.5 260 PHE B N 1
ATOM 6177 C CA . PHE B 1 260 ? 1.568 8.219 -13.477 1 72.5 260 PHE B CA 1
ATOM 6178 C C . PHE B 1 260 ? 2.906 7.77 -14.055 1 72.5 260 PHE B C 1
ATOM 6180 O O . PHE B 1 260 ? 3.963 8.211 -13.602 1 72.5 260 PHE B O 1
ATOM 6187 N N . VAL B 1 261 ? 2.834 6.961 -15.062 1 74.88 261 VAL B N 1
ATOM 6188 C CA . VAL B 1 261 ? 4.047 6.449 -15.695 1 74.88 261 VAL B CA 1
ATOM 6189 C C . VAL B 1 261 ? 4.848 7.602 -16.297 1 74.88 261 VAL B C 1
ATOM 6191 O O . VAL B 1 261 ? 6.078 7.621 -16.219 1 74.88 261 VAL B O 1
ATOM 6194 N N . ASP B 1 262 ? 4.137 8.508 -16.766 1 76.12 262 ASP B N 1
ATOM 6195 C CA . ASP B 1 262 ? 4.797 9.672 -17.344 1 76.12 262 ASP B CA 1
ATOM 6196 C C . ASP B 1 262 ? 5.504 10.492 -16.266 1 76.12 262 ASP B C 1
ATOM 6198 O O . ASP B 1 262 ? 6.613 10.984 -16.484 1 76.12 262 ASP B O 1
ATOM 6202 N N . ARG B 1 263 ? 4.922 10.586 -15.164 1 76.81 263 ARG B N 1
ATOM 6203 C CA . ARG B 1 263 ? 5.531 11.297 -14.047 1 76.81 263 ARG B CA 1
ATOM 6204 C C . ARG B 1 263 ? 6.793 10.594 -13.562 1 76.81 263 ARG B C 1
ATOM 6206 O O . ARG B 1 263 ? 7.793 11.242 -13.258 1 76.81 263 ARG B O 1
ATOM 6213 N N . LEU B 1 264 ? 6.727 9.352 -13.617 1 82.38 264 LEU B N 1
ATOM 6214 C CA . LEU B 1 264 ? 7.887 8.57 -13.195 1 82.38 264 LEU B CA 1
ATOM 6215 C C . LEU B 1 264 ? 9.047 8.766 -14.156 1 82.38 264 LEU B C 1
ATOM 6217 O O . LEU B 1 264 ? 10.203 8.883 -13.734 1 82.38 264 LEU B O 1
ATOM 6221 N N . LYS B 1 265 ? 8.703 8.844 -15.406 1 81.69 265 LYS B N 1
ATOM 6222 C CA . LYS B 1 265 ? 9.742 9.031 -16.422 1 81.69 265 LYS B CA 1
ATOM 6223 C C . LYS B 1 265 ? 10.43 10.383 -16.266 1 81.69 265 LYS B C 1
ATOM 6225 O O . LYS B 1 265 ? 11.648 10.484 -16.375 1 81.69 265 LYS B O 1
ATOM 6230 N N . LYS B 1 266 ? 9.625 11.328 -15.992 1 77.5 266 LYS B N 1
ATOM 6231 C CA . LYS B 1 266 ? 10.172 12.664 -15.781 1 77.5 266 LYS B CA 1
ATOM 6232 C C . LYS B 1 266 ? 11.078 12.695 -14.547 1 77.5 266 LYS B C 1
ATOM 6234 O O . LYS B 1 266 ? 12.125 13.344 -14.562 1 77.5 266 LYS B O 1
ATOM 6239 N N . GLN B 1 267 ? 10.695 12.062 -13.594 1 80.19 267 GLN B N 1
ATOM 6240 C CA . GLN B 1 267 ? 11.492 11.992 -12.383 1 80.19 267 GLN B CA 1
ATOM 6241 C C . GLN B 1 267 ? 12.805 11.25 -12.625 1 80.19 267 GLN B C 1
ATOM 6243 O O . GLN B 1 267 ? 13.852 11.625 -12.086 1 80.19 267 GLN B O 1
ATOM 6248 N N . ASP B 1 268 ? 12.719 10.25 -13.398 1 83.06 268 ASP B N 1
ATOM 6249 C CA . ASP B 1 268 ? 13.922 9.516 -13.766 1 83.06 268 ASP B CA 1
ATOM 6250 C C . ASP B 1 268 ? 14.914 10.406 -14.508 1 83.06 268 ASP B C 1
ATOM 6252 O O . ASP B 1 268 ? 16.125 10.32 -14.281 1 83.06 268 ASP B O 1
ATOM 6256 N N . GLU B 1 269 ? 14.359 11.195 -15.344 1 78.06 269 GLU B N 1
ATOM 6257 C CA . GLU B 1 269 ? 15.195 12.125 -16.094 1 78.06 269 GLU B CA 1
ATOM 6258 C C . GLU B 1 269 ? 15.883 13.117 -15.156 1 78.06 269 GLU B C 1
ATOM 6260 O O . GLU B 1 269 ? 17.062 13.438 -15.344 1 78.06 269 GLU B O 1
ATOM 6265 N N . LEU B 1 270 ? 15.172 13.531 -14.227 1 76.81 270 LEU B N 1
ATOM 6266 C CA . LEU B 1 270 ? 15.75 14.445 -13.242 1 76.81 270 LEU B CA 1
ATOM 6267 C C . LEU B 1 270 ? 16.859 13.758 -12.445 1 76.81 270 LEU B C 1
ATOM 6269 O O . LEU B 1 270 ? 17.891 14.359 -12.188 1 76.81 270 LEU B O 1
ATOM 6273 N N . GLU B 1 271 ? 16.594 12.586 -12.07 1 79.44 271 GLU B N 1
ATOM 6274 C CA . GLU B 1 271 ? 17.594 11.82 -11.336 1 79.44 271 GLU B CA 1
ATOM 6275 C C . GLU B 1 271 ? 18.875 11.656 -12.156 1 79.44 271 GLU B C 1
ATOM 6277 O O . GLU B 1 271 ? 19.984 11.781 -11.617 1 79.44 271 GLU B O 1
ATOM 6282 N N . LEU B 1 272 ? 18.672 11.391 -13.367 1 80.06 272 LEU B N 1
ATOM 6283 C CA . LEU B 1 272 ? 19.812 11.242 -14.266 1 80.06 272 LEU B CA 1
ATOM 6284 C C . LEU B 1 272 ? 20.594 12.547 -14.367 1 80.06 272 LEU B C 1
ATOM 6286 O O . LEU B 1 272 ? 21.828 12.531 -14.367 1 80.06 272 LEU B O 1
ATOM 6290 N N . ALA B 1 273 ? 19.891 13.594 -14.445 1 76.06 273 ALA B N 1
ATOM 6291 C CA . ALA B 1 273 ? 20.531 14.906 -14.547 1 76.06 273 ALA B CA 1
ATOM 6292 C C . ALA B 1 273 ? 21.328 15.219 -13.289 1 76.06 273 ALA B C 1
ATOM 6294 O O . ALA B 1 273 ? 22.453 15.727 -13.375 1 76.06 273 ALA B O 1
ATOM 6295 N N . VAL B 1 274 ? 20.797 14.898 -12.227 1 77.44 274 VAL B N 1
ATOM 6296 C CA . VAL B 1 274 ? 21.484 15.148 -10.961 1 77.44 274 VAL B CA 1
ATOM 6297 C C . VAL B 1 274 ? 22.719 14.25 -10.852 1 77.44 274 VAL B C 1
ATOM 6299 O O . VAL B 1 274 ? 23.766 14.688 -10.383 1 77.44 274 VAL B O 1
ATOM 6302 N N . ALA B 1 275 ? 22.547 13.047 -11.25 1 79.75 275 ALA B N 1
ATOM 6303 C CA . ALA B 1 275 ? 23.672 12.117 -11.234 1 79.75 275 ALA B CA 1
ATOM 6304 C C . ALA B 1 275 ? 24.812 12.633 -12.102 1 79.75 275 ALA B C 1
ATOM 6306 O O . ALA B 1 275 ? 25.984 12.539 -11.719 1 79.75 275 ALA B O 1
ATOM 6307 N N . GLN B 1 276 ? 24.516 13.148 -13.211 1 77.06 276 GLN B N 1
ATOM 6308 C CA . GLN B 1 276 ? 25.516 13.688 -14.117 1 77.06 276 GLN B CA 1
ATOM 6309 C C . GLN B 1 276 ? 26.203 14.906 -13.516 1 77.06 276 GLN B C 1
ATOM 6311 O O . GLN B 1 276 ? 27.422 15.078 -13.664 1 77.06 276 GLN B O 1
ATOM 6316 N N . LEU B 1 277 ? 25.469 15.641 -12.875 1 73.88 277 LEU B N 1
ATOM 6317 C CA . LEU B 1 277 ? 26.031 16.797 -12.188 1 73.88 277 LEU B CA 1
ATOM 6318 C C . LEU B 1 277 ? 27.016 16.359 -11.117 1 73.88 277 LEU B C 1
ATOM 6320 O O . LEU B 1 277 ? 28.094 16.953 -10.977 1 73.88 277 LEU B O 1
ATOM 6324 N N . LEU B 1 278 ? 26.625 15.352 -10.461 1 75.88 278 LEU B N 1
ATOM 6325 C CA . LEU B 1 278 ? 27.469 14.859 -9.383 1 75.88 278 LEU B CA 1
ATOM 6326 C C . LEU B 1 278 ? 28.766 14.258 -9.93 1 75.88 278 LEU B C 1
ATOM 6328 O O . LEU B 1 278 ? 29.781 14.234 -9.242 1 75.88 278 LEU B O 1
ATOM 6332 N N . GLN B 1 279 ? 28.672 13.805 -11.102 1 76.44 279 GLN B N 1
ATOM 6333 C CA . GLN B 1 279 ? 29.859 13.242 -11.734 1 76.44 279 GLN B CA 1
ATOM 6334 C C . GLN B 1 279 ? 30.875 14.336 -12.07 1 76.44 279 GLN B C 1
ATOM 6336 O O . GLN B 1 279 ? 32.094 14.125 -11.953 1 76.44 279 GLN B O 1
ATOM 6341 N N . VAL B 1 280 ? 30.406 15.43 -12.492 1 72.62 280 VAL B N 1
ATOM 6342 C CA . VAL B 1 280 ? 31.266 16.531 -12.898 1 72.62 280 VAL B CA 1
ATOM 6343 C C . VAL B 1 280 ? 31.719 17.312 -11.672 1 72.62 280 VAL B C 1
ATOM 6345 O O . VAL B 1 280 ? 32.875 17.781 -11.625 1 72.62 280 VAL B O 1
ATOM 6348 N N . ASP B 1 281 ? 30.906 17.453 -10.789 1 66.88 281 ASP B N 1
ATOM 6349 C CA . ASP B 1 281 ? 31.188 18.172 -9.555 1 66.88 281 ASP B CA 1
ATOM 6350 C C . ASP B 1 281 ? 30.703 17.391 -8.336 1 66.88 281 ASP B C 1
ATOM 6352 O O . ASP B 1 281 ? 29.594 17.609 -7.852 1 66.88 281 ASP B O 1
ATOM 6356 N N . PRO B 1 282 ? 31.641 16.516 -7.996 1 62.69 282 PRO B N 1
ATOM 6357 C CA . PRO B 1 282 ? 31.25 15.641 -6.883 1 62.69 282 PRO B CA 1
ATOM 6358 C C . PRO B 1 282 ? 30.844 16.422 -5.633 1 62.69 282 PRO B C 1
ATOM 6360 O O . PRO B 1 282 ? 30.141 15.906 -4.77 1 62.69 282 PRO B O 1
ATOM 6363 N N . ASN B 1 283 ? 31.594 17.641 -5.66 1 53.12 283 ASN B N 1
ATOM 6364 C CA . ASN B 1 283 ? 31.328 18.469 -4.492 1 53.12 283 ASN B CA 1
ATOM 6365 C C . ASN B 1 283 ? 30.109 19.359 -4.695 1 53.12 283 ASN B C 1
ATOM 6367 O O . ASN B 1 283 ? 29.766 20.156 -3.832 1 53.12 283 ASN B O 1
ATOM 6371 N N . SER B 1 284 ? 30 19.469 -6.027 1 49.88 284 SER B N 1
ATOM 6372 C CA . SER B 1 284 ? 28.781 20.25 -6.254 1 49.88 284 SER B CA 1
ATOM 6373 C C . SER B 1 284 ? 27.719 19.906 -5.223 1 49.88 284 SER B C 1
ATOM 6375 O O . SER B 1 284 ? 27.359 18.734 -5.047 1 49.88 284 SER B O 1
ATOM 6377 N N . SER B 1 285 ? 28.281 20.625 -4.113 1 46.84 285 SER B N 1
ATOM 6378 C CA . SER B 1 285 ? 27.578 20.438 -2.85 1 46.84 285 SER B CA 1
ATOM 6379 C C . SER B 1 285 ? 26.078 20.266 -3.07 1 46.84 285 SER B C 1
ATOM 6381 O O . SER B 1 285 ? 25.453 21.047 -3.795 1 46.84 285 SER B O 1
ATOM 6383 N N . ILE B 1 286 ? 25.766 19.281 -3.316 1 46.84 286 ILE B N 1
ATOM 6384 C CA . ILE B 1 286 ? 24.391 19.156 -2.836 1 46.84 286 ILE B CA 1
ATOM 6385 C C . ILE B 1 286 ? 24.188 20.016 -1.597 1 46.84 286 ILE B C 1
ATOM 6387 O O . ILE B 1 286 ? 23.234 20.797 -1.521 1 46.84 286 ILE B O 1
ATOM 6391 N N . TYR B 1 287 ? 24.172 19.578 -0.232 1 44.09 287 TYR B N 1
ATOM 6392 C CA . TYR B 1 287 ? 23.859 20.281 1.007 1 44.09 287 TYR B CA 1
ATOM 6393 C C . TYR B 1 287 ? 25.094 20.969 1.568 1 44.09 287 TYR B C 1
ATOM 6395 O O . TYR B 1 287 ? 25.844 20.391 2.348 1 44.09 287 TYR B O 1
ATOM 6403 N N . GLU B 1 288 ? 26.016 21.578 0.722 1 39.34 288 GLU B N 1
ATOM 6404 C CA . GLU B 1 288 ? 27.094 22.031 1.599 1 39.34 288 GLU B CA 1
ATOM 6405 C C . GLU B 1 288 ? 26.594 23.047 2.615 1 39.34 288 GLU B C 1
ATOM 6407 O O . GLU B 1 288 ? 26 24.062 2.242 1 39.34 288 GLU B O 1
ATOM 6412 N N . PHE B 1 289 ? 26.625 22.672 3.861 1 38.16 289 PHE B N 1
ATOM 6413 C CA . PHE B 1 289 ? 26.422 23.469 5.066 1 38.16 289 PHE B CA 1
ATOM 6414 C C . PHE B 1 289 ? 27.297 24.719 5.051 1 38.16 289 PHE B C 1
ATOM 6416 O O . PHE B 1 289 ? 28.516 24.625 4.824 1 38.16 289 PHE B O 1
ATOM 6423 N N . LYS B 1 290 ? 26.812 25.734 4.625 1 39.81 290 LYS B N 1
ATOM 6424 C CA . LYS B 1 290 ? 27.625 26.922 4.855 1 39.81 290 LYS B CA 1
ATOM 6425 C C . LYS B 1 290 ? 27.438 27.453 6.277 1 39.81 290 LYS B C 1
ATOM 6427 O O . LYS B 1 290 ? 26.297 27.562 6.754 1 39.81 290 LYS B O 1
ATOM 6432 N N . GLU B 1 291 ? 28.453 27.266 7.121 1 42.75 291 GLU B N 1
ATOM 6433 C CA . GLU B 1 291 ? 28.469 27.75 8.5 1 42.75 291 GLU B CA 1
ATOM 6434 C C . GLU B 1 291 ? 28.438 29.281 8.539 1 42.75 291 GLU B C 1
ATOM 6436 O O . GLU B 1 291 ? 28.969 29.938 7.652 1 42.75 291 GLU B O 1
ATOM 6441 N N . PHE B 1 292 ? 27.625 29.797 9.5 1 37.91 292 PHE B N 1
ATOM 6442 C CA . PHE B 1 292 ? 27.516 31.219 9.742 1 37.91 292 PHE B CA 1
ATOM 6443 C C . PHE B 1 292 ? 28.516 31.656 10.812 1 37.91 292 PHE B C 1
ATOM 6445 O O . PHE B 1 292 ? 28.844 30.891 11.719 1 37.91 292 PHE B O 1
ATOM 6452 N N . ASP B 1 293 ? 29.219 32.75 10.508 1 42.19 293 ASP B N 1
ATOM 6453 C CA . ASP B 1 293 ? 30 33.375 11.578 1 42.19 293 ASP B CA 1
ATOM 6454 C C . ASP B 1 293 ? 29.094 34.125 12.562 1 42.19 293 ASP B C 1
ATOM 6456 O O . ASP B 1 293 ? 27.875 34.125 12.406 1 42.19 293 ASP B O 1
ATOM 6460 N N . GLU B 1 294 ? 29.656 34.562 13.711 1 44.75 294 GLU B N 1
ATOM 6461 C CA . GLU B 1 294 ? 28.984 35.188 14.836 1 44.75 294 GLU B CA 1
ATOM 6462 C C . GLU B 1 294 ? 28.094 36.344 14.375 1 44.75 294 GLU B C 1
ATOM 6464 O O . GLU B 1 294 ? 27.156 36.719 15.062 1 44.75 294 GLU B O 1
ATOM 6469 N N . GLU B 1 295 ? 28.453 36.875 13.203 1 42.78 295 GLU B N 1
ATOM 6470 C CA . GLU B 1 295 ? 27.766 38.094 12.727 1 42.78 295 GLU B CA 1
ATOM 6471 C C . GLU B 1 295 ? 26.656 37.719 11.734 1 42.78 295 GLU B C 1
ATOM 6473 O O . GLU B 1 295 ? 26.047 38.625 11.141 1 42.78 295 GLU B O 1
ATOM 6478 N N . GLY B 1 296 ? 26.391 36.531 11.617 1 38.41 296 GLY B N 1
ATOM 6479 C CA . GLY B 1 296 ? 25.281 36.062 10.781 1 38.41 296 GLY B CA 1
ATOM 6480 C C . GLY B 1 296 ? 25.656 35.969 9.312 1 38.41 296 GLY B C 1
ATOM 6481 O O . GLY B 1 296 ? 24.781 35.75 8.461 1 38.41 296 GLY B O 1
ATOM 6482 N N . MET B 1 297 ? 26.891 36.344 8.906 1 42.94 297 MET B N 1
ATOM 6483 C CA . MET B 1 297 ? 27.375 36.281 7.527 1 42.94 297 MET B CA 1
ATOM 6484 C C . MET B 1 297 ? 27.859 34.875 7.172 1 42.94 297 MET B C 1
ATOM 6486 O O . MET B 1 297 ? 28.312 34.125 8.039 1 42.94 297 MET B O 1
ATOM 6490 N N . ILE B 1 298 ? 27.609 34.406 5.906 1 41.72 298 ILE B N 1
ATOM 6491 C CA . ILE B 1 298 ? 28.125 33.156 5.418 1 41.72 298 ILE B CA 1
ATOM 6492 C C . ILE B 1 298 ? 29.641 33.094 5.578 1 41.72 298 ILE B C 1
ATOM 6494 O O . ILE B 1 298 ? 30.344 33.969 5.102 1 41.72 298 ILE B O 1
ATOM 6498 N N . LYS B 1 299 ? 30.156 32.344 6.543 1 44.06 299 LYS B N 1
ATOM 6499 C CA . LYS B 1 299 ? 31.594 32.125 6.496 1 44.06 299 LYS B CA 1
ATOM 6500 C C . LYS B 1 299 ? 32 31.5 5.168 1 44.06 299 LYS B C 1
ATOM 6502 O O . LYS B 1 299 ? 31.406 30.516 4.719 1 44.06 299 LYS B O 1
ATOM 6507 N N . SER B 1 300 ? 32.406 32.375 4.223 1 39.94 300 SER B N 1
ATOM 6508 C CA . SER B 1 300 ? 32.906 31.953 2.922 1 39.94 300 SER B CA 1
ATOM 6509 C C . SER B 1 300 ? 33.688 30.641 3.031 1 39.94 300 SER B C 1
ATOM 6511 O O . SER B 1 300 ? 34.031 30.047 2.018 1 39.94 300 SER B O 1
ATOM 6513 N N . GLU B 1 301 ? 34.531 30.484 4.055 1 37.69 301 GLU B N 1
ATOM 6514 C CA . GLU B 1 301 ? 35.469 29.359 3.955 1 37.69 301 GLU B CA 1
ATOM 6515 C C . GLU B 1 301 ? 34.75 28.031 3.982 1 37.69 301 GLU B C 1
ATOM 6517 O O . GLU B 1 301 ? 33.75 27.859 4.711 1 37.69 301 GLU B O 1
ATOM 6522 N N . LYS B 1 302 ? 35.094 27.234 3.016 1 38.44 302 LYS B N 1
ATOM 6523 C CA . LYS B 1 302 ? 34.812 25.797 2.998 1 38.44 302 LYS B CA 1
ATOM 6524 C C . LYS B 1 302 ? 34.844 25.203 4.406 1 38.44 302 LYS B C 1
ATOM 6526 O O . LYS B 1 302 ? 35.938 24.938 4.949 1 38.44 302 LYS B O 1
ATOM 6531 N N . SER B 1 303 ? 34.312 25.844 5.316 1 33.88 303 SER B N 1
ATOM 6532 C CA . SER B 1 303 ? 34.406 25.094 6.562 1 33.88 303 SER B CA 1
ATOM 6533 C C . SER B 1 303 ? 33.781 23.719 6.426 1 33.88 303 SER B C 1
ATOM 6535 O O . SER B 1 303 ? 32.562 23.594 6.137 1 33.88 303 SER B O 1
ATOM 6537 N N . SER B 1 304 ? 34.375 22.844 5.965 1 35.03 304 SER B N 1
ATOM 6538 C CA . SER B 1 304 ? 34.062 21.422 6.059 1 35.03 304 SER B CA 1
ATOM 6539 C C . SER B 1 304 ? 33.625 21.047 7.477 1 35.03 304 SER B C 1
ATOM 6541 O O . SER B 1 304 ? 34.406 20.469 8.227 1 35.03 304 SER B O 1
ATOM 6543 N N . ARG B 1 305 ? 33.125 21.953 8.258 1 31.98 305 ARG B N 1
ATOM 6544 C CA . ARG B 1 305 ? 32.844 21.281 9.516 1 31.98 305 ARG B CA 1
ATOM 6545 C C . ARG B 1 305 ? 31.969 20.047 9.297 1 31.98 305 ARG B C 1
ATOM 6547 O O . ARG B 1 305 ? 30.938 20.109 8.625 1 31.98 305 ARG B O 1
ATOM 6554 N N . LYS B 1 306 ? 32.562 19.047 9.508 1 35.38 306 LYS B N 1
ATOM 6555 C CA . LYS B 1 306 ? 31.953 17.734 9.742 1 35.38 306 LYS B CA 1
ATOM 6556 C C . LYS B 1 306 ? 30.656 17.875 10.539 1 35.38 306 LYS B C 1
ATOM 6558 O O . LYS B 1 306 ? 30.656 18.453 11.633 1 35.38 306 LYS B O 1
ATOM 6563 N N . VAL B 1 307 ? 29.516 18.172 9.93 1 37.88 307 VAL B N 1
ATOM 6564 C CA . VAL B 1 307 ? 28.25 17.984 10.648 1 37.88 307 VAL B CA 1
ATOM 6565 C C . VAL B 1 307 ? 28.516 17.203 11.93 1 37.88 307 VAL B C 1
ATOM 6567 O O . VAL B 1 307 ? 29.141 16.141 11.898 1 37.88 307 VAL B O 1
ATOM 6570 N N . SER B 1 308 ? 28.656 17.828 13.023 1 37.91 308 SER B N 1
ATOM 6571 C CA . SER B 1 308 ? 28.812 17.047 14.25 1 37.91 308 SER B CA 1
ATOM 6572 C C . SER B 1 308 ? 28.062 15.719 14.156 1 37.91 308 SER B C 1
ATOM 6574 O O . SER B 1 308 ? 27.047 15.617 13.461 1 37.91 308 SER B O 1
ATOM 6576 N N . GLU B 1 309 ? 28.734 14.617 14.344 1 42.31 309 GLU B N 1
ATOM 6577 C CA . GLU B 1 309 ? 28.281 13.234 14.445 1 42.31 309 GLU B CA 1
ATOM 6578 C C . GLU B 1 309 ? 26.812 13.164 14.867 1 42.31 309 GLU B C 1
ATOM 6580 O O . GLU B 1 309 ? 26.109 12.211 14.523 1 42.31 309 GLU B O 1
ATOM 6585 N N . PHE B 1 310 ? 26.359 14.203 15.695 1 41.47 310 PHE B N 1
ATOM 6586 C CA . PHE B 1 310 ? 25.094 14.023 16.406 1 41.47 310 PHE B CA 1
ATOM 6587 C C . PHE B 1 310 ? 23.938 14.641 15.609 1 41.47 310 PHE B C 1
ATOM 6589 O O . PHE B 1 310 ? 22.781 14.492 15.984 1 41.47 310 PHE B O 1
ATOM 6596 N N . GLN B 1 311 ? 24.141 15.469 14.609 1 50.47 311 GLN B N 1
ATOM 6597 C CA . GLN B 1 311 ? 22.938 16.172 14.172 1 50.47 311 GLN B CA 1
ATOM 6598 C C . GLN B 1 311 ? 22.312 15.492 12.961 1 50.47 311 GLN B C 1
ATOM 6600 O O . GLN B 1 311 ? 22.906 15.453 11.883 1 50.47 311 GLN B O 1
ATOM 6605 N N . SER B 1 312 ? 21.297 14.734 13.281 1 57.59 312 SER B N 1
ATOM 6606 C CA . SER B 1 312 ? 20.547 14 12.273 1 57.59 312 SER B CA 1
ATOM 6607 C C . SER B 1 312 ? 19.953 14.938 11.234 1 57.59 312 SER B C 1
ATOM 6609 O O . SER B 1 312 ? 19.406 15.992 11.578 1 57.59 312 SER B O 1
ATOM 6611 N N . ASN B 1 313 ? 20.219 14.758 10 1 72 313 ASN B N 1
ATOM 6612 C CA . ASN B 1 313 ? 19.594 15.422 8.859 1 72 313 ASN B CA 1
ATOM 6613 C C . ASN B 1 313 ? 18.109 15.117 8.781 1 72 313 ASN B C 1
ATOM 6615 O O . ASN B 1 313 ? 17.359 15.812 8.086 1 72 313 ASN B O 1
ATOM 6619 N N . PHE B 1 314 ? 17.719 14.195 9.664 1 84.44 314 PHE B N 1
ATOM 6620 C CA . PHE B 1 314 ? 16.312 13.805 9.719 1 84.44 314 PHE B CA 1
ATOM 6621 C C . PHE B 1 314 ? 15.844 13.633 11.156 1 84.44 314 PHE B C 1
ATOM 6623 O O . PHE B 1 314 ? 15.609 12.508 11.602 1 84.44 314 PHE B O 1
ATOM 6630 N N . PRO B 1 315 ? 15.703 14.727 11.828 1 90.62 315 PRO B N 1
ATOM 6631 C CA . PRO B 1 315 ? 15.32 14.594 13.234 1 90.62 315 PRO B CA 1
ATOM 6632 C C . PRO B 1 315 ? 13.969 13.914 13.422 1 90.62 315 PRO B C 1
ATOM 6634 O O . PRO B 1 315 ? 13.094 14.031 12.555 1 90.62 315 PRO B O 1
ATOM 6637 N N . THR B 1 316 ? 13.852 13.188 14.547 1 95.31 316 THR B N 1
ATOM 6638 C CA . THR B 1 316 ? 12.547 12.656 14.938 1 95.31 316 THR B CA 1
ATOM 6639 C C . THR B 1 316 ? 11.711 13.734 15.625 1 95.31 316 THR B C 1
ATOM 6641 O O . THR B 1 316 ? 12.25 14.742 16.094 1 95.31 316 THR B O 1
ATOM 6644 N N . LEU B 1 317 ? 10.438 13.508 15.688 1 97.5 317 LEU B N 1
ATOM 6645 C CA . LEU B 1 317 ? 9.555 14.406 16.422 1 97.5 317 LEU B CA 1
ATOM 6646 C C . LEU B 1 317 ? 9.938 14.445 17.906 1 97.5 317 LEU B C 1
ATOM 6648 O O . LEU B 1 317 ? 9.969 15.516 18.516 1 97.5 317 LEU B O 1
ATOM 6652 N N . ALA B 1 318 ? 10.258 13.328 18.453 1 96.75 318 ALA B N 1
ATOM 6653 C CA . ALA B 1 318 ? 10.672 13.242 19.844 1 96.75 318 ALA B CA 1
ATOM 6654 C C . ALA B 1 318 ? 11.906 14.102 20.109 1 96.75 318 ALA B C 1
ATOM 6656 O O . ALA B 1 318 ? 11.961 14.828 21.109 1 96.75 318 ALA B O 1
ATOM 6657 N N . GLU B 1 319 ? 12.836 14.039 19.219 1 93.62 319 GLU B N 1
ATOM 6658 C CA . GLU B 1 319 ? 14.047 14.836 19.359 1 93.62 319 GLU B CA 1
ATOM 6659 C C . GLU B 1 319 ? 13.734 16.328 19.328 1 93.62 319 GLU B C 1
ATOM 6661 O O . GLU B 1 319 ? 14.258 17.094 20.125 1 93.62 319 GLU B O 1
ATOM 6666 N N . LEU B 1 320 ? 12.898 16.75 18.438 1 93.75 320 LEU B N 1
ATOM 6667 C CA . LEU B 1 320 ? 12.539 18.156 18.328 1 93.75 320 LEU B CA 1
ATOM 6668 C C . LEU B 1 320 ? 11.852 18.625 19.609 1 93.75 320 LEU B C 1
ATOM 6670 O O . LEU B 1 320 ? 12.164 19.703 20.125 1 93.75 320 LEU B O 1
ATOM 6674 N N . LEU B 1 321 ? 10.984 17.844 20.078 1 96.19 321 LEU B N 1
ATOM 6675 C CA . LEU B 1 321 ? 10.203 18.203 21.266 1 96.19 321 LEU B CA 1
ATOM 6676 C C . LEU B 1 321 ? 11.102 18.328 22.484 1 96.19 321 LEU B C 1
ATOM 6678 O O . LEU B 1 321 ? 10.828 19.125 23.391 1 96.19 321 LEU B O 1
ATOM 6682 N N . GLN B 1 322 ? 12.164 17.625 22.438 1 94.5 322 GLN B N 1
ATOM 6683 C CA . GLN B 1 322 ? 13.031 17.594 23.609 1 94.5 322 GLN B CA 1
ATOM 6684 C C . GLN B 1 322 ? 14.156 18.625 23.484 1 94.5 322 GLN B C 1
ATOM 6686 O O . GLN B 1 322 ? 14.586 19.203 24.484 1 94.5 322 GLN B O 1
ATOM 6691 N N . MET B 1 323 ? 14.602 18.875 22.312 1 91.25 323 MET B N 1
ATOM 6692 C CA . MET B 1 323 ? 15.844 19.609 22.141 1 91.25 323 MET B CA 1
ATOM 6693 C C . MET B 1 323 ? 15.562 21.094 21.875 1 91.25 323 MET B C 1
ATOM 6695 O O . MET B 1 323 ? 16.359 21.953 22.234 1 91.25 323 MET B O 1
ATOM 6699 N N . ILE B 1 324 ? 14.477 21.406 21.25 1 91.31 324 ILE B N 1
ATOM 6700 C CA . ILE B 1 324 ? 14.172 22.797 20.922 1 91.31 324 ILE B CA 1
ATOM 6701 C C . ILE B 1 324 ? 13.586 23.5 22.125 1 91.31 324 ILE B C 1
ATOM 6703 O O . ILE B 1 324 ? 12.742 22.938 22.844 1 91.31 324 ILE B O 1
ATOM 6707 N N . PRO B 1 325 ? 14 24.688 22.344 1 90.69 325 PRO B N 1
ATOM 6708 C CA . PRO B 1 325 ? 13.469 25.438 23.484 1 90.69 325 PRO B CA 1
ATOM 6709 C C . PRO B 1 325 ? 11.945 25.531 23.469 1 90.69 325 PRO B C 1
ATOM 6711 O O . PRO B 1 325 ? 11.344 25.734 22.406 1 90.69 325 PRO B O 1
ATOM 6714 N N . GLU B 1 326 ? 11.328 25.453 24.594 1 91.62 326 GLU B N 1
ATOM 6715 C CA . GLU B 1 326 ? 9.875 25.344 24.734 1 91.62 326 GLU B CA 1
ATOM 6716 C C . GLU B 1 326 ? 9.188 26.656 24.375 1 91.62 326 GLU B C 1
ATOM 6718 O O . GLU B 1 326 ? 7.977 26.688 24.125 1 91.62 326 GLU B O 1
ATOM 6723 N N . GLU B 1 327 ? 9.93 27.688 24.391 1 89.5 327 GLU B N 1
ATOM 6724 C CA . GLU B 1 327 ? 9.352 29 24.109 1 89.5 327 GLU B CA 1
ATOM 6725 C C . GLU B 1 327 ? 8.922 29.109 22.641 1 89.5 327 GLU B C 1
ATOM 6727 O O . GLU B 1 327 ? 8.094 29.953 22.297 1 89.5 327 GLU B O 1
ATOM 6732 N N . ILE B 1 328 ? 9.531 28.281 21.875 1 92.12 328 ILE B N 1
ATOM 6733 C CA . ILE B 1 328 ? 9.156 28.266 20.453 1 92.12 328 ILE B CA 1
ATOM 6734 C C . ILE B 1 328 ? 7.957 27.344 20.25 1 92.12 328 ILE B C 1
ATOM 6736 O O . ILE B 1 328 ? 8.016 26.156 20.578 1 92.12 328 ILE B O 1
ATOM 6740 N N . GLY B 1 329 ? 6.906 27.922 19.688 1 95.56 329 GLY B N 1
ATOM 6741 C CA . GLY B 1 329 ? 5.738 27.109 19.391 1 95.56 329 GLY B CA 1
ATOM 6742 C C . GLY B 1 329 ? 5.906 26.266 18.141 1 95.56 329 GLY B C 1
ATOM 6743 O O . GLY B 1 329 ? 6.781 26.547 17.312 1 95.56 329 GLY B O 1
ATOM 6744 N N . PHE B 1 330 ? 5.098 25.219 18.031 1 97.56 330 PHE B N 1
ATOM 6745 C CA . PHE B 1 330 ? 5.168 24.328 16.875 1 97.56 330 PHE B CA 1
ATOM 6746 C C . PHE B 1 330 ? 3.857 24.328 16.094 1 97.56 330 PHE B C 1
ATOM 6748 O O . PHE B 1 330 ? 2.779 24.234 16.688 1 97.56 330 PHE B O 1
ATOM 6755 N N . ASP B 1 331 ? 3.941 24.609 14.797 1 97.75 331 ASP B N 1
ATOM 6756 C CA . ASP B 1 331 ? 2.926 24.172 13.844 1 97.75 331 ASP B CA 1
ATOM 6757 C C . ASP B 1 331 ? 3.271 22.797 13.266 1 97.75 331 ASP B C 1
ATOM 6759 O O . ASP B 1 331 ? 4.102 22.688 12.359 1 97.75 331 ASP B O 1
ATOM 6763 N N . ILE B 1 332 ? 2.607 21.766 13.758 1 98.25 332 ILE B N 1
ATOM 6764 C CA . ILE B 1 332 ? 2.895 20.406 13.328 1 98.25 332 ILE B CA 1
ATOM 6765 C C . ILE B 1 332 ? 1.932 20 12.219 1 98.25 332 ILE B C 1
ATOM 6767 O O . ILE B 1 332 ? 0.766 19.688 12.477 1 98.25 332 ILE B O 1
ATOM 6771 N N . GLU B 1 333 ? 2.422 20 11.07 1 97.94 333 GLU B N 1
ATOM 6772 C CA . GLU B 1 333 ? 1.632 19.531 9.938 1 97.94 333 GLU B CA 1
ATOM 6773 C C . GLU B 1 333 ? 1.693 18 9.812 1 97.94 333 GLU B C 1
ATOM 6775 O O . GLU B 1 333 ? 2.77 17.438 9.617 1 97.94 333 GLU B O 1
ATOM 6780 N N . ILE B 1 334 ? 0.542 17.438 9.945 1 97.44 334 ILE B N 1
ATOM 6781 C CA . ILE B 1 334 ? 0.466 15.992 9.766 1 97.44 334 ILE B CA 1
ATOM 6782 C C . ILE B 1 334 ? 0.374 15.664 8.273 1 97.44 334 ILE B C 1
ATOM 6784 O O . ILE B 1 334 ? -0.632 15.969 7.625 1 97.44 334 ILE B O 1
ATOM 6788 N N . LYS B 1 335 ? 1.426 14.977 7.781 1 93.5 335 LYS B N 1
ATOM 6789 C CA . LYS B 1 335 ? 1.434 14.562 6.383 1 93.5 335 LYS B CA 1
ATOM 6790 C C . LYS B 1 335 ? 0.759 13.203 6.207 1 93.5 335 LYS B C 1
ATOM 6792 O O . LYS B 1 335 ? 1.126 12.234 6.871 1 93.5 335 LYS B O 1
ATOM 6797 N N . TYR B 1 336 ? -0.206 13.211 5.383 1 90.06 336 TYR B N 1
ATOM 6798 C CA . TYR B 1 336 ? -0.908 11.992 5 1 90.06 336 TYR B CA 1
ATOM 6799 C C . TYR B 1 336 ? -1.248 12 3.516 1 90.06 336 TYR B C 1
ATOM 6801 O O . TYR B 1 336 ? -1.368 13.062 2.906 1 90.06 336 TYR B O 1
ATOM 6809 N N . TRP B 1 337 ? -1.25 10.836 2.928 1 77.56 337 TRP B N 1
ATOM 6810 C CA . TRP B 1 337 ? -1.463 10.805 1.485 1 77.56 337 TRP B CA 1
ATOM 6811 C C . TRP B 1 337 ? -2.746 11.539 1.108 1 77.56 337 TRP B C 1
ATOM 6813 O O . TRP B 1 337 ? -3.736 11.484 1.845 1 77.56 337 TRP B O 1
ATOM 6823 N N . ASN B 1 338 ? -2.727 12.227 -0.022 1 69.06 338 ASN B N 1
ATOM 6824 C CA . ASN B 1 338 ? -3.818 13.125 -0.39 1 69.06 338 ASN B CA 1
ATOM 6825 C C . ASN B 1 338 ? -4.598 12.594 -1.59 1 69.06 338 ASN B C 1
ATOM 6827 O O . ASN B 1 338 ? -5.605 13.18 -1.991 1 69.06 338 ASN B O 1
ATOM 6831 N N . CYS B 1 339 ? -4.039 11.531 -2.232 1 67.12 339 CYS B N 1
ATOM 6832 C CA . CYS B 1 339 ? -4.773 10.969 -3.357 1 67.12 339 CYS B CA 1
ATOM 6833 C C . CYS B 1 339 ? -4.707 9.445 -3.344 1 67.12 339 CYS B C 1
ATOM 6835 O O . CYS B 1 339 ? -3.77 8.867 -2.793 1 67.12 339 CYS B O 1
ATOM 6837 N N . PRO B 1 340 ? -5.746 8.828 -3.918 1 65.69 340 PRO B N 1
ATOM 6838 C CA . PRO B 1 340 ? -5.82 7.363 -3.908 1 65.69 340 PRO B CA 1
ATOM 6839 C C . PRO B 1 340 ? -4.598 6.707 -4.539 1 65.69 340 PRO B C 1
ATOM 6841 O O . PRO B 1 340 ? -4.125 5.676 -4.055 1 65.69 340 PRO B O 1
ATOM 6844 N N . GLU B 1 341 ? -4.078 7.305 -5.512 1 67.69 341 GLU B N 1
ATOM 6845 C CA . GLU B 1 341 ? -2.938 6.723 -6.211 1 67.69 341 GLU B CA 1
ATOM 6846 C C . GLU B 1 341 ? -1.699 6.695 -5.32 1 67.69 341 GLU B C 1
ATOM 6848 O O . GLU B 1 341 ? -1.001 5.684 -5.25 1 67.69 341 GLU B O 1
ATOM 6853 N N . GLU B 1 342 ? -1.51 7.836 -4.637 1 73.56 342 GLU B N 1
ATOM 6854 C CA . GLU B 1 342 ? -0.375 7.918 -3.723 1 73.56 342 GLU B CA 1
ATOM 6855 C C . GLU B 1 342 ? -0.519 6.93 -2.57 1 73.56 342 GLU B C 1
ATOM 6857 O O . GLU B 1 342 ? 0.462 6.316 -2.146 1 73.56 342 GLU B O 1
ATOM 6862 N N . GLY B 1 343 ? -1.707 6.836 -2.201 1 74.5 343 GLY B N 1
ATOM 6863 C CA . GLY B 1 343 ? -1.96 5.879 -1.138 1 74.5 343 GLY B CA 1
ATOM 6864 C C . GLY B 1 343 ? -1.685 4.445 -1.549 1 74.5 343 GLY B C 1
ATOM 6865 O O . GLY B 1 343 ? -1.11 3.672 -0.778 1 74.5 343 GLY B O 1
ATOM 6866 N N . ARG B 1 344 ? -2.012 4.148 -2.721 1 72.62 344 ARG B N 1
ATOM 6867 C CA . ARG B 1 344 ? -1.796 2.805 -3.244 1 72.62 344 ARG B CA 1
ATOM 6868 C C . ARG B 1 344 ? -0.308 2.508 -3.396 1 72.62 344 ARG B C 1
ATOM 6870 O O . ARG B 1 344 ? 0.147 1.408 -3.076 1 72.62 344 ARG B O 1
ATOM 6877 N N . ILE B 1 345 ? 0.378 3.465 -3.793 1 75.44 345 ILE B N 1
ATOM 6878 C CA . ILE B 1 345 ? 1.801 3.283 -4.059 1 75.44 345 ILE B CA 1
ATOM 6879 C C . ILE B 1 345 ? 2.564 3.201 -2.738 1 75.44 345 ILE B C 1
ATOM 6881 O O . ILE B 1 345 ? 3.406 2.32 -2.555 1 75.44 345 ILE B O 1
ATOM 6885 N N . LEU B 1 346 ? 2.244 4.102 -1.84 1 80.25 346 LEU B N 1
ATOM 6886 C CA . LEU B 1 346 ? 2.982 4.188 -0.584 1 80.25 346 LEU B CA 1
ATOM 6887 C C . LEU B 1 346 ? 2.521 3.111 0.393 1 80.25 346 LEU B C 1
ATOM 6889 O O . LEU B 1 346 ? 3.258 2.742 1.31 1 80.25 346 LEU B O 1
ATOM 6893 N N . GLY B 1 347 ? 1.432 2.57 0.063 1 76.25 347 GLY B N 1
ATOM 6894 C CA . GLY B 1 347 ? 0.842 1.655 1.026 1 76.25 347 GLY B CA 1
ATOM 6895 C C . GLY B 1 347 ? 0.038 2.359 2.104 1 76.25 347 GLY B C 1
ATOM 6896 O O . GLY B 1 347 ? 0.327 3.506 2.453 1 76.25 347 GLY B O 1
ATOM 6897 N N . TYR B 1 348 ? -1.007 1.709 2.59 1 65 348 TYR B N 1
ATOM 6898 C CA . TYR B 1 348 ? -2.006 2.34 3.443 1 65 348 TYR B CA 1
ATOM 6899 C C . TYR B 1 348 ? -1.697 2.1 4.918 1 65 348 TYR B C 1
ATOM 6901 O O . TYR B 1 348 ? -1.733 0.959 5.387 1 65 348 TYR B O 1
ATOM 6909 N N . MET B 1 349 ? -1.044 3.111 5.539 1 77.5 349 MET B N 1
ATOM 6910 C CA . MET B 1 349 ? -1.177 3.012 6.988 1 77.5 349 MET B CA 1
ATOM 6911 C C . MET B 1 349 ? -2.508 3.594 7.457 1 77.5 349 MET B C 1
ATOM 6913 O O . MET B 1 349 ? -2.928 4.648 6.98 1 77.5 349 MET B O 1
ATOM 6917 N N . GLU B 1 350 ? -3.098 2.844 8.289 1 81.62 350 GLU B N 1
ATOM 6918 C CA . GLU B 1 350 ? -4.402 3.262 8.781 1 81.62 350 GLU B CA 1
ATOM 6919 C C . GLU B 1 350 ? -4.297 4.535 9.617 1 81.62 350 GLU B C 1
ATOM 6921 O O . GLU B 1 350 ? -3.412 4.656 10.469 1 81.62 350 GLU B O 1
ATOM 6926 N N . ARG B 1 351 ? -5.199 5.504 9.438 1 88.06 351 ARG B N 1
ATOM 6927 C CA . ARG B 1 351 ? -5.133 6.863 9.969 1 88.06 351 ARG B CA 1
ATOM 6928 C C . ARG B 1 351 ? -5.109 6.852 11.492 1 88.06 351 ARG B C 1
ATOM 6930 O O . ARG B 1 351 ? -4.398 7.648 12.109 1 88.06 351 ARG B O 1
ATOM 6937 N N . ASN B 1 352 ? -5.906 5.973 12.109 1 89.56 352 ASN B N 1
ATOM 6938 C CA . ASN B 1 352 ? -5.945 5.945 13.57 1 89.56 352 ASN B CA 1
ATOM 6939 C C . ASN B 1 352 ? -4.582 5.594 14.156 1 89.56 352 ASN B C 1
ATOM 6941 O O . ASN B 1 352 ? -4.086 6.293 15.047 1 89.56 352 ASN B O 1
ATOM 6945 N N . GLU B 1 353 ? -4.098 4.57 13.625 1 88.38 353 GLU B N 1
ATOM 6946 C CA . GLU B 1 353 ? -2.791 4.137 14.117 1 88.38 353 GLU B CA 1
ATOM 6947 C C . GLU B 1 353 ? -1.717 5.18 13.812 1 88.38 353 GLU B C 1
ATOM 6949 O O . GLU B 1 353 ? -0.844 5.434 14.648 1 88.38 353 GLU B O 1
ATOM 6954 N N . TYR B 1 354 ? -1.797 5.672 12.672 1 92.62 354 TYR B N 1
ATOM 6955 C CA . TYR B 1 354 ? -0.867 6.703 12.219 1 92.62 354 TYR B CA 1
ATOM 6956 C C . TYR B 1 354 ? -0.853 7.883 13.188 1 92.62 354 TYR B C 1
ATOM 6958 O O . TYR B 1 354 ? 0.21 8.297 13.656 1 92.62 354 TYR B O 1
ATOM 6966 N N . LEU B 1 355 ? -1.999 8.359 13.57 1 94.81 355 LEU B N 1
ATOM 6967 C CA . LEU B 1 355 ? -2.129 9.516 14.438 1 94.81 355 LEU B CA 1
ATOM 6968 C C . LEU B 1 355 ? -1.797 9.156 15.883 1 94.81 355 LEU B C 1
ATOM 6970 O O . LEU B 1 355 ? -1.199 9.953 16.609 1 94.81 355 LEU B O 1
ATOM 6974 N N . ASN B 1 356 ? -2.195 7.961 16.297 1 93.38 356 ASN B N 1
ATOM 6975 C CA . ASN B 1 356 ? -1.854 7.527 17.641 1 93.38 356 ASN B CA 1
ATOM 6976 C C . ASN B 1 356 ? -0.347 7.57 17.875 1 93.38 356 ASN B C 1
ATOM 6978 O O . ASN B 1 356 ? 0.106 8.008 18.938 1 93.38 356 ASN B O 1
ATOM 6982 N N . ARG B 1 357 ? 0.355 7.152 16.906 1 94.56 357 ARG B N 1
ATOM 6983 C CA . ARG B 1 357 ? 1.807 7.109 17.047 1 94.56 357 ARG B CA 1
ATOM 6984 C C . ARG B 1 357 ? 2.389 8.516 17.172 1 94.56 357 ARG B C 1
ATOM 6986 O O . ARG B 1 357 ? 3.305 8.742 17.953 1 94.56 357 ARG B O 1
ATOM 6993 N N . ILE B 1 358 ? 1.949 9.43 16.438 1 97.25 358 ILE B N 1
ATOM 6994 C CA . ILE B 1 358 ? 2.426 10.805 16.453 1 97.25 358 ILE B CA 1
ATOM 6995 C C . ILE B 1 358 ? 2.016 11.477 17.766 1 97.25 358 ILE B C 1
ATOM 6997 O O . ILE B 1 358 ? 2.84 12.109 18.438 1 97.25 358 ILE B O 1
ATOM 7001 N N . LEU B 1 359 ? 0.76 11.289 18.156 1 96.38 359 LEU B N 1
ATOM 7002 C CA . LEU B 1 359 ? 0.234 11.906 19.359 1 96.38 359 LEU B CA 1
ATOM 7003 C C . LEU B 1 359 ? 0.951 11.375 20.594 1 96.38 359 LEU B C 1
ATOM 7005 O O . LEU B 1 359 ? 1.14 12.102 21.578 1 96.38 359 LEU B O 1
ATOM 7009 N N . GLN B 1 360 ? 1.362 10.141 20.5 1 95.62 360 GLN B N 1
ATOM 7010 C CA . GLN B 1 360 ? 2.105 9.57 21.625 1 95.62 360 GLN B CA 1
ATOM 7011 C C . GLN B 1 360 ? 3.365 10.375 21.906 1 95.62 360 GLN B C 1
ATOM 7013 O O . GLN B 1 360 ? 3.645 10.703 23.062 1 95.62 360 GLN B O 1
ATOM 7018 N N . ASP B 1 361 ? 4.129 10.703 20.906 1 97.25 361 ASP B N 1
ATOM 7019 C CA . ASP B 1 361 ? 5.324 11.523 21.094 1 97.25 361 ASP B CA 1
ATOM 7020 C C . ASP B 1 361 ? 4.969 12.906 21.641 1 97.25 361 ASP B C 1
ATOM 7022 O O . ASP B 1 361 ? 5.641 13.414 22.531 1 97.25 361 ASP B O 1
ATOM 7026 N N . ILE B 1 362 ? 3.955 13.477 21.172 1 97 362 ILE B N 1
ATOM 7027 C CA . ILE B 1 362 ? 3.59 14.844 21.516 1 97 362 ILE B CA 1
ATOM 7028 C C . ILE B 1 362 ? 3.143 14.906 22.969 1 97 362 ILE B C 1
ATOM 7030 O O . ILE B 1 362 ? 3.561 15.797 23.719 1 97 362 ILE B O 1
ATOM 7034 N N . PHE B 1 363 ? 2.35 13.984 23.422 1 94.81 363 PHE B N 1
ATOM 7035 C CA . PHE B 1 363 ? 1.837 14.023 24.781 1 94.81 363 PHE B CA 1
ATOM 7036 C C . PHE B 1 363 ? 2.896 13.555 25.766 1 94.81 363 PHE B C 1
ATOM 7038 O O . PHE B 1 363 ? 2.848 13.906 26.953 1 94.81 363 PHE B O 1
ATOM 7045 N N . THR B 1 364 ? 3.861 12.797 25.266 1 94.56 364 THR B N 1
ATOM 7046 C CA . THR B 1 364 ? 4.953 12.359 26.125 1 94.56 364 THR B CA 1
ATOM 7047 C C . THR B 1 364 ? 5.98 13.469 26.312 1 94.56 364 THR B C 1
ATOM 7049 O O . THR B 1 364 ? 6.469 13.688 27.422 1 94.56 364 THR B O 1
ATOM 7052 N N . TYR B 1 365 ? 6.238 14.195 25.203 1 95.62 365 TYR B N 1
ATOM 7053 C CA . TYR B 1 365 ? 7.406 15.07 25.234 1 95.62 365 TYR B CA 1
ATOM 7054 C C . TYR B 1 365 ? 7 16.531 25.047 1 95.62 365 TYR B C 1
ATOM 7056 O O . TYR B 1 365 ? 7.812 17.438 25.25 1 95.62 365 TYR B O 1
ATOM 7064 N N . GLY B 1 366 ? 5.785 16.844 24.672 1 92.75 366 GLY B N 1
ATOM 7065 C CA . GLY B 1 366 ? 5.355 18.203 24.328 1 92.75 366 GLY B CA 1
ATOM 7066 C C . GLY B 1 366 ? 5.27 19.125 25.531 1 92.75 366 GLY B C 1
ATOM 7067 O O . GLY B 1 366 ? 5.406 20.344 25.406 1 92.75 366 GLY B O 1
ATOM 7068 N N . LYS B 1 367 ? 4.957 18.562 26.703 1 89 367 LYS B N 1
ATOM 7069 C CA . LYS B 1 367 ? 4.859 19.344 27.938 1 89 367 LYS B CA 1
ATOM 7070 C C . LYS B 1 367 ? 3.904 20.516 27.766 1 89 367 LYS B C 1
ATOM 7072 O O . LYS B 1 367 ? 2.754 20.344 27.359 1 89 367 LYS B O 1
ATOM 7077 N N . ASN B 1 368 ? 4.422 21.781 28 1 88.88 368 ASN B N 1
ATOM 7078 C CA . ASN B 1 368 ? 3.568 22.969 27.922 1 88.88 368 ASN B CA 1
ATOM 7079 C C . ASN B 1 368 ? 3.84 23.766 26.656 1 88.88 368 ASN B C 1
ATOM 7081 O O . ASN B 1 368 ? 3.41 24.922 26.547 1 88.88 368 ASN B O 1
ATOM 7085 N N . ARG B 1 369 ? 4.449 23.172 25.766 1 94.44 369 ARG B N 1
ATOM 7086 C CA . ARG B 1 369 ? 4.758 23.875 24.516 1 94.44 369 ARG B CA 1
ATOM 7087 C C . ARG B 1 369 ? 3.48 24.266 23.781 1 94.44 369 ARG B C 1
ATOM 7089 O O . ARG B 1 369 ? 2.523 23.5 23.734 1 94.44 369 ARG B O 1
ATOM 7096 N N . LYS B 1 370 ? 3.57 25.469 23.25 1 95.88 370 LYS B N 1
ATOM 7097 C CA . LYS B 1 370 ? 2.477 25.891 22.375 1 95.88 370 LYS B CA 1
ATOM 7098 C C . LYS B 1 370 ? 2.518 25.156 21.047 1 95.88 370 LYS B C 1
ATOM 7100 O O . LYS B 1 370 ? 3.428 25.375 20.234 1 95.88 370 LYS B O 1
ATOM 7105 N N . ILE B 1 371 ? 1.495 24.312 20.859 1 97.62 371 ILE B N 1
ATOM 7106 C CA . ILE B 1 371 ? 1.427 23.516 19.641 1 97.62 371 ILE B CA 1
ATOM 7107 C C . ILE B 1 371 ? 0.06 23.688 18.984 1 97.62 371 ILE B C 1
ATOM 7109 O O . ILE B 1 371 ? -0.959 23.781 19.672 1 97.62 371 ILE B O 1
ATOM 7113 N N . PHE B 1 372 ? 0.036 23.797 17.734 1 97.94 372 PHE B N 1
ATOM 7114 C CA . PHE B 1 372 ? -1.197 23.547 17 1 97.94 372 PHE B CA 1
ATOM 7115 C C . PHE B 1 372 ? -0.94 22.625 15.82 1 97.94 372 PHE B C 1
ATOM 7117 O O . PHE B 1 372 ? 0.188 22.531 15.328 1 97.94 372 PHE B O 1
ATOM 7124 N N . PHE B 1 373 ? -2.025 21.922 15.367 1 98.25 373 PHE B N 1
ATOM 7125 C CA . PHE B 1 373 ? -1.924 20.969 14.266 1 98.25 373 PHE B CA 1
ATOM 7126 C C . PHE B 1 373 ? -2.469 21.562 12.977 1 98.25 373 PHE B C 1
ATOM 7128 O O . PHE B 1 373 ? -3.396 22.375 13.008 1 98.25 373 PHE B O 1
ATOM 7135 N N . SER B 1 374 ? -1.922 21.141 11.922 1 98.12 374 SER B N 1
ATOM 7136 C CA . SER B 1 374 ? -2.484 21.406 10.602 1 98.12 374 SER B CA 1
ATOM 7137 C C . SER B 1 374 ? -2.354 20.203 9.68 1 98.12 374 SER B C 1
ATOM 7139 O O . SER B 1 374 ? -1.52 19.328 9.914 1 98.12 374 SER B O 1
ATOM 7141 N N . SER B 1 375 ? -3.25 20.094 8.719 1 97.38 375 SER B N 1
ATOM 7142 C CA . SER B 1 375 ? -3.182 19.031 7.727 1 97.38 375 SER B CA 1
ATOM 7143 C C . SER B 1 375 ? -4.008 19.375 6.488 1 97.38 375 SER B C 1
ATOM 7145 O O . SER B 1 375 ? -5.074 19.984 6.594 1 97.38 375 SER B O 1
ATOM 7147 N N . PHE B 1 376 ? -3.547 18.922 5.352 1 94.69 376 PHE B N 1
ATOM 7148 C CA . PHE B 1 376 ? -4.305 19.062 4.109 1 94.69 376 PHE B CA 1
ATOM 7149 C C . PHE B 1 376 ? -5.391 18 4.016 1 94.69 376 PHE B C 1
ATOM 7151 O O . PHE B 1 376 ? -6.312 18.109 3.209 1 94.69 376 PHE B O 1
ATOM 7158 N N . ASP B 1 377 ? -5.234 16.922 4.742 1 90.44 377 ASP B N 1
ATOM 7159 C CA . ASP B 1 377 ? -6.207 15.836 4.715 1 90.44 377 ASP B CA 1
ATOM 7160 C C . ASP B 1 377 ? -7.348 16.094 5.695 1 90.44 377 ASP B C 1
ATOM 7162 O O . ASP B 1 377 ? -7.172 15.961 6.91 1 90.44 377 ASP B O 1
ATOM 7166 N N . PRO B 1 378 ? -8.516 16.312 5.191 1 90.5 378 PRO B N 1
ATOM 7167 C CA . PRO B 1 378 ? -9.633 16.641 6.078 1 90.5 378 PRO B CA 1
ATOM 7168 C C . PRO B 1 378 ? -9.953 15.531 7.074 1 90.5 378 PRO B C 1
ATOM 7170 O O . PRO B 1 378 ? -10.352 15.812 8.211 1 90.5 378 PRO B O 1
ATOM 7173 N N . ASP B 1 379 ? -9.805 14.352 6.688 1 87 379 ASP B N 1
ATOM 7174 C CA . ASP B 1 379 ? -10.133 13.25 7.586 1 87 379 ASP B CA 1
ATOM 7175 C C . ASP B 1 379 ? -9.133 13.172 8.742 1 87 379 ASP B C 1
ATOM 7177 O O . ASP B 1 379 ? -9.5 12.797 9.859 1 87 379 ASP B O 1
ATOM 7181 N N . THR B 1 380 ? -7.906 13.484 8.43 1 92.38 380 THR B N 1
ATOM 7182 C CA . THR B 1 380 ? -6.906 13.578 9.484 1 92.38 380 THR B CA 1
ATOM 7183 C C . THR B 1 380 ? -7.266 14.688 10.469 1 92.38 380 THR B C 1
ATOM 7185 O O . THR B 1 380 ? -7.137 14.516 11.688 1 92.38 380 THR B O 1
ATOM 7188 N N . VAL B 1 381 ? -7.734 15.766 10 1 94.44 381 VAL B N 1
ATOM 7189 C CA . VAL B 1 381 ? -8.141 16.891 10.828 1 94.44 381 VAL B CA 1
ATOM 7190 C C . VAL B 1 381 ? -9.273 16.484 11.758 1 94.44 381 VAL B C 1
ATOM 7192 O O . VAL B 1 381 ? -9.219 16.734 12.961 1 94.44 381 VAL B O 1
ATOM 7195 N N . VAL B 1 382 ? -10.203 15.828 11.195 1 89.12 382 VAL B N 1
ATOM 7196 C CA . VAL B 1 382 ? -11.367 15.406 11.977 1 89.12 382 VAL B CA 1
ATOM 7197 C C . VAL B 1 382 ? -10.93 14.383 13.031 1 89.12 382 VAL B C 1
ATOM 7199 O O . VAL B 1 382 ? -11.383 14.445 14.18 1 89.12 382 VAL B O 1
ATOM 7202 N N . LEU B 1 383 ? -10.086 13.539 12.602 1 90.94 383 LEU B N 1
ATOM 7203 C CA . LEU B 1 383 ? -9.617 12.508 13.523 1 90.94 383 LEU B CA 1
ATOM 7204 C C . LEU B 1 383 ? -8.812 13.125 14.664 1 90.94 383 LEU B C 1
ATOM 7206 O O . LEU B 1 383 ? -8.938 12.703 15.812 1 90.94 383 LEU B O 1
ATOM 7210 N N . LEU B 1 384 ? -7.996 14.07 14.359 1 94.25 384 LEU B N 1
ATOM 7211 C CA . LEU B 1 384 ? -7.238 14.781 15.391 1 94.25 384 LEU B CA 1
ATOM 7212 C C . LEU B 1 384 ? -8.172 15.43 16.406 1 94.25 384 LEU B C 1
ATOM 7214 O O . LEU B 1 384 ? -7.91 15.391 17.609 1 94.25 384 LEU B O 1
ATOM 7218 N N . ASN B 1 385 ? -9.148 15.977 15.852 1 91.12 385 ASN B N 1
ATOM 7219 C CA . ASN B 1 385 ? -10.141 16.641 16.688 1 91.12 385 ASN B CA 1
ATOM 7220 C C . ASN B 1 385 ? -10.836 15.664 17.625 1 91.12 385 ASN B C 1
ATOM 7222 O O . ASN B 1 385 ? -11.195 16.016 18.75 1 91.12 385 ASN B O 1
ATOM 7226 N N . LYS B 1 386 ? -11.039 14.477 17.188 1 89.12 386 LYS B N 1
ATOM 7227 C CA . LYS B 1 386 ? -11.688 13.43 17.984 1 89.12 386 LYS B CA 1
ATOM 7228 C C . LYS B 1 386 ? -10.734 12.867 19.031 1 89.12 386 LYS B C 1
ATOM 7230 O O . LYS B 1 386 ? -11.164 12.422 20.094 1 89.12 386 LYS B O 1
ATOM 7235 N N . LYS B 1 387 ? -9.508 12.93 18.781 1 92.31 387 LYS B N 1
ATOM 7236 C CA . LYS B 1 387 ? -8.547 12.18 19.594 1 92.31 387 LYS B CA 1
ATOM 7237 C C . LYS B 1 387 ? -7.996 13.031 20.734 1 92.31 387 LYS B C 1
ATOM 7239 O O . LYS B 1 387 ? -7.484 12.508 21.719 1 92.31 387 LYS B O 1
ATOM 7244 N N . GLN B 1 388 ? -8.094 14.375 20.609 1 92.12 388 GLN B N 1
ATOM 7245 C CA . GLN B 1 388 ? -7.516 15.227 21.641 1 92.12 388 GLN B CA 1
ATOM 7246 C C . GLN B 1 388 ? -8.172 16.594 21.672 1 92.12 388 GLN B C 1
ATOM 7248 O O . GLN B 1 388 ? -8.703 17.047 20.641 1 92.12 388 GLN B O 1
ATOM 7253 N N . MET B 1 389 ? -8.094 17.25 22.781 1 89.69 389 MET B N 1
ATOM 7254 C CA . MET B 1 389 ? -8.695 18.562 22.953 1 89.69 389 MET B CA 1
ATOM 7255 C C . MET B 1 389 ? -7.637 19.594 23.312 1 89.69 389 MET B C 1
ATOM 7257 O O . MET B 1 389 ? -7.898 20.797 23.281 1 89.69 389 MET B O 1
ATOM 7261 N N . LYS B 1 390 ? -6.562 19.156 23.578 1 92.62 390 LYS B N 1
ATOM 7262 C CA . LYS B 1 390 ? -5.539 20.031 24.141 1 92.62 390 LYS B CA 1
ATOM 7263 C C . LYS B 1 390 ? -5.039 21.031 23.109 1 92.62 390 LYS B C 1
ATOM 7265 O O . LYS B 1 390 ? -4.988 22.234 23.375 1 92.62 390 LYS B O 1
ATOM 7270 N N . TYR B 1 391 ? -4.691 20.578 22 1 95.81 391 TYR B N 1
ATOM 7271 C CA . TYR B 1 391 ? -4.047 21.422 21 1 95.81 391 TYR B CA 1
ATOM 7272 C C . TYR B 1 391 ? -5.027 21.812 19.906 1 95.81 391 TYR B C 1
ATOM 7274 O O . TYR B 1 391 ? -5.746 20.969 19.375 1 95.81 391 TYR B O 1
ATOM 7282 N N . PRO B 1 392 ? -5.074 23.062 19.547 1 96.81 392 PRO B N 1
ATOM 7283 C CA . PRO B 1 392 ? -5.953 23.5 18.453 1 96.81 392 PRO B CA 1
ATOM 7284 C C . PRO B 1 392 ? -5.535 22.938 17.109 1 96.81 392 PRO B C 1
ATOM 7286 O O . PRO B 1 392 ? -4.395 22.5 16.938 1 96.81 392 PRO B O 1
ATOM 7289 N N . ILE B 1 393 ? -6.504 22.953 16.188 1 97.69 393 ILE B N 1
ATOM 7290 C CA . ILE B 1 393 ? -6.289 22.406 14.859 1 97.69 393 ILE B CA 1
ATOM 7291 C C . ILE B 1 393 ? -6.707 23.422 13.805 1 97.69 393 ILE B C 1
ATOM 7293 O O . ILE B 1 393 ? -7.73 24.094 13.953 1 97.69 393 ILE B O 1
ATOM 7297 N N . LEU B 1 394 ? -5.887 23.562 12.812 1 98.56 394 LEU B N 1
ATOM 7298 C CA . LEU B 1 394 ? -6.234 24.359 11.641 1 98.56 394 LEU B CA 1
ATOM 7299 C C . LEU B 1 394 ? -6.23 23.516 10.375 1 98.56 394 LEU B C 1
ATOM 7301 O O . LEU B 1 394 ? -5.363 22.656 10.211 1 98.56 394 LEU B O 1
ATOM 7305 N N . PHE B 1 395 ? -7.184 23.75 9.484 1 98.12 395 PHE B N 1
ATOM 7306 C CA . PHE B 1 395 ? -7.309 23 8.234 1 98.12 395 PHE B CA 1
ATOM 7307 C C . PHE B 1 395 ? -6.465 23.656 7.141 1 98.12 395 PHE B C 1
ATOM 7309 O O . PHE B 1 395 ? -6.664 24.812 6.801 1 98.12 395 PHE B O 1
ATOM 7316 N N . LEU B 1 396 ? -5.527 22.906 6.59 1 97.81 396 LEU B N 1
ATOM 7317 C CA . LEU B 1 396 ? -4.699 23.359 5.48 1 97.81 396 LEU B CA 1
ATOM 7318 C C . LEU B 1 396 ? -5.422 23.188 4.148 1 97.81 396 LEU B C 1
ATOM 7320 O O . LEU B 1 396 ? -6.008 22.141 3.895 1 97.81 396 LEU B O 1
ATOM 7324 N N . THR B 1 397 ? -5.375 24.234 3.307 1 96.44 397 THR B N 1
ATOM 7325 C CA . THR B 1 397 ? -6.059 24.188 2.02 1 96.44 397 THR B CA 1
ATOM 7326 C C . THR B 1 397 ? -5.367 25.094 1.006 1 96.44 397 THR B C 1
ATOM 7328 O O . THR B 1 397 ? -4.688 26.047 1.385 1 96.44 397 THR B O 1
ATOM 7331 N N . GLU B 1 398 ? -5.539 24.719 -0.224 1 94.38 398 GLU B N 1
ATOM 7332 C CA . GLU B 1 398 ? -5.137 25.641 -1.279 1 94.38 398 GLU B CA 1
ATOM 7333 C C . GLU B 1 398 ? -6.066 26.859 -1.339 1 94.38 398 GLU B C 1
ATOM 7335 O O . GLU B 1 398 ? -5.648 27.953 -1.718 1 94.38 398 GLU B O 1
ATOM 7340 N N . GLY B 1 399 ? -7.289 26.594 -0.931 1 94.56 399 GLY B N 1
ATOM 7341 C CA . GLY B 1 399 ? -8.297 27.641 -0.962 1 94.56 399 GLY B CA 1
ATOM 7342 C C . GLY B 1 399 ? -8.734 28 -2.369 1 94.56 399 GLY B C 1
ATOM 7343 O O . GLY B 1 399 ? -9.508 28.938 -2.559 1 94.56 399 GLY B O 1
ATOM 7344 N N . MET B 1 400 ? -8.164 27.312 -3.301 1 93.06 400 MET B N 1
ATOM 7345 C CA . MET B 1 400 ? -8.492 27.453 -4.715 1 93.06 400 MET B CA 1
ATOM 7346 C C . MET B 1 400 ? -8.531 26.094 -5.406 1 93.06 400 MET B C 1
ATOM 7348 O O . MET B 1 400 ? -7.84 25.172 -4.996 1 93.06 400 MET B O 1
ATOM 7352 N N . PHE B 1 401 ? -9.281 26.094 -6.477 1 87.19 401 PHE B N 1
ATOM 7353 C CA . PHE B 1 401 ? -9.477 24.828 -7.176 1 87.19 401 PHE B CA 1
ATOM 7354 C C . PHE B 1 401 ? -8.172 24.359 -7.812 1 87.19 401 PHE B C 1
ATOM 7356 O O . PHE B 1 401 ? -7.457 25.141 -8.43 1 87.19 401 PHE B O 1
ATOM 7363 N N . ASP B 1 402 ? -7.859 23.219 -7.496 1 80.06 402 ASP B N 1
ATOM 7364 C CA . ASP B 1 402 ? -6.75 22.484 -8.094 1 80.06 402 ASP B CA 1
ATOM 7365 C C . ASP B 1 402 ? -7.207 21.109 -8.602 1 80.06 402 ASP B C 1
ATOM 7367 O O . ASP B 1 402 ? -7.715 20.297 -7.836 1 80.06 402 ASP B O 1
ATOM 7371 N N . ASN B 1 403 ? -7.02 20.797 -9.797 1 74.19 403 ASN B N 1
ATOM 7372 C CA . ASN B 1 403 ? -7.531 19.594 -10.445 1 74.19 403 ASN B CA 1
ATOM 7373 C C . ASN B 1 403 ? -6.863 18.344 -9.898 1 74.19 403 ASN B C 1
ATOM 7375 O O . ASN B 1 403 ? -7.379 17.234 -10.07 1 74.19 403 ASN B O 1
ATOM 7379 N N . ARG B 1 404 ? -5.875 18.484 -9.195 1 71.94 404 ARG B N 1
ATOM 7380 C CA . ARG B 1 404 ? -5.16 17.328 -8.656 1 71.94 404 ARG B CA 1
ATOM 7381 C C . ARG B 1 404 ? -5.785 16.859 -7.344 1 71.94 404 ARG B C 1
ATOM 7383 O O . ARG B 1 404 ? -5.469 15.781 -6.852 1 71.94 404 ARG B O 1
ATOM 7390 N N . ILE B 1 405 ? -6.566 17.766 -6.863 1 76.56 405 ILE B N 1
ATOM 7391 C CA . ILE B 1 405 ? -7.168 17.484 -5.562 1 76.56 405 ILE B CA 1
ATOM 7392 C C . ILE B 1 405 ? -8.609 17.016 -5.75 1 76.56 405 ILE B C 1
ATOM 7394 O O . ILE B 1 405 ? -9.422 17.734 -6.348 1 76.56 405 ILE B O 1
ATOM 7398 N N . VAL B 1 406 ? -8.898 15.906 -5.266 1 72.5 406 VAL B N 1
ATOM 7399 C CA . VAL B 1 406 ? -10.219 15.312 -5.461 1 72.5 406 VAL B CA 1
ATOM 7400 C C . VAL B 1 406 ? -11.156 15.758 -4.348 1 72.5 406 VAL B C 1
ATOM 7402 O O . VAL B 1 406 ? -12.367 15.883 -4.559 1 72.5 406 VAL B O 1
ATOM 7405 N N . ASP B 1 407 ? -10.656 16.094 -3.256 1 81.25 407 ASP B N 1
ATOM 7406 C CA . ASP B 1 407 ? -11.477 16.422 -2.094 1 81.25 407 ASP B CA 1
ATOM 7407 C C . ASP B 1 407 ? -12.031 17.844 -2.191 1 81.25 407 ASP B C 1
ATOM 7409 O O . ASP B 1 407 ? -11.281 18.812 -2.102 1 81.25 407 ASP B O 1
ATOM 7413 N N . THR B 1 408 ? -13.297 17.953 -2.266 1 82.88 408 THR B N 1
ATOM 7414 C CA . THR B 1 408 ? -13.953 19.234 -2.506 1 82.88 408 THR B CA 1
ATOM 7415 C C . THR B 1 408 ? -13.789 20.156 -1.302 1 82.88 408 THR B C 1
ATOM 7417 O O . THR B 1 408 ? -13.898 21.375 -1.428 1 82.88 408 THR B O 1
ATOM 7420 N N . ARG B 1 409 ? -13.531 19.719 -0.162 1 87.25 409 ARG B N 1
ATOM 7421 C CA . ARG B 1 409 ? -13.336 20.531 1.037 1 87.25 409 ARG B CA 1
ATOM 7422 C C . ARG B 1 409 ? -12.141 21.469 0.88 1 87.25 409 ARG B C 1
ATOM 7424 O O . ARG B 1 409 ? -12.047 22.484 1.574 1 87.25 409 ARG B O 1
ATOM 7431 N N . ARG B 1 410 ? -11.266 21.141 -0.144 1 90.25 410 ARG B N 1
ATOM 7432 C CA . ARG B 1 410 ? -10.047 21.906 -0.355 1 90.25 410 ARG B CA 1
ATOM 7433 C C . ARG B 1 410 ? -10.156 22.781 -1.601 1 90.25 410 ARG B C 1
ATOM 7435 O O . ARG B 1 410 ? -9.188 23.438 -1.998 1 90.25 410 ARG B O 1
ATOM 7442 N N . HIS B 1 411 ? -11.312 22.891 -2.176 1 89.56 411 HIS B N 1
ATOM 7443 C CA . HIS B 1 411 ? -11.445 23.469 -3.51 1 89.56 411 HIS B CA 1
ATOM 7444 C C . HIS B 1 411 ? -11.641 24.969 -3.441 1 89.56 411 HIS B C 1
ATOM 7446 O O . HIS B 1 411 ? -11.523 25.672 -4.457 1 89.56 411 HIS B O 1
ATOM 7452 N N . SER B 1 412 ? -11.977 25.453 -2.223 1 93.94 412 SER B N 1
ATOM 7453 C CA . SER B 1 412 ? -12.211 26.875 -2.082 1 93.94 412 SER B CA 1
ATOM 7454 C C . SER B 1 412 ? -12.078 27.328 -0.627 1 93.94 412 SER B C 1
ATOM 7456 O O . SER B 1 412 ? -12.117 26.5 0.284 1 93.94 412 SER B O 1
ATOM 7458 N N . LEU B 1 413 ? -11.961 28.641 -0.503 1 96.69 413 LEU B N 1
ATOM 7459 C CA . LEU B 1 413 ? -11.898 29.188 0.848 1 96.69 413 LEU B CA 1
ATOM 7460 C C . LEU B 1 413 ? -13.219 28.969 1.581 1 96.69 413 LEU B C 1
ATOM 7462 O O . LEU B 1 413 ? -13.227 28.641 2.773 1 96.69 413 LEU B O 1
ATOM 7466 N N . ILE B 1 414 ? -14.242 29.125 0.835 1 96.25 414 ILE B N 1
ATOM 7467 C CA . ILE B 1 414 ? -15.547 28.984 1.463 1 96.25 414 ILE B CA 1
ATOM 7468 C C . ILE B 1 414 ? -15.742 27.547 1.937 1 96.25 414 ILE B C 1
ATOM 7470 O O . ILE B 1 414 ? -16.281 27.312 3.02 1 96.25 414 ILE B O 1
ATOM 7474 N N . ASN B 1 415 ? -15.367 26.578 1.091 1 93.94 415 ASN B N 1
ATOM 7475 C CA . ASN B 1 415 ? -15.453 25.188 1.512 1 93.94 415 ASN B CA 1
ATOM 7476 C C . ASN B 1 415 ? -14.617 24.922 2.764 1 93.94 415 ASN B C 1
ATOM 7478 O O . ASN B 1 415 ? -15.055 24.203 3.664 1 93.94 415 ASN B O 1
ATOM 7482 N N . ALA B 1 416 ? -13.461 25.531 2.811 1 96.81 416 ALA B N 1
ATOM 7483 C CA . ALA B 1 416 ? -12.57 25.359 3.953 1 96.81 416 ALA B CA 1
ATOM 7484 C C . ALA B 1 416 ? -13.164 25.984 5.215 1 96.81 416 ALA B C 1
ATOM 7486 O O . ALA B 1 416 ? -13.125 25.375 6.289 1 96.81 416 ALA B O 1
ATOM 7487 N N . ILE B 1 417 ? -13.711 27.141 5.09 1 97.38 417 ILE B N 1
ATOM 7488 C CA . ILE B 1 417 ? -14.328 27.859 6.207 1 97.38 417 ILE B CA 1
ATOM 7489 C C . ILE B 1 417 ? -15.516 27.047 6.738 1 97.38 417 ILE B C 1
ATOM 7491 O O . ILE B 1 417 ? -15.625 26.828 7.945 1 97.38 417 ILE B O 1
ATOM 7495 N N . ASN B 1 418 ? -16.312 26.594 5.855 1 93.44 418 ASN B N 1
ATOM 7496 C CA . ASN B 1 418 ? -17.469 25.781 6.254 1 93.44 418 ASN B CA 1
ATOM 7497 C C . ASN B 1 418 ? -17.031 24.5 6.953 1 93.44 418 ASN B C 1
ATOM 7499 O O . ASN B 1 418 ? -17.672 24.062 7.91 1 93.44 418 ASN B O 1
ATOM 7503 N N . PHE B 1 419 ? -16.031 23.922 6.465 1 92.38 419 PHE B N 1
ATOM 7504 C CA . PHE B 1 419 ? -15.492 22.703 7.082 1 92.38 419 PHE B CA 1
ATOM 7505 C C . PHE B 1 419 ? -15.031 23 8.508 1 92.38 419 PHE B C 1
ATOM 7507 O O . PHE B 1 419 ? -15.352 22.234 9.43 1 92.38 419 PHE B O 1
ATOM 7514 N N . ALA B 1 420 ? -14.25 24.047 8.648 1 96.19 420 ALA B N 1
ATOM 7515 C CA . ALA B 1 420 ? -13.742 24.422 9.969 1 96.19 420 ALA B CA 1
ATOM 7516 C C . ALA B 1 420 ? -14.891 24.688 10.938 1 96.19 420 ALA B C 1
ATOM 7518 O O . ALA B 1 420 ? -14.836 24.281 12.102 1 96.19 420 ALA B O 1
ATOM 7519 N N . LEU B 1 421 ? -15.906 25.359 10.492 1 93.31 421 LEU B N 1
ATOM 7520 C CA . LEU B 1 421 ? -17.062 25.656 11.328 1 93.31 421 LEU B CA 1
ATOM 7521 C C . LEU B 1 421 ? -17.797 24.391 11.734 1 93.31 421 LEU B C 1
ATOM 7523 O O . LEU B 1 421 ? -18.141 24.203 12.906 1 93.31 421 LEU B O 1
ATOM 7527 N N . ARG B 1 422 ? -17.953 23.531 10.82 1 85.12 422 ARG B N 1
ATOM 7528 C CA . ARG B 1 422 ? -18.688 22.297 11.055 1 85.12 422 ARG B CA 1
ATOM 7529 C C . ARG B 1 422 ? -18 21.438 12.125 1 85.12 422 ARG B C 1
ATOM 7531 O O . ARG B 1 422 ? -18.672 20.781 12.922 1 85.12 422 ARG B O 1
ATOM 7538 N N . HIS B 1 423 ? -16.75 21.484 12.148 1 88.38 423 HIS B N 1
ATOM 7539 C CA . HIS B 1 423 ? -16.016 20.594 13.047 1 88.38 423 HIS B CA 1
ATOM 7540 C C . HIS B 1 423 ? -15.477 21.359 14.25 1 88.38 423 HIS B C 1
ATOM 7542 O O . HIS B 1 423 ? -14.742 20.797 15.07 1 88.38 423 HIS B O 1
ATOM 7548 N N . GLN B 1 424 ? -15.742 22.625 14.289 1 90.75 424 GLN B N 1
ATOM 7549 C CA . GLN B 1 424 ? -15.414 23.469 15.438 1 90.75 424 GLN B CA 1
ATOM 7550 C C . GLN B 1 424 ? -13.906 23.469 15.703 1 90.75 424 GLN B C 1
ATOM 7552 O O . GLN B 1 424 ? -13.477 23.266 16.828 1 90.75 424 GLN B O 1
ATOM 7557 N N . ILE B 1 425 ? -13.195 23.625 14.641 1 95.25 425 ILE B N 1
ATOM 7558 C CA . ILE B 1 425 ? -11.758 23.766 14.812 1 95.25 425 ILE B CA 1
ATOM 7559 C C . ILE B 1 425 ? -11.375 25.25 14.797 1 95.25 425 ILE B C 1
ATOM 7561 O O . ILE B 1 425 ? -12.234 26.109 14.625 1 95.25 425 ILE B O 1
ATOM 7565 N N . MET B 1 426 ? -10.141 25.5 15.023 1 97.12 426 MET B N 1
ATOM 7566 C CA . MET B 1 426 ? -9.719 26.875 15.328 1 97.12 426 MET B CA 1
ATOM 7567 C C . MET B 1 426 ? -9.758 27.75 14.078 1 97.12 426 MET B C 1
ATOM 7569 O O . MET B 1 426 ? -10 28.953 14.164 1 97.12 426 MET B O 1
ATOM 7573 N N . GLY B 1 427 ? -9.422 27.172 12.945 1 98.31 427 GLY B N 1
ATOM 7574 C CA . GLY B 1 427 ? -9.406 27.969 11.734 1 98.31 427 GLY B CA 1
ATOM 7575 C C . GLY B 1 427 ? -8.797 27.25 10.547 1 98.31 427 GLY B C 1
ATOM 7576 O O . GLY B 1 427 ? -8.953 26.031 10.414 1 98.31 427 GLY B O 1
ATOM 7577 N N . ILE B 1 428 ? -8.25 28.094 9.578 1 98.62 428 ILE B N 1
ATOM 7578 C CA . ILE B 1 428 ? -7.715 27.531 8.352 1 98.62 428 ILE B CA 1
ATOM 7579 C C . ILE B 1 428 ? -6.332 28.125 8.07 1 98.62 428 ILE B C 1
ATOM 7581 O O . ILE B 1 428 ? -6.012 29.219 8.531 1 98.62 428 ILE B O 1
ATOM 7585 N N . VAL B 1 429 ? -5.492 27.344 7.465 1 98.56 429 VAL B N 1
ATOM 7586 C CA . VAL B 1 429 ? -4.25 27.781 6.84 1 98.56 429 VAL B CA 1
ATOM 7587 C C . VAL B 1 429 ? -4.359 27.656 5.324 1 98.56 429 VAL B C 1
ATOM 7589 O O . VAL B 1 429 ? -4.473 26.547 4.793 1 98.56 429 VAL B O 1
ATOM 7592 N N . CYS B 1 430 ? -4.348 28.766 4.586 1 98 430 CYS B N 1
ATOM 7593 C CA . CYS B 1 430 ? -4.613 28.703 3.154 1 98 430 CYS B CA 1
ATOM 7594 C C . CYS B 1 430 ? -3.496 29.375 2.363 1 98 430 CYS B C 1
ATOM 7596 O O . CYS B 1 430 ? -2.658 30.078 2.934 1 98 430 CYS B O 1
ATOM 7598 N N . ASN B 1 431 ? -3.473 29.047 1.089 1 97 431 ASN B N 1
ATOM 7599 C CA . ASN B 1 431 ? -2.537 29.734 0.21 1 97 431 ASN B CA 1
ATOM 7600 C C . ASN B 1 431 ? -2.814 31.234 0.171 1 97 431 ASN B C 1
ATOM 7602 O O . ASN B 1 431 ? -3.969 31.656 0.066 1 97 431 ASN B O 1
ATOM 7606 N N . ALA B 1 432 ? -1.771 31.984 0.223 1 96.94 432 ALA B N 1
ATOM 7607 C CA . ALA B 1 432 ? -1.895 33.438 0.218 1 96.94 432 ALA B CA 1
ATOM 7608 C C . ALA B 1 432 ? -2.641 33.906 -1.022 1 96.94 432 ALA B C 1
ATOM 7610 O O . ALA B 1 432 ? -3.402 34.875 -0.958 1 96.94 432 ALA B O 1
ATOM 7611 N N . LYS B 1 433 ? -2.514 33.219 -2.074 1 96.69 433 LYS B N 1
ATOM 7612 C CA . LYS B 1 433 ? -3.164 33.594 -3.326 1 96.69 433 LYS B CA 1
ATOM 7613 C C . LYS B 1 433 ? -4.684 33.594 -3.188 1 96.69 433 LYS B C 1
ATOM 7615 O O . LYS B 1 433 ? -5.383 34.375 -3.809 1 96.69 433 LYS B O 1
ATOM 7620 N N . ALA B 1 434 ? -5.133 32.719 -2.42 1 97.31 434 ALA B N 1
ATOM 7621 C CA . ALA B 1 434 ? -6.574 32.562 -2.24 1 97.31 434 ALA B CA 1
ATOM 7622 C C . ALA B 1 434 ? -7.152 33.781 -1.508 1 97.31 434 ALA B C 1
ATOM 7624 O O . ALA B 1 434 ? -8.211 34.281 -1.883 1 97.31 434 ALA B O 1
ATOM 7625 N N . VAL B 1 435 ? -6.457 34.219 -0.526 1 97.19 435 VAL B N 1
ATOM 7626 C CA . VAL B 1 435 ? -6.91 35.375 0.27 1 97.19 435 VAL B CA 1
ATOM 7627 C C . VAL B 1 435 ? -6.828 36.656 -0.561 1 97.19 435 VAL B C 1
ATOM 7629 O O . VAL B 1 435 ? -7.691 37.531 -0.453 1 97.19 435 VAL B O 1
ATOM 7632 N N . LEU B 1 436 ? -5.785 36.75 -1.344 1 97.06 436 LEU B N 1
ATOM 7633 C CA . LEU B 1 436 ? -5.617 37.906 -2.193 1 97.06 436 LEU B CA 1
ATOM 7634 C C . LEU B 1 436 ? -6.711 37.969 -3.254 1 97.06 436 LEU B C 1
ATOM 7636 O O . LEU B 1 436 ? -7.133 39.062 -3.65 1 97.06 436 LEU B O 1
ATOM 7640 N N . LYS B 1 437 ? -7.133 36.844 -3.654 1 96.69 437 LYS B N 1
ATOM 7641 C CA . LYS B 1 437 ? -8.188 36.75 -4.664 1 96.69 437 LYS B CA 1
ATOM 7642 C C . LYS B 1 437 ? -9.555 37.031 -4.051 1 96.69 437 LYS B C 1
ATOM 7644 O O . LYS B 1 437 ? -10.422 37.625 -4.688 1 96.69 437 LYS B O 1
ATOM 7649 N N . GLU B 1 438 ? -9.758 36.562 -2.811 1 97.19 438 GLU B N 1
ATOM 7650 C CA . GLU B 1 438 ? -11.055 36.719 -2.15 1 97.19 438 GLU B CA 1
ATOM 7651 C C . GLU B 1 438 ? -10.891 37.281 -0.737 1 97.19 438 GLU B C 1
ATOM 7653 O O . GLU B 1 438 ? -11.289 36.625 0.236 1 97.19 438 GLU B O 1
ATOM 7658 N N . PRO B 1 439 ? -10.508 38.5 -0.607 1 97.25 439 PRO B N 1
ATOM 7659 C CA . PRO B 1 439 ? -10.203 39.094 0.707 1 97.25 439 PRO B CA 1
ATOM 7660 C C . PRO B 1 439 ? -11.43 39.156 1.614 1 97.25 439 PRO B C 1
ATOM 7662 O O . PRO B 1 439 ? -11.297 39.094 2.84 1 97.25 439 PRO B O 1
ATOM 7665 N N . GLN B 1 440 ? -12.617 39.25 1.088 1 97.5 440 GLN B N 1
ATOM 7666 C CA . GLN B 1 440 ? -13.836 39.375 1.874 1 97.5 440 GLN B CA 1
ATOM 7667 C C . GLN B 1 440 ? -14.07 38.125 2.717 1 97.5 440 GLN B C 1
ATOM 7669 O O . GLN B 1 440 ? -14.75 38.156 3.746 1 97.5 440 GLN B O 1
ATOM 7674 N N . LEU B 1 441 ? -13.523 37 2.279 1 98 441 LEU B N 1
ATOM 7675 C CA . LEU B 1 441 ? -13.758 35.75 2.982 1 98 441 LEU B CA 1
ATOM 7676 C C . LEU B 1 441 ? -12.938 35.688 4.266 1 98 441 LEU B C 1
ATOM 7678 O O . LEU B 1 441 ? -13.234 34.906 5.156 1 98 441 LEU B O 1
ATOM 7682 N N . VAL B 1 442 ? -11.914 36.5 4.383 1 98.06 442 VAL B N 1
ATOM 7683 C CA . VAL B 1 442 ? -11.172 36.594 5.633 1 98.06 442 VAL B CA 1
ATOM 7684 C C . VAL B 1 442 ? -12.055 37.25 6.711 1 98.06 442 VAL B C 1
ATOM 7686 O O . VAL B 1 442 ? -12.117 36.75 7.84 1 98.06 442 VAL B O 1
ATOM 7689 N N . GLU B 1 443 ? -12.672 38.281 6.328 1 97.06 443 GLU B N 1
ATOM 7690 C CA . GLU B 1 443 ? -13.609 38.938 7.246 1 97.06 443 GLU B CA 1
ATOM 7691 C C . GLU B 1 443 ? -14.734 38 7.648 1 97.06 443 GLU B C 1
ATOM 7693 O O . GLU B 1 443 ? -15.117 37.938 8.82 1 97.06 443 GLU B O 1
ATOM 7698 N N . PHE B 1 444 ? -15.227 37.344 6.676 1 97.81 444 PHE B N 1
ATOM 7699 C CA . PHE B 1 444 ? -16.281 36.375 6.938 1 97.81 444 PHE B CA 1
ATOM 7700 C C . PHE B 1 444 ? -15.836 35.344 7.953 1 97.81 444 PHE B C 1
ATOM 7702 O O . PHE B 1 444 ? -16.562 35 8.891 1 97.81 444 PHE B O 1
ATOM 7709 N N . ALA B 1 445 ? -14.672 34.75 7.773 1 98.25 445 ALA B N 1
ATOM 7710 C CA . ALA B 1 445 ? -14.117 33.781 8.703 1 98.25 445 ALA B CA 1
ATOM 7711 C C . ALA B 1 445 ? -14.008 34.344 10.109 1 98.25 445 ALA B C 1
ATOM 7713 O O . ALA B 1 445 ? -14.352 33.688 11.094 1 98.25 445 ALA B O 1
ATOM 7714 N N . HIS B 1 446 ? -13.602 35.594 10.203 1 97.94 446 HIS B N 1
ATOM 7715 C CA . HIS B 1 446 ? -13.445 36.281 11.492 1 97.94 446 HIS B CA 1
ATOM 7716 C C . HIS B 1 446 ? -14.797 36.469 12.172 1 97.94 446 HIS B C 1
ATOM 7718 O O . HIS B 1 446 ? -14.906 36.312 13.391 1 97.94 446 HIS B O 1
ATOM 7724 N N . GLU B 1 447 ? -15.719 36.781 11.391 1 97.81 447 GLU B N 1
ATOM 7725 C CA . GLU B 1 447 ? -17.062 36.938 11.922 1 97.81 447 GLU B CA 1
ATOM 7726 C C . GLU B 1 447 ? -17.562 35.656 12.57 1 97.81 447 GLU B C 1
ATOM 7728 O O . GLU B 1 447 ? -18.375 35.688 13.5 1 97.81 447 GLU B O 1
ATOM 7733 N N . LYS B 1 448 ? -17.062 34.625 12.062 1 97.38 448 LYS B N 1
ATOM 7734 C CA . LYS B 1 448 ? -17.484 33.344 12.57 1 97.38 448 LYS B CA 1
ATOM 7735 C C . LYS B 1 448 ? -16.531 32.844 13.648 1 97.38 448 LYS B C 1
ATOM 7737 O O . LYS B 1 448 ? -16.641 31.688 14.117 1 97.38 448 LYS B O 1
ATOM 7742 N N . GLY B 1 449 ? -15.523 33.625 13.969 1 96.94 449 GLY B N 1
ATOM 7743 C CA . GLY B 1 449 ? -14.617 33.312 15.07 1 96.94 449 GLY B CA 1
ATOM 7744 C C . GLY B 1 449 ? -13.438 32.469 14.648 1 96.94 449 GLY B C 1
ATOM 7745 O O . GLY B 1 449 ? -12.75 31.891 15.492 1 96.94 449 GLY B O 1
ATOM 7746 N N . LEU B 1 450 ? -13.234 32.312 13.367 1 98.25 450 LEU B N 1
ATOM 7747 C CA . LEU B 1 450 ? -12.148 31.484 12.875 1 98.25 450 LEU B CA 1
ATOM 7748 C C . LEU B 1 450 ? -10.883 32.312 12.656 1 98.25 450 LEU B C 1
ATOM 7750 O O . LEU B 1 450 ? -10.961 33.5 12.297 1 98.25 450 LEU B O 1
ATOM 7754 N N . ILE B 1 451 ? -9.742 31.672 12.883 1 97.69 451 ILE B N 1
ATOM 7755 C CA . ILE B 1 451 ? -8.438 32.25 12.57 1 97.69 451 ILE B CA 1
ATOM 7756 C C . ILE B 1 451 ? -8.055 31.922 11.133 1 97.69 451 ILE B C 1
ATOM 7758 O O . ILE B 1 451 ? -8.352 30.828 10.641 1 97.69 451 ILE B O 1
ATOM 7762 N N . VAL B 1 452 ? -7.367 32.844 10.438 1 98.5 452 VAL B N 1
ATOM 7763 C CA . VAL B 1 452 ? -6.898 32.656 9.078 1 98.5 452 VAL B CA 1
ATOM 7764 C C . VAL B 1 452 ? -5.391 32.875 9.008 1 98.5 452 VAL B C 1
ATOM 7766 O O . VAL B 1 452 ? -4.91 33.969 9.25 1 98.5 452 VAL B O 1
ATOM 7769 N N . ILE B 1 453 ? -4.664 31.859 8.719 1 98.19 453 ILE B N 1
ATOM 7770 C CA . ILE B 1 453 ? -3.225 31.906 8.484 1 98.19 453 ILE B CA 1
ATOM 7771 C C . ILE B 1 453 ? -2.932 31.594 7.016 1 98.19 453 ILE B C 1
ATOM 7773 O O . ILE B 1 453 ? -3.73 30.938 6.344 1 98.19 453 ILE B O 1
ATOM 7777 N N . THR B 1 454 ? -1.835 32.094 6.496 1 97.69 454 THR B N 1
ATOM 7778 C CA . THR B 1 454 ? -1.536 31.828 5.094 1 97.69 454 THR B CA 1
ATOM 7779 C C . THR B 1 454 ? -0.151 31.203 4.941 1 97.69 454 THR B C 1
ATOM 7781 O O . THR B 1 454 ? 0.706 31.359 5.812 1 97.69 454 THR B O 1
ATOM 7784 N N . TYR B 1 455 ? 0.01 30.469 3.889 1 95.94 455 TYR B N 1
ATOM 7785 C CA . TYR B 1 455 ? 1.292 29.969 3.396 1 95.94 455 TYR B CA 1
ATOM 7786 C C . TYR B 1 455 ? 1.478 30.312 1.923 1 95.94 455 TYR B C 1
ATOM 7788 O O . TYR B 1 455 ? 0.571 30.859 1.287 1 95.94 455 TYR B O 1
ATOM 7796 N N . GLY B 1 456 ? 2.674 30.031 1.409 1 92.56 456 GLY B N 1
ATOM 7797 C CA . GLY B 1 456 ? 2.93 30.234 -0.009 1 92.56 456 GLY B CA 1
ATOM 7798 C C . GLY B 1 456 ? 4.047 31.219 -0.282 1 92.56 456 GLY B C 1
ATOM 7799 O O . GLY B 1 456 ? 4.488 31.938 0.624 1 92.56 456 GLY B O 1
ATOM 7800 N N . ASP B 1 457 ? 4.348 31.328 -1.532 1 88.25 457 ASP B N 1
ATOM 7801 C CA . ASP B 1 457 ? 5.473 32.156 -1.959 1 88.25 457 ASP B CA 1
ATOM 7802 C C . ASP B 1 457 ? 5.18 33.625 -1.738 1 88.25 457 ASP B C 1
ATOM 7804 O O . ASP B 1 457 ? 6.094 34.406 -1.481 1 88.25 457 ASP B O 1
ATOM 7808 N N . GLU B 1 458 ? 4.008 34 -1.778 1 91.31 458 GLU B N 1
ATOM 7809 C CA . GLU B 1 458 ? 3.6 35.375 -1.582 1 91.31 458 GLU B CA 1
ATOM 7810 C C . GLU B 1 458 ? 4.012 35.906 -0.203 1 91.31 458 GLU B C 1
ATOM 7812 O O . GLU B 1 458 ? 4.27 37.094 -0.026 1 91.31 458 GLU B O 1
ATOM 7817 N N . ASN B 1 459 ? 4.141 35 0.72 1 92.62 459 ASN B N 1
ATOM 7818 C CA . ASN B 1 459 ? 4.488 35.344 2.09 1 92.62 459 ASN B CA 1
ATOM 7819 C C . ASN B 1 459 ? 5.953 35.781 2.207 1 92.62 459 ASN B C 1
ATOM 7821 O O . ASN B 1 459 ? 6.367 36.312 3.234 1 92.62 459 ASN B O 1
ATOM 7825 N N . ASP B 1 460 ? 6.66 35.594 1.12 1 88.12 460 ASP B N 1
ATOM 7826 C CA . ASP B 1 460 ? 8.086 35.906 1.136 1 88.12 460 ASP B CA 1
ATOM 7827 C C . ASP B 1 460 ? 8.336 37.312 0.598 1 88.12 460 ASP B C 1
ATOM 7829 O O . ASP B 1 460 ? 9.477 37.781 0.577 1 88.12 460 ASP B O 1
ATOM 7833 N N . ASP B 1 461 ? 7.305 37.938 0.184 1 90.12 461 ASP B N 1
ATOM 7834 C CA . ASP B 1 461 ? 7.336 39.344 -0.275 1 90.12 461 ASP B CA 1
ATOM 7835 C C . ASP B 1 461 ? 6.742 40.281 0.773 1 90.12 461 ASP B C 1
ATOM 7837 O O . ASP B 1 461 ? 5.555 40.156 1.102 1 90.12 461 ASP B O 1
ATOM 7841 N N . LEU B 1 462 ? 7.594 41.25 1.225 1 89.62 462 LEU B N 1
ATOM 7842 C CA . LEU B 1 462 ? 7.215 42.125 2.334 1 89.62 462 LEU B CA 1
ATOM 7843 C C . LEU B 1 462 ? 5.965 42.906 1.992 1 89.62 462 LEU B C 1
ATOM 7845 O O . LEU B 1 462 ? 5.086 43.094 2.838 1 89.62 462 LEU B O 1
ATOM 7849 N N . GLU B 1 463 ? 5.898 43.375 0.822 1 92.81 463 GLU B N 1
ATOM 7850 C CA . GLU B 1 463 ? 4.758 44.188 0.425 1 92.81 463 GLU B CA 1
ATOM 7851 C C . GLU B 1 463 ? 3.475 43.375 0.389 1 92.81 463 GLU B C 1
ATOM 7853 O O . GLU B 1 463 ? 2.412 43.844 0.785 1 92.81 463 GLU B O 1
ATOM 7858 N N . ILE B 1 464 ? 3.555 42.219 -0.086 1 94.44 464 ILE B N 1
ATOM 7859 C CA . ILE B 1 464 ? 2.383 41.344 -0.148 1 94.44 464 ILE B CA 1
ATOM 7860 C C . ILE B 1 464 ? 1.977 40.906 1.263 1 94.44 464 ILE B C 1
ATOM 7862 O O . ILE B 1 464 ? 0.786 40.844 1.572 1 94.44 464 ILE B O 1
ATOM 7866 N N . ALA B 1 465 ? 2.957 40.688 2.041 1 93.06 465 ALA B N 1
ATOM 7867 C CA . ALA B 1 465 ? 2.684 40.344 3.434 1 93.06 465 ALA B CA 1
ATOM 7868 C C . ALA B 1 465 ? 1.904 41.438 4.129 1 93.06 465 ALA B C 1
ATOM 7870 O O . ALA B 1 465 ? 0.928 41.188 4.836 1 93.06 465 ALA B O 1
ATOM 7871 N N . LYS B 1 466 ? 2.34 42.656 3.928 1 92.69 466 LYS B N 1
ATOM 7872 C CA . LYS B 1 466 ? 1.652 43.812 4.508 1 92.69 466 LYS B CA 1
ATOM 7873 C C . LYS B 1 466 ? 0.21 43.906 4.016 1 92.69 466 LYS B C 1
ATOM 7875 O O . LYS B 1 466 ? -0.7 44.188 4.789 1 92.69 466 LYS B O 1
ATOM 7880 N N . LYS B 1 467 ? 0.137 43.625 2.789 1 95.06 467 LYS B N 1
ATOM 7881 C CA . LYS B 1 467 ? -1.201 43.656 2.203 1 95.06 467 LYS B CA 1
ATOM 7882 C C . LYS B 1 467 ? -2.098 42.594 2.854 1 95.06 467 LYS B C 1
ATOM 7884 O O . LYS B 1 467 ? -3.271 42.844 3.125 1 95.06 467 LYS B O 1
ATOM 7889 N N . GLU B 1 468 ? -1.636 41.406 3.076 1 95.75 468 GLU B N 1
ATOM 7890 C CA . GLU B 1 468 ? -2.396 40.344 3.721 1 95.75 468 GLU B CA 1
ATOM 7891 C C . GLU B 1 468 ? -2.85 40.75 5.117 1 95.75 468 GLU B C 1
ATOM 7893 O O . GLU B 1 468 ? -3.994 40.5 5.504 1 95.75 468 GLU B O 1
ATOM 7898 N N . TYR B 1 469 ? -1.995 41.406 5.832 1 93.12 469 TYR B N 1
ATOM 7899 C CA . TYR B 1 469 ? -2.35 41.844 7.172 1 93.12 469 TYR B CA 1
ATOM 7900 C C . TYR B 1 469 ? -3.43 42.906 7.121 1 93.12 469 TYR B C 1
ATOM 7902 O O . TYR B 1 469 ? -4.309 42.969 7.988 1 93.12 469 TYR B O 1
ATOM 7910 N N . SER B 1 470 ? -3.301 43.75 6.117 1 94.31 470 SER B N 1
ATOM 7911 C CA . SER B 1 470 ? -4.328 44.75 5.949 1 94.31 470 SER B CA 1
ATOM 7912 C C . SER B 1 470 ? -5.688 44.125 5.656 1 94.31 470 SER B C 1
ATOM 7914 O O . SER B 1 470 ? -6.723 44.688 6.039 1 94.31 470 SER B O 1
ATOM 7916 N N . ILE B 1 471 ? -5.688 43.031 4.984 1 95.88 471 ILE B N 1
ATOM 7917 C CA . ILE B 1 471 ? -6.906 42.281 4.668 1 95.88 471 ILE B CA 1
ATOM 7918 C C . ILE B 1 471 ? -7.449 41.625 5.934 1 95.88 471 ILE B C 1
ATOM 7920 O O . ILE B 1 471 ? -8.656 41.375 6.043 1 95.88 471 ILE B O 1
ATOM 7924 N N . GLY B 1 472 ? -6.566 41.375 6.887 1 96 472 GLY B N 1
ATOM 7925 C CA . GLY B 1 472 ? -7.012 40.812 8.148 1 96 472 GLY B CA 1
ATOM 7926 C C . GLY B 1 472 ? -6.398 39.469 8.445 1 96 472 GLY B C 1
ATOM 7927 O O . GLY B 1 472 ? -6.766 38.812 9.422 1 96 472 GLY B O 1
ATOM 7928 N N . VAL B 1 473 ? -5.516 38.969 7.613 1 97 473 VAL B N 1
ATOM 7929 C CA . VAL B 1 473 ? -4.84 37.719 7.875 1 97 473 VAL B CA 1
ATOM 7930 C C . VAL B 1 473 ? -4.188 37.75 9.258 1 97 473 VAL B C 1
ATOM 7932 O O . VAL B 1 473 ? -3.568 38.75 9.625 1 97 473 VAL B O 1
ATOM 7935 N N . ASP B 1 474 ? -4.336 36.719 9.992 1 96.69 474 ASP B N 1
ATOM 7936 C CA . ASP B 1 474 ? -3.914 36.719 11.391 1 96.69 474 ASP B CA 1
ATOM 7937 C C . ASP B 1 474 ? -2.406 36.5 11.508 1 96.69 474 ASP B C 1
ATOM 7939 O O . ASP B 1 474 ? -1.753 37.094 12.359 1 96.69 474 ASP B O 1
ATOM 7943 N N . SER B 1 475 ? -1.872 35.594 10.758 1 95 475 SER B N 1
ATOM 7944 C CA . SER B 1 475 ? -0.441 35.312 10.742 1 95 475 SER B CA 1
ATOM 7945 C C . SER B 1 475 ? -0.015 34.719 9.414 1 95 475 SER B C 1
ATOM 7947 O O . SER B 1 475 ? -0.857 34.25 8.625 1 95 475 SER B O 1
ATOM 7949 N N . LEU B 1 476 ? 1.295 34.719 9.164 1 93.5 476 LEU B N 1
ATOM 7950 C CA . LEU B 1 476 ? 1.837 34.219 7.91 1 93.5 476 LEU B CA 1
ATOM 7951 C C . LEU B 1 476 ? 2.969 33.219 8.164 1 93.5 476 LEU B C 1
ATOM 7953 O O . LEU B 1 476 ? 3.797 33.438 9.055 1 93.5 476 LEU B O 1
ATOM 7957 N N . CYS B 1 477 ? 2.967 32.125 7.461 1 94 477 CYS B N 1
ATOM 7958 C CA . CYS B 1 477 ? 4.102 31.203 7.402 1 94 477 CYS B CA 1
ATOM 7959 C C . CYS B 1 477 ? 5.051 31.578 6.273 1 94 477 CYS B C 1
ATOM 7961 O O . CYS B 1 477 ? 4.66 31.578 5.102 1 94 477 CYS B O 1
ATOM 7963 N N . THR B 1 478 ? 6.266 31.875 6.598 1 89.81 478 THR B N 1
ATOM 7964 C CA . THR B 1 478 ? 7.152 32.438 5.59 1 89.81 478 THR B CA 1
ATOM 7965 C C . THR B 1 478 ? 8.5 31.734 5.578 1 89.81 478 THR B C 1
ATOM 7967 O O . THR B 1 478 ? 8.906 31.156 6.586 1 89.81 478 THR B O 1
ATOM 7970 N N . ASN B 1 479 ? 9.109 31.75 4.406 1 85.75 479 ASN B N 1
ATOM 7971 C CA . ASN B 1 479 ? 10.477 31.281 4.273 1 85.75 479 ASN B CA 1
ATOM 7972 C C . ASN B 1 479 ? 11.484 32.344 4.684 1 85.75 479 ASN B C 1
ATOM 7974 O O . ASN B 1 479 ? 12.664 32.062 4.895 1 85.75 479 ASN B O 1
ATOM 7978 N N . ARG B 1 480 ? 11.031 33.562 4.793 1 83.75 480 ARG B N 1
ATOM 7979 C CA . ARG B 1 480 ? 11.891 34.719 5.055 1 83.75 480 ARG B CA 1
ATOM 7980 C C . ARG B 1 480 ? 11.602 35.312 6.43 1 83.75 480 ARG B C 1
ATOM 7982 O O . ARG B 1 480 ? 11.109 36.438 6.531 1 83.75 480 ARG B O 1
ATOM 7989 N N . VAL B 1 481 ? 12.094 34.688 7.398 1 82.5 481 VAL B N 1
ATOM 7990 C CA . VAL B 1 481 ? 11.758 35 8.781 1 82.5 481 VAL B CA 1
ATOM 7991 C C . VAL B 1 481 ? 12.344 36.375 9.148 1 82.5 481 VAL B C 1
ATOM 7993 O O . VAL B 1 481 ? 11.656 37.219 9.727 1 82.5 481 VAL B O 1
ATOM 7996 N N . VAL B 1 482 ? 13.523 36.562 8.773 1 75.31 482 VAL B N 1
ATOM 7997 C CA . VAL B 1 482 ? 14.211 37.812 9.18 1 75.31 482 VAL B CA 1
ATOM 7998 C C . VAL B 1 482 ? 13.719 38.969 8.32 1 75.31 482 VAL B C 1
ATOM 8000 O O . VAL B 1 482 ? 13.289 40 8.852 1 75.31 482 VAL B O 1
ATOM 8003 N N . ASP B 1 483 ? 13.609 38.75 7.051 1 77.75 483 ASP B N 1
ATOM 8004 C CA . ASP B 1 483 ? 13.336 39.812 6.105 1 77.75 483 ASP B CA 1
ATOM 8005 C C . ASP B 1 483 ? 11.859 40.219 6.137 1 77.75 483 ASP B C 1
ATOM 8007 O O . ASP B 1 483 ? 11.516 41.375 5.883 1 77.75 483 ASP B O 1
ATOM 8011 N N . VAL B 1 484 ? 11.086 39.281 6.434 1 81.5 484 VAL B N 1
ATOM 8012 C CA . VAL B 1 484 ? 9.648 39.531 6.352 1 81.5 484 VAL B CA 1
ATOM 8013 C C . VAL B 1 484 ? 9.016 39.406 7.734 1 81.5 484 VAL B C 1
ATOM 8015 O O . VAL B 1 484 ? 8.383 40.312 8.234 1 81.5 484 VAL B O 1
ATOM 8018 N N . GLY B 1 485 ? 9.375 38.406 8.43 1 75.31 485 GLY B N 1
ATOM 8019 C CA . GLY B 1 485 ? 8.727 38.125 9.703 1 75.31 485 GLY B CA 1
ATOM 8020 C C . GLY B 1 485 ? 8.977 39.156 10.758 1 75.31 485 GLY B C 1
ATOM 8021 O O . GLY B 1 485 ? 8.031 39.719 11.312 1 75.31 485 GLY B O 1
ATOM 8022 N N . LEU B 1 486 ? 10.188 39.5 10.898 1 73.62 486 LEU B N 1
ATOM 8023 C CA . LEU B 1 486 ? 10.57 40.406 11.961 1 73.62 486 LEU B CA 1
ATOM 8024 C C . LEU B 1 486 ? 10.195 41.844 11.586 1 73.62 486 LEU B C 1
ATOM 8026 O O . LEU B 1 486 ? 9.891 42.656 12.461 1 73.62 486 LEU B O 1
ATOM 8030 N N . GLN B 1 487 ? 10.148 42.031 10.336 1 77.88 487 GLN B N 1
ATOM 8031 C CA . GLN B 1 487 ? 9.812 43.375 9.898 1 77.88 487 GLN B CA 1
ATOM 8032 C C . GLN B 1 487 ? 8.328 43.688 10.117 1 77.88 487 GLN B C 1
ATOM 8034 O O . GLN B 1 487 ? 7.961 44.812 10.469 1 77.88 487 GLN B O 1
ATOM 8039 N N . ILE B 1 488 ? 7.633 42.719 9.922 1 74.44 488 ILE B N 1
ATOM 8040 C CA . ILE B 1 488 ? 6.191 42.938 10.039 1 74.44 488 ILE B CA 1
ATOM 8041 C C . ILE B 1 488 ? 5.812 43.062 11.516 1 74.44 488 ILE B C 1
ATOM 8043 O O . ILE B 1 488 ? 4.977 43.906 11.867 1 74.44 488 ILE B O 1
ATOM 8047 N N . THR B 1 489 ? 6.387 42.25 12.312 1 64.81 489 THR B N 1
ATOM 8048 C CA . THR B 1 489 ? 6.051 42.312 13.727 1 64.81 489 THR B CA 1
ATOM 8049 C C . THR B 1 489 ? 6.574 43.594 14.359 1 64.81 489 THR B C 1
ATOM 8051 O O . THR B 1 489 ? 5.941 44.156 15.266 1 64.81 489 THR B O 1
ATOM 8054 N N . LYS B 1 490 ? 7.734 44.031 13.953 1 57.59 490 LYS B N 1
ATOM 8055 C CA . LYS B 1 490 ? 8.258 45.312 14.438 1 57.59 490 LYS B CA 1
ATOM 8056 C C . LYS B 1 490 ? 7.363 46.469 14.008 1 57.59 490 LYS B C 1
ATOM 8058 O O . LYS B 1 490 ? 7.18 47.438 14.758 1 57.59 490 LYS B O 1
ATOM 8063 N N . THR B 1 491 ? 7.02 46.344 12.805 1 51.03 491 THR B N 1
ATOM 8064 C CA . THR B 1 491 ? 6.18 47.438 12.32 1 51.03 491 THR B CA 1
ATOM 8065 C C . THR B 1 491 ? 4.836 47.438 13.055 1 51.03 491 THR B C 1
ATOM 8067 O O . THR B 1 491 ? 4.266 48.5 13.297 1 51.03 491 THR B O 1
ATOM 8070 N N . LYS B 1 492 ? 4.305 46.406 13.391 1 52.28 492 LYS B N 1
ATOM 8071 C CA . LYS B 1 492 ? 3.027 46.375 14.094 1 52.28 492 LYS B CA 1
ATOM 8072 C C . LYS B 1 492 ? 3.186 46.844 15.539 1 52.28 492 LYS B C 1
ATOM 8074 O O . LYS B 1 492 ? 2.217 47.25 16.172 1 52.28 492 LYS B O 1
ATOM 8079 N N . LEU B 1 493 ? 4.363 46.531 16.109 1 42.41 493 LEU B N 1
ATOM 8080 C CA . LEU B 1 493 ? 4.621 47.062 17.438 1 42.41 493 LEU B CA 1
ATOM 8081 C C . LEU B 1 493 ? 4.746 48.594 17.406 1 42.41 493 LEU B C 1
ATOM 8083 O O . LEU B 1 493 ? 4.605 49.25 18.438 1 42.41 493 LEU B O 1
ATOM 8087 N N . ASN B 1 494 ? 5.164 49.219 16.344 1 37 494 ASN B N 1
ATOM 8088 C CA . ASN B 1 494 ? 5.141 50.688 16.297 1 37 494 ASN B CA 1
ATOM 8089 C C . ASN B 1 494 ? 3.824 51.188 15.734 1 37 494 ASN B C 1
ATOM 8091 O O . ASN B 1 494 ? 3.322 50.688 14.734 1 37 494 ASN B O 1
#

Solvent-accessible surface area (backbone atoms only — not comparable to full-atom values): 51297 Å² total; per-residue (Å²): 127,77,88,67,63,70,47,35,80,60,34,24,36,40,36,38,36,49,64,51,61,44,79,58,25,51,10,43,78,47,58,73,88,59,88,68,65,63,42,80,45,74,44,47,84,68,26,53,72,45,79,54,88,52,33,36,37,34,38,20,76,45,81,74,32,51,36,32,36,38,34,33,22,32,64,84,80,61,43,79,66,27,34,38,69,45,43,28,81,58,68,60,60,57,39,66,47,58,40,45,21,31,41,92,90,34,75,47,28,37,36,30,33,13,38,41,53,44,63,40,46,82,62,93,81,55,58,66,59,88,76,86,64,64,73,38,32,28,15,27,30,17,48,4,43,53,63,70,18,52,52,92,58,53,47,43,52,41,38,20,60,65,11,42,52,50,25,54,73,66,65,36,45,24,31,26,42,31,36,37,51,24,51,69,62,46,44,26,35,48,80,60,67,55,39,51,36,55,30,40,29,78,84,63,44,51,32,46,43,62,39,51,43,54,60,29,38,60,76,56,53,49,41,43,39,75,66,43,67,41,56,67,58,46,51,50,47,27,59,72,66,68,46,83,65,75,67,64,80,65,63,77,51,65,92,46,70,70,45,49,52,51,51,51,51,47,49,50,51,49,27,51,51,51,16,52,47,34,62,76,30,69,68,58,42,50,64,67,62,42,53,62,42,100,83,64,44,60,40,78,64,84,55,73,65,68,71,58,95,77,68,40,71,47,34,36,50,58,53,49,45,67,68,47,66,59,82,41,19,37,38,44,26,52,61,65,74,77,43,72,66,54,28,40,63,62,20,71,73,57,64,64,62,54,47,50,54,48,50,49,43,43,72,71,46,35,80,85,41,49,50,33,37,30,24,69,39,64,66,59,49,52,48,48,42,21,31,41,52,24,54,49,39,30,46,33,32,51,23,39,75,47,86,60,53,76,36,52,56,34,36,24,50,65,40,37,49,52,49,24,59,73,67,67,42,48,18,36,32,26,28,40,66,32,44,74,73,42,43,68,54,50,51,53,36,45,76,71,67,32,48,42,32,29,32,53,75,56,41,58,35,57,68,53,40,54,50,42,46,72,54,57,48,28,25,46,32,16,41,34,46,70,77,27,36,50,47,52,50,51,50,69,74,96,126,77,89,66,64,70,48,37,80,60,34,25,37,39,37,39,36,49,63,47,63,42,80,60,31,58,10,40,78,46,58,72,86,60,90,68,62,63,41,80,46,74,45,49,84,68,26,51,72,46,81,54,90,50,36,35,36,32,36,20,74,46,80,74,32,51,37,33,38,37,34,32,22,31,63,85,80,60,42,78,67,29,34,38,69,46,43,29,79,57,68,59,59,57,41,66,48,57,40,45,21,32,40,93,89,34,76,47,27,38,36,29,33,16,39,42,53,44,61,41,46,82,62,93,78,56,55,66,60,89,78,86,63,62,72,38,35,27,15,26,30,17,50,4,44,51,63,71,17,53,54,92,60,54,54,44,53,41,38,19,61,65,10,42,51,50,25,53,74,67,64,36,45,23,28,26,42,31,36,36,49,24,52,70,62,46,47,26,35,45,82,60,67,56,40,51,37,58,30,39,28,76,85,62,45,51,32,46,44,63,39,52,42,51,60,30,38,59,79,56,53,49,40,43,39,71,62,41,67,46,54,67,58,45,52,51,46,28,59,72,66,68,46,80,65,77,66,63,80,64,62,77,52,65,92,46,70,71,46,48,51,50,50,51,50,48,50,50,53,50,28,51,52,51,15,53,46,35,62,76,28,71,62,58,53,43,62,64,61,45,53,64,41,99,83,60,46,62,40,80,63,84,52,75,66,68,70,58,94,78,68,38,68,45,34,35,50,57,51,49,46,66,68,48,64,61,82,40,19,38,37,44,26,53,60,65,76,78,42,73,66,54,28,42,61,63,21,70,72,57,64,64,61,56,48,51,54,50,48,49,42,43,71,72,46,36,80,86,41,50,50,34,37,32,24,69,38,65,67,58,49,53,48,49,43,23,32,43,53,24,54,49,40,28,44,32,32,52,22,38,75,47,86,60,53,76,35,53,56,35,35,24,51,66,40,38,50,50,50,24,59,74,66,67,44,46,19,37,33,25,28,41,65,33,44,74,73,41,42,68,56,51,51,53,36,45,75,71,67,31,46,45,32,29,33,54,75,55,41,58,35,56,70,53,39,53,49,41,46,71,55,56,46,28,24,46,32,16,39,34,44,71,76,29,36,49,48,51,51,51,49,67,72,97

Organism: Entamoeba histolytica (strain ATCC 30459 / HM-1:IMSS / ABRM) (NCBI:txid294381)

Secondary structure (DSSP, 8-state):
--S--SS--SSEEEEEESS-EETTEE-EEEESS--S-EEEEEEESSSEEEEETTEEEEEESSTT---EEEEEEETTT--EEEEEEE-GGG--SEEEEEEEEEETTEEEEEEEEEEEEEE----TT-PPPP---TT-EEETTTT--TTT--STT--PPTTSHHHHHHHHHTT-SEEEEEEEE-TT--EEE-SSSEEEEEEE-TTS-EEEEEEEGGGS-HHHHTTS------HHHHHHHHHHTT--------------HHHHHHHHHHHHHHHHHHHHHHHH-TT--S----PBPTTS-B--S-------TT--SS-BHHHHHHHS-TTSEEEEEE----SHHHHHHH----HHHHHHHHHHHHHHH-TT--EEEEES-HHHHHHHHHH-SSS-EEEEE-SS--TT---GGGS-HHHHHHHHHHHT-SEEEEEHHHHHH-THHHHHHHHTT-EEEEESGGGG-HHHHHHHHHHT--EEEES-IIIIIIHHHHHHH-/--S--SS--SSEEEEEESS-EETTEE-EEEESS--S-EEEEEEESSSEEEEETTEEEEEESSTT---EEEEEEETTT--EEEEEEE-GGG--SEEEEEEEEEETTEEEEEEEEEEEEEE----TT--------TT-EEETTTT--TTT-TTTT--PPTTSHHHHHHHHHTT-SEEEEEEEE-TT--EEE-SSSEEEEEEE-TTS-EEEEEEEGGGS-HHHHTTS------HHHHHHHHHHTT--------------HHHHHHHHHHHHHHHHHHHHHHHH-TTS-SS---PBPTTSSB--S-------TT--SS-BHHHHHHHS-TTSEEEEEE----SHHHHHHH----HHHHHHHHHHHHHHH-TT--EEEEES-HHHHHHHHHH-SSS-EEEEE-SS--TT---GGGS-HHHHHHHHHHHT-SEEEEEHHHHHH-THHHHHHHHTT-EEEEESGGGG-HHHHHHHHHHT--EEEES-IIIIIIHHHHHHH-

InterPro domains:
  IPR017946 PLC-like phosphodiesterase, TIM beta/alpha-barrel domain superfamily [G3DSA:3.20.20.190] (133-484)
  IPR017946 PLC-like phosphodiesterase, TIM beta/alpha-barrel domain superfamily [SSF51695] (136-481)
  IPR030395 Glycerophosphodiester phosphodiesterase domain [PF03009] (140-481)
  IPR030395 Glycerophosphodiester phosphodiesterase domain [PS51704] (135-488)
  IPR051578 Glycerophosphodiester Phosphodiesterase [PTHR22958] (52-490)

pLDDT: mean 79.35, std 18.0, range [31.2, 98.62]

Radius of gyration: 31.11 Å; Cα contacts (8 Å, |Δi|>4): 2131; chains: 2; bounding box: 89×96×62 Å

Foldseek 3Di:
DPPPALAAQAAKKKKKFAQAAFLQGYKDKWFAPDPADKDKDKDFDAWDWDDDPRMIMTGHRYLQRPWMKIFIAGPPPRHTPFMDTDGSVVDDQWHKDKDFTDDPRDGGIMIIMTMGMAGAAHDPPFDADDDALFLFEEAEQQQFDPQVLPPLFPLDHGVWPVSNQVCVVVPGQAYEFEWFQALVGFIWTDDDQKFWFWDADPVRQIFIDIDGRNDDDPVRQQPTDGQQANVVVLVVVCVVVVVPLPLPVPPQFDPDPVSVVVVVVSVVSVRVSVSVVCRVPVCVRNRQRQDADPVSHRPPDSPPPPPPPPIGPMGTPLCCLAPRDLSYAYAYEYDDDQHPVVCVVSDDDRLNVSVSSVVVSCSVRNPPHQYAYEYQRLVNQSNVSHHGNHHFYAYEAQQDQDNVGSGVCRHHLVSVLVSCLVSVTQAYEYALVRCVVPLVVCVVSVVSRHAYEYEDPLQADQVSVVVNVVSPHRYYHYSNCPVRSVVSSVVVVD/DPPDALAAQAAKKKKKFAQAQALQGGKYKWFAPDPADKDKDKDWDAWDWDDDGRMIMTGHRYLQRGWMKIFIAGPPPRHTPFMDTDGSVVDDQWHWDKDFTDDPRDGGIMTIMTMGMAGAAHDPPFDADDDALFLFEEAEQQQFDPQVLPPLFDLDHGVWPVSNQVCVVVPGQAYEFEWFQALVGFIWTDDDQKFWFWDADPVRQIFIDIDGRNDDDPVRQQPTDGQADNVVVLVVVCVVVVVPLPLPVPPQFDPDPVSVVVVVVSVVSVRVSVSVVCRVPVPPPRSQRQDADPVSHRPPDSPPPPPPPPIGPMGTPLCCLAPRDLSYAYAYEYDDDQHPVVCVVSDDDRLNVSVSSVVVSCSVRNPPHQYAYEYQRLVNQSNVSHHGNHHFYAYEEQQDQDNVGSGVCRHHLVSVLVSCLVSVTQAYEYALVRCVVPLVVCVVSVVSRHAYEYEDPLQADQVSVVVNVVSPHRYYHYSNCPVRSVVSSVVVVD